Protein AF-A0AAJ0FYH3-F1 (afdb_monomer_lite)

pLDDT: mean 72.77, std 20.12, range [26.66, 97.5]

Radius of gyration: 35.62 Å; chains: 1; bounding box: 89×102×100 Å

Sequence (876 aa):
MIFNLGKVLVLGLTVLSEASRATNYHSFSRRGLAVPQKSDRIPAEITIGGKLWTRGEIETALTNIFSKPFTNRVITAVGVSQNKLFQDAPDELVEYDLVKDQAGNVKISGDSNMRTYAPGAHRAIVKMPPANKPDERMFVGIASHGQTNGVFSSLWDVEKMIKDGAYIALEGQAGHLPPSWTVSMNDPQSNQKVTFRIQRNEIADAMDKGGGIKDKADGSFKKPIKVSKPVRNIVLVHKKNRFVRLEDASGNPLNQPAFCKRDVEGACGPPVQTSPDDPAGQNSEKNPKGNDDGEKGELDTETAGEATKDMKGDFEPPKITMEITEAAERYSKDIFADLASKRGLTEKVNKWSMSLEDVRKKIGYQRLTPESAKFVPSKSGSPGLSTGSVLVVAGVGFWVNGMIEAFTHNTTSTDRWAAGMSIVPVFGCGFQAAADVEHGEPSPIGTLLCVISDALLFTPAWPVGLAIQITNTIWKLVQNSPRPPKPTPEGVKLQRDEIWKRYLNENLYKYIYSHPNLYGNQNTSFSTKFNDSLAARSLAVLSEGAQRKGAARAVLLAASKPGTESPDSSNNSIRLVDEGFDAAMDTAIVHDQRQLLLHIANTLLADNQGSIHQAAKNFDKKLLKELEFNEKRKGNSWPIIQQVPEEHRQPNEATRQLLEEIAKYLEQAPAKEPNIYDIAYIIGQSKSMAALNPRALDLIDYLNTTAPGQSESNLHRITLHQVVQVARVLRGNISEQNISTKFPTNDHDGAKNFQILAAMKFGRVQDDLKQRDLDTNPAGTNDYLATHPFASPAEKNLEETDQLALVSTLPYFLTENLRGLQRVTHSQAISTFLEKADKGWQKSPMQWIIEIEKTKRENAEREAQRQADEERYPVT

Secondary structure (DSSP, 8-state):
----STTTTTTSSSSSSSS----S--STTTT-PPPP-GGGGS-SEEEETTEEEEHHHHHHHHTSS-PEE--------S------TTTT-GGGEEEEE--B-TTS-B-----TT-TT-PPPSEEEEEEPPPTT-GGG-EEEEEEEE-TTS-EEEEEEEHHHHHHTTTT-EETTSSSB--SEEEEEEE-TTT--EEEEEEEHHHHHHHHHS--PEEPTTT--EEEEE--SSS---EEEEEETTEEEEEE-TTSPBPPPPPPPPSS-TT-------------------------------------SSSS-TT-----PPPP--HHHHHHHHHHHHHHHHHHHHHTTHHHHHHHTT--HHHHHHHTT-----TT-GGGS--S-S-TT--SSS---SSHHHHHHHHHHHHHHHS--HHHHHHHHHHHS-THHHHHHHHHHHHH--S-HHHHHHHHHHHHHHH-TTHHHHHHHHHHHHHHHHHHHSPPPSS--HHHHHHHHHHHHHHHIIIIIIHHHH--HHHHTT-TTSHHHHHHHHHHHHHHHHHHHHHHHHHHHHHHHHHHS-TTTS-HHHHHHHHHHHHHHHHHHHHHHHHHHHHHHHHHHHHHHHSSSTTSHHHHHHHHHHHHHHHHHGGGS--S-S-TTGGGS-GGG-S--HHHHHHHHHHHHHHHHSPPPPPPHHHHHHHHHT-GGGGGS-GGGG-HHHHHHHHSTT--HHHHHHHHHHHHHHHHHHHTTSS-GGGS----SSS-HHHHHHHHHHHHHHHHHHHHHHHHHHHHH-TTS--HHHHHS----GGGS-TTSHHHHHHHTT--HHHHHHHHHHHHHH-HHHHHHHHHHHHT-TT--HHHHHHHHHHHHHHHHHHHHHHHHHHHHS---

Foldseek 3Di:
DDDDPPPVVPVVPPVPPPPDDDDDDDPQPQFAADQDADLSLPDCWDQDPNDIDGSVLVVVQVVADDWDQDDQPPPVFDDDPVPVLDDPCSPQKTKGAADADPVRHGDRPPDPPPPDDQGHQKIWMWGQDPPVCRSRIHTAFMFGADSVRHTPGTRTGSVVCLLQQVPQAAPPDDDGDDQKDKFWDQDPVPSDIDIAIDGNNQVNVQRGPDDFDQDPPPRWTWTFTDGPDPQPAWIFTAHRRYGYAIAGNVRHGTDDDDDDDDDDDPDDDDDDDDDDDDDDDDDDDDDDDDDDDDDDDDDDPPDPPPDQPPDQDFDDQPQQDVVLLVQLQVQLVVQLVVVCVVLVLCVLCVVLVHDLVRLCVLLVNDRGDSPDCLLFQDPDDDPPPPDDDDCTRPNQVVSLVSSLVCLLPVDPLVSLLSSLQRSPPLPDLPVVVVVCVVVVDDDLLLSLLLNLLSCLRHHPVSQQSQLVSLLVVLVVLQVPDDADLDDALVVVLVVSLVSLVCSCFVRVLLQLQFDCVVQPPDCSGNLNSLLSSLSSSLSSLSSSLSSSLSSSLSSLVVSPDPPDDDPVVSVVSNVCSVVSSVVSSVLVSLVSNLVSLLSSLCSQDPPDNHHLVVNQVVNLVVVLVVLVVPQPDQDDDRPNLVSPPPVPSPPDPVNNVRSVVSSVSCVVPGHDGDDSLLSLLSNLSHPSCVSHDPLSLQLLSLLCVVPPPDDPVVSLLVLLLLLVLLLCCLLVVDDPVPRDQDHPDPPSVSSVSSSSSLSSLLSNVQNSVLSVCCVVCVPPDDVSSVSTGPSRSNVDPCLPLVNSCSSSVDDPVVSVVVVLQCVQPPSVVVVVVSVVCVVPVPDDPVSVVVVSVVSSVVSVVVVVVVVVVCVVDVPD

Organism: NCBI:txid1105319

Structure (mmCIF, N/CA/C/O backbone):
data_AF-A0AAJ0FYH3-F1
#
_entry.id   AF-A0AAJ0FYH3-F1
#
loop_
_atom_site.group_PDB
_atom_site.id
_atom_site.type_symbol
_atom_site.label_atom_id
_atom_site.label_alt_id
_atom_site.label_comp_id
_atom_site.label_asym_id
_atom_site.label_entity_id
_atom_site.label_seq_id
_atom_site.pdbx_PDB_ins_code
_atom_site.Cartn_x
_atom_site.Cartn_y
_atom_site.Cartn_z
_atom_site.occupancy
_atom_site.B_iso_or_equiv
_atom_site.auth_seq_id
_atom_site.auth_comp_id
_atom_site.auth_asym_id
_atom_site.auth_atom_id
_atom_site.pdbx_PDB_model_num
ATOM 1 N N . MET A 1 1 ? -16.434 37.722 -23.945 1.00 29.33 1 MET A N 1
ATOM 2 C CA . MET A 1 1 ? -16.721 37.184 -25.294 1.00 29.33 1 MET A CA 1
ATOM 3 C C . MET A 1 1 ? -17.509 35.899 -25.125 1.00 29.33 1 MET A C 1
ATOM 5 O O . MET A 1 1 ? -16.953 34.919 -24.656 1.00 29.33 1 MET A O 1
ATOM 9 N N . ILE A 1 2 ? -18.806 35.944 -25.415 1.00 32.81 2 ILE A N 1
ATOM 10 C CA . ILE A 1 2 ? -19.732 34.808 -25.360 1.00 32.81 2 ILE A CA 1
ATOM 11 C C . ILE A 1 2 ? -19.923 34.358 -26.809 1.00 32.81 2 ILE A C 1
ATOM 13 O O . ILE A 1 2 ? -20.405 35.151 -27.612 1.00 32.81 2 ILE A O 1
ATOM 17 N N . PHE A 1 3 ? -19.528 33.132 -27.164 1.00 29.14 3 PHE A N 1
ATOM 18 C CA . PHE A 1 3 ? -19.822 32.558 -28.481 1.00 29.14 3 PHE A CA 1
ATOM 19 C C . PHE A 1 3 ? -20.225 31.077 -28.389 1.00 29.14 3 PHE A C 1
ATOM 21 O O . PHE A 1 3 ? -19.422 30.210 -28.069 1.00 29.14 3 PHE A O 1
ATOM 28 N N . ASN A 1 4 ? -21.504 30.840 -28.706 1.00 32.66 4 ASN A N 1
ATOM 29 C CA . ASN A 1 4 ? -22.069 29.738 -29.495 1.00 32.66 4 ASN A CA 1
ATOM 30 C C . ASN A 1 4 ? -21.496 28.313 -29.326 1.00 32.66 4 ASN A C 1
ATOM 32 O O . ASN A 1 4 ? -20.871 27.773 -30.236 1.00 32.66 4 ASN A O 1
ATOM 36 N N . LEU A 1 5 ? -21.882 27.638 -28.236 1.00 30.48 5 LEU A N 1
ATOM 37 C CA . LEU A 1 5 ? -21.768 26.177 -28.076 1.00 30.48 5 LEU A CA 1
ATOM 38 C C . LEU A 1 5 ? -22.839 25.380 -28.864 1.00 30.48 5 LEU A C 1
ATOM 40 O O . LEU A 1 5 ? -22.738 24.166 -29.006 1.00 30.48 5 LEU A O 1
ATOM 44 N N . GLY A 1 6 ? -23.868 26.046 -29.401 1.00 30.64 6 GLY A N 1
ATOM 45 C CA . GLY A 1 6 ? -25.056 25.385 -29.961 1.00 30.64 6 GLY A CA 1
ATOM 46 C C . GLY A 1 6 ? -24.911 24.788 -31.367 1.00 30.64 6 GLY A C 1
ATOM 47 O O . GLY A 1 6 ? -25.799 24.065 -31.801 1.00 30.64 6 GLY A O 1
ATOM 48 N N . LYS A 1 7 ? -23.822 25.066 -32.100 1.00 30.98 7 LYS A N 1
ATOM 49 C CA . LYS A 1 7 ? -23.673 24.635 -33.510 1.00 30.98 7 LYS A CA 1
ATOM 50 C C . LYS A 1 7 ? -22.656 23.514 -33.746 1.00 30.98 7 LYS A C 1
ATOM 52 O O . LYS A 1 7 ? -22.673 22.911 -34.812 1.00 30.98 7 LYS A O 1
ATOM 57 N N . VAL A 1 8 ? -21.836 23.171 -32.750 1.00 33.41 8 VAL A N 1
ATOM 58 C CA . VAL A 1 8 ? -20.909 22.020 -32.827 1.00 33.41 8 VAL A CA 1
ATOM 59 C C . VAL A 1 8 ? -21.630 20.699 -32.510 1.00 33.41 8 VAL A C 1
ATOM 61 O O . VAL A 1 8 ? -21.209 19.634 -32.948 1.00 33.41 8 VAL A O 1
ATOM 64 N N . LEU A 1 9 ? -22.785 20.770 -31.844 1.00 31.77 9 LEU A N 1
ATOM 65 C CA . LEU A 1 9 ? -23.550 19.605 -31.391 1.00 31.77 9 LEU A CA 1
ATOM 66 C C . LEU A 1 9 ? -24.379 18.913 -32.493 1.00 31.77 9 LEU A C 1
ATOM 68 O O . LEU A 1 9 ? -24.844 17.798 -32.291 1.00 31.77 9 LEU A O 1
ATOM 72 N N . VAL A 1 10 ? -24.548 19.538 -33.666 1.00 31.22 10 VAL A N 1
ATOM 73 C CA . VAL A 1 10 ? -25.422 19.024 -34.745 1.00 31.22 10 VAL A CA 1
ATOM 74 C C . VAL A 1 10 ? -24.635 18.372 -35.896 1.00 31.22 10 VAL A C 1
ATOM 76 O O . VAL A 1 10 ? -25.192 17.577 -36.643 1.00 31.22 10 VAL A O 1
ATOM 79 N N . LEU A 1 11 ? -23.320 18.607 -35.999 1.00 29.11 11 LEU A N 1
ATOM 80 C CA . LEU A 1 11 ? -22.457 17.975 -37.016 1.00 29.11 11 LEU A CA 1
ATOM 81 C C . LEU A 1 11 ? -21.754 16.692 -36.531 1.00 29.11 11 LEU A C 1
ATOM 83 O O . LEU A 1 11 ? -21.228 15.941 -37.346 1.00 29.11 11 LEU A O 1
ATOM 87 N N . GLY A 1 12 ? -21.783 16.400 -35.225 1.00 28.30 12 GLY A N 1
ATOM 88 C CA . GLY A 1 12 ? -21.238 15.160 -34.650 1.00 28.30 12 GLY A CA 1
ATOM 89 C C . GLY A 1 12 ? -22.171 13.944 -34.733 1.00 28.30 12 GLY A C 1
ATOM 90 O O . GLY A 1 12 ? -21.744 12.829 -34.451 1.00 28.30 12 GLY A O 1
ATOM 91 N N . LEU A 1 13 ? -23.433 14.135 -35.133 1.00 28.33 13 LEU A N 1
ATOM 92 C CA . LEU A 1 13 ? -24.463 13.085 -35.127 1.00 28.33 13 LEU A CA 1
ATOM 93 C C . LEU A 1 13 ? -24.670 12.383 -36.481 1.00 28.33 13 LEU A C 1
ATOM 95 O O . LEU A 1 13 ? -25.450 11.440 -36.557 1.00 28.33 13 LEU A O 1
ATOM 99 N N . THR A 1 14 ? -23.932 12.761 -37.528 1.00 29.25 14 THR A N 1
ATOM 100 C CA . THR A 1 14 ? -24.017 12.144 -38.870 1.00 29.25 14 THR A CA 1
ATOM 101 C C . THR A 1 14 ? -22.784 11.335 -39.289 1.00 29.25 14 THR A C 1
ATOM 103 O O . THR A 1 14 ? -22.793 10.745 -40.362 1.00 29.25 14 THR A O 1
ATOM 106 N N . VAL A 1 15 ? -21.752 11.220 -38.441 1.00 29.56 15 VAL A N 1
ATOM 107 C CA . VAL A 1 15 ? -20.543 10.398 -38.713 1.00 29.56 15 VAL A CA 1
ATOM 108 C C . VAL A 1 15 ? -20.489 9.124 -37.844 1.00 29.56 15 VAL A C 1
ATOM 110 O O . VAL A 1 15 ? -19.581 8.308 -37.959 1.00 29.56 15 VAL A O 1
ATOM 113 N N . LEU A 1 16 ? -21.509 8.883 -37.014 1.00 27.62 16 LEU A N 1
ATOM 114 C CA . LEU A 1 16 ? -21.597 7.712 -36.128 1.00 27.62 16 LEU A CA 1
ATOM 115 C C . LEU A 1 16 ? -22.495 6.571 -36.649 1.00 27.62 16 LEU A C 1
ATOM 117 O O . LEU A 1 16 ? -22.783 5.648 -35.891 1.00 27.62 16 LEU A O 1
ATOM 121 N N . SER A 1 17 ? -22.907 6.570 -37.927 1.00 28.67 17 SER A N 1
ATOM 122 C CA . SER A 1 17 ? -23.789 5.515 -38.471 1.00 28.67 17 SER A CA 1
ATOM 123 C C . SER A 1 17 ? -23.153 4.503 -39.440 1.00 28.67 17 SER A C 1
ATOM 125 O O . SER A 1 17 ? -23.898 3.730 -40.033 1.00 28.67 17 SER A O 1
ATOM 127 N N . GLU A 1 18 ? -21.821 4.425 -39.579 1.00 27.02 18 GLU A N 1
ATOM 128 C CA . GLU A 1 18 ? -21.184 3.438 -40.487 1.00 27.02 18 GLU A CA 1
ATOM 129 C C . GLU A 1 18 ? -19.973 2.658 -39.938 1.00 27.02 18 GLU A C 1
ATOM 131 O O . GLU A 1 18 ? -19.314 1.935 -40.678 1.00 27.02 18 GLU A O 1
ATOM 136 N N . ALA A 1 19 ? -19.714 2.672 -38.628 1.00 28.25 19 ALA A N 1
ATOM 137 C CA . ALA A 1 19 ? -18.687 1.809 -38.027 1.00 28.25 19 ALA A CA 1
ATOM 138 C C . ALA A 1 19 ? -19.270 0.862 -36.968 1.00 28.25 19 ALA A C 1
ATOM 140 O O . ALA A 1 19 ? -18.758 0.734 -35.861 1.00 28.25 19 ALA A O 1
ATOM 141 N N . SER A 1 20 ? -20.357 0.170 -37.313 1.00 29.83 20 SER A N 1
ATOM 142 C CA . SER A 1 20 ? -20.752 -1.062 -36.628 1.00 29.83 20 SER A CA 1
ATOM 143 C C . SER A 1 20 ? -21.228 -2.087 -37.655 1.00 29.83 20 SER A C 1
ATOM 145 O O . SER A 1 20 ? -22.341 -1.998 -38.163 1.00 29.83 20 SER A O 1
ATOM 147 N N . ARG A 1 21 ? -20.337 -3.029 -38.003 1.00 28.14 21 ARG A N 1
ATOM 148 C CA . ARG A 1 21 ? -20.615 -4.416 -38.439 1.00 28.14 21 ARG A CA 1
ATOM 149 C C . ARG A 1 21 ? -19.329 -5.085 -38.937 1.00 28.14 21 ARG A C 1
ATOM 151 O O . ARG A 1 21 ? -18.999 -5.026 -40.113 1.00 28.14 21 ARG A O 1
ATOM 158 N N . ALA A 1 22 ? -18.637 -5.758 -38.023 1.00 26.66 22 ALA A N 1
ATOM 159 C CA . ALA A 1 22 ? -17.841 -6.951 -38.310 1.00 26.66 22 ALA A CA 1
ATOM 160 C C . ALA A 1 22 ? -17.594 -7.687 -36.985 1.00 26.66 22 ALA A C 1
ATOM 162 O O . ALA A 1 22 ? -16.553 -7.544 -36.350 1.00 26.66 22 ALA A O 1
ATOM 163 N N . THR A 1 23 ? -18.594 -8.436 -36.527 1.00 33.62 23 THR A N 1
ATOM 164 C CA . THR A 1 23 ? -18.373 -9.512 -35.563 1.00 33.62 23 THR A CA 1
ATOM 165 C C . THR A 1 23 ? -17.728 -10.708 -36.272 1.00 33.62 23 THR A C 1
ATOM 167 O O . THR A 1 23 ? -17.982 -10.958 -37.449 1.00 33.62 23 THR A O 1
ATOM 170 N N . ASN A 1 24 ? -16.952 -11.466 -35.492 1.00 29.61 24 ASN A N 1
ATOM 171 C CA . ASN A 1 24 ? -16.546 -12.864 -35.682 1.00 29.61 24 ASN A CA 1
ATOM 172 C C . ASN A 1 24 ? -15.188 -13.180 -36.349 1.00 29.61 24 ASN A C 1
ATOM 174 O O . ASN A 1 24 ? -15.015 -13.217 -37.563 1.00 29.61 24 ASN A O 1
ATOM 178 N N . TYR A 1 25 ? -14.245 -13.563 -35.477 1.00 37.59 25 TYR A N 1
ATOM 179 C CA . TYR A 1 25 ? -13.646 -14.909 -35.448 1.00 37.59 25 TYR A CA 1
ATOM 180 C C . TYR A 1 25 ? -12.920 -15.437 -36.701 1.00 37.59 25 TYR A C 1
ATOM 182 O O . TYR A 1 25 ? -12.925 -16.635 -36.971 1.00 37.59 25 TYR A O 1
ATOM 190 N N . HIS A 1 26 ? -12.179 -14.579 -37.405 1.00 30.62 26 HIS A N 1
ATOM 191 C CA . HIS A 1 26 ? -11.230 -15.026 -38.439 1.00 30.62 26 HIS A CA 1
ATOM 192 C C . HIS A 1 26 ? -9.753 -14.649 -38.218 1.00 30.62 26 HIS A C 1
ATOM 194 O O . HIS A 1 26 ? -8.916 -14.958 -39.066 1.00 30.62 26 HIS A O 1
ATOM 200 N N . SER A 1 27 ? -9.367 -14.065 -37.078 1.00 35.34 27 SER A N 1
ATOM 201 C CA . SER A 1 27 ? -7.963 -13.672 -36.843 1.00 35.34 27 SER A CA 1
ATOM 202 C C . SER A 1 27 ? -7.078 -14.732 -36.166 1.00 35.34 27 SER A C 1
ATOM 204 O O . SER A 1 27 ? -5.859 -14.645 -36.297 1.00 35.34 27 SER A O 1
ATOM 206 N N . PHE A 1 28 ? -7.626 -15.788 -35.550 1.00 39.53 28 PHE A N 1
ATOM 207 C CA . PHE A 1 28 ? -6.806 -16.840 -34.914 1.00 39.53 28 PHE A CA 1
ATOM 208 C C . PHE A 1 28 ? -6.241 -17.900 -35.878 1.00 39.53 28 PHE A C 1
ATOM 210 O O . PHE A 1 28 ? -5.391 -18.697 -35.489 1.00 39.53 28 PHE A O 1
ATOM 217 N N . SER A 1 29 ? -6.622 -17.901 -37.161 1.00 40.53 29 SER A N 1
ATOM 218 C CA . SER A 1 29 ? -6.102 -18.882 -38.131 1.00 40.53 29 SER A CA 1
ATOM 219 C C . SER A 1 29 ? -4.902 -18.397 -38.953 1.00 40.53 29 SER A C 1
ATOM 221 O O . SER A 1 29 ? -4.538 -19.035 -39.944 1.00 40.53 29 SER A O 1
ATOM 223 N N . ARG A 1 30 ? -4.222 -17.312 -38.558 1.00 46.12 30 ARG A N 1
ATOM 224 C CA . ARG A 1 30 ? -2.908 -16.965 -39.125 1.00 46.12 30 ARG A CA 1
ATOM 225 C C . ARG A 1 30 ? -1.781 -17.302 -38.143 1.00 46.12 30 ARG A C 1
ATOM 227 O O . ARG A 1 30 ? -1.161 -16.421 -37.570 1.00 46.12 30 ARG A O 1
ATOM 234 N N . ARG A 1 31 ? -1.447 -18.601 -38.101 1.00 53.50 31 ARG A N 1
ATOM 235 C CA . ARG A 1 31 ? -0.154 -19.170 -37.650 1.00 53.50 31 ARG A CA 1
ATOM 236 C C . ARG A 1 31 ? 0.147 -19.141 -36.134 1.00 53.50 31 ARG A C 1
ATOM 238 O O . ARG A 1 31 ? 1.291 -18.873 -35.780 1.00 53.50 31 ARG A O 1
ATOM 245 N N . GLY A 1 32 ? -0.837 -19.478 -35.294 1.00 57.41 32 GLY A N 1
ATOM 246 C CA . GLY A 1 32 ? -0.646 -19.826 -33.873 1.00 57.41 32 GLY A CA 1
ATOM 247 C C . GLY A 1 32 ? -0.695 -21.342 -33.606 1.00 57.41 32 GLY A C 1
ATOM 248 O O . GLY A 1 32 ? -0.913 -22.133 -34.532 1.00 57.41 32 GLY A O 1
ATOM 249 N N . LEU A 1 33 ? -0.477 -21.752 -32.349 1.00 64.56 33 LEU A N 1
ATOM 250 C CA . LEU A 1 33 ? -0.594 -23.146 -31.881 1.00 64.56 33 LEU A CA 1
ATOM 251 C C . LEU A 1 33 ? -1.944 -23.750 -32.302 1.00 64.56 33 LEU A C 1
ATOM 253 O O . LEU A 1 33 ? -2.978 -23.095 -32.173 1.00 64.56 33 LEU A O 1
ATOM 257 N N . ALA A 1 34 ? -1.969 -24.995 -32.803 1.00 65.19 34 ALA A N 1
ATOM 258 C CA . ALA A 1 34 ? -3.260 -25.618 -33.093 1.00 65.19 34 ALA A CA 1
ATOM 259 C C . ALA A 1 34 ? -4.016 -25.813 -31.790 1.00 65.19 34 ALA A C 1
ATOM 261 O O . ALA A 1 34 ? -3.559 -26.514 -30.887 1.00 65.19 34 ALA A O 1
ATOM 262 N N . VAL A 1 35 ? -5.201 -25.224 -31.745 1.00 72.38 35 VAL A N 1
ATOM 263 C CA . VAL A 1 35 ? -6.144 -25.493 -30.682 1.00 72.38 35 VAL A CA 1
ATOM 264 C C . VAL A 1 35 ? -6.553 -26.969 -30.819 1.00 72.38 35 VAL A C 1
ATOM 266 O O . VAL A 1 35 ? -7.068 -27.332 -31.887 1.00 72.38 35 VAL A O 1
ATOM 269 N N . PRO A 1 36 ? -6.306 -27.829 -29.808 1.00 80.31 36 PRO A N 1
ATOM 270 C CA . PRO A 1 36 ? -6.784 -29.212 -29.808 1.00 80.31 36 PRO A CA 1
ATOM 271 C C . PRO A 1 36 ? -8.271 -29.251 -30.160 1.00 80.31 36 PRO A C 1
ATOM 273 O O . PRO A 1 36 ? -9.024 -28.340 -29.812 1.00 80.31 36 PRO A O 1
ATOM 276 N N . GLN A 1 37 ? -8.707 -30.263 -30.900 1.00 82.25 37 GLN A N 1
ATOM 277 C CA . GLN A 1 37 ? -10.092 -30.363 -31.359 1.00 82.25 37 GLN A CA 1
ATOM 278 C C . GLN A 1 37 ? -10.828 -31.428 -30.550 1.00 82.25 37 GLN A C 1
ATOM 280 O O . GLN A 1 37 ? -10.251 -32.456 -30.211 1.00 82.25 37 GLN A O 1
ATOM 285 N N . LYS A 1 38 ? -12.112 -31.188 -30.268 1.00 84.44 38 LYS A N 1
ATOM 286 C CA . LYS A 1 38 ? -13.019 -32.173 -29.658 1.00 84.44 38 LYS A CA 1
ATOM 287 C C . LYS A 1 38 ? -12.426 -32.824 -28.389 1.00 84.44 38 LYS A C 1
ATOM 289 O O . LYS A 1 38 ? -12.057 -32.120 -27.448 1.00 84.44 38 LYS A O 1
ATOM 294 N N . SER A 1 39 ? -12.340 -34.150 -28.386 1.00 83.44 39 SER A N 1
ATOM 295 C CA . SER A 1 39 ? -11.878 -35.027 -27.311 1.00 83.44 39 SER A CA 1
ATOM 296 C C . SER A 1 39 ? -10.415 -34.832 -26.916 1.00 83.44 39 SER A C 1
ATOM 298 O O . SER A 1 39 ? -10.053 -35.067 -25.764 1.00 83.44 39 SER A O 1
ATOM 300 N N . ASP A 1 40 ? -9.574 -34.326 -27.823 1.00 82.62 40 ASP A N 1
ATOM 301 C CA . ASP A 1 40 ? -8.155 -34.085 -27.535 1.00 82.62 40 ASP A CA 1
ATOM 302 C C . ASP A 1 40 ? -7.950 -33.008 -26.464 1.00 82.62 40 ASP A C 1
ATOM 304 O O . ASP A 1 40 ? -6.884 -32.929 -25.860 1.00 82.62 40 ASP A O 1
ATOM 308 N N . ARG A 1 41 ? -8.974 -32.186 -26.204 1.00 87.56 41 ARG A N 1
ATOM 309 C CA . ARG A 1 41 ? -8.987 -31.184 -25.128 1.00 87.56 41 ARG A CA 1
ATOM 310 C C . ARG A 1 41 ? -9.183 -31.786 -23.736 1.00 87.56 41 ARG A C 1
ATOM 312 O O . ARG A 1 41 ? -8.913 -31.120 -22.736 1.00 87.56 41 ARG A O 1
ATOM 319 N N . ILE A 1 42 ? -9.697 -33.013 -23.676 1.00 88.38 42 ILE A N 1
ATOM 320 C CA . ILE A 1 42 ? -10.021 -33.721 -22.442 1.00 88.38 42 ILE A CA 1
ATOM 321 C C . ILE A 1 42 ? -8.779 -34.521 -22.014 1.00 88.38 42 ILE A C 1
ATOM 323 O O . ILE A 1 42 ? -8.181 -35.220 -22.851 1.00 88.38 42 ILE A O 1
ATOM 327 N N . PRO A 1 43 ? -8.362 -34.437 -20.735 1.00 88.19 43 PRO A N 1
ATOM 328 C CA . PRO A 1 43 ? -7.257 -35.245 -20.227 1.00 88.19 43 PRO A CA 1
ATOM 329 C C . PRO A 1 43 ? -7.521 -36.732 -20.471 1.00 88.19 43 PRO A C 1
ATOM 331 O O . PRO A 1 43 ? -8.667 -37.171 -20.444 1.00 88.19 43 PRO A O 1
ATOM 334 N N . ALA A 1 44 ? -6.463 -37.513 -20.715 1.00 86.25 44 ALA A N 1
ATOM 335 C CA . ALA A 1 44 ? -6.604 -38.967 -20.813 1.00 86.25 44 ALA A CA 1
ATOM 336 C C . ALA A 1 44 ? -7.146 -39.534 -19.494 1.00 86.25 44 ALA A C 1
ATOM 338 O O . ALA A 1 44 ? -8.103 -40.308 -19.510 1.00 86.25 44 ALA A O 1
ATOM 339 N N . GLU A 1 45 ? -6.582 -39.057 -18.382 1.00 91.19 45 GLU A N 1
ATOM 340 C CA . GLU A 1 45 ? -7.033 -39.318 -17.023 1.00 91.19 45 GLU A CA 1
ATOM 341 C C . GLU A 1 45 ? -6.847 -38.069 -16.149 1.00 91.19 45 GLU A C 1
ATOM 343 O O . GLU A 1 45 ? -5.912 -37.290 -16.357 1.00 91.19 45 GLU A O 1
ATOM 348 N N . ILE A 1 46 ? -7.734 -37.858 -15.179 1.00 90.75 46 ILE A N 1
ATOM 349 C CA . ILE A 1 46 ? -7.623 -36.788 -14.181 1.00 90.75 46 ILE A CA 1
ATOM 350 C C . ILE A 1 46 ? -8.283 -37.211 -12.867 1.00 90.75 46 ILE A C 1
ATOM 352 O O . ILE A 1 46 ? -9.371 -37.782 -12.861 1.00 90.75 46 ILE A O 1
ATOM 356 N N . THR A 1 47 ? -7.651 -36.912 -11.733 1.00 90.00 47 THR A N 1
ATOM 357 C CA . THR A 1 47 ? -8.251 -37.158 -10.416 1.00 90.00 47 THR A CA 1
ATOM 358 C C . THR A 1 47 ? -9.137 -35.981 -10.013 1.00 90.00 47 THR A C 1
ATOM 360 O O . THR A 1 47 ? -8.655 -34.866 -9.829 1.00 90.00 47 THR A O 1
ATOM 363 N N . ILE A 1 48 ? -10.437 -36.229 -9.850 1.00 88.50 48 ILE A N 1
ATOM 364 C CA . ILE A 1 48 ? -11.458 -35.237 -9.488 1.00 88.50 48 ILE A CA 1
ATOM 365 C C . ILE A 1 48 ? -12.188 -35.744 -8.243 1.00 88.50 48 ILE A C 1
ATOM 367 O O . ILE A 1 48 ? -12.724 -36.854 -8.245 1.00 88.50 48 ILE A O 1
ATOM 371 N N . GLY A 1 49 ? -12.193 -34.960 -7.160 1.00 83.38 49 GLY A N 1
ATOM 372 C CA . GLY A 1 49 ? -12.825 -35.357 -5.894 1.00 83.38 49 GLY A CA 1
ATOM 373 C C . GLY A 1 49 ? -12.282 -36.673 -5.318 1.00 83.38 49 GLY A C 1
ATOM 374 O O . GLY A 1 49 ? -13.046 -37.468 -4.778 1.00 83.38 49 GLY A O 1
ATOM 375 N N . GLY A 1 50 ? -10.986 -36.949 -5.504 1.00 84.56 50 GLY A N 1
ATOM 376 C CA . GLY A 1 50 ? -10.340 -38.189 -5.054 1.00 84.56 50 GLY A CA 1
ATOM 377 C C . GLY A 1 50 ? -10.632 -39.430 -5.908 1.00 84.56 50 GLY A C 1
ATOM 378 O O . GLY A 1 50 ? -10.196 -40.519 -5.548 1.00 84.56 50 GLY A O 1
ATOM 379 N N . LYS A 1 51 ? -11.341 -39.296 -7.037 1.00 86.50 51 LYS A N 1
ATOM 380 C CA . LYS A 1 51 ? -11.605 -40.392 -7.983 1.00 86.50 51 LYS A CA 1
ATOM 381 C C . LYS A 1 51 ? -10.914 -40.128 -9.314 1.00 86.50 51 LYS A C 1
ATOM 383 O O . LYS A 1 51 ? -10.957 -39.006 -9.810 1.00 86.50 51 LYS A O 1
ATOM 388 N N . LEU A 1 52 ? -10.324 -41.159 -9.911 1.00 91.06 52 LEU A N 1
ATOM 389 C CA . LEU A 1 52 ? -9.769 -41.090 -11.262 1.00 91.06 52 LEU A CA 1
ATOM 390 C C . LEU A 1 52 ? -10.910 -41.040 -12.289 1.00 91.06 52 LEU A C 1
ATOM 392 O O . LEU A 1 52 ? -11.837 -41.848 -12.214 1.00 91.06 52 LEU A O 1
ATOM 396 N N . TRP A 1 53 ? -10.858 -40.096 -13.221 1.00 91.81 53 TRP A N 1
ATOM 397 C CA . TRP A 1 53 ? -11.769 -39.959 -14.357 1.00 91.81 53 TRP A CA 1
ATOM 398 C C . TRP A 1 53 ? -11.001 -40.157 -15.649 1.00 91.81 53 TRP A C 1
ATOM 400 O O . TRP A 1 53 ? -10.016 -39.463 -15.883 1.00 91.81 53 TRP A O 1
ATOM 410 N N . THR A 1 54 ? -11.479 -41.054 -16.502 1.00 93.75 54 THR A N 1
ATOM 411 C CA . THR A 1 54 ? -10.934 -41.254 -17.847 1.00 93.75 54 THR A CA 1
ATOM 412 C C . THR A 1 54 ? -11.576 -40.292 -18.848 1.00 93.75 54 THR A C 1
ATOM 414 O O . THR A 1 54 ? -12.692 -39.803 -18.644 1.00 93.75 54 THR A O 1
ATOM 417 N N . ARG A 1 55 ? -10.909 -40.060 -19.984 1.00 93.00 55 ARG A N 1
ATOM 418 C CA . ARG A 1 55 ? -11.462 -39.278 -21.102 1.00 93.00 55 ARG A CA 1
ATOM 419 C C . ARG A 1 55 ? -12.859 -39.750 -21.508 1.00 93.00 55 ARG A C 1
ATOM 421 O O . ARG A 1 55 ? -13.756 -38.924 -21.645 1.00 93.00 55 ARG A O 1
ATOM 428 N N . GLY A 1 56 ? -13.041 -41.061 -21.673 1.00 91.31 56 GLY A N 1
ATOM 429 C CA . GLY A 1 56 ? -14.314 -41.641 -22.106 1.00 91.31 56 GLY A CA 1
ATOM 430 C C . GLY A 1 56 ? -15.446 -41.397 -21.106 1.00 91.31 56 GLY A C 1
ATOM 431 O O . GLY A 1 56 ? -16.580 -41.145 -21.505 1.00 91.31 56 GLY A O 1
ATOM 432 N N . GLU A 1 57 ? -15.148 -41.390 -19.805 1.00 89.69 57 GLU A N 1
ATOM 433 C CA . GLU A 1 57 ? -16.134 -41.069 -18.766 1.00 89.69 57 GLU A CA 1
ATOM 434 C C . GLU A 1 57 ? -16.535 -39.594 -18.787 1.00 89.69 57 GLU A C 1
ATOM 436 O O . GLU A 1 57 ? -17.715 -39.278 -18.633 1.00 89.69 57 GLU A O 1
ATOM 441 N N . ILE A 1 58 ? -15.577 -38.691 -19.018 1.00 89.19 58 ILE A N 1
ATOM 442 C CA . ILE A 1 58 ? -15.863 -37.261 -19.168 1.00 89.19 58 ILE A CA 1
ATOM 443 C C . ILE A 1 58 ? -16.696 -37.035 -20.434 1.00 89.19 58 ILE A C 1
ATOM 445 O O . ILE A 1 58 ? -17.726 -36.378 -20.368 1.00 89.19 58 ILE A O 1
ATOM 449 N N . GLU A 1 59 ? -16.323 -37.622 -21.571 1.00 89.88 59 GLU A N 1
ATOM 450 C CA . GLU A 1 59 ? -17.109 -37.546 -22.813 1.00 89.88 59 GLU A CA 1
ATOM 451 C C . GLU A 1 59 ? -18.533 -38.075 -22.631 1.00 89.88 59 GLU A C 1
ATOM 453 O O . GLU A 1 59 ? -19.498 -37.433 -23.047 1.00 89.88 59 GLU A O 1
ATOM 458 N N . THR A 1 60 ? -18.677 -39.207 -21.941 1.00 87.00 60 THR A N 1
ATOM 459 C CA . THR A 1 60 ? -19.985 -39.770 -21.594 1.00 87.00 60 THR A CA 1
ATOM 460 C C . THR A 1 60 ? -20.785 -38.788 -20.735 1.00 87.00 60 THR A C 1
ATOM 462 O O . THR A 1 60 ? -21.961 -38.560 -21.003 1.00 87.00 60 THR A O 1
ATOM 465 N N . ALA A 1 61 ? -20.160 -38.123 -19.758 1.00 84.25 61 ALA A N 1
ATOM 466 C CA . ALA A 1 61 ? -20.823 -37.089 -18.963 1.00 84.25 61 ALA A CA 1
ATOM 467 C C . ALA A 1 61 ? -21.271 -35.881 -19.816 1.00 84.25 61 ALA A C 1
ATOM 469 O O . ALA A 1 61 ? -22.377 -35.375 -19.623 1.00 84.25 61 ALA A O 1
ATOM 470 N N . LEU A 1 62 ? -20.461 -35.465 -20.798 1.00 84.50 62 LEU A N 1
ATOM 471 C CA . LEU A 1 62 ? -20.730 -34.321 -21.685 1.00 84.50 62 LEU A CA 1
ATOM 472 C C . LEU A 1 62 ? -21.835 -34.558 -22.727 1.00 84.50 62 LEU A C 1
ATOM 474 O O . LEU A 1 62 ? -22.332 -33.600 -23.327 1.00 84.50 62 LEU A O 1
ATOM 478 N N . THR A 1 63 ? -22.205 -35.813 -22.985 1.00 79.81 63 THR A N 1
ATOM 479 C CA . THR A 1 63 ? -23.264 -36.163 -23.951 1.00 79.81 63 THR A CA 1
ATOM 480 C C . THR A 1 63 ? -24.669 -36.166 -23.340 1.00 79.81 63 THR A C 1
ATOM 482 O O . THR A 1 63 ? -25.651 -36.237 -24.078 1.00 79.81 63 THR A O 1
ATOM 485 N N . ASN A 1 64 ? -24.793 -36.005 -22.018 1.00 68.75 64 ASN A N 1
ATOM 486 C CA . ASN A 1 64 ? -26.078 -36.035 -21.318 1.00 68.75 64 ASN A CA 1
ATOM 487 C C . ASN A 1 64 ? -26.887 -34.730 -21.431 1.00 68.75 64 ASN A C 1
ATOM 489 O O . ASN A 1 64 ? -26.349 -33.642 -21.612 1.00 68.75 64 ASN A O 1
ATOM 493 N N . ILE A 1 65 ? -28.215 -34.858 -21.320 1.00 54.78 65 ILE A N 1
ATOM 494 C CA . ILE A 1 65 ? -29.218 -33.873 -21.775 1.00 54.78 65 ILE A CA 1
ATOM 495 C C . ILE A 1 65 ? -29.358 -32.644 -20.846 1.00 54.78 65 ILE A C 1
ATOM 497 O O . ILE A 1 65 ? -29.905 -31.623 -21.256 1.00 54.78 65 ILE A O 1
ATOM 501 N N . PHE A 1 66 ? -28.831 -32.682 -19.618 1.00 62.38 66 PHE A N 1
ATOM 502 C CA . PHE A 1 66 ? -28.971 -31.578 -18.658 1.00 62.38 66 PHE A CA 1
ATOM 503 C C . PHE A 1 66 ? -27.715 -30.709 -18.583 1.00 62.38 66 PHE A C 1
ATOM 505 O O . PHE A 1 66 ? -26.927 -30.802 -17.645 1.00 62.38 66 PHE A O 1
ATOM 512 N N . SER A 1 67 ? -27.560 -29.822 -19.562 1.00 63.09 67 SER A N 1
ATOM 513 C CA . SER A 1 67 ? -26.620 -28.705 -19.484 1.00 63.09 67 SER A CA 1
ATOM 514 C C . SER A 1 67 ? -27.299 -27.498 -18.838 1.00 63.09 67 SER A C 1
ATOM 516 O O . SER A 1 67 ? -28.408 -27.132 -19.238 1.00 63.09 67 SER A O 1
ATOM 518 N N . LYS A 1 68 ? -26.645 -26.843 -17.878 1.00 70.06 68 LYS A N 1
ATOM 519 C CA . LYS A 1 68 ? -27.086 -25.525 -17.392 1.00 70.06 68 LYS A CA 1
ATOM 520 C C . LYS A 1 68 ? -26.245 -24.436 -18.059 1.00 70.06 68 LYS A C 1
ATOM 522 O O . LYS A 1 68 ? -25.056 -24.678 -18.279 1.00 70.06 68 LYS A O 1
ATOM 527 N N . PRO A 1 69 ? -26.820 -23.257 -18.369 1.00 75.06 69 PRO A N 1
ATOM 528 C CA . PRO A 1 69 ? -26.021 -22.098 -18.748 1.00 75.06 69 PRO A CA 1
ATOM 529 C C . PRO A 1 69 ? -24.922 -21.876 -17.710 1.00 75.06 69 PRO A C 1
ATOM 531 O O . PRO A 1 69 ? -25.193 -21.926 -16.506 1.00 75.06 69 PRO A O 1
ATOM 534 N N . PHE A 1 70 ? -23.693 -21.674 -18.172 1.00 69.25 70 PHE A N 1
ATOM 535 C CA . PHE A 1 70 ? -22.569 -21.347 -17.309 1.00 69.25 70 PHE A CA 1
ATOM 536 C C . PHE A 1 70 ? -22.828 -19.971 -16.706 1.00 69.25 70 PHE A C 1
ATOM 538 O O . PHE A 1 70 ? -22.740 -18.942 -17.375 1.00 69.25 70 PHE A O 1
ATOM 545 N N . THR A 1 71 ? -23.183 -19.939 -15.427 1.00 60.06 71 THR A N 1
ATOM 546 C CA . THR A 1 71 ? -23.316 -18.682 -14.701 1.00 60.06 71 THR A CA 1
ATOM 547 C C . THR A 1 71 ? -22.062 -18.495 -13.880 1.00 60.06 71 THR A C 1
ATOM 549 O O . THR A 1 71 ? -21.959 -19.034 -12.777 1.00 60.06 71 THR A O 1
ATOM 552 N N . ASN A 1 72 ? -21.125 -17.695 -14.386 1.00 60.16 72 ASN A N 1
ATOM 553 C CA . ASN A 1 72 ? -20.008 -17.234 -13.576 1.00 60.16 72 ASN A CA 1
ATOM 554 C C . ASN A 1 72 ? -20.519 -16.220 -12.547 1.00 60.16 72 ASN A C 1
ATOM 556 O O . ASN A 1 72 ? -20.391 -15.007 -12.715 1.00 60.16 72 ASN A O 1
ATOM 560 N N . ARG A 1 73 ? -21.151 -16.709 -11.477 1.00 51.47 73 ARG A N 1
ATOM 561 C CA . ARG A 1 73 ? -21.371 -15.912 -10.273 1.00 51.47 73 ARG A CA 1
ATOM 562 C C . ARG A 1 73 ? -20.026 -15.832 -9.574 1.00 51.47 73 ARG A C 1
ATOM 564 O O . ARG A 1 73 ? -19.738 -16.618 -8.676 1.00 51.47 73 ARG A O 1
ATOM 571 N N . VAL A 1 74 ? -19.181 -14.935 -10.075 1.00 44.00 74 VAL A N 1
ATOM 572 C CA . VAL A 1 74 ? -17.902 -14.597 -9.462 1.00 44.00 74 VAL A CA 1
ATOM 573 C C . VAL A 1 74 ? -18.199 -14.251 -8.009 1.00 44.00 74 VAL A C 1
ATOM 575 O O . VAL A 1 74 ? -18.841 -13.241 -7.723 1.00 44.00 74 VAL A O 1
ATOM 578 N N . ILE A 1 75 ? -17.754 -15.101 -7.087 1.00 39.19 75 ILE A N 1
ATOM 579 C CA . ILE A 1 75 ? -17.550 -14.658 -5.717 1.00 39.19 75 ILE A CA 1
ATOM 580 C C . ILE A 1 75 ? -16.358 -13.716 -5.843 1.00 39.19 75 ILE A C 1
ATOM 582 O O . ILE A 1 75 ? -15.258 -14.148 -6.171 1.00 39.19 75 ILE A O 1
ATOM 586 N N . THR A 1 76 ? -16.581 -12.418 -5.675 1.00 37.75 76 THR A N 1
ATOM 587 C CA . THR A 1 76 ? -15.562 -11.354 -5.697 1.00 37.75 76 THR A CA 1
ATOM 588 C C . THR A 1 76 ? -14.596 -11.442 -4.503 1.00 37.75 76 THR A C 1
ATOM 590 O O . THR A 1 76 ? -14.159 -10.427 -3.965 1.00 37.75 76 THR A O 1
ATOM 593 N N . ALA A 1 77 ? -14.271 -12.657 -4.071 1.00 37.09 77 ALA A N 1
ATOM 594 C CA . ALA A 1 77 ? -13.417 -12.969 -2.948 1.00 37.09 77 ALA A CA 1
ATOM 595 C C . ALA A 1 77 ? -12.002 -13.311 -3.434 1.00 37.09 77 ALA A C 1
ATOM 597 O O . ALA A 1 77 ? -11.769 -14.314 -4.101 1.00 37.09 77 ALA A O 1
ATOM 598 N N . VAL A 1 78 ? -11.071 -12.441 -3.043 1.00 37.16 78 VAL A N 1
ATOM 599 C CA . VAL A 1 78 ? -9.666 -12.743 -2.732 1.00 37.16 78 VAL A CA 1
ATOM 600 C C . VAL A 1 78 ? -8.794 -13.282 -3.868 1.00 37.16 78 VAL A C 1
ATOM 602 O O . VAL A 1 78 ? -8.632 -14.481 -4.052 1.00 37.16 78 VAL A O 1
ATOM 605 N N . GLY A 1 79 ? -8.074 -12.366 -4.520 1.00 35.44 79 GLY A N 1
ATOM 606 C CA . GLY A 1 79 ? -6.656 -12.562 -4.862 1.00 35.44 79 GLY A CA 1
ATOM 607 C C . GLY A 1 79 ? -6.281 -13.637 -5.887 1.00 35.44 79 GLY A C 1
ATOM 608 O O . GLY A 1 79 ? -5.107 -13.729 -6.243 1.00 35.44 79 GLY A O 1
ATOM 609 N N . VAL A 1 80 ? -7.223 -14.414 -6.417 1.00 34.81 80 VAL A N 1
ATOM 610 C CA . VAL A 1 80 ? -6.981 -15.201 -7.623 1.00 34.81 80 VAL A CA 1
ATOM 611 C C . VAL A 1 80 ? -6.908 -14.195 -8.765 1.00 34.81 80 VAL A C 1
ATOM 613 O O . VAL A 1 80 ? -7.862 -13.455 -9.009 1.00 34.81 80 VAL A O 1
ATOM 616 N N . SER A 1 81 ? -5.743 -14.125 -9.419 1.00 37.31 81 SER A N 1
ATOM 617 C CA . SER A 1 81 ? -5.555 -13.473 -10.720 1.00 37.31 81 SER A CA 1
ATOM 618 C C . SER A 1 81 ? -6.834 -13.623 -11.541 1.00 37.31 81 SER A C 1
ATOM 620 O O . SER A 1 81 ? -7.400 -14.718 -11.554 1.00 37.31 81 SER A O 1
ATOM 622 N N . GLN A 1 82 ? -7.285 -12.555 -12.212 1.00 42.28 82 GLN A N 1
ATOM 623 C CA . GLN A 1 82 ? -8.256 -12.669 -13.298 1.00 42.28 82 GLN A CA 1
ATOM 624 C C . GLN A 1 82 ? -7.689 -13.652 -14.332 1.00 42.28 82 GLN A C 1
ATOM 626 O O . GLN A 1 82 ? -7.085 -13.262 -15.330 1.00 42.28 82 GLN A O 1
ATOM 631 N N . ASN A 1 83 ? -7.827 -14.952 -14.089 1.00 45.47 83 ASN A N 1
ATOM 632 C CA . ASN A 1 83 ? -7.518 -15.948 -15.075 1.00 45.47 83 ASN A CA 1
ATOM 633 C C . ASN A 1 83 ? -8.588 -15.735 -16.126 1.00 45.47 83 ASN A C 1
ATOM 635 O O . ASN A 1 83 ? -9.780 -15.915 -15.878 1.00 45.47 83 ASN A O 1
ATOM 639 N N . LYS A 1 84 ? -8.116 -15.279 -17.282 1.00 51.03 84 LYS A N 1
ATOM 640 C CA . LYS A 1 84 ? -8.846 -14.935 -18.501 1.00 51.03 84 LYS A CA 1
ATOM 641 C C . LYS A 1 84 ? -9.782 -16.033 -19.029 1.00 51.03 84 LYS A C 1
ATOM 643 O O . LYS A 1 84 ? -10.334 -15.841 -20.102 1.00 51.03 84 LYS A O 1
ATOM 648 N N . LEU A 1 85 ? -9.993 -17.133 -18.295 1.00 55.06 85 LEU A N 1
ATOM 649 C CA . LEU A 1 85 ? -10.753 -18.317 -18.697 1.00 55.06 85 LEU A CA 1
ATOM 650 C C . LEU A 1 85 ? -12.120 -17.992 -19.334 1.00 55.06 85 LEU A C 1
ATOM 652 O O . LEU A 1 85 ? -12.617 -18.812 -20.100 1.00 55.06 85 LEU A O 1
ATOM 656 N N . PHE A 1 86 ? -12.761 -16.857 -19.007 1.00 63.56 86 PHE A N 1
ATOM 657 C CA . PHE A 1 86 ? -14.193 -16.662 -19.274 1.00 63.56 86 PHE A CA 1
ATOM 658 C C . PHE A 1 86 ? -14.620 -15.260 -19.756 1.00 63.56 86 PHE A C 1
ATOM 660 O O . PHE A 1 86 ? -15.806 -14.949 -19.671 1.00 63.56 86 PHE A O 1
ATOM 667 N N . GLN A 1 87 ? -13.712 -14.389 -20.223 1.00 50.75 87 GLN A N 1
ATOM 668 C CA . GLN A 1 87 ? -14.064 -12.978 -20.496 1.00 50.75 87 GLN A CA 1
ATOM 669 C C . GLN A 1 87 ? -14.927 -12.732 -21.754 1.00 50.75 87 GLN A C 1
ATOM 671 O O . GLN A 1 87 ? -15.551 -11.679 -21.824 1.00 50.75 87 GLN A O 1
ATOM 676 N N . ASP A 1 88 ? -15.066 -13.694 -22.680 1.00 50.06 88 ASP A N 1
ATOM 677 C CA . ASP A 1 88 ? -15.558 -13.378 -24.037 1.00 50.06 88 ASP A CA 1
ATOM 678 C C . ASP A 1 88 ? -16.845 -14.078 -24.536 1.00 50.06 88 ASP A C 1
ATOM 680 O O . ASP A 1 88 ? -17.162 -13.907 -25.708 1.00 50.06 88 ASP A O 1
ATOM 684 N N . ALA A 1 89 ? -17.612 -14.828 -23.725 1.00 54.03 89 ALA A N 1
ATOM 685 C CA . ALA A 1 89 ? -19.012 -15.203 -24.057 1.00 54.03 89 ALA A CA 1
ATOM 686 C C . ALA A 1 89 ? -19.691 -16.037 -22.943 1.00 54.03 89 ALA A C 1
ATOM 688 O O . ALA A 1 89 ? -19.744 -17.265 -23.056 1.00 54.03 89 ALA A O 1
ATOM 689 N N . PRO A 1 90 ? -20.244 -15.433 -21.875 1.00 54.59 90 PRO A N 1
ATOM 690 C CA . PRO A 1 90 ? -21.011 -16.193 -20.881 1.00 54.59 90 PRO A CA 1
ATOM 691 C C . PRO A 1 90 ? -22.232 -16.903 -21.499 1.00 54.59 90 PRO A C 1
ATOM 693 O O . PRO A 1 90 ? -22.542 -18.024 -21.106 1.00 54.59 90 PRO A O 1
ATOM 696 N N . ASP A 1 91 ? -22.849 -16.313 -22.528 1.00 55.72 91 ASP A N 1
ATOM 697 C CA . ASP A 1 91 ? -24.065 -16.839 -23.171 1.00 55.72 91 ASP A CA 1
ATOM 698 C C . ASP A 1 91 ? -23.824 -18.077 -24.061 1.00 55.72 91 ASP A C 1
ATOM 700 O O . ASP A 1 91 ? -24.774 -18.713 -24.515 1.00 55.72 91 ASP A O 1
ATOM 704 N N . GLU A 1 92 ? -22.561 -18.449 -24.306 1.00 77.31 92 GLU A N 1
ATOM 705 C CA . GLU A 1 92 ? -22.184 -19.608 -25.131 1.00 77.31 92 GLU A CA 1
ATOM 706 C C . GLU A 1 92 ? -21.585 -20.758 -24.310 1.00 77.31 92 GLU A C 1
ATOM 708 O O . GLU A 1 92 ? -21.247 -21.803 -24.867 1.00 77.31 92 GLU A O 1
ATOM 713 N N . LEU A 1 93 ? -21.417 -20.593 -22.997 1.00 84.38 93 LEU A N 1
ATOM 714 C CA . LEU A 1 93 ? -20.818 -21.605 -22.133 1.00 84.38 93 LEU A CA 1
ATOM 715 C C . LEU A 1 93 ? -21.898 -22.379 -21.370 1.00 84.38 93 LEU A C 1
ATOM 717 O O . LEU A 1 93 ? -22.895 -21.825 -20.912 1.00 84.38 93 LEU A O 1
ATOM 721 N N . VAL A 1 94 ? -21.677 -23.678 -21.195 1.00 85.62 94 VAL A N 1
ATOM 722 C CA . VAL A 1 94 ? -22.513 -24.554 -20.373 1.00 85.62 94 VAL A CA 1
ATOM 723 C C . VAL A 1 94 ? -21.671 -25.376 -19.406 1.00 85.62 94 VAL A C 1
ATOM 725 O O . VAL A 1 94 ? -20.521 -25.718 -19.691 1.00 85.62 94 VAL A O 1
ATOM 728 N N . GLU A 1 95 ? -22.274 -25.718 -18.272 1.00 86.94 95 GLU A N 1
ATOM 729 C CA . GLU A 1 95 ? -21.683 -26.581 -17.251 1.00 86.94 95 GLU A CA 1
ATOM 730 C C . GLU A 1 95 ? -22.302 -27.976 -17.283 1.00 86.94 95 GLU A C 1
ATOM 732 O O . GLU A 1 95 ? -23.527 -28.123 -17.350 1.00 86.94 95 GLU A O 1
ATOM 737 N N . TYR A 1 96 ? -21.441 -28.984 -17.157 1.00 87.06 96 TYR A N 1
ATOM 738 C CA . TYR A 1 96 ? -21.802 -30.380 -16.934 1.00 87.06 96 TYR A CA 1
ATOM 739 C C . TYR A 1 96 ? -21.222 -30.840 -15.601 1.00 87.06 96 TYR A C 1
ATOM 741 O O . TYR A 1 96 ? -20.025 -30.702 -15.352 1.00 87.06 96 TYR A O 1
ATOM 749 N N . ASP A 1 97 ? -22.071 -31.388 -14.743 1.00 85.38 97 ASP A N 1
ATOM 750 C CA . ASP A 1 97 ? -21.669 -31.866 -13.425 1.00 85.38 97 ASP A CA 1
ATOM 751 C C . ASP A 1 97 ? -20.873 -33.178 -13.530 1.00 85.38 97 ASP A C 1
ATOM 753 O O . ASP A 1 97 ? -21.304 -34.116 -14.204 1.00 85.38 97 ASP A O 1
ATOM 757 N N . LEU A 1 98 ? -19.707 -33.252 -12.883 1.00 86.75 98 LEU A N 1
ATOM 758 C CA . LEU A 1 98 ? -18.837 -34.430 -12.908 1.00 86.75 98 LEU A CA 1
ATOM 759 C C . LEU A 1 98 ? -18.939 -35.178 -11.575 1.00 86.75 98 LEU A C 1
ATOM 761 O O . LEU A 1 98 ? -18.153 -34.958 -10.652 1.00 86.75 98 LEU A O 1
ATOM 765 N N . VAL A 1 99 ? -19.902 -36.103 -11.478 1.00 81.31 99 VAL A N 1
ATOM 766 C CA . VAL A 1 99 ? -20.138 -36.914 -10.271 1.00 81.31 99 VAL A CA 1
ATOM 767 C C . VAL A 1 99 ? -20.118 -38.414 -10.582 1.00 81.31 99 VAL A C 1
ATOM 769 O O . VAL A 1 99 ? -20.838 -38.901 -11.455 1.00 81.31 99 VAL A O 1
ATOM 772 N N . LYS A 1 100 ? -19.330 -39.163 -9.803 1.00 76.88 100 LYS A N 1
ATOM 773 C CA . LYS A 1 100 ? -19.376 -40.633 -9.736 1.00 76.88 100 LYS A CA 1
ATOM 774 C C . LYS A 1 100 ? -20.099 -41.083 -8.470 1.00 76.88 100 LYS A C 1
ATOM 776 O O . LYS A 1 100 ? -19.836 -40.536 -7.394 1.00 76.88 100 LYS A O 1
ATOM 781 N N . ASP A 1 101 ? -20.947 -42.105 -8.569 1.00 75.56 101 ASP A N 1
ATOM 782 C CA . ASP A 1 101 ? -21.595 -42.728 -7.408 1.00 75.56 101 ASP A CA 1
ATOM 783 C C . ASP A 1 101 ? -20.589 -43.438 -6.478 1.00 75.56 101 ASP A C 1
ATOM 785 O O . ASP A 1 101 ? -19.383 -43.468 -6.742 1.00 75.56 101 ASP A O 1
ATOM 789 N N . GLN A 1 102 ? -21.058 -43.982 -5.351 1.00 71.62 102 GLN A N 1
ATOM 790 C CA . GLN A 1 102 ? -20.196 -44.703 -4.402 1.00 71.62 102 GLN A CA 1
ATOM 791 C C . GLN A 1 102 ? -19.524 -45.943 -5.016 1.00 71.62 102 GLN A C 1
ATOM 793 O O . GLN A 1 102 ? -18.445 -46.312 -4.567 1.00 71.62 102 GLN A O 1
ATOM 798 N N . ALA A 1 103 ? -20.111 -46.530 -6.062 1.00 74.88 103 ALA A N 1
ATOM 799 C CA . ALA A 1 103 ? -19.562 -47.661 -6.805 1.00 74.88 103 ALA A CA 1
ATOM 800 C C . ALA A 1 103 ? -18.618 -47.236 -7.950 1.00 74.88 103 ALA A C 1
ATOM 802 O O . ALA A 1 103 ? -18.054 -48.086 -8.630 1.00 74.88 103 ALA A O 1
ATOM 803 N N . GLY A 1 104 ? -18.413 -45.930 -8.156 1.00 74.69 104 GLY A N 1
ATOM 804 C CA . GLY A 1 104 ? -17.543 -45.393 -9.202 1.00 74.69 104 GLY A CA 1
ATOM 805 C C . GLY A 1 104 ? -18.213 -45.245 -10.570 1.00 74.69 104 GLY A C 1
ATOM 806 O O . GLY A 1 104 ? -17.547 -44.799 -11.501 1.00 74.69 104 GLY A O 1
ATOM 807 N N . ASN A 1 105 ? -19.510 -45.539 -10.698 1.00 77.81 105 ASN A N 1
ATOM 808 C CA . ASN A 1 105 ? -20.232 -45.372 -11.955 1.00 77.81 105 ASN A CA 1
ATOM 809 C C . ASN A 1 105 ? -20.510 -43.890 -12.220 1.00 77.81 105 ASN A C 1
ATOM 811 O O . ASN A 1 105 ? -20.861 -43.129 -11.309 1.00 77.81 105 ASN A O 1
ATOM 815 N N . VAL A 1 106 ? -20.398 -43.485 -13.486 1.00 74.31 106 VAL A N 1
ATOM 816 C CA . VAL A 1 106 ? -20.805 -42.151 -13.941 1.00 74.31 106 VAL A CA 1
ATOM 817 C C . VAL A 1 106 ? -22.315 -42.020 -13.745 1.00 74.31 106 VAL A C 1
ATOM 819 O O . VAL A 1 106 ? -23.091 -42.758 -14.355 1.00 74.31 106 VAL A O 1
ATOM 822 N N . LYS A 1 107 ? -22.756 -41.094 -12.884 1.00 68.56 107 LYS A N 1
ATOM 823 C CA . LYS A 1 107 ? -24.191 -40.859 -12.696 1.00 68.56 107 LYS A CA 1
ATOM 824 C C . LYS A 1 107 ? -24.744 -40.072 -13.873 1.00 68.56 107 LYS A C 1
ATOM 826 O O . LYS A 1 107 ? -24.485 -38.881 -14.014 1.00 68.56 107 LYS A O 1
ATOM 831 N N . ILE A 1 108 ? -25.568 -40.732 -14.676 1.00 56.31 108 ILE A N 1
ATOM 832 C CA . ILE A 1 108 ? -26.355 -40.086 -15.721 1.00 56.31 108 ILE A CA 1
ATOM 833 C C . ILE A 1 108 ? -27.676 -39.632 -15.095 1.00 56.31 108 ILE A C 1
ATOM 835 O O . ILE A 1 108 ? -28.578 -40.429 -14.848 1.00 56.31 108 ILE A O 1
ATOM 839 N N . SER A 1 109 ? -27.773 -38.341 -14.779 1.00 51.22 109 SER A N 1
ATOM 840 C CA . SER A 1 109 ? -29.013 -37.697 -14.337 1.00 51.22 109 SER A CA 1
ATOM 841 C C . SER A 1 109 ? -30.015 -37.695 -15.496 1.00 51.22 109 SER A C 1
ATOM 843 O O . SER A 1 109 ? -30.009 -36.772 -16.299 1.00 51.22 109 SER A O 1
ATOM 845 N N . GLY A 1 110 ? -30.830 -38.743 -15.624 1.00 46.56 110 GLY A N 1
ATOM 846 C CA . GLY A 1 110 ? -31.882 -38.866 -16.643 1.00 46.56 110 GLY A CA 1
ATOM 847 C C . GLY A 1 110 ? -33.304 -38.878 -16.078 1.00 46.56 110 GLY A C 1
ATOM 848 O O . GLY A 1 110 ? -34.257 -38.829 -16.848 1.00 46.56 110 GLY A O 1
ATOM 849 N N . ASP A 1 111 ? -33.464 -38.922 -14.754 1.00 46.28 111 ASP A N 1
ATOM 850 C CA . ASP A 1 111 ? -34.776 -39.007 -14.117 1.00 46.28 111 ASP A CA 1
ATOM 851 C C . ASP A 1 111 ? -35.177 -37.647 -13.531 1.00 46.28 111 ASP A C 1
ATOM 853 O O . ASP A 1 111 ? -34.633 -37.184 -12.523 1.00 46.28 111 ASP A O 1
ATOM 857 N N . SER A 1 112 ? -36.146 -36.993 -14.175 1.00 47.41 112 SER A N 1
ATOM 858 C CA . SER A 1 112 ? -36.723 -35.709 -13.760 1.00 47.41 112 SER A CA 1
ATOM 859 C C . SER A 1 112 ? -37.349 -35.730 -12.357 1.00 47.41 112 SER A C 1
ATOM 861 O O . SER A 1 112 ? -37.707 -34.673 -11.836 1.00 47.41 112 SER A O 1
ATOM 863 N N . ASN A 1 113 ? -37.475 -36.904 -11.728 1.00 49.84 113 ASN A N 1
ATOM 864 C CA . ASN A 1 113 ? -38.039 -37.057 -10.389 1.00 49.84 113 ASN A CA 1
ATOM 865 C C . ASN A 1 113 ? -37.009 -37.082 -9.252 1.00 49.84 113 ASN A C 1
ATOM 867 O O . ASN A 1 113 ? -37.404 -37.096 -8.084 1.00 49.84 113 ASN A O 1
ATOM 871 N N . MET A 1 114 ? -35.705 -37.005 -9.538 1.00 45.19 114 MET A N 1
ATOM 872 C CA . MET A 1 114 ? -34.675 -36.956 -8.496 1.00 45.19 114 MET A CA 1
ATOM 873 C C . MET A 1 114 ? -34.487 -35.522 -7.964 1.00 45.19 114 MET A C 1
ATOM 875 O O . MET A 1 114 ? -33.500 -34.834 -8.230 1.00 45.19 114 MET A O 1
ATOM 879 N N . ARG A 1 115 ? -35.489 -35.040 -7.217 1.00 39.97 115 ARG A N 1
ATOM 880 C CA . ARG A 1 115 ? -35.422 -33.777 -6.467 1.00 39.97 115 ARG A CA 1
ATOM 881 C C . ARG A 1 115 ? -34.234 -33.844 -5.494 1.00 39.97 115 ARG A C 1
ATOM 883 O O . ARG A 1 115 ? -34.109 -34.808 -4.754 1.00 39.97 115 ARG A O 1
ATOM 890 N N . THR A 1 116 ? -33.398 -32.803 -5.514 1.00 46.44 116 THR A N 1
ATOM 891 C CA . THR A 1 116 ? -32.303 -32.491 -4.567 1.00 46.44 116 THR A CA 1
ATOM 892 C C . THR A 1 116 ? -30.975 -33.251 -4.687 1.00 46.44 116 THR A C 1
ATOM 894 O O . THR A 1 116 ? -30.354 -33.548 -3.668 1.00 46.44 116 THR A O 1
ATOM 897 N N . TYR A 1 117 ? -30.446 -33.473 -5.895 1.00 54.00 117 TYR A N 1
ATOM 898 C CA . TYR A 1 117 ? -28.985 -33.576 -6.009 1.00 54.00 117 TYR A CA 1
ATOM 899 C C . TYR A 1 117 ? -28.371 -32.179 -5.860 1.00 54.00 117 TYR A C 1
ATOM 901 O O . TYR A 1 117 ? -28.567 -31.308 -6.711 1.00 54.00 117 TYR A O 1
ATOM 909 N N . ALA A 1 118 ? -27.669 -31.953 -4.746 1.00 58.84 118 ALA A N 1
ATOM 910 C CA . ALA A 1 118 ? -26.783 -30.806 -4.614 1.00 58.84 118 ALA A CA 1
ATOM 911 C C . ALA A 1 118 ? -25.778 -30.865 -5.776 1.00 58.84 118 ALA A C 1
ATOM 913 O O . ALA A 1 118 ? -25.218 -31.940 -6.018 1.00 58.84 118 ALA A O 1
ATOM 914 N N . PRO A 1 119 ? -25.594 -29.773 -6.533 1.00 70.69 119 PRO A N 1
ATOM 915 C CA . PRO A 1 119 ? -24.703 -29.796 -7.678 1.00 70.69 119 PRO A CA 1
ATOM 916 C C . PRO A 1 119 ? -23.285 -30.125 -7.205 1.00 70.69 119 PRO A C 1
ATOM 918 O O . PRO A 1 119 ? -22.833 -29.631 -6.170 1.00 70.69 119 PRO A O 1
ATOM 921 N N . GLY A 1 120 ? -22.604 -30.993 -7.942 1.00 77.19 120 GLY A N 1
ATOM 922 C CA . GLY A 1 120 ? -21.285 -31.484 -7.604 1.00 77.19 120 GLY A CA 1
ATOM 923 C C . GLY A 1 120 ? -20.255 -30.363 -7.529 1.00 77.19 120 GLY A C 1
ATOM 924 O O . GLY A 1 120 ? -20.364 -29.302 -8.159 1.00 77.19 120 GLY A O 1
ATOM 925 N N . ALA A 1 121 ? -19.231 -30.626 -6.718 1.00 84.31 121 ALA A N 1
ATOM 926 C CA . ALA A 1 121 ? -18.123 -29.713 -6.471 1.00 84.31 121 ALA A CA 1
ATOM 927 C C . ALA A 1 121 ? -17.216 -29.529 -7.695 1.00 84.31 121 ALA A C 1
ATOM 929 O O . ALA A 1 121 ? -16.357 -28.656 -7.670 1.00 84.31 121 ALA A O 1
ATOM 930 N N . HIS A 1 122 ? -17.376 -30.321 -8.759 1.00 89.00 122 HIS A N 1
ATOM 931 C CA . HIS A 1 122 ? -16.525 -30.276 -9.943 1.00 89.00 122 HIS A CA 1
ATOM 932 C C . HIS A 1 122 ? -17.363 -30.345 -11.215 1.00 89.00 122 HIS A C 1
ATOM 934 O O . HIS A 1 122 ? -18.217 -31.219 -11.348 1.00 89.00 122 HIS A O 1
ATOM 940 N N . ARG A 1 123 ? -17.118 -29.427 -12.153 1.00 89.50 123 ARG A N 1
ATOM 941 C CA . ARG A 1 123 ? -17.914 -29.290 -13.377 1.00 89.50 123 ARG A CA 1
ATOM 942 C C . ARG A 1 123 ? -17.026 -29.126 -14.593 1.00 89.50 123 ARG A C 1
ATOM 944 O O . ARG A 1 123 ? -16.036 -28.396 -14.559 1.00 89.50 123 ARG A O 1
ATOM 951 N N . ALA A 1 124 ? -17.392 -29.803 -15.672 1.00 89.75 124 ALA A N 1
ATOM 952 C CA . ALA A 1 124 ? -16.830 -29.562 -16.985 1.00 89.75 124 ALA A CA 1
ATOM 953 C C . ALA A 1 124 ? -17.507 -28.346 -17.617 1.00 89.75 124 ALA A C 1
ATOM 955 O O . ALA A 1 124 ? -18.733 -28.241 -17.628 1.00 89.75 124 ALA A O 1
ATOM 956 N N . ILE A 1 125 ? -16.700 -27.452 -18.174 1.00 88.75 125 ILE A N 1
ATOM 957 C CA . ILE A 1 125 ? -17.157 -26.257 -18.875 1.00 88.75 125 ILE A CA 1
ATOM 958 C C . ILE A 1 125 ? -16.976 -26.503 -20.364 1.00 88.75 125 ILE A C 1
ATOM 960 O O . ILE A 1 125 ? -15.890 -26.863 -20.831 1.00 88.75 125 ILE A O 1
ATOM 964 N N . VAL A 1 126 ? -18.051 -26.311 -21.117 1.00 88.19 126 VAL A N 1
ATOM 965 C CA . VAL A 1 126 ? -18.086 -26.546 -22.557 1.00 88.19 126 VAL A CA 1
ATOM 966 C C . VAL A 1 126 ? -18.646 -25.318 -23.243 1.00 88.19 126 VAL A C 1
ATOM 968 O O . VAL A 1 126 ? -19.659 -24.769 -22.826 1.00 88.19 126 VAL A O 1
ATOM 971 N N . LYS A 1 127 ? -18.005 -24.910 -24.331 1.00 87.50 127 LYS A N 1
ATOM 972 C CA . LYS A 1 127 ? -18.554 -23.927 -25.250 1.00 87.50 127 LYS A CA 1
ATOM 973 C C . LYS A 1 127 ? -19.504 -24.616 -26.220 1.00 87.50 127 LYS A C 1
ATOM 975 O O . LYS A 1 127 ? -19.106 -25.544 -26.935 1.00 87.50 127 LYS A O 1
ATOM 980 N N . MET A 1 128 ? -20.753 -24.167 -26.217 1.00 83.12 128 MET A N 1
ATOM 981 C CA . MET A 1 128 ? -21.782 -24.634 -27.126 1.00 83.12 128 MET A CA 1
ATOM 982 C C . MET A 1 128 ? -21.526 -24.067 -28.524 1.00 83.12 128 MET A C 1
ATOM 984 O O . MET A 1 128 ? -21.237 -22.878 -28.671 1.00 83.12 128 MET A O 1
ATOM 988 N N . PRO A 1 129 ? -21.609 -24.908 -29.560 1.00 78.75 129 PRO A N 1
ATOM 989 C CA . PRO A 1 129 ? -21.569 -24.443 -30.932 1.00 78.75 129 PRO A CA 1
ATOM 990 C C . PRO A 1 129 ? -22.909 -23.784 -31.304 1.00 78.75 129 PRO A C 1
ATOM 992 O O . PRO A 1 129 ? -23.903 -23.947 -30.587 1.00 78.75 129 PRO A O 1
ATOM 995 N N . PRO A 1 130 ? -22.978 -23.079 -32.446 1.00 76.44 130 PRO A N 1
ATOM 996 C CA . PRO A 1 130 ? -24.247 -22.645 -33.020 1.00 76.44 130 PRO A CA 1
ATOM 997 C C . PRO A 1 130 ? -25.235 -23.817 -33.136 1.00 76.44 130 PRO A C 1
ATOM 999 O O . PRO A 1 130 ? -24.834 -24.951 -33.406 1.00 76.44 130 PRO A O 1
ATOM 1002 N N . ALA A 1 131 ? -26.535 -23.549 -32.967 1.00 74.62 131 ALA A N 1
ATOM 1003 C CA . ALA A 1 131 ? -27.581 -24.577 -32.860 1.00 74.62 131 ALA A CA 1
ATOM 1004 C C . ALA A 1 131 ? -27.620 -25.596 -34.022 1.00 74.62 131 ALA A C 1
ATOM 1006 O O . ALA A 1 131 ? -28.131 -26.699 -33.862 1.00 74.62 131 ALA A O 1
ATOM 1007 N N . ASN A 1 132 ? -27.063 -25.250 -35.184 1.00 73.44 132 ASN A N 1
ATOM 1008 C CA . ASN A 1 132 ? -26.997 -26.101 -36.370 1.00 73.44 132 ASN A CA 1
ATOM 1009 C C . ASN A 1 132 ? -25.775 -27.046 -36.428 1.00 73.44 132 ASN A C 1
ATOM 1011 O O . ASN A 1 132 ? -25.648 -27.776 -37.408 1.00 73.44 132 ASN A O 1
ATOM 1015 N N . LYS A 1 133 ? -24.883 -27.040 -35.425 1.00 78.62 133 LYS A N 1
ATOM 1016 C CA . LYS A 1 133 ? -23.626 -27.820 -35.394 1.00 78.62 133 LYS A CA 1
ATOM 1017 C C . LYS A 1 133 ? -23.352 -28.457 -34.018 1.00 78.62 133 LYS A C 1
ATOM 1019 O O . LYS A 1 133 ? -22.305 -28.212 -33.424 1.00 78.62 133 LYS A O 1
ATOM 1024 N N . PRO A 1 134 ? -24.281 -29.247 -33.451 1.00 68.69 134 PRO A N 1
ATOM 1025 C CA . PRO A 1 134 ? -24.201 -29.732 -32.066 1.00 68.69 134 PRO A CA 1
ATOM 1026 C C . PRO A 1 134 ? -22.988 -30.628 -31.759 1.00 68.69 134 PRO A C 1
ATOM 1028 O O . PRO A 1 134 ? -22.653 -30.810 -30.589 1.00 68.69 134 PRO A O 1
ATOM 1031 N N . ASP A 1 135 ? -22.328 -31.176 -32.777 1.00 74.50 135 ASP A N 1
ATOM 1032 C CA . ASP A 1 135 ? -21.110 -31.987 -32.696 1.00 74.50 135 ASP A CA 1
ATOM 1033 C C . ASP A 1 135 ? -19.812 -31.155 -32.607 1.00 74.50 135 ASP A C 1
ATOM 1035 O O . ASP A 1 135 ? -18.728 -31.710 -32.405 1.00 74.50 135 ASP A O 1
ATOM 1039 N N . GLU A 1 136 ? -19.909 -29.825 -32.706 1.00 78.94 136 GLU A N 1
ATOM 1040 C CA . GLU A 1 136 ? -18.788 -28.881 -32.578 1.00 78.94 136 GLU A CA 1
ATOM 1041 C C . GLU A 1 136 ? -18.596 -28.354 -31.139 1.00 78.94 136 GLU A C 1
ATOM 1043 O O . GLU A 1 136 ? -17.925 -27.343 -30.925 1.00 78.94 136 GLU A O 1
ATOM 1048 N N . ARG A 1 137 ? -19.153 -29.035 -30.124 1.00 83.25 137 ARG A N 1
ATOM 1049 C CA . ARG A 1 137 ? -18.926 -28.701 -28.705 1.00 83.25 137 ARG A CA 1
ATOM 1050 C C . ARG A 1 137 ? -17.434 -28.652 -28.391 1.00 83.25 137 ARG A C 1
ATOM 1052 O O . ARG A 1 137 ? -16.692 -29.599 -28.659 1.00 83.25 137 ARG A O 1
ATOM 1059 N N . MET A 1 138 ? -16.998 -27.557 -27.775 1.00 86.81 138 MET A N 1
ATOM 1060 C CA . MET A 1 138 ? -15.597 -27.362 -27.412 1.00 86.81 138 MET A CA 1
ATOM 1061 C C . MET A 1 138 ? -15.429 -27.406 -25.900 1.00 86.81 138 MET A C 1
ATOM 1063 O O . MET A 1 138 ? -15.864 -26.501 -25.194 1.00 86.81 138 MET A O 1
ATOM 1067 N N . PHE A 1 139 ? -14.754 -28.437 -25.400 1.00 90.12 139 PHE A N 1
ATOM 1068 C CA . PHE A 1 139 ? -14.345 -28.499 -24.000 1.00 90.12 139 PHE A CA 1
ATOM 1069 C C . PHE A 1 139 ? -13.387 -27.341 -23.676 1.00 90.12 139 PHE A C 1
ATOM 1071 O O . PHE A 1 139 ? -12.417 -27.106 -24.403 1.00 90.12 139 PHE A O 1
ATOM 1078 N N . VAL A 1 140 ? -13.689 -26.591 -22.620 1.00 90.12 140 VAL A N 1
ATOM 1079 C CA . VAL A 1 140 ? -12.918 -25.414 -22.185 1.00 90.12 140 VAL A CA 1
ATOM 1080 C C . VAL A 1 140 ? -12.061 -25.760 -20.974 1.00 90.12 140 VAL A C 1
ATOM 1082 O O . VAL A 1 140 ? -10.905 -25.352 -20.895 1.00 90.12 140 VAL A O 1
ATOM 1085 N N . GLY A 1 141 ? -12.598 -26.556 -20.053 1.00 92.06 141 GLY A N 1
ATOM 1086 C CA . GLY A 1 141 ? -11.874 -26.942 -18.854 1.00 92.06 141 GLY A CA 1
ATOM 1087 C C . GLY A 1 141 ? -12.735 -27.642 -17.815 1.00 92.06 141 GLY A C 1
ATOM 1088 O O . GLY A 1 141 ? -13.910 -27.926 -18.043 1.00 92.06 141 GLY A O 1
ATOM 1089 N N . ILE A 1 142 ? -12.132 -27.902 -16.660 1.00 91.94 142 ILE A N 1
ATOM 1090 C CA . ILE A 1 142 ? -12.786 -28.435 -15.465 1.00 91.94 142 ILE A CA 1
ATOM 1091 C C . ILE A 1 142 ? -12.566 -27.439 -14.340 1.00 91.94 142 ILE A C 1
ATOM 1093 O O . ILE A 1 142 ? -11.427 -27.062 -14.056 1.00 91.94 142 ILE A O 1
ATOM 1097 N N . ALA A 1 143 ? -13.649 -27.041 -13.686 1.00 90.88 143 ALA A N 1
ATOM 1098 C CA . ALA A 1 143 ? -13.635 -26.126 -12.560 1.00 90.88 143 ALA A CA 1
ATOM 1099 C C . ALA A 1 143 ? -14.138 -26.811 -11.290 1.00 90.88 143 ALA A C 1
ATOM 1101 O O . ALA A 1 143 ? -15.032 -27.655 -11.328 1.00 90.88 143 ALA A O 1
ATOM 1102 N N . SER A 1 144 ? -13.570 -26.426 -10.152 1.00 87.44 144 SER A N 1
ATOM 1103 C CA . SER A 1 144 ? -14.136 -26.696 -8.839 1.00 87.44 144 SER A CA 1
ATOM 1104 C C . SER A 1 144 ? -15.113 -25.581 -8.481 1.00 87.44 144 SER A C 1
ATOM 1106 O O . SER A 1 144 ? -14.765 -24.410 -8.608 1.00 87.44 144 SER A O 1
ATOM 1108 N N . HIS A 1 145 ? -16.308 -25.926 -8.012 1.00 83.25 145 HIS A N 1
ATOM 1109 C CA . HIS A 1 145 ? -17.327 -24.988 -7.552 1.00 83.25 145 HIS A CA 1
ATOM 1110 C C . HIS A 1 145 ? -17.487 -25.054 -6.031 1.00 83.25 145 HIS A C 1
ATOM 1112 O O . HIS A 1 145 ? -17.436 -26.130 -5.434 1.00 83.25 145 HIS A O 1
ATOM 1118 N N . GLY A 1 146 ? -17.697 -23.892 -5.413 1.00 78.56 146 GLY A N 1
ATOM 1119 C CA . GLY A 1 146 ? -18.107 -23.779 -4.014 1.00 78.56 146 GLY A CA 1
ATOM 1120 C C . GLY A 1 146 ? -19.608 -24.027 -3.821 1.00 78.56 146 GLY A C 1
ATOM 1121 O O . GLY A 1 146 ? -20.368 -24.157 -4.784 1.00 78.56 146 GLY A O 1
ATOM 1122 N N . GLN A 1 147 ? -20.062 -24.031 -2.563 1.00 68.12 147 GLN A N 1
ATOM 1123 C CA . GLN A 1 147 ? -21.468 -24.290 -2.203 1.00 68.12 147 GLN A CA 1
ATOM 1124 C C . GLN A 1 147 ? -22.465 -23.281 -2.808 1.00 68.12 147 GLN A C 1
ATOM 1126 O O . GLN A 1 147 ? -23.635 -23.603 -2.994 1.00 68.12 147 GLN A O 1
ATOM 1131 N N . THR A 1 148 ? -22.013 -22.076 -3.171 1.00 68.44 148 THR A N 1
ATOM 1132 C CA . THR A 1 148 ? -22.833 -21.022 -3.798 1.00 68.44 148 THR A CA 1
ATOM 1133 C C . THR A 1 148 ? -22.850 -21.083 -5.333 1.00 68.44 148 THR A C 1
ATOM 1135 O O . THR A 1 148 ? -23.293 -20.134 -5.979 1.00 68.44 148 THR A O 1
ATOM 1138 N N . ASN A 1 149 ? -22.384 -22.186 -5.934 1.00 71.38 149 ASN A N 1
ATOM 1139 C CA . ASN A 1 149 ? -22.187 -22.377 -7.380 1.00 71.38 149 ASN A CA 1
ATOM 1140 C C . ASN A 1 149 ? -21.115 -21.485 -8.032 1.00 71.38 149 ASN A C 1
ATOM 1142 O O . ASN A 1 149 ? -20.943 -21.572 -9.246 1.00 71.38 149 ASN A O 1
ATOM 1146 N N . GLY A 1 150 ? -20.366 -20.680 -7.273 1.00 78.38 150 GLY A N 1
ATOM 1147 C CA . GLY A 1 150 ? -19.227 -19.924 -7.803 1.00 78.38 150 GLY A CA 1
ATOM 1148 C C . GLY A 1 150 ? -18.024 -20.820 -8.113 1.00 78.38 150 GLY A C 1
ATOM 1149 O O . GLY A 1 150 ? -17.776 -21.789 -7.394 1.00 78.38 150 GLY A O 1
ATOM 1150 N N . VAL A 1 151 ? -17.275 -20.495 -9.170 1.00 79.12 151 VAL A N 1
ATOM 1151 C CA . VAL A 1 151 ? -16.011 -21.169 -9.516 1.00 79.12 151 VAL A CA 1
ATOM 1152 C C . VAL A 1 151 ? -14.940 -20.801 -8.481 1.00 79.12 151 VAL A C 1
ATOM 1154 O O . VAL A 1 151 ? -14.623 -19.629 -8.312 1.00 79.12 151 VAL A O 1
ATOM 1157 N N . PHE A 1 152 ? -14.380 -21.801 -7.800 1.00 76.50 152 PHE A N 1
ATOM 1158 C CA . PHE A 1 152 ? -13.325 -21.664 -6.790 1.00 76.50 152 PHE A CA 1
ATOM 1159 C C . PHE A 1 152 ? -11.919 -21.830 -7.387 1.00 76.50 152 PHE A C 1
ATOM 1161 O O . PHE A 1 152 ? -10.994 -21.105 -7.034 1.00 76.50 152 PHE A O 1
ATOM 1168 N N . SER A 1 153 ? -11.741 -22.783 -8.306 1.00 80.81 153 SER A N 1
ATOM 1169 C CA . SER A 1 153 ? -10.458 -23.035 -8.976 1.00 80.81 153 SER A CA 1
ATOM 1170 C C . SER A 1 153 ? -10.650 -23.765 -10.307 1.00 80.81 153 SER A C 1
ATOM 1172 O O . SER A 1 153 ? -11.636 -24.473 -10.498 1.00 80.81 153 SER A O 1
ATOM 1174 N N . SER A 1 154 ? -9.708 -23.620 -11.242 1.00 85.69 154 SER A N 1
ATOM 1175 C CA . SER A 1 154 ? -9.643 -24.441 -12.459 1.00 85.69 154 SER A CA 1
ATOM 1176 C C . SER A 1 154 ? -8.745 -25.657 -12.214 1.00 85.69 154 SER A C 1
ATOM 1178 O O . SER A 1 154 ? -7.548 -25.492 -11.981 1.00 85.69 154 SER A O 1
ATOM 1180 N N . LEU A 1 155 ? -9.298 -26.868 -12.289 1.00 86.19 155 LEU A N 1
ATOM 1181 C CA . LEU A 1 155 ? -8.535 -28.122 -12.221 1.00 86.19 155 LEU A CA 1
ATOM 1182 C C . LEU A 1 155 ? -7.855 -28.448 -13.555 1.00 86.19 155 LEU A C 1
ATOM 1184 O O . LEU A 1 155 ? -6.769 -29.020 -13.583 1.00 86.19 155 LEU A O 1
ATOM 1188 N N . TRP A 1 156 ? -8.497 -28.076 -14.663 1.00 90.56 156 TRP A N 1
ATOM 1189 C CA . TRP A 1 156 ? -7.984 -28.267 -16.015 1.00 90.56 156 TRP A CA 1
ATOM 1190 C C . TRP A 1 156 ? -8.383 -27.068 -16.865 1.00 90.56 156 TRP A C 1
ATOM 1192 O O . TRP A 1 156 ? -9.571 -26.817 -17.035 1.00 90.56 156 TRP A O 1
ATOM 1202 N N . ASP A 1 157 ? -7.417 -26.319 -17.384 1.00 88.44 157 ASP A N 1
ATOM 1203 C CA . ASP A 1 157 ? -7.656 -25.136 -18.218 1.00 88.44 157 ASP A CA 1
ATOM 1204 C C . ASP A 1 157 ? -7.015 -25.362 -19.587 1.00 88.44 157 ASP A C 1
ATOM 1206 O O . ASP A 1 157 ? -5.788 -25.360 -19.724 1.00 88.44 157 ASP A O 1
ATOM 1210 N N . VAL A 1 158 ? -7.849 -25.578 -20.608 1.00 87.62 158 VAL A N 1
ATOM 1211 C CA . VAL A 1 158 ? -7.374 -25.888 -21.959 1.00 87.62 158 VAL A CA 1
ATOM 1212 C C . VAL A 1 158 ? -6.579 -24.724 -22.546 1.00 87.62 158 VAL A C 1
ATOM 1214 O O . VAL A 1 158 ? -5.578 -24.967 -23.217 1.00 87.62 158 VAL A O 1
ATOM 1217 N N . GLU A 1 159 ? -6.966 -23.473 -22.287 1.00 84.62 159 GLU A N 1
ATOM 1218 C CA . GLU A 1 159 ? -6.266 -22.306 -22.830 1.00 84.62 159 GLU A CA 1
ATOM 1219 C C . GLU A 1 159 ? -4.881 -22.161 -22.202 1.00 84.62 159 GLU A C 1
ATOM 1221 O O . GLU A 1 159 ? -3.884 -22.007 -22.916 1.00 84.62 159 GLU A O 1
ATOM 1226 N N . LYS A 1 160 ? -4.796 -22.280 -20.873 1.00 85.19 160 LYS A N 1
ATOM 1227 C CA . LYS A 1 160 ? -3.507 -22.309 -20.175 1.00 85.19 160 LYS A CA 1
ATOM 1228 C C . LYS A 1 160 ? -2.635 -23.450 -20.686 1.00 85.19 160 LYS A C 1
ATOM 1230 O O . LYS A 1 160 ? -1.461 -23.241 -20.957 1.00 85.19 160 LYS A O 1
ATOM 1235 N N . MET A 1 161 ? -3.200 -24.635 -20.894 1.00 85.56 161 MET A N 1
ATOM 1236 C CA . MET A 1 161 ? -2.449 -25.775 -21.419 1.00 85.56 161 MET A CA 1
ATOM 1237 C C . MET A 1 161 ? -1.959 -25.583 -22.856 1.00 85.56 161 MET A C 1
ATOM 1239 O O . MET A 1 161 ? -0.876 -26.063 -23.195 1.00 85.56 161 MET A O 1
ATOM 1243 N N . ILE A 1 162 ? -2.713 -24.873 -23.700 1.00 83.62 162 ILE A N 1
ATOM 1244 C CA . ILE A 1 162 ? -2.239 -24.455 -25.024 1.00 83.62 162 ILE A CA 1
ATOM 1245 C C . ILE A 1 162 ? -1.046 -23.513 -24.865 1.00 83.62 162 ILE A C 1
ATOM 1247 O O . ILE A 1 162 ? -0.005 -23.778 -25.460 1.00 83.62 162 ILE A O 1
ATOM 1251 N N . LYS A 1 163 ? -1.154 -22.481 -24.018 1.00 82.19 163 LYS A N 1
ATOM 1252 C CA . LYS A 1 163 ? -0.058 -21.530 -23.747 1.00 82.19 163 LYS A CA 1
ATOM 1253 C C . LYS A 1 163 ? 1.182 -22.208 -23.164 1.00 82.19 163 LYS A C 1
ATOM 1255 O O . LYS A 1 163 ? 2.299 -21.863 -23.529 1.00 82.19 163 LYS A O 1
ATOM 1260 N N . ASP A 1 164 ? 0.987 -23.222 -22.330 1.00 82.06 164 ASP A N 1
ATOM 1261 C CA . ASP A 1 164 ? 2.063 -24.032 -21.755 1.00 82.06 164 ASP A CA 1
ATOM 1262 C C . ASP A 1 164 ? 2.640 -25.050 -22.764 1.00 82.06 164 ASP A C 1
ATOM 1264 O O . ASP A 1 164 ? 3.587 -25.778 -22.461 1.00 82.06 164 ASP A O 1
ATOM 1268 N N . GLY A 1 165 ? 2.077 -25.128 -23.974 1.00 84.31 165 GLY A N 1
ATOM 1269 C CA . GLY A 1 165 ? 2.538 -25.992 -25.057 1.00 84.31 165 GLY A CA 1
ATOM 1270 C C . GLY A 1 165 ? 2.171 -27.464 -24.907 1.00 84.31 165 GLY A C 1
ATOM 1271 O O . GLY A 1 165 ? 2.725 -28.302 -25.616 1.00 84.31 165 GLY A O 1
ATOM 1272 N N . ALA A 1 166 ? 1.249 -27.818 -24.005 1.00 84.31 166 ALA A N 1
ATOM 1273 C CA . ALA A 1 166 ? 0.891 -29.208 -23.708 1.00 84.31 166 ALA A CA 1
ATOM 1274 C C . ALA A 1 166 ? 0.376 -29.990 -24.931 1.00 84.31 166 ALA A C 1
ATOM 1276 O O . ALA A 1 166 ? 0.492 -31.212 -24.968 1.00 84.31 166 ALA A O 1
ATOM 1277 N N . TYR A 1 167 ? -0.148 -29.288 -25.939 1.00 83.44 167 TYR A N 1
ATOM 1278 C CA . TYR A 1 167 ? -0.707 -29.870 -27.163 1.00 83.44 167 TYR A CA 1
ATOM 1279 C C . TYR A 1 167 ? 0.240 -29.829 -28.369 1.00 83.44 167 TYR A C 1
ATOM 1281 O O . TYR A 1 167 ? -0.164 -30.179 -29.478 1.00 83.44 167 TYR A O 1
ATOM 1289 N N . ILE A 1 168 ? 1.499 -29.420 -28.189 1.00 85.12 168 ILE A N 1
ATOM 1290 C CA . ILE A 1 168 ? 2.472 -29.434 -29.283 1.00 85.12 168 ILE A CA 1
ATOM 1291 C C . ILE A 1 168 ? 2.818 -30.889 -29.601 1.00 85.12 168 ILE A C 1
ATOM 1293 O O . ILE A 1 168 ? 3.379 -31.609 -28.770 1.00 85.12 168 ILE A O 1
ATOM 1297 N N . ALA A 1 169 ? 2.451 -31.316 -30.806 1.00 83.25 169 ALA A N 1
ATOM 1298 C CA . ALA A 1 169 ? 2.751 -32.648 -31.308 1.00 83.25 169 ALA A CA 1
ATOM 1299 C C . ALA A 1 169 ? 4.180 -32.703 -31.861 1.00 83.25 169 ALA A C 1
ATOM 1301 O O . ALA A 1 169 ? 4.692 -31.713 -32.385 1.00 83.25 169 ALA A O 1
ATOM 1302 N N . LEU A 1 170 ? 4.800 -33.875 -31.788 1.00 81.88 170 LEU A N 1
ATOM 1303 C CA . LEU A 1 170 ? 6.082 -34.147 -32.433 1.00 81.88 170 LEU A CA 1
ATOM 1304 C C . LEU A 1 170 ? 5.848 -34.627 -33.870 1.00 81.88 170 LEU A C 1
ATOM 1306 O O . LEU A 1 170 ? 4.953 -35.433 -34.134 1.00 81.88 170 LEU A O 1
ATOM 1310 N N . GLU A 1 171 ? 6.620 -34.123 -34.832 1.00 84.06 171 GLU A N 1
ATOM 1311 C CA . GLU A 1 171 ? 6.548 -34.639 -36.199 1.00 84.06 171 GLU A CA 1
ATOM 1312 C C . GLU A 1 171 ? 7.107 -36.070 -36.267 1.00 84.06 171 GLU A C 1
ATOM 1314 O O . GLU A 1 171 ? 8.214 -36.343 -35.819 1.00 84.06 171 GLU A O 1
ATOM 1319 N N . GLY A 1 172 ? 6.319 -37.002 -36.815 1.00 77.19 172 GLY A N 1
ATOM 1320 C CA . GLY A 1 172 ? 6.734 -38.396 -37.006 1.00 77.19 172 GLY A CA 1
ATOM 1321 C C . GLY A 1 172 ? 6.651 -39.293 -35.764 1.00 77.19 172 GLY A C 1
ATOM 1322 O O . GLY A 1 172 ? 6.992 -40.468 -35.865 1.00 77.19 172 GLY A O 1
ATOM 1323 N N . GLN A 1 173 ? 6.175 -38.792 -34.617 1.00 74.19 173 GLN A N 1
ATOM 1324 C CA . GLN A 1 173 ? 6.080 -39.572 -33.377 1.00 74.19 173 GLN A CA 1
ATOM 1325 C C . GLN A 1 173 ? 4.736 -39.398 -32.664 1.00 74.19 173 GLN A C 1
ATOM 1327 O O . GLN A 1 173 ? 4.143 -38.320 -32.658 1.00 74.19 173 GLN A O 1
ATOM 1332 N N . ALA A 1 174 ? 4.265 -40.471 -32.025 1.00 65.06 174 ALA A N 1
ATOM 1333 C CA . ALA A 1 174 ? 3.148 -40.409 -31.092 1.00 65.06 174 ALA A CA 1
ATOM 1334 C C . ALA A 1 174 ? 3.659 -39.876 -29.744 1.00 65.06 174 ALA A C 1
ATOM 1336 O O . ALA A 1 174 ? 4.340 -40.591 -29.013 1.00 65.06 174 ALA A O 1
ATOM 1337 N N . GLY A 1 175 ? 3.369 -38.613 -29.431 1.00 68.12 175 GLY A N 1
ATOM 1338 C CA . GLY A 1 175 ? 3.801 -37.992 -28.180 1.00 68.12 175 GLY A CA 1
ATOM 1339 C C . GLY A 1 175 ? 3.694 -36.469 -28.182 1.00 68.12 175 GLY A C 1
ATOM 1340 O O . GLY A 1 175 ? 3.457 -35.840 -29.216 1.00 68.12 175 GLY A O 1
ATOM 1341 N N . HIS A 1 176 ? 3.877 -35.889 -26.999 1.00 76.25 176 HIS A N 1
ATOM 1342 C CA . HIS A 1 176 ? 3.966 -34.445 -26.784 1.00 76.25 176 HIS A CA 1
ATOM 1343 C C . HIS A 1 176 ? 5.392 -34.076 -26.377 1.00 76.25 176 HIS A C 1
ATOM 1345 O O . HIS A 1 176 ? 6.129 -34.913 -25.853 1.00 76.25 176 HIS A O 1
ATOM 1351 N N . LEU A 1 177 ? 5.776 -32.813 -26.573 1.00 80.06 177 LEU A N 1
ATOM 1352 C CA . LEU A 1 177 ? 7.043 -32.305 -26.039 1.00 80.06 177 LEU A CA 1
ATOM 1353 C C . LEU A 1 177 ? 7.124 -32.546 -24.521 1.00 80.06 177 LEU A C 1
ATOM 1355 O O . LEU A 1 177 ? 6.106 -32.390 -23.851 1.00 80.06 177 LEU A O 1
ATOM 1359 N N . PRO A 1 178 ? 8.283 -32.881 -23.927 1.00 80.44 178 PRO A N 1
ATOM 1360 C CA . PRO A 1 178 ? 8.439 -32.923 -22.469 1.00 80.44 178 PRO A CA 1
ATOM 1361 C C . PRO A 1 178 ? 8.293 -31.512 -21.859 1.00 80.44 178 PRO A C 1
ATOM 1363 O O . PRO A 1 178 ? 8.331 -30.532 -22.604 1.00 80.44 178 PRO A O 1
ATOM 1366 N N . PRO A 1 179 ? 8.075 -31.360 -20.534 1.00 82.00 179 PRO A N 1
ATOM 1367 C CA . PRO A 1 179 ? 7.916 -30.040 -19.902 1.00 82.00 179 PRO A CA 1
ATOM 1368 C C . PRO A 1 179 ? 9.137 -29.142 -20.109 1.00 82.00 179 PRO A C 1
ATOM 1370 O O . PRO A 1 179 ? 9.022 -27.926 -20.216 1.00 82.00 179 PRO A O 1
ATOM 1373 N N . SER A 1 180 ? 10.304 -29.769 -20.219 1.00 84.44 180 SER A N 1
ATOM 1374 C CA . SER A 1 180 ? 11.562 -29.130 -20.560 1.00 84.44 180 SER A CA 1
ATOM 1375 C C . SER A 1 180 ? 12.509 -30.149 -21.172 1.00 84.44 180 SER A C 1
ATOM 1377 O O . SER A 1 180 ? 12.435 -31.324 -20.807 1.00 84.44 180 SER A O 1
ATOM 1379 N N . TRP A 1 181 ? 13.461 -29.708 -21.982 1.00 84.44 181 TRP A N 1
ATOM 1380 C CA . TRP A 1 181 ? 14.572 -30.547 -22.423 1.00 84.44 181 TRP A CA 1
ATOM 1381 C C . TRP A 1 181 ? 15.890 -29.795 -22.326 1.00 84.44 181 TRP A C 1
ATOM 1383 O O . TRP A 1 181 ? 15.940 -28.566 -22.364 1.00 84.44 181 TRP A O 1
ATOM 1393 N N . THR A 1 182 ? 16.962 -30.564 -22.205 1.00 83.56 182 THR A N 1
ATOM 1394 C CA . THR A 1 182 ? 18.325 -30.056 -22.198 1.00 83.56 182 THR A CA 1
ATOM 1395 C C . THR A 1 182 ? 18.908 -30.226 -23.594 1.00 83.56 182 THR A C 1
ATOM 1397 O O . THR A 1 182 ? 18.939 -31.338 -24.115 1.00 83.56 182 THR A O 1
ATOM 1400 N N . VAL A 1 183 ? 19.341 -29.128 -24.208 1.00 84.38 183 VAL A N 1
ATOM 1401 C CA . VAL A 1 183 ? 20.047 -29.125 -25.492 1.00 84.38 183 VAL A CA 1
ATOM 1402 C C . VAL A 1 183 ? 21.510 -28.830 -25.225 1.00 84.38 183 VAL A C 1
ATOM 1404 O O . VAL A 1 183 ? 21.829 -27.939 -24.437 1.00 84.38 183 VAL A O 1
ATOM 1407 N N . SER A 1 184 ? 22.391 -29.553 -25.908 1.00 82.12 184 SER A N 1
ATOM 1408 C CA . SER A 1 184 ? 23.807 -29.211 -25.967 1.00 82.12 184 SER A CA 1
ATOM 1409 C C . SER A 1 184 ? 24.192 -28.834 -27.390 1.00 82.12 184 SER A C 1
ATOM 1411 O O . SER A 1 184 ? 23.821 -29.533 -28.333 1.00 82.12 184 SER A O 1
ATOM 1413 N N . MET A 1 185 ? 24.977 -27.774 -27.537 1.00 83.50 185 MET A N 1
ATOM 1414 C CA . MET A 1 185 ? 25.606 -27.398 -28.802 1.00 83.50 185 MET A CA 1
ATOM 1415 C C . MET A 1 185 ? 27.029 -26.913 -28.560 1.00 83.50 185 MET A C 1
ATOM 1417 O O . MET A 1 185 ? 27.361 -26.516 -27.444 1.00 83.50 185 MET A O 1
ATOM 1421 N N . ASN A 1 186 ? 27.860 -26.938 -29.595 1.00 81.69 186 ASN A N 1
ATOM 1422 C CA . ASN A 1 186 ? 29.157 -26.278 -29.532 1.00 81.69 186 ASN A CA 1
ATOM 1423 C C . ASN A 1 186 ? 28.928 -24.785 -29.748 1.00 81.69 186 ASN A C 1
ATOM 1425 O O . ASN A 1 186 ? 28.322 -24.394 -30.744 1.00 81.69 186 ASN A O 1
ATOM 1429 N N . ASP A 1 187 ? 29.373 -23.964 -28.806 1.00 78.75 187 ASP A N 1
ATOM 1430 C CA . ASP A 1 187 ? 29.373 -22.521 -28.984 1.00 78.75 187 ASP A CA 1
ATOM 1431 C C . ASP A 1 187 ? 30.404 -22.160 -30.068 1.00 78.75 187 ASP A C 1
ATOM 1433 O O . ASP A 1 187 ? 31.584 -22.484 -29.910 1.00 78.75 187 ASP A O 1
ATOM 1437 N N . PRO A 1 188 ? 29.988 -21.520 -31.177 1.00 69.38 188 PRO A N 1
ATOM 1438 C CA . PRO A 1 188 ? 30.880 -21.214 -32.290 1.00 69.38 188 PRO A CA 1
ATOM 1439 C C . PRO A 1 188 ? 32.021 -20.261 -31.912 1.00 69.38 188 PRO A C 1
ATOM 1441 O O . PRO A 1 188 ? 33.011 -20.213 -32.637 1.00 69.38 188 PRO A O 1
ATOM 1444 N N . GLN A 1 189 ? 31.911 -19.513 -30.806 1.00 75.31 189 GLN A N 1
ATOM 1445 C CA . GLN A 1 189 ? 32.967 -18.603 -30.354 1.00 75.31 189 GLN A CA 1
ATOM 1446 C C . GLN A 1 189 ? 34.007 -19.294 -29.470 1.00 75.31 189 GLN A C 1
ATOM 1448 O O . GLN A 1 189 ? 35.202 -19.064 -29.635 1.00 75.31 189 GLN A O 1
ATOM 1453 N N . SER A 1 190 ? 33.571 -20.142 -28.538 1.00 83.62 190 SER A N 1
ATOM 1454 C CA . SER A 1 190 ? 34.465 -20.794 -27.569 1.00 83.62 190 SER A CA 1
ATOM 1455 C C . SER A 1 190 ? 34.874 -22.217 -27.954 1.00 83.62 190 SER A C 1
ATOM 1457 O O . SER A 1 190 ? 35.756 -22.795 -27.321 1.00 83.62 190 SER A O 1
ATOM 1459 N N . ASN A 1 191 ? 34.212 -22.812 -28.952 1.00 81.75 191 ASN A N 1
ATOM 1460 C CA . ASN A 1 191 ? 34.272 -24.241 -29.270 1.00 81.75 191 ASN A CA 1
ATOM 1461 C C . ASN A 1 191 ? 33.968 -25.152 -28.055 1.00 81.75 191 ASN A C 1
ATOM 1463 O O . ASN A 1 191 ? 34.269 -26.346 -28.071 1.00 81.75 191 ASN A O 1
ATOM 1467 N N . GLN A 1 192 ? 33.374 -24.606 -26.986 1.00 84.94 192 GLN A N 1
ATOM 1468 C CA . GLN A 1 192 ? 32.953 -25.367 -25.816 1.00 84.94 192 GLN A CA 1
ATOM 1469 C C . GLN A 1 192 ? 31.519 -25.856 -25.986 1.00 84.94 192 GLN A C 1
ATOM 1471 O O . GLN A 1 192 ? 30.661 -25.189 -26.567 1.00 84.94 192 GLN A O 1
ATOM 1476 N N . LYS A 1 193 ? 31.236 -27.035 -25.434 1.00 84.56 193 LYS A N 1
ATOM 1477 C CA . LYS A 1 193 ? 29.887 -27.595 -25.412 1.00 84.56 193 LYS A CA 1
ATOM 1478 C C . LYS A 1 193 ? 29.042 -26.855 -24.375 1.00 84.56 193 LYS A C 1
ATOM 1480 O O . LYS A 1 193 ? 29.137 -27.122 -23.179 1.00 84.56 193 LYS A O 1
ATOM 1485 N N . VAL A 1 194 ? 28.172 -25.963 -24.829 1.00 81.62 194 VAL A N 1
ATOM 1486 C CA . VAL A 1 194 ? 27.212 -25.259 -23.977 1.00 81.62 194 VAL A CA 1
ATOM 1487 C C . VAL A 1 194 ? 25.942 -26.084 -23.867 1.00 81.62 194 VAL A C 1
ATOM 1489 O O . VAL A 1 194 ? 25.409 -26.579 -24.860 1.00 81.62 194 VAL A O 1
ATOM 1492 N N . THR A 1 195 ? 25.452 -26.233 -22.639 1.00 82.06 195 THR A N 1
ATOM 1493 C CA . THR A 1 195 ? 24.236 -26.985 -22.336 1.00 82.06 195 THR A CA 1
ATOM 1494 C C . THR A 1 195 ? 23.214 -26.068 -21.681 1.00 82.06 195 THR A C 1
ATOM 1496 O O . THR A 1 195 ? 23.515 -25.386 -20.703 1.00 82.06 195 THR A O 1
ATOM 1499 N N . PHE A 1 196 ? 21.996 -26.041 -22.210 1.00 83.50 196 PHE A N 1
ATOM 1500 C CA . PHE A 1 196 ? 20.924 -25.193 -21.698 1.00 83.50 196 PHE A CA 1
ATOM 1501 C C . PHE A 1 196 ? 19.583 -25.917 -21.751 1.00 83.50 196 PHE A C 1
ATOM 1503 O O . PHE A 1 196 ? 19.389 -26.878 -22.494 1.00 83.50 196 PHE A O 1
ATOM 1510 N N . ARG A 1 197 ? 18.658 -25.459 -20.911 1.00 86.06 197 ARG A N 1
ATOM 1511 C CA . ARG A 1 197 ? 17.329 -26.042 -20.761 1.00 86.06 197 ARG A CA 1
ATOM 1512 C C . ARG A 1 197 ? 16.326 -25.154 -21.480 1.00 86.06 197 ARG A C 1
ATOM 1514 O O . ARG A 1 197 ? 16.292 -23.961 -21.200 1.00 86.06 197 ARG A O 1
ATOM 1521 N N . ILE A 1 198 ? 15.531 -25.734 -22.369 1.00 88.12 198 ILE A N 1
ATOM 1522 C CA . ILE A 1 198 ? 14.398 -25.053 -22.994 1.00 88.12 198 ILE A CA 1
ATOM 1523 C C . ILE A 1 198 ? 13.120 -25.598 -22.373 1.00 88.12 198 ILE A C 1
ATOM 1525 O O . ILE A 1 198 ? 12.962 -26.811 -22.205 1.00 88.12 198 ILE A O 1
ATOM 1529 N N . GLN A 1 199 ? 12.226 -24.694 -22.006 1.00 90.06 199 GLN A N 1
ATOM 1530 C CA . GLN A 1 199 ? 10.922 -25.015 -21.455 1.00 90.06 199 GLN A CA 1
ATOM 1531 C C . GLN A 1 199 ? 9.893 -25.171 -22.582 1.00 90.06 199 GLN A C 1
ATOM 1533 O O . GLN A 1 199 ? 9.946 -24.504 -23.616 1.00 90.06 199 GLN A O 1
ATOM 1538 N N . ARG A 1 200 ? 8.907 -26.047 -22.381 1.00 90.31 200 ARG A N 1
ATOM 1539 C CA . ARG A 1 200 ? 7.835 -26.296 -23.359 1.00 90.31 200 ARG A CA 1
ATOM 1540 C C . ARG A 1 200 ? 7.056 -25.025 -23.714 1.00 90.31 200 ARG A C 1
ATOM 1542 O O . ARG A 1 200 ? 6.714 -24.820 -24.878 1.00 90.31 200 ARG A O 1
ATOM 1549 N N . ASN A 1 201 ? 6.814 -24.170 -22.723 1.00 86.81 201 ASN A N 1
ATOM 1550 C CA . ASN A 1 201 ? 6.114 -22.901 -22.901 1.00 86.81 201 ASN A CA 1
ATOM 1551 C C . ASN A 1 201 ? 6.920 -21.884 -23.735 1.00 86.81 201 ASN A C 1
ATOM 1553 O O . ASN A 1 201 ? 6.315 -21.089 -24.441 1.00 86.81 201 ASN A O 1
ATOM 1557 N N . GLU A 1 202 ? 8.257 -21.939 -23.740 1.00 88.81 202 GLU A N 1
ATOM 1558 C CA . GLU A 1 202 ? 9.096 -21.097 -24.609 1.00 88.81 202 GLU A CA 1
ATOM 1559 C C . GLU A 1 202 ? 8.921 -21.479 -26.091 1.00 88.81 202 GLU A C 1
ATOM 1561 O O . GLU A 1 202 ? 8.849 -20.602 -26.954 1.00 88.81 202 GLU A O 1
ATOM 1566 N N . ILE A 1 203 ? 8.779 -22.777 -26.409 1.00 88.56 203 ILE A N 1
ATOM 1567 C CA . ILE A 1 203 ? 8.404 -23.204 -27.770 1.00 88.56 203 ILE A CA 1
ATOM 1568 C C . ILE A 1 203 ? 6.984 -22.769 -28.096 1.00 88.56 203 ILE A C 1
ATOM 1570 O O . ILE A 1 203 ? 6.740 -22.288 -29.201 1.00 88.56 203 ILE A O 1
ATOM 1574 N N . ALA A 1 204 ? 6.050 -22.959 -27.166 1.00 87.94 204 ALA A N 1
ATOM 1575 C CA . ALA A 1 204 ? 4.655 -22.593 -27.367 1.00 87.94 204 ALA A CA 1
ATOM 1576 C C . ALA A 1 204 ? 4.520 -21.107 -27.725 1.00 87.94 204 ALA A C 1
ATOM 1578 O O . ALA A 1 204 ? 3.930 -20.764 -28.748 1.00 87.94 204 ALA A O 1
ATOM 1579 N N . ASP A 1 205 ? 5.174 -20.250 -26.945 1.00 85.44 205 ASP A N 1
ATOM 1580 C CA . ASP A 1 205 ? 5.247 -18.808 -27.156 1.00 85.44 205 ASP A CA 1
ATOM 1581 C C . ASP A 1 205 ? 5.885 -18.450 -28.512 1.00 85.44 205 ASP A C 1
ATOM 1583 O O . ASP A 1 205 ? 5.360 -17.611 -29.247 1.00 85.44 205 ASP A O 1
ATOM 1587 N N . ALA A 1 206 ? 6.962 -19.137 -28.910 1.00 88.06 206 ALA A N 1
ATOM 1588 C CA . ALA A 1 206 ? 7.571 -18.952 -30.228 1.00 88.06 206 ALA A CA 1
ATOM 1589 C C . ALA A 1 206 ? 6.637 -19.390 -31.377 1.00 88.06 206 ALA A C 1
ATOM 1591 O O . ALA A 1 206 ? 6.566 -18.730 -32.417 1.00 88.06 206 ALA A O 1
ATOM 1592 N N . MET A 1 207 ? 5.886 -20.484 -31.218 1.00 86.50 207 MET A N 1
ATOM 1593 C CA . MET A 1 207 ? 4.901 -20.927 -32.211 1.00 86.50 207 MET A CA 1
ATOM 1594 C C . MET A 1 207 ? 3.720 -19.959 -32.314 1.00 86.50 207 MET A C 1
ATOM 1596 O O . MET A 1 207 ? 3.255 -19.730 -33.431 1.00 86.50 207 MET A O 1
ATOM 1600 N N . ASP A 1 208 ? 3.287 -19.367 -31.201 1.00 82.50 208 ASP A N 1
ATOM 1601 C CA . ASP A 1 208 ? 2.135 -18.464 -31.129 1.00 82.50 208 ASP A CA 1
ATOM 1602 C C . ASP A 1 208 ? 2.425 -17.060 -31.684 1.00 82.50 208 ASP A C 1
ATOM 1604 O O . ASP A 1 208 ? 1.665 -16.529 -32.496 1.00 82.50 208 ASP A O 1
ATOM 1608 N N . LYS A 1 209 ? 3.585 -16.483 -31.343 1.00 78.50 209 LYS A N 1
ATOM 1609 C CA . LYS A 1 209 ? 4.035 -15.188 -31.873 1.00 78.50 209 LYS A CA 1
ATOM 1610 C C . LYS A 1 209 ? 4.265 -15.306 -33.382 1.00 78.50 209 LYS A C 1
ATOM 1612 O O . LYS A 1 209 ? 5.227 -15.931 -33.830 1.00 78.50 209 LYS A O 1
ATOM 1617 N N . GLY A 1 210 ? 3.351 -14.777 -34.198 1.00 69.19 210 GLY A N 1
ATOM 1618 C CA . GLY A 1 210 ? 3.448 -14.798 -35.665 1.00 69.19 210 GLY A CA 1
ATOM 1619 C C . GLY A 1 210 ? 4.798 -14.276 -36.201 1.00 69.19 210 GLY A C 1
ATOM 1620 O O . GLY A 1 210 ? 5.539 -13.612 -35.488 1.00 69.19 210 GLY A O 1
ATOM 1621 N N . GLY A 1 211 ? 5.131 -14.568 -37.468 1.00 70.50 211 GLY A N 1
ATOM 1622 C CA . GLY A 1 211 ? 6.342 -14.013 -38.116 1.00 70.50 211 GLY A CA 1
ATOM 1623 C C . GLY A 1 211 ? 7.481 -14.988 -38.459 1.00 70.50 211 GLY A C 1
ATOM 1624 O O . GLY A 1 211 ? 8.622 -14.562 -38.567 1.00 70.50 211 GLY A O 1
ATOM 1625 N N . GLY A 1 212 ? 7.203 -16.280 -38.671 1.00 79.38 212 GLY A N 1
ATOM 1626 C CA . GLY A 1 212 ? 8.216 -17.243 -39.141 1.00 79.38 212 GLY A CA 1
ATOM 1627 C C . GLY A 1 212 ? 8.474 -17.208 -40.652 1.00 79.38 212 GLY A C 1
ATOM 1628 O O . GLY A 1 212 ? 7.552 -16.952 -41.438 1.00 79.38 212 GLY A O 1
ATOM 1629 N N . ILE A 1 213 ? 9.706 -17.537 -41.053 1.00 84.44 213 ILE A N 1
ATOM 1630 C CA . ILE A 1 213 ? 10.090 -17.735 -42.459 1.00 84.44 213 ILE A CA 1
ATOM 1631 C C . ILE A 1 213 ? 9.611 -19.125 -42.878 1.00 84.44 213 ILE A C 1
ATOM 1633 O O . ILE A 1 213 ? 9.977 -20.120 -42.255 1.00 84.44 213 ILE A O 1
ATOM 1637 N N . LYS A 1 214 ? 8.759 -19.198 -43.906 1.00 87.75 214 LYS A N 1
ATOM 1638 C CA . LYS A 1 214 ? 8.293 -20.476 -44.454 1.00 87.75 214 LYS A CA 1
ATOM 1639 C C . LYS A 1 214 ? 9.378 -21.058 -45.357 1.00 87.75 214 LYS A C 1
ATOM 1641 O O . LYS A 1 214 ? 9.721 -20.432 -46.360 1.00 87.75 214 LYS A O 1
ATOM 1646 N N . ASP A 1 215 ? 9.867 -22.246 -45.032 1.00 85.56 215 ASP A N 1
ATOM 1647 C CA . ASP A 1 215 ? 10.718 -23.019 -45.925 1.00 85.56 215 ASP A CA 1
ATOM 1648 C C . ASP A 1 215 ? 9.879 -23.510 -47.116 1.00 85.56 215 ASP A C 1
ATOM 1650 O O . ASP A 1 215 ? 8.798 -24.092 -46.960 1.00 85.56 215 ASP A O 1
ATOM 1654 N N . LYS A 1 216 ? 10.339 -23.204 -48.332 1.00 82.75 216 LYS A N 1
ATOM 1655 C CA . LYS A 1 216 ? 9.619 -23.545 -49.564 1.00 82.75 216 LYS A CA 1
ATOM 1656 C C . LYS A 1 216 ? 9.706 -25.037 -49.884 1.00 82.75 216 LYS A C 1
ATOM 1658 O O . LYS A 1 216 ? 8.818 -25.523 -50.578 1.00 82.75 216 LYS A O 1
ATOM 1663 N N . ALA A 1 217 ? 10.733 -25.737 -49.399 1.00 84.50 217 ALA A N 1
ATOM 1664 C CA . ALA A 1 217 ? 11.000 -27.123 -49.768 1.00 84.50 217 ALA A CA 1
ATOM 1665 C C . ALA A 1 217 ? 10.057 -28.111 -49.064 1.00 84.50 217 ALA A C 1
ATOM 1667 O O . ALA A 1 217 ? 9.464 -28.968 -49.714 1.00 84.50 217 ALA A O 1
ATOM 1668 N N . ASP A 1 218 ? 9.874 -27.976 -47.747 1.00 87.62 218 ASP A N 1
ATOM 1669 C CA . ASP A 1 218 ? 9.093 -28.925 -46.935 1.00 87.62 218 ASP A CA 1
ATOM 1670 C C . ASP A 1 218 ? 7.830 -28.312 -46.298 1.00 87.62 218 ASP A C 1
ATOM 1672 O O . ASP A 1 218 ? 7.019 -29.021 -45.682 1.00 87.62 218 ASP A O 1
ATOM 1676 N N . GLY A 1 219 ? 7.636 -27.000 -46.472 1.00 86.38 219 GLY A N 1
ATOM 1677 C CA . GLY A 1 219 ? 6.529 -26.240 -45.904 1.00 86.38 219 GLY A CA 1
ATOM 1678 C C . GLY A 1 219 ? 6.639 -25.992 -44.397 1.00 86.38 219 GLY A C 1
ATOM 1679 O O . GLY A 1 219 ? 5.629 -25.615 -43.791 1.00 86.38 219 GLY A O 1
ATOM 1680 N N . SER A 1 220 ? 7.805 -26.224 -43.789 1.00 90.94 220 SER A N 1
ATOM 1681 C CA . SER A 1 220 ? 8.084 -25.886 -42.394 1.00 90.94 220 SER A CA 1
ATOM 1682 C C . SER A 1 220 ? 8.224 -24.372 -42.200 1.00 90.94 220 SER A C 1
ATOM 1684 O O . SER A 1 220 ? 8.310 -23.588 -43.145 1.00 90.94 220 SER A O 1
ATOM 1686 N N . PHE A 1 221 ? 8.180 -23.940 -40.948 1.00 89.62 221 PHE A N 1
ATOM 1687 C CA . PHE A 1 221 ? 8.390 -22.570 -40.519 1.00 89.62 221 PHE A CA 1
ATOM 1688 C C . PHE A 1 221 ? 9.579 -22.535 -39.578 1.00 89.62 221 PHE A C 1
ATOM 1690 O O . PHE A 1 221 ? 9.647 -23.317 -38.631 1.00 89.62 221 PHE A O 1
ATOM 1697 N N . LYS A 1 222 ? 10.476 -21.588 -39.831 1.00 92.06 222 LYS A N 1
ATOM 1698 C CA . LYS A 1 222 ? 11.646 -21.303 -39.011 1.00 92.06 222 LYS A CA 1
ATOM 1699 C C . LYS A 1 222 ? 11.387 -20.048 -38.184 1.00 92.06 222 LYS A C 1
ATOM 1701 O O . LYS A 1 222 ? 11.002 -19.013 -38.741 1.00 92.06 222 LYS A O 1
ATOM 1706 N N . LYS A 1 223 ? 11.558 -20.141 -36.864 1.00 90.12 223 LYS A N 1
ATOM 1707 C CA . LYS A 1 223 ? 11.326 -19.040 -35.920 1.00 90.12 223 LYS A CA 1
ATOM 1708 C C . LYS A 1 223 ? 12.426 -18.951 -34.866 1.00 90.12 223 LYS A C 1
ATOM 1710 O O . LYS A 1 223 ? 12.763 -19.976 -34.288 1.00 90.12 223 LYS A O 1
ATOM 1715 N N . PRO A 1 224 ? 12.946 -17.759 -34.545 1.00 88.75 224 PRO A N 1
ATOM 1716 C CA . PRO A 1 224 ? 13.852 -17.616 -33.413 1.00 88.75 224 PRO A CA 1
ATOM 1717 C C . PRO A 1 224 ? 13.107 -17.899 -32.100 1.00 88.75 224 PRO A C 1
ATOM 1719 O O . PRO A 1 224 ? 12.004 -17.391 -31.889 1.00 88.75 224 PRO A O 1
ATOM 1722 N N . ILE A 1 225 ? 13.713 -18.690 -31.214 1.00 87.75 225 ILE A N 1
ATOM 1723 C CA . ILE A 1 225 ? 13.223 -18.909 -29.847 1.00 87.75 225 ILE A CA 1
ATOM 1724 C C . ILE A 1 225 ? 14.093 -18.133 -28.857 1.00 87.75 225 ILE A C 1
ATOM 1726 O O . ILE A 1 225 ? 15.320 -18.135 -28.952 1.00 87.75 225 ILE A O 1
ATOM 1730 N N . LYS A 1 226 ? 13.458 -17.449 -27.900 1.00 82.19 226 LYS A N 1
ATOM 1731 C CA . LYS A 1 226 ? 14.166 -16.812 -26.785 1.00 82.19 226 LYS A CA 1
ATOM 1732 C C . LYS A 1 226 ? 14.345 -17.845 -25.678 1.00 82.19 226 LYS A C 1
ATOM 1734 O O . LYS A 1 226 ? 13.352 -18.318 -25.139 1.00 82.19 226 LYS A O 1
ATOM 1739 N N . VAL A 1 227 ? 15.591 -18.179 -25.356 1.00 79.12 227 VAL A N 1
ATOM 1740 C CA . VAL A 1 227 ? 15.944 -19.067 -24.239 1.00 79.12 227 VAL A CA 1
ATOM 1741 C C . VAL A 1 227 ? 16.552 -18.260 -23.091 1.00 79.12 227 VAL A C 1
ATOM 1743 O O . VAL A 1 227 ? 17.212 -17.247 -23.311 1.00 79.12 227 VAL A O 1
ATOM 1746 N N . SER A 1 228 ? 16.333 -18.709 -21.856 1.00 63.25 228 SER A N 1
ATOM 1747 C CA . SER A 1 228 ? 16.712 -18.019 -20.607 1.00 63.25 228 SER A CA 1
ATOM 1748 C C . SER A 1 228 ? 18.226 -17.883 -20.318 1.00 63.25 228 SER A C 1
ATOM 1750 O O . SER A 1 228 ? 18.602 -17.337 -19.282 1.00 63.25 228 SER A O 1
ATOM 1752 N N . LYS A 1 229 ? 19.118 -18.351 -21.203 1.00 63.34 229 LYS A N 1
ATOM 1753 C CA . LYS A 1 229 ? 20.593 -18.356 -21.044 1.00 63.34 229 LYS A CA 1
ATOM 1754 C C . LYS A 1 229 ? 21.294 -17.978 -22.369 1.00 63.34 229 LYS A C 1
ATOM 1756 O O . LYS A 1 229 ? 20.633 -18.012 -23.403 1.00 63.34 229 LYS A O 1
ATOM 1761 N N . PRO A 1 230 ? 22.591 -17.591 -22.385 1.00 54.66 230 PRO A N 1
ATOM 1762 C CA . PRO A 1 230 ? 23.176 -16.686 -23.385 1.00 54.66 230 PRO A CA 1
ATOM 1763 C C . PRO A 1 230 ? 23.559 -17.363 -24.714 1.00 54.66 230 PRO A C 1
ATOM 1765 O O . PRO A 1 230 ? 24.595 -17.057 -25.293 1.00 54.66 230 PRO A O 1
ATOM 1768 N N . VAL A 1 231 ? 22.731 -18.270 -25.226 1.00 58.53 231 VAL A N 1
ATOM 1769 C CA . VAL A 1 231 ? 22.924 -18.846 -26.558 1.00 58.53 231 VAL A CA 1
ATOM 1770 C C . VAL A 1 231 ? 22.034 -18.081 -27.527 1.00 58.53 231 VAL A C 1
ATOM 1772 O O . VAL A 1 231 ? 20.812 -18.242 -27.535 1.00 58.53 231 VAL A O 1
ATOM 1775 N N . ARG A 1 232 ? 22.639 -17.184 -28.313 1.00 62.41 232 ARG A N 1
ATOM 1776 C CA . ARG A 1 232 ? 21.919 -16.491 -29.387 1.00 62.41 232 ARG A CA 1
ATOM 1777 C C . ARG A 1 232 ? 21.630 -17.495 -30.510 1.00 62.41 232 ARG A C 1
ATOM 1779 O O . ARG A 1 232 ? 22.457 -18.348 -30.811 1.00 62.41 232 ARG A O 1
ATOM 1786 N N . ASN A 1 233 ? 20.478 -17.322 -31.158 1.00 79.12 233 ASN A N 1
ATOM 1787 C CA . ASN A 1 233 ? 20.151 -17.894 -32.471 1.00 79.12 233 ASN A CA 1
ATOM 1788 C C . ASN A 1 233 ? 19.783 -19.385 -32.512 1.00 79.12 233 ASN A C 1
ATOM 1790 O O . ASN A 1 233 ? 20.191 -20.102 -33.421 1.00 79.12 233 ASN A O 1
ATOM 1794 N N . ILE A 1 234 ? 18.946 -19.844 -31.583 1.00 88.31 234 ILE A N 1
ATOM 1795 C CA . ILE A 1 234 ? 18.233 -21.110 -31.783 1.00 88.31 234 ILE A CA 1
ATOM 1796 C C . ILE A 1 234 ? 17.006 -20.837 -32.642 1.00 88.31 234 ILE A C 1
ATOM 1798 O O . ILE A 1 234 ? 16.208 -19.938 -32.356 1.00 88.31 234 ILE A O 1
ATOM 1802 N N . VAL A 1 235 ? 16.846 -21.637 -33.685 1.00 91.94 235 VAL A N 1
ATOM 1803 C CA . VAL A 1 235 ? 15.719 -21.573 -34.601 1.00 91.94 235 VAL A CA 1
ATOM 1804 C C . VAL A 1 235 ? 14.819 -22.776 -34.356 1.00 91.94 235 VAL A C 1
ATOM 1806 O O . VAL A 1 235 ? 15.180 -23.924 -34.586 1.00 91.94 235 VAL A O 1
ATOM 1809 N N . LEU A 1 236 ? 13.609 -22.513 -33.886 1.00 92.75 236 LEU A N 1
ATOM 1810 C CA . LEU A 1 236 ? 12.522 -23.471 -33.856 1.00 92.75 236 LEU A CA 1
ATOM 1811 C C . LEU A 1 236 ? 12.036 -23.750 -35.281 1.00 92.75 236 LEU A C 1
ATOM 1813 O O . LEU A 1 236 ? 11.541 -22.848 -35.961 1.00 92.75 236 LEU A O 1
ATOM 1817 N N . VAL A 1 237 ? 12.111 -25.012 -35.695 1.00 92.44 237 VAL A N 1
ATOM 1818 C CA . VAL A 1 237 ? 11.501 -25.514 -36.925 1.00 92.44 237 VAL A CA 1
ATOM 1819 C C . VAL A 1 237 ? 10.212 -26.238 -36.570 1.00 92.44 237 VAL A C 1
ATOM 1821 O O . VAL A 1 237 ? 10.213 -27.232 -35.838 1.00 92.44 237 VAL A O 1
ATOM 1824 N N . HIS A 1 238 ? 9.096 -25.749 -37.100 1.00 91.06 238 HIS A N 1
ATOM 1825 C CA . HIS A 1 238 ? 7.786 -26.355 -36.891 1.00 91.06 238 HIS A CA 1
ATOM 1826 C C . HIS A 1 238 ? 7.009 -26.460 -38.204 1.00 91.06 238 HIS A C 1
ATOM 1828 O O . HIS A 1 238 ? 7.079 -25.581 -39.060 1.00 91.06 238 HIS A O 1
ATOM 1834 N N . LYS A 1 239 ? 6.215 -27.515 -38.376 1.00 89.00 239 LYS A N 1
ATOM 1835 C CA . LYS A 1 239 ? 5.326 -27.683 -39.529 1.00 89.00 239 LYS A CA 1
ATOM 1836 C C . LYS A 1 239 ? 3.892 -27.705 -39.042 1.00 89.00 239 LYS A C 1
ATOM 1838 O O . LYS A 1 239 ? 3.472 -28.621 -38.339 1.00 89.00 239 LYS A O 1
ATOM 1843 N N . LYS A 1 240 ? 3.120 -26.677 -39.406 1.00 83.44 240 LYS A N 1
ATOM 1844 C CA . LYS A 1 240 ? 1.802 -26.422 -38.802 1.00 83.44 240 LYS A CA 1
ATOM 1845 C C . LYS A 1 240 ? 1.952 -26.357 -37.269 1.00 83.44 240 LYS A C 1
ATOM 1847 O O . LYS A 1 240 ? 2.687 -25.511 -36.767 1.00 83.44 240 LYS A O 1
ATOM 1852 N N . ASN A 1 241 ? 1.306 -27.272 -36.555 1.00 72.81 241 ASN A N 1
ATOM 1853 C CA . ASN A 1 241 ? 1.320 -27.428 -35.104 1.00 72.81 241 ASN A CA 1
ATOM 1854 C C . ASN A 1 241 ? 2.274 -28.515 -34.601 1.00 72.81 241 ASN A C 1
ATOM 1856 O O . ASN A 1 241 ? 2.167 -28.934 -33.449 1.00 72.81 241 ASN A O 1
ATOM 1860 N N . ARG A 1 242 ? 3.155 -29.014 -35.469 1.00 84.81 242 ARG A N 1
ATOM 1861 C CA . ARG A 1 242 ? 4.113 -30.050 -35.115 1.00 84.81 242 ARG A CA 1
ATOM 1862 C C . ARG A 1 242 ? 5.485 -29.438 -34.934 1.00 84.81 242 ARG A C 1
ATOM 1864 O O . ARG A 1 242 ? 5.993 -28.786 -35.846 1.00 84.81 242 ARG A O 1
ATOM 1871 N N . PHE A 1 243 ? 6.065 -29.649 -33.763 1.00 90.31 243 PHE A N 1
ATOM 1872 C CA . PHE A 1 243 ? 7.482 -29.426 -33.546 1.00 90.31 243 PHE A CA 1
ATOM 1873 C C . PHE A 1 243 ? 8.266 -30.420 -34.407 1.00 90.31 243 PHE A C 1
ATOM 1875 O O . PHE A 1 243 ? 8.006 -31.622 -34.343 1.00 90.31 243 PHE A O 1
ATOM 1882 N N . VAL A 1 244 ? 9.196 -29.915 -35.217 1.00 91.69 244 VAL A N 1
ATOM 1883 C CA . VAL A 1 244 ? 10.070 -30.751 -36.051 1.00 91.69 244 VAL A CA 1
ATOM 1884 C C . VAL A 1 244 ? 11.423 -30.884 -35.377 1.00 91.69 244 VAL A C 1
ATOM 1886 O O . VAL A 1 244 ? 11.877 -31.984 -35.068 1.00 91.69 244 VAL A O 1
ATOM 1889 N N . ARG A 1 245 ? 12.085 -29.745 -35.157 1.00 92.25 245 ARG A N 1
ATOM 1890 C CA . ARG A 1 245 ? 13.425 -29.694 -34.583 1.00 92.25 245 ARG A CA 1
ATOM 1891 C C . ARG A 1 245 ? 13.806 -28.302 -34.117 1.00 92.25 245 ARG A C 1
ATOM 1893 O O . ARG A 1 245 ? 13.126 -27.322 -34.408 1.00 92.25 245 ARG A O 1
ATOM 1900 N N . LEU A 1 246 ? 14.931 -28.240 -33.421 1.00 92.12 246 LEU A N 1
ATOM 1901 C CA . LEU A 1 246 ? 15.672 -27.008 -33.214 1.00 92.12 246 LEU A CA 1
ATOM 1902 C C . LEU A 1 246 ? 16.878 -27.015 -34.146 1.00 92.12 246 LEU A C 1
ATOM 1904 O O . LEU A 1 246 ? 17.506 -28.058 -34.329 1.00 92.12 246 LEU A O 1
ATOM 1908 N N . GLU A 1 247 ? 17.180 -25.862 -34.715 1.00 92.44 247 GLU A N 1
ATOM 1909 C CA . GLU A 1 247 ? 18.374 -25.601 -35.505 1.00 92.44 247 GLU A CA 1
ATOM 1910 C C . GLU A 1 247 ? 19.233 -24.538 -34.811 1.00 92.44 247 GLU A C 1
ATOM 1912 O O . GLU A 1 247 ? 18.722 -23.713 -34.048 1.00 92.44 247 GLU A O 1
ATOM 1917 N N . ASP A 1 248 ? 20.538 -24.564 -35.062 1.00 88.62 248 ASP A N 1
ATOM 1918 C CA . ASP A 1 248 ? 21.422 -23.436 -34.767 1.00 88.62 248 ASP A CA 1
ATOM 1919 C C . ASP A 1 248 ? 21.239 -22.294 -35.794 1.00 88.62 248 ASP A C 1
ATOM 1921 O O . ASP A 1 248 ? 20.426 -22.373 -36.721 1.00 88.62 248 ASP A O 1
ATOM 1925 N N . ALA A 1 249 ? 22.020 -21.219 -35.648 1.00 82.75 249 ALA A N 1
ATOM 1926 C CA . ALA A 1 249 ? 22.007 -20.073 -36.563 1.00 82.75 249 ALA A CA 1
ATOM 1927 C C . ALA A 1 249 ? 22.347 -20.442 -38.018 1.00 82.75 249 ALA A C 1
ATOM 1929 O O . ALA A 1 249 ? 21.961 -19.732 -38.947 1.00 82.75 249 ALA A O 1
ATOM 1930 N N . SER A 1 250 ? 23.084 -21.537 -38.201 1.00 85.88 250 SER A N 1
ATOM 1931 C CA . SER A 1 250 ? 23.573 -22.036 -39.484 1.00 85.88 250 SER A CA 1
ATOM 1932 C C . SER A 1 250 ? 22.583 -23.002 -40.145 1.00 85.88 250 SER A C 1
ATOM 1934 O O . SER A 1 250 ? 22.816 -23.443 -41.269 1.00 85.88 250 SER A O 1
ATOM 1936 N N . GLY A 1 251 ? 21.471 -23.326 -39.476 1.00 88.50 251 GLY A N 1
ATOM 1937 C CA . GLY A 1 251 ? 20.470 -24.274 -39.958 1.00 88.50 251 GLY A CA 1
ATOM 1938 C C . GLY A 1 251 ? 20.797 -25.738 -39.655 1.00 88.50 251 GLY A C 1
ATOM 1939 O O . GLY A 1 251 ? 20.092 -26.619 -40.151 1.00 88.50 251 GLY A O 1
ATOM 1940 N N . ASN A 1 252 ? 21.825 -26.027 -38.851 1.00 88.88 252 ASN A N 1
ATOM 1941 C CA . ASN A 1 252 ? 22.145 -27.400 -38.469 1.00 88.88 252 ASN A CA 1
ATOM 1942 C C . ASN A 1 252 ? 21.200 -27.875 -37.360 1.00 88.88 252 ASN A C 1
ATOM 1944 O O . ASN A 1 252 ? 20.981 -27.140 -36.394 1.00 88.88 252 ASN A O 1
ATOM 1948 N N . PRO A 1 253 ? 20.662 -29.104 -37.445 1.00 89.00 253 PRO A N 1
ATOM 1949 C CA . PRO A 1 253 ? 19.822 -29.660 -36.396 1.00 89.00 253 PRO A CA 1
ATOM 1950 C C . PRO A 1 253 ? 20.610 -29.812 -35.089 1.00 89.00 253 PRO A C 1
ATOM 1952 O O . PRO A 1 253 ? 21.710 -30.360 -35.067 1.00 89.00 253 PRO A O 1
ATOM 1955 N N . LEU A 1 254 ? 20.017 -29.375 -33.982 1.00 86.81 254 LEU A N 1
ATOM 1956 C CA . LEU A 1 254 ? 20.551 -29.610 -32.644 1.00 86.81 254 LEU A CA 1
ATOM 1957 C C . LEU A 1 254 ? 20.208 -31.034 -32.186 1.00 86.81 254 LEU A C 1
ATOM 1959 O O . LEU A 1 254 ? 19.102 -31.518 -32.440 1.00 86.81 254 LEU A O 1
ATOM 1963 N N . ASN A 1 255 ? 21.134 -31.693 -31.480 1.00 76.12 255 ASN A N 1
ATOM 1964 C CA . ASN A 1 255 ? 20.930 -33.044 -30.947 1.00 76.12 255 ASN A CA 1
ATOM 1965 C C . ASN A 1 255 ? 19.695 -33.089 -30.032 1.00 76.12 255 ASN A C 1
ATOM 1967 O O . ASN A 1 255 ? 19.663 -32.441 -28.984 1.00 76.12 255 ASN A O 1
ATOM 1971 N N . GLN A 1 256 ? 18.682 -33.859 -30.432 1.00 66.62 256 GLN A N 1
ATOM 1972 C CA . GLN A 1 256 ? 17.446 -34.033 -29.670 1.00 66.62 256 GLN A CA 1
ATOM 1973 C C . GLN A 1 256 ? 17.578 -35.222 -28.707 1.00 66.62 256 GLN A C 1
ATOM 1975 O O . GLN A 1 256 ? 18.080 -36.272 -29.115 1.00 66.62 256 GLN A O 1
ATOM 1980 N N . PRO A 1 257 ? 17.129 -35.109 -27.443 1.00 55.00 257 PRO A N 1
ATOM 1981 C CA . PRO A 1 257 ? 17.049 -36.260 -26.552 1.00 55.00 257 PRO A CA 1
ATOM 1982 C C . PRO A 1 257 ? 15.962 -37.243 -27.009 1.00 55.00 257 PRO A C 1
ATOM 1984 O O . PRO A 1 257 ? 14.984 -36.857 -27.649 1.00 55.00 257 PRO A O 1
ATOM 1987 N N . ALA A 1 258 ? 16.121 -38.518 -26.642 1.00 55.31 258 ALA A N 1
ATOM 1988 C CA . ALA A 1 258 ? 15.116 -39.549 -26.882 1.00 55.31 258 ALA A CA 1
ATOM 1989 C C . ALA A 1 258 ? 13.769 -39.158 -26.243 1.00 55.31 258 ALA A C 1
ATOM 1991 O O . ALA A 1 258 ? 13.703 -38.769 -25.075 1.00 55.31 258 ALA A O 1
ATOM 1992 N N . PHE A 1 259 ? 12.693 -39.239 -27.024 1.00 59.84 259 PHE A N 1
ATOM 1993 C CA . PHE A 1 259 ? 11.361 -38.798 -26.617 1.00 59.84 259 PHE A CA 1
ATOM 1994 C C . PHE A 1 259 ? 10.660 -39.831 -25.727 1.00 59.84 259 PHE A C 1
ATOM 1996 O O . PHE A 1 259 ? 10.760 -41.037 -25.947 1.00 59.84 259 PHE A O 1
ATOM 2003 N N . CYS A 1 260 ? 9.924 -39.350 -24.723 1.00 47.38 260 CYS A N 1
ATOM 2004 C CA . CYS A 1 260 ? 9.193 -40.198 -23.783 1.00 47.38 260 CYS A CA 1
ATOM 2005 C C . CYS A 1 260 ? 7.828 -40.612 -24.357 1.00 47.38 260 CYS A C 1
ATOM 2007 O O . CYS A 1 260 ? 7.074 -39.766 -24.844 1.00 47.38 260 CYS A O 1
ATOM 2009 N N . LYS A 1 261 ? 7.475 -41.897 -24.236 1.00 44.84 261 LYS A N 1
ATOM 2010 C CA . LYS A 1 261 ? 6.073 -42.336 -24.325 1.00 44.84 261 LYS A CA 1
ATOM 2011 C C . LYS A 1 261 ? 5.343 -41.922 -23.040 1.00 44.84 261 LYS A C 1
ATOM 2013 O O . LYS A 1 261 ? 5.962 -41.815 -21.986 1.00 44.84 261 LYS A O 1
ATOM 2018 N N . ARG A 1 262 ? 4.044 -41.642 -23.148 1.00 42.09 262 ARG A N 1
ATOM 2019 C CA . ARG A 1 262 ? 3.189 -41.222 -22.028 1.00 42.09 262 ARG A CA 1
ATOM 2020 C C . ARG A 1 262 ? 3.189 -42.277 -20.895 1.00 42.09 262 ARG A C 1
ATOM 2022 O O . ARG A 1 262 ? 3.160 -43.468 -21.189 1.00 42.09 262 ARG A O 1
ATOM 2029 N N . ASP A 1 263 ? 3.162 -41.788 -19.652 1.00 47.12 263 ASP A N 1
ATOM 2030 C CA . ASP A 1 263 ? 2.508 -42.403 -18.476 1.00 47.12 263 ASP A CA 1
ATOM 2031 C C . ASP A 1 263 ? 3.281 -43.331 -17.511 1.00 47.12 263 ASP A C 1
ATOM 2033 O O . ASP A 1 263 ? 2.676 -44.197 -16.888 1.00 47.12 263 ASP A O 1
ATOM 2037 N N . VAL A 1 264 ? 4.572 -43.087 -17.239 1.00 42.50 264 VAL A N 1
ATOM 2038 C CA . VAL A 1 264 ? 5.174 -43.543 -15.961 1.00 42.50 264 VAL A CA 1
ATOM 2039 C C . VAL A 1 264 ? 6.055 -42.444 -15.363 1.00 42.50 264 VAL A C 1
ATOM 2041 O O . VAL A 1 264 ? 7.091 -42.092 -15.932 1.00 42.50 264 VAL A O 1
ATOM 2044 N N . GLU A 1 265 ? 5.666 -41.902 -14.205 1.00 38.03 265 GLU A N 1
ATOM 2045 C CA . GLU A 1 265 ? 6.585 -41.138 -13.353 1.00 38.03 265 GLU A CA 1
ATOM 2046 C C . GLU A 1 265 ? 7.752 -42.058 -12.960 1.00 38.03 265 GLU A C 1
ATOM 2048 O O . GLU A 1 265 ? 7.588 -42.977 -12.163 1.00 38.03 265 GLU A O 1
ATOM 2053 N N . GLY A 1 266 ? 8.931 -41.843 -13.557 1.00 45.06 266 GLY A N 1
ATOM 2054 C CA . GLY A 1 266 ? 10.182 -42.465 -13.106 1.00 45.06 266 GLY A CA 1
ATOM 2055 C C . GLY A 1 266 ? 11.030 -43.219 -14.137 1.00 45.06 266 GLY A C 1
ATOM 2056 O O . GLY A 1 266 ? 12.123 -43.643 -13.777 1.00 45.06 266 GLY A O 1
ATOM 2057 N N . ALA A 1 267 ? 10.628 -43.367 -15.403 1.00 40.38 267 ALA A N 1
ATOM 2058 C CA . ALA A 1 267 ? 11.410 -44.147 -16.378 1.00 40.38 267 ALA A CA 1
ATOM 2059 C C . ALA A 1 267 ? 12.013 -43.294 -17.513 1.00 40.38 267 ALA A C 1
ATOM 2061 O O . ALA A 1 267 ? 11.574 -43.359 -18.659 1.00 40.38 267 ALA A O 1
ATOM 2062 N N . CYS A 1 268 ? 13.067 -42.531 -17.207 1.00 38.25 268 CYS A N 1
ATOM 2063 C CA . CYS A 1 268 ? 13.966 -41.945 -18.212 1.00 38.25 268 CYS A CA 1
ATOM 2064 C C . CYS A 1 268 ? 15.355 -42.595 -18.103 1.00 38.25 268 CYS A C 1
ATOM 2066 O O . CYS A 1 268 ? 16.282 -41.994 -17.567 1.00 38.25 268 CYS A O 1
ATOM 2068 N N . GLY A 1 269 ? 15.496 -43.832 -18.583 1.00 36.12 269 GLY A N 1
ATOM 2069 C CA . GLY A 1 269 ? 16.791 -44.499 -18.759 1.00 36.12 269 GLY A CA 1
ATOM 2070 C C . GLY A 1 269 ? 17.045 -44.808 -20.240 1.00 36.12 269 GLY A C 1
ATOM 2071 O O . GLY A 1 269 ? 16.079 -45.063 -20.965 1.00 36.12 269 GLY A O 1
ATOM 2072 N N . PRO A 1 270 ? 18.302 -44.774 -20.725 1.00 34.06 270 PRO A N 1
ATOM 2073 C CA . PRO A 1 270 ? 18.615 -45.236 -22.075 1.00 34.06 270 PRO A CA 1
ATOM 2074 C C . PRO A 1 270 ? 18.248 -46.725 -22.217 1.00 34.06 270 PRO A C 1
ATOM 2076 O O . PRO A 1 270 ? 18.318 -47.463 -21.231 1.00 34.06 270 PRO A O 1
ATOM 2079 N N . PRO A 1 271 ? 17.853 -47.193 -23.416 1.00 31.92 271 PRO A N 1
ATOM 2080 C CA . PRO A 1 271 ? 17.553 -48.602 -23.625 1.00 31.92 271 PRO A CA 1
ATOM 2081 C C . PRO A 1 271 ? 18.798 -49.437 -23.311 1.00 31.92 271 PRO A C 1
ATOM 2083 O O . PRO A 1 271 ? 19.855 -49.236 -23.909 1.00 31.92 271 PRO A O 1
ATOM 2086 N N . VAL A 1 272 ? 18.664 -50.368 -22.364 1.00 28.44 272 VAL A N 1
ATOM 2087 C CA . VAL A 1 272 ? 19.665 -51.404 -22.103 1.00 28.44 272 VAL A CA 1
ATOM 2088 C C . VAL A 1 272 ? 19.795 -52.232 -23.378 1.00 28.44 272 VAL A C 1
ATOM 2090 O O . VAL A 1 272 ? 18.882 -52.969 -23.747 1.00 28.44 272 VAL A O 1
ATOM 2093 N N . GLN A 1 273 ? 20.918 -52.081 -24.076 1.00 30.78 273 GLN A N 1
ATOM 2094 C CA . GLN A 1 273 ? 21.333 -53.035 -25.093 1.00 30.78 273 GLN A CA 1
ATOM 2095 C C . GLN A 1 273 ? 21.790 -54.301 -24.372 1.00 30.78 273 GLN A C 1
ATOM 2097 O O . GLN A 1 273 ? 22.876 -54.348 -23.803 1.00 30.78 273 GLN A O 1
ATOM 2102 N N . THR A 1 274 ? 20.953 -55.332 -24.380 1.00 29.77 274 THR A N 1
ATOM 2103 C CA . THR A 1 274 ? 21.410 -56.700 -24.146 1.00 29.77 274 THR A CA 1
ATOM 2104 C C . THR A 1 274 ? 22.056 -57.200 -25.433 1.00 29.77 274 THR A C 1
ATOM 2106 O O . THR A 1 274 ? 21.356 -57.381 -26.430 1.00 29.77 274 THR A O 1
ATOM 2109 N N . SER A 1 275 ? 23.365 -57.439 -25.412 1.00 27.72 275 SER A N 1
ATOM 2110 C CA . SER A 1 275 ? 23.993 -58.404 -26.315 1.00 27.72 275 SER A CA 1
ATOM 2111 C C . SER A 1 275 ? 24.691 -59.478 -25.472 1.00 27.72 275 SER A C 1
ATOM 2113 O O . SER A 1 275 ? 25.241 -59.123 -24.426 1.00 27.72 275 SER A O 1
ATOM 2115 N N . PRO A 1 276 ? 24.626 -60.762 -25.867 1.00 38.94 276 PRO A N 1
ATOM 2116 C CA . PRO A 1 276 ? 25.144 -61.887 -25.094 1.00 38.94 276 PRO A CA 1
ATOM 2117 C C . PRO A 1 276 ? 26.633 -62.160 -25.387 1.00 38.94 276 PRO A C 1
ATOM 2119 O O . PRO A 1 276 ? 27.151 -61.684 -26.396 1.00 38.94 276 PRO A O 1
ATOM 2122 N N . ASP A 1 277 ? 27.239 -62.970 -24.508 1.00 32.06 277 ASP A N 1
ATOM 2123 C CA . ASP A 1 277 ? 28.530 -63.689 -24.610 1.00 32.06 277 ASP A CA 1
ATOM 2124 C C . ASP A 1 277 ? 29.774 -63.064 -23.913 1.00 32.06 277 ASP A C 1
ATOM 2126 O O . ASP A 1 277 ? 30.540 -62.318 -24.515 1.00 32.06 277 ASP A O 1
ATOM 2130 N N . ASP A 1 278 ? 29.912 -63.372 -22.603 1.00 27.64 278 ASP A N 1
ATOM 2131 C CA . ASP A 1 278 ? 31.026 -64.036 -21.855 1.00 27.64 278 ASP A CA 1
ATOM 2132 C C . ASP A 1 278 ? 32.532 -63.853 -22.230 1.00 27.64 278 ASP A C 1
ATOM 2134 O O . ASP A 1 278 ? 32.852 -63.593 -23.386 1.00 27.64 278 ASP A O 1
ATOM 2138 N N . PRO A 1 279 ? 33.523 -64.188 -21.347 1.00 44.72 279 PRO A N 1
ATOM 2139 C CA . PRO A 1 279 ? 33.519 -64.364 -19.878 1.00 44.72 279 PRO A CA 1
ATOM 2140 C C . PRO A 1 279 ? 34.762 -63.792 -19.112 1.00 44.72 279 PRO A C 1
ATOM 2142 O O . PRO A 1 279 ? 35.792 -63.458 -19.684 1.00 44.72 279 PRO A O 1
ATOM 2145 N N . ALA A 1 280 ? 34.653 -63.797 -17.772 1.00 28.92 280 ALA A N 1
ATOM 2146 C CA . ALA A 1 280 ? 35.670 -64.079 -16.727 1.00 28.92 280 ALA A CA 1
ATOM 2147 C C . ALA A 1 280 ? 37.042 -63.344 -16.632 1.00 28.92 280 ALA A C 1
ATOM 2149 O O . ALA A 1 280 ? 37.877 -63.394 -17.527 1.00 28.92 280 ALA A O 1
ATOM 2150 N N . GLY A 1 281 ? 37.354 -62.864 -15.411 1.00 26.89 281 GLY A N 1
ATOM 2151 C CA . GLY A 1 281 ? 38.726 -62.624 -14.904 1.00 26.89 281 GLY A CA 1
ATOM 2152 C C . GLY A 1 281 ? 38.821 -61.477 -13.879 1.00 26.89 281 GLY A C 1
ATOM 2153 O O . GLY A 1 281 ? 38.906 -60.322 -14.264 1.00 26.89 281 GLY A O 1
ATOM 2154 N N . GLN A 1 282 ? 38.543 -61.722 -12.592 1.00 29.02 282 GLN A N 1
ATOM 2155 C CA . GLN A 1 282 ? 39.499 -61.840 -11.465 1.00 29.02 282 GLN A CA 1
ATOM 2156 C C . GLN A 1 282 ? 40.368 -60.610 -11.095 1.00 29.02 282 GLN A C 1
ATOM 2158 O O . GLN A 1 282 ? 41.241 -60.200 -11.844 1.00 29.02 282 GLN A O 1
ATOM 2163 N N . ASN A 1 283 ? 40.177 -60.182 -9.834 1.00 29.58 283 ASN A N 1
ATOM 2164 C CA . ASN A 1 283 ? 41.140 -59.696 -8.827 1.00 29.58 283 ASN A CA 1
ATOM 2165 C C . ASN A 1 283 ? 42.110 -58.541 -9.151 1.00 29.58 283 ASN A C 1
ATOM 2167 O O . ASN A 1 283 ? 43.042 -58.707 -9.923 1.00 29.58 283 ASN A O 1
ATOM 2171 N N . SER A 1 284 ? 42.071 -57.476 -8.337 1.00 28.58 284 SER A N 1
ATOM 2172 C CA . SER A 1 284 ? 42.996 -57.348 -7.190 1.00 28.58 284 SER A CA 1
ATOM 2173 C C . SER A 1 284 ? 42.810 -56.030 -6.430 1.00 28.58 284 SER A C 1
ATOM 2175 O O . SER A 1 284 ? 42.722 -54.958 -7.025 1.00 28.58 284 SER A O 1
ATOM 2177 N N . GLU A 1 285 ? 42.821 -56.145 -5.103 1.00 32.59 285 GLU A N 1
ATOM 2178 C CA . GLU A 1 285 ? 43.056 -55.088 -4.120 1.00 32.59 285 GLU A CA 1
ATOM 2179 C C . GLU A 1 285 ? 44.277 -54.218 -4.454 1.00 32.59 285 GLU A C 1
ATOM 2181 O O . GLU A 1 285 ? 45.301 -54.734 -4.903 1.00 32.59 285 GLU A O 1
ATOM 2186 N N . LYS A 1 286 ? 44.218 -52.934 -4.075 1.00 30.05 286 LYS A N 1
ATOM 2187 C CA . LYS A 1 286 ? 45.279 -52.287 -3.282 1.00 30.05 286 LYS A CA 1
ATOM 2188 C C . LYS A 1 286 ? 44.849 -50.911 -2.766 1.00 30.05 286 LYS A C 1
ATOM 2190 O O . LYS A 1 286 ? 44.715 -49.953 -3.516 1.00 30.05 286 LYS A O 1
ATOM 2195 N N . ASN A 1 287 ? 44.713 -50.839 -1.444 1.00 33.19 287 ASN A N 1
ATOM 2196 C CA . ASN A 1 287 ? 45.012 -49.646 -0.649 1.00 33.19 287 ASN A CA 1
ATOM 2197 C C . ASN A 1 287 ? 46.499 -49.263 -0.834 1.00 33.19 287 ASN A C 1
ATOM 2199 O O . ASN A 1 287 ? 47.329 -50.151 -1.056 1.00 33.19 287 ASN A O 1
ATOM 2203 N N . PRO A 1 288 ? 46.865 -47.985 -0.636 1.00 40.91 288 PRO A N 1
ATOM 2204 C CA . PRO A 1 288 ? 47.526 -47.687 0.633 1.00 40.91 288 PRO A CA 1
ATOM 2205 C C . PRO A 1 288 ? 47.127 -46.356 1.288 1.00 40.91 288 PRO A C 1
ATOM 2207 O O . PRO A 1 288 ? 46.689 -45.396 0.664 1.00 40.91 288 PRO A O 1
ATOM 2210 N N . LYS A 1 289 ? 47.333 -46.375 2.605 1.00 32.38 289 LYS A N 1
ATOM 2211 C CA . LYS A 1 289 ? 47.267 -45.293 3.586 1.00 32.38 289 LYS A CA 1
ATOM 2212 C C . LYS A 1 289 ? 48.306 -44.188 3.344 1.00 32.38 289 LYS A C 1
ATOM 2214 O O . LYS A 1 289 ? 49.418 -44.492 2.926 1.00 32.38 289 LYS A O 1
ATOM 2219 N N . GLY A 1 290 ? 47.978 -43.004 3.873 1.00 28.33 290 GLY A N 1
ATOM 2220 C CA . GLY A 1 290 ? 48.891 -42.159 4.657 1.00 28.33 290 GLY A CA 1
ATOM 2221 C C . GLY A 1 290 ? 49.386 -40.898 3.951 1.00 28.33 290 GLY A C 1
ATOM 2222 O O . GLY A 1 290 ? 50.215 -40.991 3.057 1.00 28.33 290 GLY A O 1
ATOM 2223 N N . ASN A 1 291 ? 48.936 -39.713 4.367 1.00 28.31 291 ASN A N 1
ATOM 2224 C CA . ASN A 1 291 ? 49.518 -38.982 5.499 1.00 28.31 291 ASN A CA 1
ATOM 2225 C C . ASN A 1 291 ? 48.757 -37.675 5.768 1.00 28.31 291 ASN A C 1
ATOM 2227 O O . ASN A 1 291 ? 48.235 -37.045 4.850 1.00 28.31 291 ASN A O 1
ATOM 2231 N N . ASP A 1 292 ? 48.713 -37.333 7.056 1.00 34.75 292 ASP A N 1
ATOM 2232 C CA . ASP A 1 292 ? 48.509 -35.988 7.588 1.00 34.75 292 ASP A CA 1
ATOM 2233 C C . ASP A 1 292 ? 49.463 -34.987 6.924 1.00 34.75 292 ASP A C 1
ATOM 2235 O O . ASP A 1 292 ? 50.607 -35.331 6.641 1.00 34.75 292 ASP A O 1
ATOM 2239 N N . ASP A 1 293 ? 48.985 -33.765 6.695 1.00 30.70 293 ASP A N 1
ATOM 2240 C CA . ASP A 1 293 ? 49.540 -32.553 7.306 1.00 30.70 293 ASP A CA 1
ATOM 2241 C C . ASP A 1 293 ? 48.602 -31.376 6.999 1.00 30.70 293 ASP A C 1
ATOM 2243 O O . ASP A 1 293 ? 48.068 -31.229 5.898 1.00 30.70 293 ASP A O 1
ATOM 2247 N N . GLY A 1 294 ? 48.315 -30.580 8.027 1.00 31.81 294 GLY A N 1
ATOM 2248 C CA . GLY A 1 294 ? 47.403 -29.450 7.940 1.00 31.81 294 GLY A CA 1
ATOM 2249 C C . GLY A 1 294 ? 48.051 -28.217 7.327 1.00 31.81 294 GLY A C 1
ATOM 2250 O O . GLY A 1 294 ? 49.209 -27.922 7.597 1.00 31.81 294 GLY A O 1
ATOM 2251 N N . GLU A 1 295 ? 47.258 -27.418 6.617 1.00 30.22 295 GLU A N 1
ATOM 2252 C CA . GLU A 1 295 ? 47.584 -26.011 6.414 1.00 30.22 295 GLU A CA 1
ATOM 2253 C C . GLU A 1 295 ? 46.315 -25.173 6.231 1.00 30.22 295 GLU A C 1
ATOM 2255 O O . GLU A 1 295 ? 45.400 -25.509 5.477 1.00 30.22 295 GLU A O 1
ATOM 2260 N N . LYS A 1 296 ? 46.245 -24.084 7.002 1.00 39.59 296 LYS A N 1
ATOM 2261 C CA . LYS A 1 296 ? 45.269 -23.007 6.850 1.00 39.59 296 LYS A CA 1
ATOM 2262 C C . LYS A 1 296 ? 45.581 -22.280 5.541 1.00 39.59 296 LYS A C 1
ATOM 2264 O O . LYS A 1 296 ? 46.611 -21.625 5.461 1.00 39.59 296 LYS A O 1
ATOM 2269 N N . GLY A 1 297 ? 44.683 -22.371 4.564 1.00 28.91 297 GLY A N 1
ATOM 2270 C CA . GLY A 1 297 ? 44.733 -21.603 3.321 1.00 28.91 297 GLY A CA 1
ATOM 2271 C C . GLY A 1 297 ? 43.628 -20.553 3.280 1.00 28.91 297 GLY A C 1
ATOM 2272 O O . GLY A 1 297 ? 42.444 -20.882 3.259 1.00 28.91 297 GLY A O 1
ATOM 2273 N N . GLU A 1 298 ? 44.057 -19.302 3.321 1.00 28.94 298 GLU A N 1
ATOM 2274 C CA . GLU A 1 298 ? 43.336 -18.056 3.073 1.00 28.94 298 GLU A CA 1
ATOM 2275 C C . GLU A 1 298 ? 42.624 -18.106 1.704 1.00 28.94 298 GLU A C 1
ATOM 2277 O O . GLU A 1 298 ? 43.187 -18.577 0.717 1.00 28.94 298 GLU A O 1
ATOM 2282 N N . LEU A 1 299 ? 41.349 -17.705 1.648 1.00 27.12 299 LEU A N 1
ATOM 2283 C CA . LEU A 1 299 ? 40.556 -17.721 0.416 1.00 27.12 299 LEU A CA 1
ATOM 2284 C C . LEU A 1 299 ? 40.825 -16.425 -0.360 1.00 27.12 299 LEU A C 1
ATOM 2286 O O . LEU A 1 299 ? 40.093 -15.446 -0.209 1.00 27.12 299 LEU A O 1
ATOM 2290 N N . ASP A 1 300 ? 41.876 -16.431 -1.174 1.00 27.58 300 ASP A N 1
ATOM 2291 C CA . ASP A 1 300 ? 42.184 -15.337 -2.090 1.00 27.58 300 ASP A CA 1
ATOM 2292 C C . ASP A 1 300 ? 41.113 -15.225 -3.182 1.00 27.58 300 ASP A C 1
ATOM 2294 O O . ASP A 1 300 ? 40.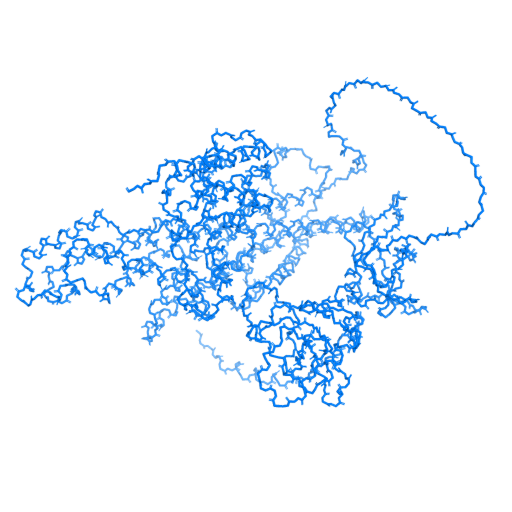958 -16.065 -4.072 1.00 27.58 300 ASP A O 1
ATOM 2298 N N . THR A 1 301 ? 40.355 -14.133 -3.118 1.00 33.44 301 THR A N 1
ATOM 2299 C CA . THR A 1 301 ? 39.577 -13.590 -4.229 1.00 33.44 301 THR A CA 1
ATOM 2300 C C . THR A 1 301 ? 40.517 -12.997 -5.278 1.00 33.44 301 THR A C 1
ATOM 2302 O O . THR A 1 301 ? 40.710 -11.786 -5.326 1.00 33.44 301 THR A O 1
ATOM 2305 N N . GLU A 1 302 ? 41.058 -13.833 -6.159 1.00 35.75 302 GLU A N 1
ATOM 2306 C CA . GLU A 1 302 ? 41.698 -13.386 -7.400 1.00 35.75 302 GLU A CA 1
ATOM 2307 C C . GLU A 1 302 ? 41.251 -14.258 -8.580 1.00 35.75 302 GLU A C 1
ATOM 2309 O O . GLU A 1 302 ? 41.876 -15.242 -8.960 1.00 35.75 302 GLU A O 1
ATOM 2314 N N . THR A 1 303 ? 40.117 -13.903 -9.192 1.00 31.67 303 THR A N 1
ATOM 2315 C CA . THR A 1 303 ? 39.846 -14.245 -10.601 1.00 31.67 303 THR A CA 1
ATOM 2316 C C . THR A 1 303 ? 38.876 -13.234 -11.221 1.00 31.67 303 THR A C 1
ATOM 2318 O O . THR A 1 303 ? 37.763 -13.550 -11.628 1.00 31.67 303 THR A O 1
ATOM 2321 N N . ALA A 1 304 ? 39.301 -11.969 -11.265 1.00 29.91 304 ALA A N 1
ATOM 2322 C CA . ALA A 1 304 ? 38.661 -10.913 -12.061 1.00 29.91 304 ALA A CA 1
ATOM 2323 C C . ALA A 1 304 ? 39.682 -10.061 -12.851 1.00 29.91 304 ALA A C 1
ATOM 2325 O O . ALA A 1 304 ? 39.346 -8.983 -13.333 1.00 29.91 304 ALA A O 1
ATOM 2326 N N . GLY A 1 305 ? 40.934 -10.523 -12.978 1.00 30.36 305 GLY A N 1
ATOM 2327 C CA . GLY A 1 305 ? 42.049 -9.695 -13.453 1.00 30.36 305 GLY A CA 1
ATOM 2328 C C . GLY A 1 305 ? 42.500 -9.874 -14.906 1.00 30.36 305 GLY A C 1
ATOM 2329 O O . GLY A 1 305 ? 43.243 -9.028 -15.392 1.00 30.36 305 GLY A O 1
ATOM 2330 N N . GLU A 1 306 ? 42.091 -10.922 -15.630 1.00 28.80 306 GLU A N 1
ATOM 2331 C CA . GLU A 1 306 ? 42.860 -11.340 -16.822 1.00 28.80 306 GLU A CA 1
ATOM 2332 C C . GLU A 1 306 ? 42.096 -11.371 -18.156 1.00 28.80 306 GLU A C 1
ATOM 2334 O O . GLU A 1 306 ? 42.460 -12.096 -19.075 1.00 28.80 306 GLU A O 1
ATOM 2339 N N . ALA A 1 307 ? 41.065 -10.529 -18.305 1.00 31.31 307 ALA A N 1
ATOM 2340 C CA . ALA A 1 307 ? 40.341 -10.355 -19.575 1.00 31.31 307 ALA A CA 1
ATOM 2341 C C . ALA A 1 307 ? 40.139 -8.885 -20.008 1.00 31.31 307 ALA A C 1
ATOM 2343 O O . ALA A 1 307 ? 39.224 -8.587 -20.771 1.00 31.31 307 ALA A O 1
ATOM 2344 N N . THR A 1 308 ? 40.972 -7.945 -19.544 1.00 31.84 308 THR A N 1
ATOM 2345 C CA . THR A 1 308 ? 40.830 -6.504 -19.869 1.00 31.84 308 THR A CA 1
ATOM 2346 C C . THR A 1 308 ? 42.057 -5.855 -20.513 1.00 31.84 308 THR A C 1
ATOM 2348 O O . THR A 1 308 ? 42.075 -4.639 -20.693 1.00 31.84 308 THR A O 1
ATOM 2351 N N . LYS A 1 309 ? 43.082 -6.616 -20.924 1.00 35.72 309 LYS A N 1
ATOM 2352 C CA . LYS A 1 309 ? 44.314 -6.003 -21.458 1.00 35.72 309 LYS A CA 1
ATOM 2353 C C . LYS A 1 309 ? 44.223 -5.436 -22.884 1.00 35.72 309 LYS A C 1
ATOM 2355 O O . LYS A 1 309 ? 45.031 -4.565 -23.188 1.00 35.72 309 LYS A O 1
ATOM 2360 N N . ASP A 1 310 ? 43.214 -5.794 -23.688 1.00 30.88 310 ASP A N 1
ATOM 2361 C CA . ASP A 1 310 ? 43.176 -5.429 -25.122 1.00 30.88 310 ASP A CA 1
ATOM 2362 C C . ASP A 1 310 ? 41.989 -4.552 -25.587 1.00 30.88 310 ASP A C 1
ATOM 2364 O O . ASP A 1 310 ? 41.741 -4.432 -26.784 1.00 30.88 310 ASP A O 1
ATOM 2368 N N . MET A 1 311 ? 41.283 -3.847 -24.693 1.00 36.59 311 MET A N 1
ATOM 2369 C CA . MET A 1 311 ? 40.307 -2.809 -25.092 1.00 36.59 311 MET A CA 1
ATOM 2370 C C . MET A 1 311 ? 40.625 -1.449 -24.455 1.00 36.59 311 MET A C 1
ATOM 2372 O O . MET A 1 311 ? 39.911 -0.959 -23.586 1.00 36.59 311 MET A O 1
ATOM 2376 N N . LYS A 1 312 ? 41.709 -0.815 -24.916 1.00 32.34 312 LYS A N 1
ATOM 2377 C CA . LYS A 1 312 ? 41.980 0.620 -24.705 1.00 32.34 312 LYS A CA 1
ATOM 2378 C C . LYS A 1 312 ? 41.303 1.445 -25.805 1.00 32.34 312 LYS A C 1
ATOM 2380 O O . LYS A 1 312 ? 41.955 1.858 -26.760 1.00 32.34 312 LYS A O 1
ATOM 2385 N N . GLY A 1 313 ? 39.992 1.638 -25.697 1.00 43.00 313 GLY A N 1
ATOM 2386 C CA . GLY A 1 313 ? 39.249 2.597 -26.516 1.00 43.00 313 GLY A CA 1
ATOM 2387 C C . GLY A 1 313 ? 38.701 3.718 -25.639 1.00 43.00 313 GLY A C 1
ATOM 2388 O O . GLY A 1 313 ? 37.916 3.445 -24.734 1.00 43.00 313 GLY A O 1
ATOM 2389 N N . ASP A 1 314 ? 39.110 4.959 -25.901 1.00 47.12 314 ASP A N 1
ATOM 2390 C CA . ASP A 1 314 ? 38.627 6.146 -25.191 1.00 47.12 314 ASP A CA 1
ATOM 2391 C C . ASP A 1 314 ? 37.130 6.354 -25.486 1.00 47.12 314 ASP A C 1
ATOM 2393 O O . ASP A 1 314 ? 36.750 6.810 -26.566 1.00 47.12 314 ASP A O 1
ATOM 2397 N N . PHE A 1 315 ? 36.252 6.001 -24.542 1.00 54.72 315 PHE A N 1
ATOM 2398 C CA . PHE A 1 315 ? 34.836 6.356 -24.644 1.00 54.72 315 PHE A CA 1
ATOM 2399 C C . PHE A 1 315 ? 34.645 7.797 -24.168 1.00 54.72 315 PHE A C 1
ATOM 2401 O O . PHE A 1 315 ? 34.463 8.060 -22.979 1.00 54.72 315 PHE A O 1
ATOM 2408 N N . GLU A 1 316 ? 34.684 8.738 -25.105 1.00 60.72 316 GLU A N 1
ATOM 2409 C CA . GLU A 1 316 ? 34.217 10.100 -24.871 1.00 60.72 316 GLU A CA 1
ATOM 2410 C C . GLU A 1 316 ? 32.711 10.152 -25.189 1.00 60.72 316 GLU A C 1
ATOM 2412 O O . GLU A 1 316 ? 32.321 9.837 -26.320 1.00 60.72 316 GLU A O 1
ATOM 2417 N N . PRO A 1 317 ? 31.832 10.487 -24.220 1.00 66.44 317 PRO A N 1
ATOM 2418 C CA . PRO A 1 317 ? 30.403 10.566 -24.492 1.00 66.44 317 PRO A CA 1
ATOM 2419 C C . PRO A 1 317 ? 30.160 11.570 -25.627 1.00 66.44 317 PRO A C 1
ATOM 2421 O O . PRO A 1 317 ? 30.769 12.646 -25.634 1.00 66.44 317 PRO A O 1
ATOM 2424 N N . PRO A 1 318 ? 29.283 11.251 -26.599 1.00 77.19 318 PRO A N 1
ATOM 2425 C CA . PRO A 1 318 ? 29.040 12.139 -27.721 1.00 77.19 318 PRO A CA 1
ATOM 2426 C C . PRO A 1 318 ? 28.564 13.495 -27.204 1.00 77.19 318 PRO A C 1
ATOM 2428 O O . PRO A 1 318 ? 27.741 13.576 -26.287 1.00 77.19 318 PRO A O 1
ATOM 2431 N N . LYS A 1 319 ? 29.062 14.574 -27.816 1.00 85.69 319 LYS A N 1
ATOM 2432 C CA . LYS A 1 319 ? 28.538 15.916 -27.561 1.00 85.69 319 LYS A CA 1
ATOM 2433 C C . LYS A 1 319 ? 27.029 15.886 -27.798 1.00 85.69 319 LYS A C 1
ATOM 2435 O O . LYS A 1 319 ? 26.591 15.543 -28.894 1.00 85.69 319 LYS A O 1
ATOM 2440 N N . ILE A 1 320 ? 26.247 16.238 -26.779 1.00 89.88 320 ILE A N 1
ATOM 2441 C CA . ILE A 1 320 ? 24.786 16.202 -26.866 1.00 89.88 320 ILE A CA 1
ATOM 2442 C C . ILE A 1 320 ? 24.335 17.246 -27.891 1.00 89.88 320 ILE A C 1
ATOM 2444 O O . ILE A 1 320 ? 24.486 18.450 -27.687 1.00 89.88 320 ILE A O 1
ATOM 2448 N N . THR A 1 321 ? 23.835 16.771 -29.030 1.00 92.25 321 THR A N 1
ATOM 2449 C CA . THR A 1 321 ? 23.281 17.601 -30.102 1.00 92.25 321 THR A CA 1
ATOM 2450 C C . THR A 1 321 ? 21.762 17.665 -29.992 1.00 92.25 321 THR A C 1
ATOM 2452 O O . THR A 1 321 ? 21.139 16.831 -29.335 1.00 92.25 321 THR A O 1
ATOM 2455 N N . MET A 1 322 ? 21.149 18.616 -30.703 1.00 93.19 322 MET A N 1
ATOM 2456 C CA . MET A 1 322 ? 19.688 18.703 -30.796 1.00 93.19 322 MET A CA 1
ATOM 2457 C C . MET A 1 322 ? 19.061 17.407 -31.334 1.00 93.19 322 MET A C 1
ATOM 2459 O O . MET A 1 322 ? 18.002 17.002 -30.873 1.00 93.19 322 MET A O 1
ATOM 2463 N N . GLU A 1 323 ? 19.736 16.712 -32.254 1.00 93.38 323 GLU A N 1
ATOM 2464 C CA . GLU A 1 323 ? 19.275 15.432 -32.801 1.00 93.38 323 GLU A CA 1
ATOM 2465 C C . GLU A 1 323 ? 19.211 14.333 -31.728 1.00 93.38 323 GLU A C 1
ATOM 2467 O O . GLU A 1 323 ? 18.192 13.652 -31.597 1.00 93.38 323 GLU A O 1
ATOM 2472 N N . ILE A 1 324 ? 20.260 14.204 -30.905 1.00 91.38 324 ILE A N 1
ATOM 2473 C CA . ILE A 1 324 ? 20.289 13.259 -29.776 1.00 91.38 324 ILE A CA 1
ATOM 2474 C C . ILE A 1 324 ? 19.187 13.612 -28.775 1.00 91.38 324 ILE A C 1
ATOM 2476 O O . ILE A 1 324 ? 18.482 12.731 -28.282 1.00 91.38 324 ILE A O 1
ATOM 2480 N N . THR A 1 325 ? 19.003 14.902 -28.498 1.00 94.19 325 THR A N 1
ATOM 2481 C CA . THR A 1 325 ? 17.951 15.388 -27.608 1.00 94.19 325 THR A CA 1
ATOM 2482 C C . THR A 1 325 ? 16.549 15.070 -28.135 1.00 94.19 325 THR A C 1
ATOM 2484 O O . THR A 1 325 ? 15.707 14.592 -27.377 1.00 94.19 325 THR A O 1
ATOM 2487 N N . GLU A 1 326 ? 16.281 15.271 -29.425 1.00 95.81 326 GLU A N 1
ATOM 2488 C CA . GLU A 1 326 ? 14.993 14.922 -30.029 1.00 95.81 326 GLU A CA 1
ATOM 2489 C C . GLU A 1 326 ? 14.737 13.415 -30.036 1.00 95.81 326 GLU A C 1
ATOM 2491 O O . GLU A 1 326 ? 13.608 12.984 -29.791 1.00 95.81 326 GLU A O 1
ATOM 2496 N N . ALA A 1 327 ? 15.764 12.605 -30.301 1.00 94.44 327 ALA A N 1
ATOM 2497 C CA . ALA A 1 327 ? 15.659 11.155 -30.202 1.00 94.44 327 ALA A CA 1
ATOM 2498 C C . ALA A 1 327 ? 15.337 10.732 -28.760 1.00 94.44 327 ALA A C 1
ATOM 2500 O O . ALA A 1 327 ? 14.418 9.943 -28.540 1.00 94.44 327 ALA A O 1
ATOM 2501 N N . ALA A 1 328 ? 16.026 11.315 -27.773 1.00 95.06 328 ALA A N 1
ATOM 2502 C CA . ALA A 1 328 ? 15.776 11.073 -26.355 1.00 95.06 328 ALA A CA 1
ATOM 2503 C C . ALA A 1 328 ? 14.344 11.437 -25.946 1.00 95.06 328 ALA A C 1
ATOM 2505 O O . ALA A 1 328 ? 13.699 10.675 -25.229 1.00 95.06 328 ALA A O 1
ATOM 2506 N N . GLU A 1 329 ? 13.834 12.572 -26.428 1.00 96.25 329 GLU A N 1
ATOM 2507 C CA . GLU A 1 329 ? 12.470 13.044 -26.184 1.00 96.25 329 GLU A CA 1
ATOM 2508 C C . GLU A 1 329 ? 11.427 12.060 -26.736 1.00 96.25 329 GLU A C 1
ATOM 2510 O O . GLU A 1 329 ? 10.487 11.682 -26.031 1.00 96.25 329 GLU A O 1
ATOM 2515 N N . ARG A 1 330 ? 11.616 11.587 -27.976 1.00 96.62 330 ARG A N 1
ATOM 2516 C CA . ARG A 1 330 ? 10.734 10.585 -28.598 1.00 96.62 330 ARG A CA 1
ATOM 2517 C C . ARG A 1 330 ? 10.754 9.275 -27.815 1.00 96.62 330 ARG A C 1
ATOM 2519 O O . ARG A 1 330 ? 9.697 8.802 -27.402 1.00 96.62 330 ARG A O 1
ATOM 2526 N N . TYR A 1 331 ? 11.943 8.746 -27.512 1.00 96.19 331 TYR A N 1
ATOM 2527 C CA . TYR A 1 331 ? 12.066 7.534 -26.700 1.00 96.19 331 TYR A CA 1
ATOM 2528 C C . TYR A 1 331 ? 11.433 7.708 -25.328 1.00 96.19 331 TYR A C 1
ATOM 2530 O O . TYR A 1 331 ? 10.733 6.815 -24.862 1.00 96.19 331 TYR A O 1
ATOM 2538 N N . SER A 1 332 ? 11.626 8.858 -24.688 1.00 96.25 332 SER A N 1
ATOM 2539 C CA . SER A 1 332 ? 11.013 9.142 -23.399 1.00 96.25 332 SER A CA 1
ATOM 2540 C C . SER A 1 332 ? 9.488 9.102 -23.468 1.00 96.25 332 SER A C 1
ATOM 2542 O O . SER A 1 332 ? 8.849 8.575 -22.555 1.00 96.25 332 SER A O 1
ATOM 2544 N N . LYS A 1 333 ? 8.878 9.659 -24.523 1.00 96.88 333 LYS A N 1
ATOM 2545 C CA . LYS A 1 333 ? 7.424 9.607 -24.749 1.00 96.88 333 LYS A CA 1
ATOM 2546 C C . LYS A 1 333 ? 6.923 8.173 -24.884 1.00 96.88 333 LYS A C 1
ATOM 2548 O O . LYS A 1 333 ? 6.002 7.794 -24.158 1.00 96.88 333 LYS A O 1
ATOM 2553 N N . ASP A 1 334 ? 7.572 7.384 -25.728 1.00 96.88 334 ASP A N 1
ATOM 2554 C CA . ASP A 1 334 ? 7.159 6.010 -26.014 1.00 96.88 334 ASP A CA 1
ATOM 2555 C C . ASP A 1 334 ? 7.356 5.090 -24.804 1.00 96.88 334 ASP A C 1
ATOM 2557 O O . ASP A 1 334 ? 6.456 4.333 -24.441 1.00 96.88 334 ASP A O 1
ATOM 2561 N N . ILE A 1 335 ? 8.499 5.209 -24.120 1.00 96.25 335 ILE A N 1
ATOM 2562 C CA . ILE A 1 335 ? 8.811 4.448 -22.904 1.00 96.25 335 ILE A CA 1
ATOM 2563 C C . ILE A 1 335 ? 7.800 4.762 -21.802 1.00 96.25 335 ILE A C 1
ATOM 2565 O O . ILE A 1 335 ? 7.308 3.846 -21.150 1.00 96.25 335 ILE A O 1
ATOM 2569 N N . PHE A 1 336 ? 7.455 6.036 -21.590 1.00 97.00 336 PHE A N 1
ATOM 2570 C CA . PHE A 1 336 ? 6.464 6.396 -20.577 1.00 97.00 336 PHE A CA 1
ATOM 2571 C C . PHE A 1 336 ? 5.097 5.770 -20.870 1.00 97.00 336 PHE A C 1
ATOM 2573 O O . PHE A 1 336 ? 4.479 5.203 -19.968 1.00 97.00 336 PHE A O 1
ATOM 2580 N N . ALA A 1 337 ? 4.640 5.840 -22.124 1.00 97.50 337 ALA A N 1
ATOM 2581 C CA . ALA A 1 337 ? 3.363 5.260 -22.523 1.00 97.50 337 ALA A CA 1
ATOM 2582 C C . ALA A 1 337 ? 3.343 3.732 -22.359 1.00 97.50 337 ALA A C 1
ATOM 2584 O O . ALA A 1 337 ? 2.389 3.185 -21.802 1.00 97.50 337 ALA A O 1
ATOM 2585 N N . ASP A 1 338 ? 4.418 3.056 -22.768 1.00 96.88 338 ASP A N 1
ATOM 2586 C CA . ASP A 1 338 ? 4.587 1.613 -22.598 1.00 96.88 338 ASP A CA 1
ATOM 2587 C C . ASP A 1 338 ? 4.585 1.208 -21.114 1.00 96.88 338 ASP A C 1
ATOM 2589 O O . ASP A 1 338 ? 3.830 0.323 -20.708 1.00 96.88 338 ASP A O 1
ATOM 2593 N N . LEU A 1 339 ? 5.360 1.898 -20.272 1.00 95.69 339 LEU A N 1
ATOM 2594 C CA . LEU A 1 339 ? 5.450 1.603 -18.839 1.00 95.69 339 LEU A CA 1
ATOM 2595 C C . LEU A 1 339 ? 4.135 1.861 -18.096 1.00 95.69 339 LEU A C 1
ATOM 2597 O O . LEU A 1 339 ? 3.780 1.071 -17.215 1.00 95.69 339 LEU A O 1
ATOM 2601 N N . ALA A 1 340 ? 3.422 2.940 -18.435 1.00 96.19 340 ALA A N 1
ATOM 2602 C CA . ALA A 1 340 ? 2.112 3.248 -17.868 1.00 96.19 340 ALA A CA 1
ATOM 2603 C C . ALA A 1 340 ? 1.075 2.188 -18.270 1.00 96.19 340 ALA A C 1
ATOM 2605 O O . ALA A 1 340 ? 0.331 1.700 -17.417 1.00 96.19 340 ALA A O 1
ATOM 2606 N N . SER A 1 341 ? 1.076 1.769 -19.540 1.00 96.38 341 SER A N 1
ATOM 2607 C CA . SER A 1 341 ? 0.177 0.727 -20.044 1.00 96.38 341 SER A CA 1
ATOM 2608 C C . SER A 1 341 ? 0.456 -0.633 -19.408 1.00 96.38 341 SER A C 1
ATOM 2610 O O . SER A 1 341 ? -0.473 -1.288 -18.940 1.00 96.38 341 SER A O 1
ATOM 2612 N N . LYS A 1 342 ? 1.726 -1.053 -19.334 1.00 94.25 342 LYS A N 1
ATOM 2613 C CA . LYS A 1 342 ? 2.136 -2.330 -18.721 1.00 94.25 342 LYS A CA 1
ATOM 2614 C C . LYS A 1 342 ? 1.712 -2.459 -17.260 1.00 94.25 342 LYS A C 1
ATOM 2616 O O . LYS A 1 342 ? 1.474 -3.568 -16.795 1.00 94.25 342 LYS A O 1
ATOM 2621 N N . ARG A 1 343 ? 1.609 -1.336 -16.547 1.00 93.12 343 ARG A N 1
ATOM 2622 C CA . ARG A 1 343 ? 1.197 -1.282 -15.136 1.00 93.12 343 ARG A CA 1
ATOM 2623 C C . ARG A 1 343 ? -0.291 -0.963 -14.945 1.00 93.12 343 ARG A C 1
ATOM 2625 O O . ARG A 1 343 ? -0.707 -0.711 -13.821 1.00 93.12 343 ARG A O 1
ATOM 2632 N N . GLY A 1 344 ? -1.089 -0.939 -16.016 1.00 94.06 344 GLY A N 1
ATOM 2633 C CA . GLY A 1 344 ? -2.527 -0.651 -15.942 1.00 94.06 344 GLY A CA 1
ATOM 2634 C C . GLY A 1 344 ? -2.866 0.789 -15.534 1.00 94.06 344 GLY A C 1
ATOM 2635 O O . GLY A 1 344 ? -4.004 1.085 -15.182 1.00 94.06 344 GLY A O 1
ATOM 2636 N N . LEU A 1 345 ? -1.901 1.713 -15.583 1.00 95.06 345 LEU A N 1
ATOM 2637 C CA . LEU A 1 345 ? -2.095 3.100 -15.150 1.00 95.06 345 LEU A CA 1
ATOM 2638 C C . LEU A 1 345 ? -2.839 3.936 -16.199 1.00 95.06 345 LEU A C 1
ATOM 2640 O O . LEU A 1 345 ? -3.432 4.955 -15.858 1.00 95.06 345 LEU A O 1
ATOM 2644 N N . THR A 1 346 ? -2.875 3.498 -17.460 1.00 94.56 346 THR A N 1
ATOM 2645 C CA . THR A 1 346 ? -3.628 4.178 -18.528 1.00 94.56 346 THR A CA 1
ATOM 2646 C C . THR A 1 346 ? -5.126 4.248 -18.224 1.00 94.56 346 THR A C 1
ATOM 2648 O O . THR A 1 346 ? -5.756 5.268 -18.485 1.00 94.56 346 THR A O 1
ATOM 2651 N N . GLU A 1 347 ? -5.701 3.207 -17.613 1.00 92.12 347 GLU A N 1
ATOM 2652 C CA . GLU A 1 347 ? -7.114 3.203 -17.213 1.00 92.12 347 GLU A CA 1
ATOM 2653 C C . GLU A 1 347 ? -7.402 4.289 -16.165 1.00 92.12 347 GLU A C 1
ATOM 2655 O O . GLU A 1 347 ? -8.396 5.009 -16.265 1.00 92.12 347 GLU A O 1
ATOM 2660 N N . LYS A 1 348 ? -6.487 4.475 -15.204 1.00 90.75 348 LYS A N 1
ATOM 2661 C CA . LYS A 1 348 ? -6.572 5.541 -14.195 1.00 90.75 348 LYS A CA 1
ATOM 2662 C C . LYS A 1 348 ? -6.504 6.925 -14.827 1.00 90.75 348 LYS A C 1
ATOM 2664 O O . LYS A 1 348 ? -7.324 7.782 -14.515 1.00 90.75 348 LYS A O 1
ATOM 2669 N N . VAL A 1 349 ? -5.580 7.113 -15.764 1.00 91.50 349 VAL A N 1
ATOM 2670 C CA . VAL A 1 349 ? -5.423 8.373 -16.502 1.00 91.50 349 VAL A CA 1
ATOM 2671 C C . VAL A 1 349 ? -6.680 8.714 -17.306 1.00 91.50 349 VAL A C 1
ATOM 2673 O O . VAL A 1 349 ? -7.164 9.845 -17.239 1.00 91.50 349 VAL A O 1
ATOM 2676 N N . ASN A 1 350 ? -7.282 7.721 -17.965 1.00 89.56 350 ASN A N 1
ATOM 2677 C CA . ASN A 1 350 ? -8.554 7.888 -18.666 1.00 89.56 350 ASN A CA 1
ATOM 2678 C C . ASN A 1 350 ? -9.701 8.224 -17.701 1.00 89.56 350 ASN A C 1
ATOM 2680 O O . ASN A 1 350 ? -10.526 9.080 -18.014 1.00 89.56 350 ASN A O 1
ATOM 2684 N N . LYS A 1 351 ? -9.737 7.612 -16.507 1.00 89.06 351 LYS A N 1
ATOM 2685 C CA . LYS A 1 351 ? -10.723 7.935 -15.461 1.00 89.06 351 LYS A CA 1
ATOM 2686 C C . LYS A 1 351 ? -10.615 9.394 -15.003 1.00 89.06 351 LYS A C 1
ATOM 2688 O O . LYS A 1 351 ? -11.631 10.017 -14.707 1.00 89.06 351 LYS A O 1
ATOM 2693 N N . TRP A 1 352 ? -9.411 9.965 -14.996 1.00 86.88 352 TRP A N 1
ATOM 2694 C CA . TRP A 1 352 ? -9.191 11.391 -14.723 1.00 86.88 352 TRP A CA 1
ATOM 2695 C C . TRP A 1 352 ? -9.527 12.306 -15.907 1.00 86.88 352 TRP A C 1
ATOM 2697 O O . TRP A 1 352 ? -9.371 13.519 -15.794 1.00 86.88 352 TRP A O 1
ATOM 2707 N N . SER A 1 353 ? -10.004 11.752 -17.029 1.00 91.56 353 SER A N 1
ATOM 2708 C CA . SER A 1 353 ? -10.288 12.485 -18.270 1.00 91.56 353 SER A CA 1
ATOM 2709 C C . SER A 1 353 ? -9.068 13.252 -18.798 1.00 91.56 353 SER A C 1
ATOM 2711 O O . SER A 1 353 ? -9.188 14.369 -19.295 1.00 91.56 353 SER A O 1
ATOM 2713 N N . MET A 1 354 ? -7.878 12.661 -18.664 1.00 88.56 354 MET A N 1
ATOM 2714 C CA . MET A 1 354 ? -6.610 13.239 -19.112 1.00 88.56 354 MET A CA 1
ATOM 2715 C C . MET A 1 354 ? -5.929 12.321 -20.125 1.00 88.56 354 MET A C 1
ATOM 2717 O O . MET A 1 354 ? -6.107 11.106 -20.087 1.00 88.56 354 MET A O 1
ATOM 2721 N N . SER A 1 355 ? -5.099 12.882 -21.006 1.00 95.06 355 SER A N 1
ATOM 2722 C CA . SER A 1 355 ? -4.141 12.075 -21.765 1.00 95.06 355 SER A CA 1
ATOM 2723 C C . SER A 1 355 ? -2.873 11.820 -20.942 1.00 95.06 355 SER A C 1
ATOM 2725 O O . SER A 1 355 ? -2.543 12.568 -20.018 1.00 95.06 355 SER A O 1
ATOM 2727 N N . LEU A 1 356 ? -2.097 10.796 -21.312 1.00 94.75 356 LEU A N 1
ATOM 2728 C CA . LEU A 1 356 ? -0.773 10.566 -20.720 1.00 94.75 356 LEU A CA 1
ATOM 2729 C C . LEU A 1 356 ? 0.157 11.776 -20.897 1.00 94.75 356 LEU A C 1
ATOM 2731 O O . LEU A 1 356 ? 0.981 12.050 -20.030 1.00 94.75 356 LEU A O 1
ATOM 2735 N N . GLU A 1 357 ? 0.013 12.525 -21.990 1.00 93.31 357 GLU A N 1
ATOM 2736 C CA . GLU A 1 357 ? 0.797 13.737 -22.220 1.00 93.31 357 GLU A CA 1
ATOM 2737 C C . GLU A 1 357 ? 0.405 14.866 -21.257 1.00 93.31 357 GLU A C 1
ATOM 2739 O O . GLU A 1 357 ? 1.283 15.532 -20.704 1.00 93.31 357 GLU A O 1
ATOM 2744 N N . ASP A 1 358 ? -0.891 15.046 -20.996 1.00 91.94 358 ASP A N 1
ATOM 2745 C CA . ASP A 1 358 ? -1.371 16.035 -20.024 1.00 91.94 358 ASP A CA 1
ATOM 2746 C C . ASP A 1 358 ? -0.893 15.692 -18.617 1.00 91.94 358 ASP A C 1
ATOM 2748 O O . ASP A 1 358 ? -0.454 16.572 -17.876 1.00 91.94 358 ASP A O 1
ATOM 2752 N N . VAL A 1 359 ? -0.915 14.403 -18.264 1.00 90.81 359 VAL A N 1
ATOM 2753 C CA . VAL A 1 359 ? -0.378 13.918 -16.990 1.00 90.81 359 VAL A CA 1
ATOM 2754 C C . VAL A 1 359 ? 1.094 14.281 -16.870 1.00 90.81 359 VAL A C 1
ATOM 2756 O O . VAL A 1 359 ? 1.462 14.879 -15.863 1.00 90.81 359 VAL A O 1
ATOM 2759 N N . ARG A 1 360 ? 1.919 14.009 -17.897 1.00 89.75 360 ARG A N 1
ATOM 2760 C CA . ARG A 1 360 ? 3.342 14.397 -17.895 1.00 89.75 360 ARG A CA 1
ATOM 2761 C C . ARG A 1 360 ? 3.521 15.889 -17.649 1.00 89.75 360 ARG A C 1
ATOM 2763 O O . ARG A 1 360 ? 4.307 16.273 -16.789 1.00 89.75 360 ARG A O 1
ATOM 2770 N N . LYS A 1 361 ? 2.772 16.735 -18.355 1.00 89.38 361 LYS A N 1
ATOM 2771 C CA . LYS A 1 361 ? 2.849 18.192 -18.169 1.00 89.38 361 LYS A CA 1
ATOM 2772 C C . LYS A 1 361 ? 2.514 18.593 -16.731 1.00 89.38 361 LYS A C 1
ATOM 2774 O O . LYS A 1 361 ? 3.235 19.394 -16.144 1.00 89.38 361 LYS A O 1
ATOM 2779 N N . LYS A 1 362 ? 1.471 18.002 -16.136 1.00 85.62 362 LYS A N 1
ATOM 2780 C CA . LYS A 1 362 ? 1.067 18.305 -14.756 1.00 85.62 362 LYS A CA 1
ATOM 2781 C C . LYS A 1 362 ? 2.097 17.884 -13.708 1.00 85.62 362 LYS A C 1
ATOM 2783 O O . LYS A 1 362 ? 2.279 18.611 -12.736 1.00 85.62 362 LYS A O 1
ATOM 2788 N N . ILE A 1 363 ? 2.808 16.776 -13.909 1.00 83.94 363 ILE A N 1
ATOM 2789 C CA . ILE A 1 363 ? 3.880 16.324 -12.998 1.00 83.94 363 ILE A CA 1
ATOM 2790 C C . ILE A 1 363 ? 5.200 17.082 -13.168 1.00 83.94 363 ILE A C 1
ATOM 2792 O O . ILE A 1 363 ? 6.243 16.606 -12.731 1.00 83.94 363 ILE A O 1
ATOM 2796 N N . GLY A 1 364 ? 5.177 18.243 -13.825 1.00 81.88 364 GLY A N 1
ATOM 2797 C CA . GLY A 1 364 ? 6.363 19.074 -13.998 1.00 81.88 364 GLY A CA 1
ATOM 2798 C C . GLY A 1 364 ? 7.347 18.524 -15.027 1.00 81.88 364 GLY A C 1
ATOM 2799 O O . GLY A 1 364 ? 8.536 18.827 -14.952 1.00 81.88 364 GLY A O 1
ATOM 2800 N N . TYR A 1 365 ? 6.882 17.722 -15.991 1.00 88.38 365 TYR A N 1
ATOM 2801 C CA . TYR A 1 365 ? 7.721 17.291 -17.104 1.00 88.38 365 TYR A CA 1
ATOM 2802 C C . TYR A 1 365 ? 8.309 18.493 -17.844 1.00 88.38 365 TYR A C 1
ATOM 2804 O O . TYR A 1 365 ? 7.581 19.324 -18.390 1.00 88.38 365 TYR A O 1
ATOM 2812 N N . GLN A 1 366 ? 9.635 18.532 -17.916 1.00 88.94 366 GLN A N 1
ATOM 2813 C CA . GLN A 1 366 ? 10.372 19.478 -18.742 1.00 88.94 366 GLN A CA 1
ATOM 2814 C C . GLN A 1 366 ? 10.904 18.749 -19.969 1.00 88.94 366 GLN A C 1
ATOM 2816 O O . GLN A 1 366 ? 11.533 17.699 -19.842 1.00 88.94 366 GLN A O 1
ATOM 2821 N N . ARG A 1 367 ? 10.637 19.300 -21.155 1.00 92.44 367 ARG A N 1
ATOM 2822 C CA . ARG A 1 367 ? 11.169 18.776 -22.418 1.00 92.44 367 ARG A CA 1
ATOM 2823 C C . ARG A 1 367 ? 12.695 18.713 -22.343 1.00 92.44 367 ARG A C 1
ATOM 2825 O O . ARG A 1 367 ? 13.313 19.651 -21.843 1.00 92.44 367 ARG A O 1
ATOM 2832 N N . LEU A 1 368 ? 13.289 17.636 -22.852 1.00 91.31 368 LEU A N 1
ATOM 2833 C CA . LEU A 1 368 ? 14.743 17.512 -22.884 1.00 91.31 368 LEU A CA 1
ATOM 2834 C C . LEU A 1 368 ? 15.348 18.582 -23.810 1.00 91.31 368 LEU A C 1
ATOM 2836 O O . LEU A 1 368 ? 14.865 18.820 -24.918 1.00 91.31 368 LEU A O 1
ATOM 2840 N N . THR A 1 369 ? 16.421 19.212 -23.339 1.00 91.75 369 THR A N 1
ATOM 2841 C CA . THR A 1 369 ? 17.300 20.143 -24.065 1.00 91.75 369 THR A CA 1
ATOM 2842 C C . THR A 1 369 ? 18.739 19.619 -24.016 1.00 91.75 369 THR A C 1
ATOM 2844 O O . THR A 1 369 ? 19.045 18.810 -23.133 1.00 91.75 369 THR A O 1
ATOM 2847 N N . PRO A 1 370 ? 19.650 20.061 -24.897 1.00 89.25 370 PRO A N 1
ATOM 2848 C CA . PRO A 1 370 ? 21.051 19.635 -24.842 1.00 89.25 370 PRO A CA 1
ATOM 2849 C C . PRO A 1 370 ? 21.733 19.878 -23.482 1.00 89.25 370 PRO A C 1
ATOM 2851 O O . PRO A 1 370 ? 22.607 19.116 -23.080 1.00 89.25 370 PRO A O 1
ATOM 2854 N N . GLU A 1 371 ? 21.294 20.895 -22.738 1.00 87.50 371 GLU A N 1
ATOM 2855 C CA . GLU A 1 371 ? 21.800 21.279 -21.413 1.00 87.50 371 GLU A CA 1
ATOM 2856 C C . GLU A 1 371 ? 21.091 20.553 -20.257 1.00 87.50 371 GLU A C 1
ATOM 2858 O O . GLU A 1 371 ? 21.386 20.795 -19.085 1.00 87.50 371 GLU A O 1
ATOM 2863 N N . SER A 1 372 ? 20.128 19.677 -20.552 1.00 85.69 372 SER A N 1
ATOM 2864 C CA . SER A 1 372 ? 19.357 18.989 -19.520 1.00 85.69 372 SER A CA 1
ATOM 2865 C C . SER A 1 372 ? 20.250 18.113 -18.646 1.00 85.69 372 SER A C 1
ATOM 2867 O O . SER A 1 372 ? 20.930 17.207 -19.126 1.00 85.69 372 SER A O 1
ATOM 2869 N N . ALA A 1 373 ? 20.144 18.285 -17.325 1.00 82.69 373 ALA A N 1
ATOM 2870 C CA . ALA A 1 373 ? 20.872 17.477 -16.341 1.00 82.69 373 ALA A CA 1
ATOM 2871 C C . ALA A 1 373 ? 20.585 15.965 -16.452 1.00 82.69 373 ALA A C 1
ATOM 2873 O O . ALA A 1 373 ? 21.332 15.152 -15.918 1.00 82.69 373 ALA A O 1
ATOM 2874 N N . LYS A 1 374 ? 19.523 15.566 -17.168 1.00 83.31 374 LYS A N 1
ATOM 2875 C CA . LYS A 1 374 ? 19.186 14.163 -17.453 1.00 83.31 374 LYS A CA 1
ATOM 2876 C C . LYS A 1 374 ? 20.181 13.473 -18.404 1.00 83.31 374 LYS A C 1
ATOM 2878 O O . LYS A 1 374 ? 20.131 12.253 -18.489 1.00 83.31 374 LYS A O 1
ATOM 2883 N N . PHE A 1 375 ? 21.073 14.213 -19.071 1.00 81.94 375 PHE A N 1
ATOM 2884 C CA . PHE A 1 375 ? 22.196 13.664 -19.849 1.00 81.94 375 PHE A CA 1
ATOM 2885 C C . PHE A 1 375 ? 23.490 13.514 -19.032 1.00 81.94 375 PHE A C 1
ATOM 2887 O O . PHE A 1 375 ? 24.462 12.946 -19.527 1.00 81.94 375 PHE A O 1
ATOM 2894 N N . VAL A 1 376 ? 23.530 14.022 -17.795 1.00 75.75 376 VAL A N 1
ATOM 2895 C CA . VAL A 1 376 ? 24.743 14.050 -16.969 1.00 75.75 376 VAL A CA 1
ATOM 2896 C C . VAL A 1 376 ? 24.639 12.982 -15.867 1.00 75.75 376 VAL A C 1
ATOM 2898 O O . VAL A 1 376 ? 23.655 12.977 -15.121 1.00 75.75 376 VAL A O 1
ATOM 2901 N N . PRO A 1 377 ? 25.622 12.073 -15.729 1.00 65.44 377 PRO A N 1
ATOM 2902 C CA . PRO A 1 377 ? 25.676 11.137 -14.608 1.00 65.44 377 PRO A CA 1
ATOM 2903 C C . PRO A 1 377 ? 25.933 11.923 -13.313 1.00 65.44 377 PRO A C 1
ATOM 2905 O O . PRO A 1 377 ? 26.632 12.940 -13.325 1.00 65.44 377 PRO A O 1
ATOM 2908 N N . SER A 1 378 ? 25.350 11.498 -12.188 1.00 55.00 378 SER A N 1
ATOM 2909 C CA . SER A 1 378 ? 25.542 12.234 -10.932 1.00 55.00 378 SER A CA 1
ATOM 2910 C C . SER A 1 378 ? 27.009 12.211 -10.497 1.00 55.00 378 SER A C 1
ATOM 2912 O O . SER A 1 378 ? 27.681 11.192 -10.606 1.00 55.00 378 SER A O 1
ATOM 2914 N N . LYS A 1 379 ? 27.490 13.334 -9.950 1.00 54.03 379 LYS A N 1
ATOM 2915 C CA . LYS A 1 379 ? 28.822 13.452 -9.327 1.00 54.03 379 LYS A CA 1
ATOM 2916 C C . LYS A 1 379 ? 28.867 12.917 -7.885 1.00 54.03 379 LYS A C 1
ATOM 2918 O O . LYS A 1 379 ? 29.901 13.018 -7.236 1.00 54.03 379 LYS A O 1
ATOM 2923 N N . SER A 1 380 ? 27.752 12.416 -7.354 1.00 41.72 380 SER A N 1
ATOM 2924 C CA . SER A 1 380 ? 27.614 12.019 -5.950 1.00 41.72 380 SER A CA 1
ATOM 2925 C C . SER A 1 380 ? 27.632 10.497 -5.799 1.00 41.72 380 SER A C 1
ATOM 2927 O O . SER A 1 380 ? 26.666 9.857 -6.204 1.00 41.72 380 SER A O 1
ATOM 2929 N N . GLY A 1 381 ? 28.668 9.925 -5.180 1.00 38.72 381 GLY A N 1
ATOM 2930 C CA . GLY A 1 381 ? 28.545 8.571 -4.623 1.00 38.72 381 GLY A CA 1
ATOM 2931 C C . GLY A 1 381 ? 29.844 7.816 -4.385 1.00 38.72 381 GLY A C 1
ATOM 2932 O O . GLY A 1 381 ? 30.049 7.308 -3.290 1.00 38.72 381 GLY A O 1
ATOM 2933 N N . SER A 1 382 ? 30.751 7.752 -5.360 1.00 38.22 382 SER A N 1
ATOM 2934 C CA . SER A 1 382 ? 31.962 6.930 -5.233 1.00 38.22 382 SER A CA 1
ATOM 2935 C C . SER A 1 382 ? 33.123 7.754 -4.647 1.00 38.22 382 SER A C 1
ATOM 2937 O O . SER A 1 382 ? 33.606 8.659 -5.335 1.00 38.22 382 SER A O 1
ATOM 2939 N N . PRO A 1 383 ? 33.654 7.450 -3.443 1.00 35.09 383 PRO A N 1
ATOM 2940 C CA . PRO A 1 383 ? 34.779 8.178 -2.831 1.00 35.09 383 PRO A CA 1
ATOM 2941 C C . PRO A 1 383 ? 36.131 8.044 -3.566 1.00 35.09 383 PRO A C 1
ATOM 2943 O O . PRO A 1 383 ? 37.170 8.343 -2.991 1.00 35.09 383 PRO A O 1
ATOM 2946 N N . GLY A 1 384 ? 36.145 7.603 -4.828 1.00 34.47 384 GLY A N 1
ATOM 2947 C CA . GLY A 1 384 ? 37.341 7.473 -5.669 1.00 34.47 384 GLY A CA 1
ATOM 2948 C C . GLY A 1 384 ? 37.282 8.238 -6.997 1.00 34.47 384 GLY A C 1
ATOM 2949 O O . GLY A 1 384 ? 38.207 8.127 -7.791 1.00 34.47 384 GLY A O 1
ATOM 2950 N N . LEU A 1 385 ? 36.213 9.001 -7.265 1.00 36.88 385 LEU A N 1
ATOM 2951 C CA . LEU A 1 385 ? 35.989 9.699 -8.546 1.00 36.88 385 LEU A CA 1
ATOM 2952 C C . LEU A 1 385 ? 35.919 11.230 -8.391 1.00 36.88 385 LEU A C 1
ATOM 2954 O O . LEU A 1 385 ? 35.270 11.927 -9.175 1.00 36.88 385 LEU A O 1
ATOM 2958 N N . SER A 1 386 ? 36.588 11.788 -7.380 1.00 31.78 386 SER A N 1
ATOM 2959 C CA . SER A 1 386 ? 36.714 13.239 -7.243 1.00 31.78 386 SER A CA 1
ATOM 2960 C C . SER A 1 386 ? 37.730 13.789 -8.246 1.00 31.78 386 SER A C 1
ATOM 2962 O O . SER A 1 386 ? 38.929 13.559 -8.123 1.00 31.78 386 SER A O 1
ATOM 2964 N N . THR A 1 387 ? 37.223 14.558 -9.212 1.00 35.69 387 THR A N 1
ATOM 2965 C CA . THR A 1 387 ? 37.879 15.741 -9.801 1.00 35.69 387 THR A CA 1
ATOM 2966 C C . THR A 1 387 ? 39.369 15.596 -10.133 1.00 35.69 387 THR A C 1
ATOM 2968 O O . THR A 1 387 ? 40.220 16.054 -9.378 1.00 35.69 387 THR A O 1
ATOM 2971 N N . GLY A 1 388 ? 39.687 15.054 -11.311 1.00 31.53 388 GLY A N 1
ATOM 2972 C CA . GLY A 1 388 ? 40.993 15.312 -11.936 1.00 31.53 388 GLY A CA 1
ATOM 2973 C C . GLY A 1 388 ? 41.544 14.213 -12.836 1.00 31.53 388 GLY A C 1
ATOM 2974 O O . GLY A 1 388 ? 42.294 14.520 -13.755 1.00 31.53 388 GLY A O 1
ATOM 2975 N N . SER A 1 389 ? 41.151 12.956 -12.642 1.00 27.83 389 SER A N 1
ATOM 2976 C CA . SER A 1 389 ? 41.722 11.827 -13.383 1.00 27.83 389 SER A CA 1
ATOM 2977 C C . SER A 1 389 ? 40.656 11.035 -14.142 1.00 27.83 389 SER A C 1
ATOM 2979 O O . SER A 1 389 ? 39.982 10.177 -13.589 1.00 27.83 389 SER A O 1
ATOM 2981 N N . VAL A 1 390 ? 40.538 11.351 -15.437 1.00 31.86 390 VAL A N 1
ATOM 2982 C CA . VAL A 1 390 ? 40.511 10.372 -16.539 1.00 31.86 390 VAL A CA 1
ATOM 2983 C C . VAL A 1 390 ? 39.484 9.224 -16.387 1.00 31.86 390 VAL A C 1
ATOM 2985 O O . VAL A 1 390 ? 39.761 8.143 -15.878 1.00 31.86 390 VAL A O 1
ATOM 2988 N N . LEU A 1 391 ? 38.287 9.462 -16.933 1.00 35.47 391 LEU A N 1
ATOM 2989 C CA . LEU A 1 391 ? 37.151 8.541 -17.122 1.00 35.47 391 LEU A CA 1
ATOM 2990 C C . LEU A 1 391 ? 37.429 7.449 -18.196 1.00 35.47 391 LEU A C 1
ATOM 2992 O O . LEU A 1 391 ? 36.584 7.195 -19.044 1.00 35.47 391 LEU A O 1
ATOM 2996 N N . VAL A 1 392 ? 38.621 6.835 -18.238 1.00 42.22 392 VAL A N 1
ATOM 2997 C CA . VAL A 1 392 ? 39.118 6.202 -19.490 1.00 42.22 392 VAL A CA 1
ATOM 2998 C C . VAL A 1 392 ? 39.101 4.671 -19.578 1.00 42.22 392 VAL A C 1
ATOM 3000 O O . VAL A 1 392 ? 39.394 4.161 -20.645 1.00 42.22 392 VAL A O 1
ATOM 3003 N N . VAL A 1 393 ? 38.699 3.870 -18.581 1.00 37.28 393 VAL A N 1
ATOM 3004 C CA . VAL A 1 393 ? 38.913 2.397 -18.724 1.00 37.28 393 VAL A CA 1
ATOM 3005 C C . VAL A 1 393 ? 37.653 1.507 -18.663 1.00 37.28 393 VAL A C 1
ATOM 3007 O O . VAL A 1 393 ? 37.763 0.297 -18.808 1.00 37.28 393 VAL A O 1
ATOM 3010 N N . ALA A 1 394 ? 36.426 2.053 -18.573 1.00 45.38 394 ALA A N 1
ATOM 3011 C CA . ALA A 1 394 ? 35.187 1.238 -18.640 1.00 45.38 394 ALA A CA 1
ATOM 3012 C C . ALA A 1 394 ? 33.896 2.013 -19.050 1.00 45.38 394 ALA A C 1
ATOM 3014 O O . ALA A 1 394 ? 32.822 1.852 -18.469 1.00 45.38 394 ALA A O 1
ATOM 3015 N N . GLY A 1 395 ? 33.986 2.912 -20.034 1.00 54.38 395 GLY A N 1
ATOM 3016 C CA . GLY A 1 395 ? 33.181 4.148 -20.094 1.00 54.38 395 GLY A CA 1
ATOM 3017 C C . GLY A 1 395 ? 31.651 4.100 -20.281 1.00 54.38 395 GLY A C 1
ATOM 3018 O O . GLY A 1 395 ? 30.998 5.069 -19.907 1.00 54.38 395 GLY A O 1
ATOM 3019 N N . VAL A 1 396 ? 31.029 3.026 -20.782 1.00 56.25 396 VAL A N 1
ATOM 3020 C CA . VAL A 1 396 ? 29.560 3.009 -21.006 1.00 56.25 396 VAL A CA 1
ATOM 3021 C C . VAL A 1 396 ? 28.785 2.432 -19.822 1.00 56.25 396 VAL A C 1
ATOM 3023 O O . VAL A 1 396 ? 27.820 3.037 -19.351 1.00 56.25 396 VAL A O 1
ATOM 3026 N N . GLY A 1 397 ? 29.206 1.267 -19.324 1.00 61.38 397 GLY A N 1
ATOM 3027 C CA . GLY A 1 397 ? 28.513 0.573 -18.234 1.00 61.38 397 GLY A CA 1
ATOM 3028 C C . GLY A 1 397 ? 28.499 1.394 -16.946 1.00 61.38 397 GLY A C 1
ATOM 3029 O O . GLY A 1 397 ? 27.460 1.517 -16.304 1.00 61.38 397 GLY A O 1
ATOM 3030 N N . PHE A 1 398 ? 29.622 2.041 -16.619 1.00 68.19 398 PHE A N 1
ATOM 3031 C CA . PHE A 1 398 ? 29.724 2.920 -15.452 1.00 68.19 398 PHE A CA 1
ATOM 3032 C C . PHE A 1 398 ? 28.916 4.212 -15.606 1.00 68.19 398 PHE A C 1
ATOM 3034 O O . PHE A 1 398 ? 28.325 4.669 -14.632 1.00 68.19 398 PHE A O 1
ATOM 3041 N N . TRP A 1 399 ? 28.834 4.784 -16.813 1.00 70.00 399 TRP A N 1
ATOM 3042 C CA . TRP A 1 399 ? 28.013 5.972 -17.069 1.00 70.00 399 TRP A CA 1
ATOM 3043 C C . TRP A 1 399 ? 26.520 5.672 -16.893 1.00 70.00 399 TRP A C 1
ATOM 3045 O O . TRP A 1 399 ? 25.823 6.397 -16.182 1.00 70.00 399 TRP A O 1
ATOM 3055 N N . VAL A 1 400 ? 26.045 4.561 -17.470 1.00 69.31 400 VAL A N 1
ATOM 3056 C CA . VAL A 1 400 ? 24.669 4.075 -17.288 1.00 69.31 400 VAL A CA 1
ATOM 3057 C C . VAL A 1 400 ? 24.391 3.794 -15.815 1.00 69.31 400 VAL A C 1
ATOM 3059 O O . VAL A 1 400 ? 23.373 4.250 -15.294 1.00 69.31 400 VAL A O 1
ATOM 3062 N N . ASN A 1 401 ? 25.302 3.097 -15.130 1.00 74.06 401 ASN A N 1
ATOM 3063 C CA . ASN A 1 401 ? 25.161 2.822 -13.704 1.00 74.06 401 ASN A CA 1
ATOM 3064 C C . ASN A 1 401 ? 25.080 4.123 -12.891 1.00 74.06 401 ASN A C 1
ATOM 3066 O O . ASN A 1 401 ? 24.193 4.256 -12.058 1.00 74.06 401 ASN A O 1
ATOM 3070 N N . GLY A 1 402 ? 25.903 5.126 -13.211 1.00 70.94 402 GLY A N 1
ATOM 3071 C CA . GLY A 1 402 ? 25.844 6.449 -12.589 1.00 70.94 402 GLY A CA 1
ATOM 3072 C C . GLY A 1 402 ? 24.543 7.210 -12.870 1.00 70.94 402 GLY A C 1
ATOM 3073 O O . GLY A 1 402 ? 24.090 7.983 -12.028 1.00 70.94 402 GLY A O 1
ATOM 3074 N N . MET A 1 403 ? 23.889 6.998 -14.018 1.00 74.00 403 MET A N 1
ATOM 3075 C CA . MET A 1 403 ? 22.553 7.554 -14.274 1.00 74.00 403 MET A CA 1
ATOM 3076 C C . MET A 1 403 ? 21.450 6.835 -13.498 1.00 74.00 403 MET A C 1
ATOM 3078 O O . MET A 1 403 ? 20.503 7.488 -13.050 1.00 74.00 403 MET A O 1
ATOM 3082 N N . ILE A 1 404 ? 21.555 5.512 -13.366 1.00 77.75 404 ILE A N 1
ATOM 3083 C CA . ILE A 1 404 ? 20.635 4.699 -12.567 1.00 77.75 404 ILE A CA 1
ATOM 3084 C C . ILE A 1 404 ? 20.769 5.092 -11.094 1.00 77.75 404 ILE A C 1
ATOM 3086 O O . ILE A 1 404 ? 19.768 5.414 -10.464 1.00 77.75 404 ILE A O 1
ATOM 3090 N N . GLU A 1 405 ? 21.994 5.185 -10.585 1.00 75.75 405 GLU A N 1
ATOM 3091 C CA . GLU A 1 405 ? 22.303 5.633 -9.226 1.00 75.75 405 GLU A CA 1
ATOM 3092 C C . GLU A 1 405 ? 21.809 7.070 -8.983 1.00 75.75 405 GLU A C 1
ATOM 3094 O O . GLU A 1 405 ? 21.158 7.366 -7.982 1.00 75.75 405 GLU A O 1
ATOM 3099 N N . ALA A 1 406 ? 22.002 7.975 -9.948 1.00 71.69 406 ALA A N 1
ATOM 3100 C CA . ALA A 1 406 ? 21.438 9.323 -9.881 1.00 71.69 406 ALA A CA 1
ATOM 3101 C C . ALA A 1 406 ? 19.904 9.319 -9.805 1.00 71.69 406 ALA A C 1
ATOM 3103 O O . ALA A 1 406 ? 19.309 10.178 -9.156 1.00 71.69 406 ALA A O 1
ATOM 3104 N N . PHE A 1 407 ? 19.247 8.394 -10.500 1.00 77.75 407 PHE A N 1
ATOM 3105 C CA . PHE A 1 407 ? 17.797 8.262 -10.463 1.00 77.75 407 PHE A CA 1
ATOM 3106 C C . PHE A 1 407 ? 17.301 7.665 -9.142 1.00 77.75 407 PHE A C 1
ATOM 3108 O O . PHE A 1 407 ? 16.254 8.082 -8.656 1.00 77.75 407 PHE A O 1
ATOM 3115 N N . THR A 1 408 ? 18.033 6.725 -8.545 1.00 74.25 408 THR A N 1
ATOM 3116 C CA . THR A 1 408 ? 17.645 6.124 -7.263 1.00 74.25 408 THR A CA 1
ATOM 3117 C C . THR A 1 408 ? 17.918 7.047 -6.076 1.00 74.25 408 THR A C 1
ATOM 3119 O O . THR A 1 408 ? 17.156 7.004 -5.114 1.00 74.25 408 THR A O 1
ATOM 3122 N N . HIS A 1 409 ? 18.949 7.901 -6.142 1.00 67.56 409 HIS A N 1
ATOM 3123 C CA . HIS A 1 409 ? 19.388 8.720 -5.003 1.00 67.56 409 HIS A CA 1
ATOM 3124 C C . HIS A 1 409 ? 19.048 10.223 -5.078 1.00 67.56 409 HIS A C 1
ATOM 3126 O O . HIS A 1 409 ? 18.874 10.830 -4.026 1.00 67.56 409 HIS A O 1
ATOM 3132 N N . ASN A 1 410 ? 18.922 10.844 -6.263 1.00 57.47 410 ASN A N 1
ATOM 3133 C CA . ASN A 1 410 ? 18.765 12.314 -6.398 1.00 57.47 410 ASN A CA 1
ATOM 3134 C C . ASN A 1 410 ? 17.358 12.795 -6.771 1.00 57.47 410 ASN A C 1
ATOM 3136 O O . ASN A 1 410 ? 17.167 13.945 -7.166 1.00 57.47 410 ASN A O 1
ATOM 3140 N N . THR A 1 411 ? 16.356 11.935 -6.667 1.00 54.53 411 THR A N 1
ATOM 3141 C CA . THR A 1 411 ? 14.969 12.335 -6.898 1.00 54.53 411 THR A CA 1
ATOM 3142 C C . THR A 1 411 ? 14.347 12.691 -5.563 1.00 54.53 411 THR A C 1
ATOM 3144 O O . THR A 1 411 ? 14.000 11.808 -4.777 1.00 54.53 411 THR A O 1
ATOM 3147 N N . THR A 1 412 ? 14.259 13.986 -5.275 1.00 57.84 412 THR A N 1
ATOM 3148 C CA . THR A 1 412 ? 13.648 14.477 -4.043 1.00 57.84 412 THR A CA 1
ATOM 3149 C C . THR A 1 412 ? 12.185 14.046 -4.020 1.00 57.84 412 THR A C 1
ATOM 3151 O O . THR A 1 412 ? 11.403 14.317 -4.935 1.00 57.84 412 THR A O 1
ATOM 3154 N N . SER A 1 413 ? 11.801 13.336 -2.959 1.00 57.28 413 SER A N 1
ATOM 3155 C CA . SER A 1 413 ? 10.422 12.889 -2.760 1.00 57.28 413 SER A CA 1
ATOM 3156 C C . SER A 1 413 ? 9.446 14.066 -2.863 1.00 57.28 413 SER A C 1
ATOM 3158 O O . SER A 1 413 ? 8.364 13.914 -3.422 1.00 57.28 413 SER A O 1
ATOM 3160 N N . THR A 1 414 ? 9.848 15.257 -2.410 1.00 58.38 414 THR A N 1
ATOM 3161 C CA . THR A 1 414 ? 9.066 16.502 -2.439 1.00 58.38 414 THR A CA 1
ATOM 3162 C C . THR A 1 414 ? 8.563 16.892 -3.829 1.00 58.38 414 THR A C 1
ATOM 3164 O O . THR A 1 414 ? 7.406 17.289 -3.957 1.00 58.38 414 THR A O 1
ATOM 3167 N N . ASP A 1 415 ? 9.371 16.724 -4.877 1.00 59.12 415 ASP A N 1
ATOM 3168 C CA . ASP A 1 415 ? 8.972 17.101 -6.241 1.00 59.12 415 ASP A CA 1
ATOM 3169 C C . ASP A 1 415 ? 7.927 16.117 -6.782 1.0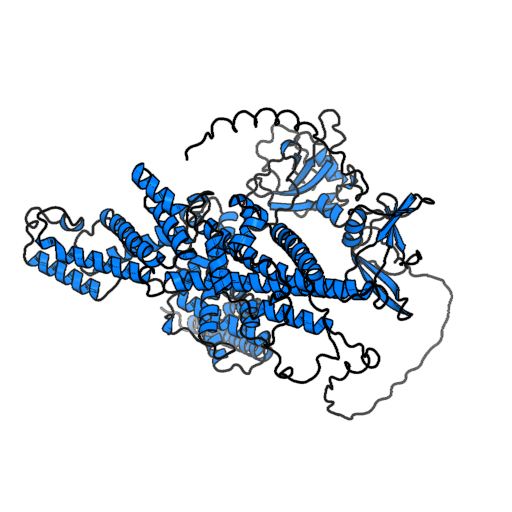0 59.12 415 ASP A C 1
ATOM 3171 O O . ASP A 1 415 ? 6.947 16.503 -7.425 1.00 59.12 415 ASP A O 1
ATOM 3175 N N . ARG A 1 416 ? 8.063 14.836 -6.417 1.00 64.75 416 ARG A N 1
ATOM 3176 C CA . ARG A 1 416 ? 7.071 13.794 -6.714 1.00 64.75 416 ARG A CA 1
ATOM 3177 C C . ARG A 1 416 ? 5.780 13.979 -5.913 1.00 64.75 416 ARG A C 1
ATOM 3179 O O . ARG A 1 416 ? 4.697 13.678 -6.416 1.00 64.75 416 ARG A O 1
ATOM 3186 N N . TRP A 1 417 ? 5.874 14.511 -4.693 1.00 60.16 417 TRP A N 1
ATOM 3187 C CA . TRP A 1 417 ? 4.719 14.898 -3.877 1.00 60.16 417 TRP A CA 1
ATOM 3188 C C . TRP A 1 417 ? 3.926 16.023 -4.547 1.00 60.16 417 TRP A C 1
ATOM 3190 O O . TRP A 1 417 ? 2.721 15.865 -4.744 1.00 60.16 417 TRP A O 1
ATOM 3200 N N . ALA A 1 418 ? 4.589 17.104 -4.965 1.00 59.50 418 ALA A N 1
ATOM 3201 C CA . ALA A 1 418 ? 3.944 18.217 -5.665 1.00 59.50 418 ALA A CA 1
ATOM 3202 C C . ALA A 1 418 ? 3.294 17.771 -6.990 1.00 59.50 418 ALA A C 1
ATOM 3204 O O . ALA A 1 418 ? 2.168 18.159 -7.301 1.00 59.50 418 ALA A O 1
ATOM 3205 N N . ALA A 1 419 ? 3.966 16.889 -7.732 1.00 59.00 419 ALA A N 1
ATOM 3206 C CA . ALA A 1 419 ? 3.444 16.272 -8.947 1.00 59.00 419 ALA A CA 1
ATOM 3207 C C . ALA A 1 419 ? 2.197 15.397 -8.705 1.00 59.00 419 ALA A C 1
ATOM 3209 O O . ALA A 1 419 ? 1.244 15.438 -9.481 1.00 59.00 419 ALA A O 1
ATOM 3210 N N . GLY A 1 420 ? 2.164 14.619 -7.619 1.00 59.66 420 GLY A N 1
ATOM 3211 C CA . GLY A 1 420 ? 0.977 13.842 -7.250 1.00 59.66 420 GLY A CA 1
ATOM 3212 C C . GLY A 1 420 ? -0.239 14.729 -6.961 1.00 59.66 420 GLY A C 1
ATOM 3213 O O . GLY A 1 420 ? -1.349 14.406 -7.384 1.00 59.66 420 GLY A O 1
ATOM 3214 N N . MET A 1 421 ? -0.013 15.875 -6.307 1.00 64.00 421 MET A N 1
ATOM 3215 C CA . MET A 1 421 ? -1.060 16.850 -5.976 1.00 64.00 421 MET A CA 1
ATOM 3216 C C . MET A 1 421 ? -1.644 17.567 -7.199 1.00 64.00 421 MET A C 1
ATOM 3218 O O . MET A 1 421 ? -2.789 18.006 -7.153 1.00 64.00 421 MET A O 1
ATOM 3222 N N . SER A 1 422 ? -0.892 17.699 -8.295 1.00 62.28 422 SER A N 1
ATOM 3223 C CA . SER A 1 422 ? -1.369 18.400 -9.493 1.00 62.28 422 SER A CA 1
ATOM 3224 C C . SER A 1 422 ? -2.231 17.520 -10.409 1.00 62.28 422 SER A C 1
ATOM 3226 O O . SER A 1 422 ? -3.095 18.037 -11.128 1.00 62.28 422 SER A O 1
ATOM 3228 N N . ILE A 1 423 ? -2.011 16.197 -10.406 1.00 61.44 423 ILE A N 1
ATOM 3229 C CA . ILE A 1 423 ? -2.763 15.260 -11.250 1.00 61.44 423 ILE A CA 1
ATOM 3230 C C . ILE A 1 423 ? -4.140 14.976 -10.670 1.00 61.44 423 ILE A C 1
ATOM 3232 O O . ILE A 1 423 ? -5.127 15.149 -11.386 1.00 61.44 423 ILE A O 1
ATOM 3236 N N . VAL A 1 424 ? -4.197 14.523 -9.411 1.00 62.84 424 VAL A N 1
ATOM 3237 C CA . VAL A 1 424 ? -5.457 14.149 -8.767 1.00 62.84 424 VAL A CA 1
ATOM 3238 C C . VAL A 1 424 ? -6.216 15.443 -8.495 1.00 62.84 424 VAL A C 1
ATOM 3240 O O . VAL A 1 424 ? -5.762 16.247 -7.680 1.00 62.84 424 VAL A O 1
ATOM 3243 N N . PRO A 1 425 ? -7.335 15.710 -9.190 1.00 53.62 425 PRO A N 1
ATOM 3244 C CA . PRO A 1 425 ? -8.060 16.946 -8.983 1.00 53.62 425 PRO A CA 1
ATOM 3245 C C . PRO A 1 425 ? -8.539 16.982 -7.529 1.00 53.62 425 PRO A C 1
ATOM 3247 O O . PRO A 1 425 ? -9.426 16.222 -7.156 1.00 53.62 425 PRO A O 1
ATOM 3250 N N . VAL A 1 426 ? -8.032 17.927 -6.734 1.00 51.41 426 VAL A N 1
ATOM 3251 C CA . VAL A 1 426 ? -8.534 18.282 -5.383 1.00 51.41 426 VAL A CA 1
ATOM 3252 C C . VAL A 1 426 ? -10.004 18.774 -5.428 1.00 51.41 426 VAL A C 1
ATOM 3254 O O . VAL A 1 426 ? -10.598 19.181 -4.435 1.00 51.41 426 VAL A O 1
ATOM 3257 N N . PHE A 1 427 ? -10.624 18.753 -6.609 1.00 45.28 427 PHE A N 1
ATOM 3258 C CA . PHE A 1 427 ? -11.869 19.423 -6.956 1.00 45.28 427 PHE A CA 1
ATOM 3259 C C . PHE A 1 427 ? -13.128 18.557 -6.815 1.00 45.28 427 PHE A C 1
ATOM 3261 O O . PHE A 1 427 ? -14.210 19.040 -7.133 1.00 45.28 427 PHE A O 1
ATOM 3268 N N . GLY A 1 428 ? -13.027 17.318 -6.326 1.00 44.53 428 GLY A N 1
ATOM 3269 C CA . GLY A 1 428 ? -14.202 16.462 -6.136 1.00 44.53 428 GLY A CA 1
ATOM 3270 C C . GLY A 1 428 ? -15.114 16.967 -5.019 1.00 44.53 428 GLY A C 1
ATOM 3271 O O . GLY A 1 428 ? -16.259 17.340 -5.259 1.00 44.53 428 GLY A O 1
ATOM 3272 N N . CYS A 1 429 ? -14.602 17.035 -3.788 1.00 56.47 429 CYS A N 1
ATOM 3273 C CA . CYS A 1 429 ? -15.476 17.288 -2.641 1.00 56.47 429 CYS A CA 1
ATOM 3274 C C . CYS A 1 429 ? -15.706 18.777 -2.365 1.00 56.47 429 CYS A C 1
ATOM 3276 O O . CYS A 1 429 ? -16.749 19.121 -1.829 1.00 56.47 429 CYS A O 1
ATOM 3278 N N . GLY A 1 430 ? -14.773 19.672 -2.718 1.00 47.97 430 GLY A N 1
ATOM 3279 C CA . GLY A 1 430 ? -14.907 21.109 -2.431 1.00 47.97 430 GLY A CA 1
ATOM 3280 C C . GLY A 1 430 ? -16.041 21.795 -3.205 1.00 47.97 430 GLY A C 1
ATOM 3281 O O . GLY A 1 430 ? -16.787 22.583 -2.630 1.00 47.97 430 GLY A O 1
ATOM 3282 N N . PHE A 1 431 ? -16.207 21.456 -4.490 1.00 46.00 431 PHE A N 1
ATOM 3283 C CA . PHE A 1 431 ? -17.281 21.995 -5.334 1.00 46.00 431 PHE A CA 1
ATOM 3284 C C . PHE A 1 431 ? -18.625 21.298 -5.093 1.00 46.00 431 PHE A C 1
ATOM 3286 O O . PHE A 1 431 ? -19.647 21.978 -5.046 1.00 46.00 431 PHE A O 1
ATOM 3293 N N . GLN A 1 432 ? -18.635 19.973 -4.881 1.00 45.34 432 GLN A N 1
ATOM 3294 C CA . GLN A 1 432 ? -19.862 19.263 -4.504 1.00 45.34 432 GLN A CA 1
ATOM 3295 C C . GLN A 1 432 ? -20.349 19.684 -3.119 1.00 45.34 432 GLN A C 1
ATOM 3297 O O . GLN A 1 432 ? -21.528 19.946 -2.983 1.00 45.34 432 GLN A O 1
ATOM 3302 N N . ALA A 1 433 ? -19.474 19.897 -2.129 1.00 48.22 433 ALA A N 1
ATOM 3303 C CA . ALA A 1 433 ? -19.886 20.415 -0.822 1.00 48.22 433 ALA A CA 1
ATOM 3304 C C . ALA A 1 433 ? -20.539 21.803 -0.902 1.00 48.22 433 ALA A C 1
ATOM 3306 O O . ALA A 1 433 ? -21.484 22.069 -0.166 1.00 48.22 433 ALA A O 1
ATOM 3307 N N . ALA A 1 434 ? -20.055 22.682 -1.787 1.00 44.88 434 ALA A N 1
ATOM 3308 C CA . ALA A 1 434 ? -20.673 23.987 -2.011 1.00 44.88 434 ALA A CA 1
ATOM 3309 C C . ALA A 1 434 ? -22.061 23.855 -2.667 1.00 44.88 434 ALA A C 1
ATOM 3311 O O . ALA A 1 434 ? -23.003 24.496 -2.212 1.00 44.88 434 ALA A O 1
ATOM 3312 N N . ALA A 1 435 ? -22.202 22.976 -3.666 1.00 46.03 435 ALA A N 1
ATOM 3313 C CA . ALA A 1 435 ? -23.475 22.708 -4.341 1.00 46.03 435 ALA A CA 1
ATOM 3314 C C . ALA A 1 435 ? -24.487 21.948 -3.453 1.00 46.03 435 ALA A C 1
ATOM 3316 O O . ALA A 1 435 ? -25.679 22.227 -3.477 1.00 46.03 435 ALA A O 1
ATOM 3317 N N . ASP A 1 436 ? -24.017 21.025 -2.619 1.00 51.22 436 ASP A N 1
ATOM 3318 C CA . ASP A 1 436 ? -24.804 20.210 -1.689 1.00 51.22 436 ASP A CA 1
ATOM 3319 C C . ASP A 1 436 ? -25.388 21.048 -0.540 1.00 51.22 436 ASP A C 1
ATOM 3321 O O . ASP A 1 436 ? -26.511 20.815 -0.089 1.00 51.22 436 ASP A O 1
ATOM 3325 N N . VAL A 1 437 ? -24.639 22.058 -0.079 1.00 50.59 437 VAL A N 1
ATOM 3326 C CA . VAL A 1 437 ? -25.121 23.070 0.877 1.00 50.59 437 VAL A CA 1
ATOM 3327 C C . VAL A 1 437 ? -26.204 23.954 0.249 1.00 50.59 437 VAL A C 1
ATOM 3329 O O . VAL A 1 437 ? -27.104 24.404 0.956 1.00 50.59 437 VAL A O 1
ATOM 3332 N N . GLU A 1 438 ? -26.151 24.166 -1.066 1.00 45.03 438 GLU A N 1
ATOM 3333 C CA . GLU A 1 438 ? -27.128 24.957 -1.822 1.00 45.03 438 GLU A CA 1
ATOM 3334 C C . GLU A 1 438 ? -28.388 24.146 -2.198 1.00 45.03 438 GLU A C 1
ATOM 3336 O O . GLU A 1 438 ? -29.477 24.709 -2.300 1.00 45.03 438 GLU A O 1
ATOM 3341 N N . HIS A 1 439 ? -28.272 22.818 -2.330 1.00 47.81 439 HIS A N 1
ATOM 3342 C CA . HIS A 1 439 ? -29.364 21.923 -2.741 1.00 47.81 439 HIS A CA 1
ATOM 3343 C C . HIS A 1 439 ? -30.016 21.099 -1.617 1.00 47.81 439 HIS A C 1
ATOM 3345 O O . HIS A 1 439 ? -30.989 20.394 -1.871 1.00 47.81 439 HIS A O 1
ATOM 3351 N N . GLY A 1 440 ? -29.560 21.221 -0.369 1.00 38.88 440 GLY A N 1
ATOM 3352 C CA . GLY A 1 440 ? -30.311 20.775 0.813 1.00 38.88 440 GLY A CA 1
ATOM 3353 C C . GLY A 1 440 ? -30.337 19.268 1.100 1.00 38.88 440 GLY A C 1
ATOM 3354 O O . GLY A 1 440 ? -30.885 18.883 2.130 1.00 38.88 440 GLY A O 1
ATOM 3355 N N . GLU A 1 441 ? -29.716 18.416 0.281 1.00 53.81 441 GLU A N 1
ATOM 3356 C CA . GLU A 1 441 ? -29.600 16.973 0.549 1.00 53.81 441 GLU A CA 1
ATOM 3357 C C . GLU A 1 441 ? -28.241 16.412 0.114 1.00 53.81 441 GLU A C 1
ATOM 3359 O O . GLU A 1 441 ? -28.009 16.166 -1.070 1.00 53.81 441 GLU A O 1
ATOM 3364 N N . PRO A 1 442 ? -27.310 16.239 1.073 1.00 45.00 442 PRO A N 1
ATOM 3365 C CA . PRO A 1 442 ? -26.708 14.918 1.328 1.00 45.00 442 PRO A CA 1
ATOM 3366 C C . PRO A 1 442 ? -26.306 14.678 2.802 1.00 45.00 442 PRO A C 1
ATOM 3368 O O . PRO A 1 442 ? -26.352 15.567 3.652 1.00 45.00 442 PRO A O 1
ATOM 3371 N N . SER A 1 443 ? -25.855 13.452 3.117 1.00 45.03 443 SER A N 1
ATOM 3372 C CA . SER A 1 443 ? -25.253 13.092 4.414 1.00 45.03 443 SER A CA 1
ATOM 3373 C C . SER A 1 443 ? -24.069 14.021 4.747 1.00 45.03 443 SER A C 1
ATOM 3375 O O . SER A 1 443 ? -23.004 13.888 4.133 1.00 45.03 443 SER A O 1
ATOM 3377 N N . PRO A 1 444 ? -24.176 14.907 5.760 1.00 54.69 444 PRO A N 1
ATOM 3378 C CA . PRO A 1 444 ? -23.131 15.883 6.080 1.00 54.69 444 PRO A CA 1
ATOM 3379 C C . PRO A 1 444 ? -21.814 15.238 6.537 1.00 54.69 444 PRO A C 1
ATOM 3381 O O . PRO A 1 444 ? -20.797 15.914 6.626 1.00 54.69 444 PRO A O 1
ATOM 3384 N N . ILE A 1 445 ? -21.821 13.936 6.834 1.00 51.41 445 ILE A N 1
ATOM 3385 C CA . ILE A 1 445 ? -20.652 13.165 7.266 1.00 51.41 445 ILE A CA 1
ATOM 3386 C C . ILE A 1 445 ? -19.876 12.614 6.055 1.00 51.41 445 ILE A C 1
ATOM 3388 O O . ILE A 1 445 ? -18.648 12.582 6.085 1.00 51.41 445 ILE A O 1
ATOM 3392 N N . GLY A 1 446 ? -20.564 12.213 4.979 1.00 50.41 446 GLY A N 1
ATOM 3393 C CA . GLY A 1 446 ? -19.933 11.663 3.771 1.00 50.41 446 GLY A CA 1
ATOM 3394 C C . GLY A 1 446 ? -19.159 12.721 2.983 1.00 50.41 446 GLY A C 1
ATOM 3395 O O . GLY A 1 446 ? -17.972 12.543 2.711 1.00 50.41 446 GLY A O 1
ATOM 3396 N N . THR A 1 447 ? -19.801 13.859 2.704 1.00 57.31 447 THR A N 1
ATOM 3397 C CA . THR A 1 447 ? -19.181 15.036 2.066 1.00 57.31 447 THR A CA 1
ATOM 3398 C C . THR A 1 447 ? -18.026 15.578 2.905 1.00 57.31 447 THR A C 1
ATOM 3400 O O . THR A 1 447 ? -16.988 15.976 2.380 1.00 57.31 447 THR A O 1
ATOM 3403 N N . LEU A 1 448 ? -18.160 15.509 4.228 1.00 56.59 448 LEU A N 1
ATOM 3404 C CA . LEU A 1 448 ? -17.097 15.876 5.138 1.00 56.59 448 LEU A CA 1
ATOM 3405 C C . LEU A 1 448 ? -15.873 14.959 4.999 1.00 56.59 448 LEU A C 1
ATOM 3407 O O . LEU A 1 448 ? -14.778 15.434 4.718 1.00 56.59 448 LEU A O 1
ATOM 3411 N N . LEU A 1 449 ? -16.034 13.650 5.175 1.00 59.94 449 LEU A N 1
ATOM 3412 C CA . LEU A 1 449 ? -14.909 12.711 5.105 1.00 59.94 449 LEU A CA 1
ATOM 3413 C C . LEU A 1 449 ? -14.246 12.713 3.718 1.00 59.94 449 LEU A C 1
ATOM 3415 O O . LEU A 1 449 ? -13.029 12.590 3.602 1.00 59.94 449 LEU A O 1
ATOM 3419 N N . CYS A 1 450 ? -15.034 12.979 2.678 1.00 62.91 450 CYS A N 1
ATOM 3420 C CA . CYS A 1 450 ? -14.562 13.270 1.332 1.00 62.91 450 CYS A CA 1
ATOM 3421 C C . CYS A 1 450 ? -13.600 14.478 1.320 1.00 62.91 450 CYS A C 1
ATOM 3423 O O . CYS A 1 450 ? -12.455 14.326 0.886 1.00 62.91 450 CYS A O 1
ATOM 3425 N N . VAL A 1 451 ? -14.012 15.647 1.833 1.00 58.91 451 VAL A N 1
ATOM 3426 C CA . VAL A 1 451 ? -13.147 16.840 1.947 1.00 58.91 451 VAL A CA 1
ATOM 3427 C C . VAL A 1 451 ? -11.914 16.536 2.791 1.00 58.91 451 VAL A C 1
ATOM 3429 O O . VAL A 1 451 ? -10.813 16.916 2.410 1.00 58.91 451 VAL A O 1
ATOM 3432 N N . ILE A 1 452 ? -12.076 15.788 3.886 1.00 58.97 452 ILE A N 1
ATOM 3433 C CA . ILE A 1 452 ? -10.976 15.360 4.750 1.00 58.97 452 ILE A CA 1
ATOM 3434 C C . ILE A 1 452 ? -9.932 14.605 3.941 1.00 58.97 452 ILE A C 1
ATOM 3436 O O . ILE A 1 452 ? -8.767 14.942 4.060 1.00 58.97 452 ILE A O 1
ATOM 3440 N N . SER A 1 453 ? -10.312 13.645 3.096 1.00 59.41 453 SER A N 1
ATOM 3441 C CA . SER A 1 453 ? -9.334 12.897 2.301 1.00 59.41 453 SER A CA 1
ATOM 3442 C C . SER A 1 453 ? -8.717 13.683 1.153 1.00 59.41 453 SER A C 1
ATOM 3444 O O . SER A 1 453 ? -7.559 13.417 0.844 1.00 59.41 453 SER A O 1
ATOM 3446 N N . ASP A 1 454 ? -9.442 14.609 0.515 1.00 60.44 454 ASP A N 1
ATOM 3447 C CA . ASP A 1 454 ? -8.816 15.510 -0.471 1.00 60.44 454 ASP A CA 1
ATOM 3448 C C . ASP A 1 454 ? -7.782 16.396 0.216 1.00 60.44 454 ASP A C 1
ATOM 3450 O O . ASP A 1 454 ? -6.678 16.607 -0.278 1.00 60.44 454 ASP A O 1
ATOM 3454 N N . ALA A 1 455 ? -8.122 16.870 1.406 1.00 57.34 455 ALA A N 1
ATOM 3455 C CA . ALA A 1 455 ? -7.275 17.759 2.154 1.00 57.34 455 ALA A CA 1
ATOM 3456 C C . ALA A 1 455 ? -6.055 16.997 2.731 1.00 57.34 455 ALA A C 1
ATOM 3458 O O . ALA A 1 455 ? -4.929 17.447 2.526 1.00 57.34 455 ALA A O 1
ATOM 3459 N N . LEU A 1 456 ? -6.254 15.811 3.329 1.00 55.81 456 LEU A N 1
ATOM 3460 C CA . LEU A 1 456 ? -5.206 14.941 3.894 1.00 55.81 456 LEU A CA 1
ATOM 3461 C C . LEU A 1 456 ? -4.141 14.534 2.882 1.00 55.81 456 LEU A C 1
ATOM 3463 O O . LEU A 1 456 ? -2.980 14.357 3.240 1.00 55.81 456 LEU A O 1
ATOM 3467 N N . LEU A 1 457 ? -4.560 14.297 1.640 1.00 62.16 457 LEU A N 1
ATOM 3468 C CA . LEU A 1 457 ? -3.672 13.805 0.596 1.00 62.16 457 LEU A CA 1
ATOM 3469 C C . LEU A 1 457 ? -3.034 14.948 -0.202 1.00 62.16 457 LEU A C 1
ATOM 3471 O O . LEU A 1 457 ? -1.963 14.734 -0.774 1.00 62.16 457 LEU A O 1
ATOM 3475 N N . PHE A 1 458 ? -3.654 16.139 -0.251 1.00 59.62 458 PHE A N 1
ATOM 3476 C CA . PHE A 1 458 ? -3.324 17.109 -1.300 1.00 59.62 458 PHE A CA 1
ATOM 3477 C C . PHE A 1 458 ? -3.274 18.600 -0.922 1.00 59.62 458 PHE A C 1
ATOM 3479 O O . PHE A 1 458 ? -3.008 19.406 -1.812 1.00 59.62 458 PHE A O 1
ATOM 3486 N N . THR A 1 459 ? -3.482 19.029 0.333 1.00 58.53 459 THR A N 1
ATOM 3487 C CA . THR A 1 459 ? -3.385 20.475 0.665 1.00 58.53 459 THR A CA 1
ATOM 3488 C C . THR A 1 459 ? -2.631 20.733 1.967 1.00 58.53 459 THR A C 1
ATOM 3490 O O . THR A 1 459 ? -2.858 19.989 2.899 1.00 58.53 459 THR A O 1
ATOM 3493 N N . PRO A 1 460 ? -1.809 21.791 2.110 1.00 54.00 460 PRO A N 1
ATOM 3494 C CA . PRO A 1 460 ? -1.177 22.153 3.391 1.00 54.00 460 PRO A CA 1
ATOM 3495 C C . PRO A 1 460 ? -2.140 22.701 4.464 1.00 54.00 460 PRO A C 1
ATOM 3497 O O . PRO A 1 460 ? -1.850 22.612 5.653 1.00 54.00 460 PRO A O 1
ATOM 3500 N N . ALA A 1 461 ? -3.286 23.268 4.062 1.00 54.12 461 ALA A N 1
ATOM 3501 C CA . ALA A 1 461 ? -4.277 23.895 4.954 1.00 54.12 461 ALA A CA 1
ATOM 3502 C C . ALA A 1 461 ? -5.358 22.924 5.469 1.00 54.12 461 ALA A C 1
ATOM 3504 O O . ALA A 1 461 ? -6.226 23.301 6.260 1.00 54.12 461 ALA A O 1
ATOM 3505 N N . TRP A 1 462 ? -5.283 21.663 5.046 1.00 59.69 462 TRP A N 1
ATOM 3506 C CA . TRP A 1 462 ? -6.174 20.585 5.447 1.00 59.69 462 TRP A CA 1
ATOM 3507 C C . TRP A 1 462 ? -6.412 20.400 6.941 1.00 59.69 462 TRP A C 1
ATOM 3509 O O . TRP A 1 462 ? -7.535 20.013 7.287 1.00 59.69 462 TRP A O 1
ATOM 3519 N N . PRO A 1 463 ? -5.436 20.671 7.834 1.00 56.62 463 PRO A N 1
ATOM 3520 C CA . PRO A 1 463 ? -5.630 20.291 9.203 1.00 56.62 463 PRO A CA 1
ATOM 3521 C C . PRO A 1 463 ? -6.805 21.069 9.826 1.00 56.62 463 PRO A C 1
ATOM 3523 O O . PRO A 1 463 ? -7.748 20.498 10.371 1.00 56.62 463 PRO A O 1
ATOM 3526 N N . VAL A 1 464 ? -6.850 22.383 9.628 1.00 61.12 464 VAL A N 1
ATOM 3527 C CA . VAL A 1 464 ? -7.897 23.242 10.206 1.00 61.12 464 VAL A CA 1
ATOM 3528 C C . VAL A 1 464 ? -9.307 22.764 9.847 1.00 61.12 464 VAL A C 1
ATOM 3530 O O . VAL A 1 464 ? -10.193 22.701 10.704 1.00 61.12 464 VAL A O 1
ATOM 3533 N N . GLY A 1 465 ? -9.504 22.388 8.579 1.00 61.44 465 GLY A N 1
ATOM 3534 C CA . GLY A 1 465 ? -10.777 21.875 8.082 1.00 61.44 465 GLY A CA 1
ATOM 3535 C C . GLY A 1 465 ? -11.178 20.559 8.747 1.00 61.44 465 GLY A C 1
ATOM 3536 O O . GLY A 1 465 ? -12.342 20.409 9.121 1.00 61.44 465 GLY A O 1
ATOM 3537 N N . LEU A 1 466 ? -10.221 19.643 8.956 1.00 64.44 466 LEU A N 1
ATOM 3538 C CA . LEU A 1 466 ? -10.471 18.379 9.647 1.00 64.44 466 LEU A CA 1
ATOM 3539 C C . LEU A 1 466 ? -10.970 18.641 11.073 1.00 64.44 466 LEU A C 1
ATOM 3541 O O . LEU A 1 466 ? -12.086 18.242 11.403 1.00 64.44 466 LEU A O 1
ATOM 3545 N N . ALA A 1 467 ? -10.225 19.378 11.902 1.00 65.50 467 ALA A N 1
ATOM 3546 C CA . ALA A 1 467 ? -10.588 19.545 13.313 1.00 65.50 467 ALA A CA 1
ATOM 3547 C C . ALA A 1 467 ? -11.955 20.221 13.528 1.00 65.50 467 ALA A C 1
ATOM 3549 O O . ALA A 1 467 ? -12.732 19.784 14.383 1.00 65.50 467 ALA A O 1
ATOM 3550 N N . ILE A 1 468 ? -12.294 21.260 12.753 1.00 66.69 468 ILE A N 1
ATOM 3551 C CA . ILE A 1 468 ? -13.603 21.943 12.849 1.00 66.69 468 ILE A CA 1
ATOM 3552 C C . ILE A 1 468 ? -14.748 20.970 12.566 1.00 66.69 468 ILE A C 1
ATOM 3554 O O . ILE A 1 468 ? -15.818 21.016 13.171 1.00 66.69 468 ILE A O 1
ATOM 3558 N N . GLN A 1 469 ? -14.533 20.064 11.633 1.00 66.38 469 GLN A N 1
ATOM 3559 C CA . GLN A 1 469 ? -15.592 19.204 11.167 1.00 66.38 469 GLN A CA 1
ATOM 3560 C C . GLN A 1 469 ? -15.727 17.912 11.975 1.00 66.38 469 GLN A C 1
ATOM 3562 O O . GLN A 1 469 ? -16.853 17.473 12.233 1.00 66.38 469 GLN A O 1
ATOM 3567 N N . ILE A 1 470 ? -14.605 17.349 12.447 1.00 72.12 470 ILE A N 1
ATOM 3568 C CA . ILE A 1 470 ? -14.615 16.297 13.470 1.00 72.12 470 ILE A CA 1
ATOM 3569 C C . ILE A 1 470 ? -15.427 16.796 14.669 1.00 72.12 470 ILE A C 1
ATOM 3571 O O . ILE A 1 470 ? -16.384 16.152 15.094 1.00 72.12 470 ILE A O 1
ATOM 3575 N N . THR A 1 471 ? -15.109 17.992 15.168 1.00 68.00 471 THR A N 1
ATOM 3576 C CA . THR A 1 471 ? -15.768 18.552 16.356 1.00 68.00 471 THR A CA 1
ATOM 3577 C C . THR A 1 471 ? -17.253 18.824 16.133 1.00 68.00 471 THR A C 1
ATOM 3579 O O . THR A 1 471 ? -18.059 18.581 17.031 1.00 68.00 471 THR A O 1
ATOM 3582 N N . ASN A 1 472 ? -17.659 19.262 14.938 1.00 72.69 472 ASN A N 1
ATOM 3583 C CA . ASN A 1 472 ? -19.074 19.411 14.591 1.00 72.69 472 ASN A CA 1
ATOM 3584 C C . ASN A 1 472 ? -19.810 18.069 14.502 1.00 72.69 472 ASN A C 1
ATOM 3586 O O . ASN A 1 472 ? -20.949 17.971 14.957 1.00 72.69 472 ASN A O 1
ATOM 3590 N N . THR A 1 473 ? -19.173 17.035 13.954 1.00 72.00 473 THR A N 1
ATOM 3591 C CA . THR A 1 473 ? -19.757 15.688 13.865 1.00 72.00 473 THR A CA 1
ATOM 3592 C C . THR A 1 473 ? -19.919 15.071 15.247 1.00 72.00 473 THR A C 1
ATOM 3594 O O . THR A 1 473 ? -21.002 14.596 15.585 1.00 72.00 473 THR A O 1
ATOM 3597 N N . ILE A 1 474 ? -18.882 15.159 16.082 1.00 72.44 474 ILE A N 1
ATOM 3598 C CA . ILE A 1 474 ? -18.946 14.703 17.469 1.00 72.44 474 ILE A CA 1
ATOM 3599 C C . ILE A 1 474 ? -20.038 15.456 18.223 1.00 72.44 474 ILE A C 1
ATOM 3601 O O . ILE A 1 474 ? -20.826 14.843 18.931 1.00 72.44 474 ILE A O 1
ATOM 3605 N N . TRP A 1 475 ? -20.157 16.768 18.024 1.00 74.94 475 TRP A N 1
ATOM 3606 C CA . TRP A 1 475 ? -21.203 17.553 18.675 1.00 74.94 475 TRP A CA 1
ATOM 3607 C C . TRP A 1 475 ? -22.619 17.087 18.306 1.00 74.94 475 TRP A C 1
ATOM 3609 O O . TRP A 1 475 ? -23.484 17.008 19.174 1.00 74.94 475 TRP A O 1
ATOM 3619 N N . LYS A 1 476 ? -22.858 16.702 17.045 1.00 74.00 476 LYS A N 1
ATOM 3620 C CA . LYS A 1 476 ? -24.130 16.080 16.634 1.00 74.00 476 LYS A CA 1
ATOM 3621 C C . LYS A 1 476 ? -24.357 14.732 17.330 1.00 74.00 476 LYS A C 1
ATOM 3623 O O . LYS A 1 476 ? -25.478 14.436 17.731 1.00 74.00 476 LYS A O 1
ATOM 3628 N N . LEU A 1 477 ? -23.306 13.928 17.517 1.00 71.62 477 LEU A N 1
ATOM 3629 C CA . LEU A 1 477 ? -23.392 12.672 18.274 1.00 71.62 477 LEU A CA 1
ATOM 3630 C C . LEU A 1 477 ? -23.706 12.914 19.756 1.00 71.62 477 LEU A C 1
ATOM 3632 O O . LEU A 1 477 ? -24.521 12.185 20.319 1.00 71.62 477 LEU A O 1
ATOM 3636 N N . VAL A 1 478 ? -23.122 13.947 20.372 1.00 72.69 478 VAL A N 1
ATOM 3637 C CA . VAL A 1 478 ? -23.443 14.368 21.747 1.00 72.69 478 VAL A CA 1
ATOM 3638 C C . VAL A 1 478 ? -24.924 14.725 21.865 1.00 72.69 478 VAL A C 1
ATOM 3640 O O . VAL A 1 478 ? -25.596 14.244 22.772 1.00 72.69 478 VAL A O 1
ATOM 3643 N N . GLN A 1 479 ? -25.457 15.513 20.926 1.00 70.50 479 GLN A N 1
ATOM 3644 C CA . GLN A 1 479 ? -26.865 15.930 20.933 1.00 70.50 479 GLN A CA 1
ATOM 3645 C C . GLN A 1 479 ? -27.848 14.753 20.831 1.00 70.50 479 GLN A C 1
ATOM 3647 O O . GLN A 1 479 ? -28.937 14.823 21.400 1.00 70.50 479 GLN A O 1
ATOM 3652 N N . ASN A 1 480 ? -27.449 13.675 20.149 1.00 69.44 480 ASN A N 1
ATOM 3653 C CA . ASN A 1 480 ? -28.292 12.509 19.877 1.00 69.44 480 ASN A CA 1
ATOM 3654 C C . ASN A 1 480 ? -28.061 11.322 20.833 1.00 69.44 480 ASN A C 1
ATOM 3656 O O . ASN A 1 480 ? -28.751 10.311 20.717 1.00 69.44 480 ASN A O 1
ATOM 3660 N N . SER A 1 481 ? -27.083 11.390 21.741 1.00 66.56 481 SER A N 1
ATOM 3661 C CA . SER A 1 481 ? -26.749 10.257 22.614 1.00 66.56 481 SER A CA 1
ATOM 3662 C C . SER A 1 481 ? -27.708 10.132 23.809 1.00 66.56 481 SER A C 1
ATOM 3664 O O . SER A 1 481 ? -28.185 11.151 24.320 1.00 66.56 481 SER A O 1
ATOM 3666 N N . PRO A 1 482 ? -27.983 8.898 24.291 1.00 64.38 482 PRO A N 1
ATOM 3667 C CA . PRO A 1 482 ? -28.766 8.677 25.503 1.00 64.38 482 PRO A CA 1
ATOM 3668 C C . PRO A 1 482 ? -28.168 9.447 26.678 1.00 64.38 482 PRO A C 1
ATOM 3670 O O . PRO A 1 482 ? -26.950 9.482 26.859 1.00 64.38 482 PRO A O 1
ATOM 3673 N N . ARG A 1 483 ? -29.035 10.091 27.456 1.00 62.47 483 ARG A N 1
ATOM 3674 C CA . ARG A 1 483 ? -28.649 10.959 28.572 1.00 62.47 483 ARG A CA 1
ATOM 3675 C C . ARG A 1 483 ? -28.398 10.094 29.819 1.00 62.47 483 ARG A C 1
ATOM 3677 O O . ARG A 1 483 ? -29.219 9.212 30.079 1.00 62.47 483 ARG A O 1
ATOM 3684 N N . PRO A 1 484 ? -27.313 10.309 30.589 1.00 60.09 484 PRO A N 1
ATOM 3685 C CA . PRO A 1 484 ? -27.103 9.601 31.843 1.00 60.09 484 PRO A CA 1
ATOM 3686 C C . PRO A 1 484 ? -28.218 9.973 32.838 1.00 60.09 484 PRO A C 1
ATOM 3688 O O . PRO A 1 484 ? -28.564 11.151 32.926 1.00 60.09 484 PRO A O 1
ATOM 3691 N N . PRO A 1 485 ? -28.760 9.014 33.614 1.00 56.72 485 PRO A N 1
ATOM 3692 C CA . PRO A 1 485 ? -29.862 9.271 34.550 1.00 56.72 485 PRO A CA 1
ATOM 3693 C C . PRO A 1 485 ? -29.521 10.284 35.654 1.00 56.72 485 PRO A C 1
ATOM 3695 O O . PRO A 1 485 ? -30.415 10.918 36.210 1.00 56.72 485 PRO A O 1
ATOM 3698 N N . LYS A 1 486 ? -28.230 10.414 35.997 1.00 68.50 486 LYS A N 1
ATOM 3699 C CA . LYS A 1 486 ? -27.676 11.430 36.902 1.00 68.50 486 LYS A CA 1
ATOM 3700 C C . LYS A 1 486 ? -26.282 11.842 36.406 1.00 68.50 486 LYS A C 1
ATOM 3702 O O . LYS A 1 486 ? -25.469 10.952 36.153 1.00 68.50 486 LYS A O 1
ATOM 3707 N N . PRO A 1 487 ? -25.988 13.144 36.260 1.00 73.38 487 PRO A N 1
ATOM 3708 C CA . PRO A 1 487 ? -24.673 13.605 35.832 1.00 73.38 487 PRO A CA 1
ATOM 3709 C C . PRO A 1 487 ? -23.686 13.515 37.003 1.00 73.38 487 PRO A C 1
ATOM 3711 O O . PRO A 1 487 ? -23.652 14.394 37.855 1.00 73.38 487 PRO A O 1
ATOM 3714 N N . THR A 1 488 ? -22.905 12.437 37.065 1.00 85.88 488 THR A N 1
ATOM 3715 C CA . THR A 1 488 ? -21.712 12.346 37.926 1.00 85.88 488 THR A CA 1
ATOM 3716 C C . THR A 1 488 ? -20.452 12.613 37.095 1.00 85.88 488 THR A C 1
ATOM 3718 O O . THR A 1 488 ? -20.488 12.380 35.880 1.00 85.88 488 THR A O 1
ATOM 3721 N N . PRO A 1 489 ? -19.334 13.061 37.697 1.00 88.44 489 PRO A N 1
ATOM 3722 C CA . PRO A 1 489 ? -18.068 13.240 36.979 1.00 88.44 489 PRO A CA 1
ATOM 3723 C C . PRO A 1 489 ? -17.647 11.999 36.176 1.00 88.44 489 PRO A C 1
ATOM 3725 O O . PRO A 1 489 ? -17.344 12.092 34.983 1.00 88.44 489 PRO A O 1
ATOM 3728 N N . GLU A 1 490 ? -17.742 10.812 36.778 1.00 89.25 490 GLU A N 1
ATOM 3729 C CA . GLU A 1 490 ? -17.412 9.537 36.135 1.00 89.25 490 GLU A CA 1
ATOM 3730 C C . GLU A 1 490 ? -18.396 9.192 35.014 1.00 89.25 490 GLU A C 1
ATOM 3732 O O . GLU A 1 490 ? -17.985 8.725 33.951 1.00 89.25 490 GLU A O 1
ATOM 3737 N N . GLY A 1 491 ? -19.693 9.438 35.231 1.00 86.00 491 GLY A N 1
ATOM 3738 C CA . GLY A 1 491 ? -20.743 9.157 34.255 1.00 86.00 491 GLY A CA 1
ATOM 3739 C C . GLY A 1 491 ? -20.612 10.023 33.005 1.00 86.00 491 GLY A C 1
ATOM 3740 O O . GLY A 1 491 ? -20.717 9.516 31.888 1.00 86.00 491 GLY A O 1
ATOM 3741 N N . VAL A 1 492 ? -20.315 11.316 33.174 1.00 84.44 492 VAL A N 1
ATOM 3742 C CA . VAL A 1 492 ? -20.086 12.237 32.052 1.00 84.44 492 VAL A CA 1
ATOM 3743 C C . VAL A 1 492 ? -18.785 11.900 31.325 1.00 84.44 492 VAL A C 1
ATOM 3745 O O . VAL A 1 492 ? -18.767 11.895 30.094 1.00 84.44 492 VAL A O 1
ATOM 3748 N N . LYS A 1 493 ? -17.713 11.548 32.049 1.00 89.56 493 LYS A N 1
ATOM 3749 C CA . LYS A 1 493 ? -16.464 11.081 31.430 1.00 89.56 493 LYS A CA 1
ATOM 3750 C C . LYS A 1 493 ? -16.685 9.820 30.596 1.00 89.56 493 LYS A C 1
ATOM 3752 O O . LYS A 1 493 ? -16.245 9.773 29.450 1.00 89.56 493 LYS A O 1
ATOM 3757 N N . LEU A 1 494 ? -17.371 8.816 31.145 1.00 88.00 494 LEU A N 1
ATOM 3758 C CA . LEU A 1 494 ? -17.674 7.576 30.431 1.00 88.00 494 LEU A CA 1
ATOM 3759 C C . LEU A 1 494 ? -18.483 7.865 29.162 1.00 88.00 494 LEU A C 1
ATOM 3761 O O . LEU A 1 494 ? -18.111 7.407 28.086 1.00 88.00 494 LEU A O 1
ATOM 3765 N N . GLN A 1 495 ? -19.525 8.694 29.266 1.00 84.62 495 GLN A N 1
ATOM 3766 C CA . GLN A 1 495 ? -20.338 9.094 28.119 1.00 84.62 495 GLN A CA 1
ATOM 3767 C C . GLN A 1 495 ? -19.507 9.826 27.052 1.00 84.62 495 GLN A C 1
ATOM 3769 O O . GLN A 1 495 ? -19.629 9.533 25.862 1.00 84.62 495 GLN A O 1
ATOM 3774 N N . ARG A 1 496 ? -18.642 10.765 27.456 1.00 88.62 496 ARG A N 1
ATOM 3775 C CA . ARG A 1 496 ? -17.729 11.469 26.547 1.00 88.62 496 ARG A CA 1
ATOM 3776 C C . ARG A 1 496 ? -16.803 10.489 25.826 1.00 88.62 496 ARG A C 1
ATOM 3778 O O . ARG A 1 496 ? -16.677 10.564 24.604 1.00 88.62 496 ARG A O 1
ATOM 3785 N N . ASP A 1 497 ? -16.166 9.586 26.566 1.00 90.25 497 ASP A N 1
ATOM 3786 C CA . ASP A 1 497 ? -15.224 8.610 26.014 1.00 90.25 497 ASP A CA 1
ATOM 3787 C C . ASP A 1 497 ? -15.928 7.629 25.064 1.00 90.25 497 ASP A C 1
ATOM 3789 O O . ASP A 1 497 ? -15.382 7.285 24.016 1.00 90.25 497 ASP A O 1
ATOM 3793 N N . GLU A 1 498 ? -17.164 7.228 25.370 1.00 87.44 498 GLU A N 1
ATOM 3794 C CA . GLU A 1 498 ? -17.999 6.424 24.474 1.00 87.44 498 GLU A CA 1
ATOM 3795 C C . GLU A 1 498 ? -18.357 7.167 23.186 1.00 87.44 498 GLU A C 1
ATOM 3797 O O . GLU A 1 498 ? -18.292 6.582 22.103 1.00 87.44 498 GLU A O 1
ATOM 3802 N N . ILE A 1 499 ? -18.708 8.453 23.275 1.00 86.56 499 ILE A N 1
ATOM 3803 C CA . ILE A 1 499 ? -18.995 9.295 22.107 1.00 86.56 499 ILE A CA 1
ATOM 3804 C C . ILE A 1 499 ? -17.745 9.438 21.233 1.00 86.56 499 ILE A C 1
ATOM 3806 O O . ILE A 1 499 ? -17.828 9.286 20.013 1.00 86.56 499 ILE A O 1
ATOM 3810 N N . TRP A 1 500 ? -16.588 9.686 21.848 1.00 89.06 500 TRP A N 1
ATOM 3811 C CA . TRP A 1 500 ? -15.309 9.774 21.149 1.00 89.06 500 TRP A CA 1
ATOM 3812 C C . TRP A 1 500 ? -14.941 8.447 20.473 1.00 89.06 500 TRP A C 1
ATOM 3814 O O . TRP A 1 500 ? -14.658 8.418 19.275 1.00 89.06 500 TRP A O 1
ATOM 3824 N N . LYS A 1 501 ? -15.044 7.325 21.195 1.00 90.44 501 LYS A N 1
ATOM 3825 C CA . LYS A 1 501 ? -14.807 5.977 20.655 1.00 90.44 501 LYS A CA 1
ATOM 3826 C C . LYS A 1 501 ? -15.761 5.653 19.504 1.00 90.44 501 LYS A C 1
ATOM 3828 O O . LYS A 1 501 ? -15.333 5.103 18.491 1.00 90.44 501 LYS A O 1
ATOM 3833 N N . ARG A 1 502 ? -17.041 6.017 19.627 1.00 87.81 502 ARG A N 1
ATOM 3834 C CA . ARG A 1 502 ? -18.037 5.843 18.561 1.00 87.81 502 ARG A CA 1
ATOM 3835 C C . ARG A 1 502 ? -17.668 6.659 17.331 1.00 87.81 502 ARG A C 1
ATOM 3837 O O . ARG A 1 502 ? -17.704 6.115 16.237 1.00 87.81 502 ARG A O 1
ATOM 3844 N N . TYR A 1 503 ? -17.270 7.917 17.499 1.00 87.44 503 TYR A N 1
ATOM 3845 C CA . TYR A 1 503 ? -16.811 8.744 16.387 1.00 87.44 503 TYR A CA 1
ATOM 3846 C C . TYR A 1 503 ? -15.602 8.121 15.671 1.00 87.44 503 TYR A C 1
ATOM 3848 O O . TYR A 1 503 ? -15.595 8.009 14.443 1.00 87.44 503 TYR A O 1
ATOM 3856 N N . LEU A 1 504 ? -14.593 7.671 16.424 1.00 89.19 504 LEU A N 1
ATOM 3857 C CA . LEU A 1 504 ? -13.430 7.005 15.839 1.00 89.19 504 LEU A CA 1
ATOM 3858 C C . LEU A 1 504 ? -13.850 5.776 15.025 1.00 89.19 504 LEU A C 1
ATOM 3860 O O . LEU A 1 504 ? -13.476 5.671 13.862 1.00 89.19 504 LEU A O 1
ATOM 3864 N N . ASN A 1 505 ? -14.684 4.899 15.582 1.00 89.31 505 ASN A N 1
ATOM 3865 C CA . ASN A 1 505 ? -15.076 3.647 14.931 1.00 89.31 505 ASN A CA 1
ATOM 3866 C C . ASN A 1 505 ? -16.015 3.852 13.733 1.00 89.31 505 ASN A C 1
ATOM 3868 O O . ASN A 1 505 ? -15.750 3.345 12.643 1.00 89.31 505 ASN A O 1
ATOM 3872 N N . GLU A 1 506 ? -17.097 4.604 13.929 1.00 84.88 506 GLU A N 1
ATOM 3873 C CA . GLU A 1 506 ? -18.211 4.722 12.979 1.00 84.88 506 GLU A CA 1
ATOM 3874 C C . GLU A 1 506 ? -17.974 5.771 11.894 1.00 84.88 506 GLU A C 1
ATOM 3876 O O . GLU A 1 506 ? -18.613 5.729 10.841 1.00 84.88 506 GLU A O 1
ATOM 3881 N N . ASN A 1 507 ? -17.070 6.725 12.130 1.00 85.12 507 ASN A N 1
ATOM 3882 C CA . ASN A 1 507 ? -16.781 7.793 11.181 1.00 85.12 507 ASN A CA 1
ATOM 3883 C C . ASN A 1 507 ? -15.368 7.653 10.623 1.00 85.12 507 ASN A C 1
ATOM 3885 O O . ASN A 1 507 ? -15.207 7.397 9.432 1.00 85.12 507 ASN A O 1
ATOM 3889 N N . LEU A 1 508 ? -14.343 7.806 11.463 1.00 86.00 508 LEU A N 1
ATOM 3890 C CA . LEU A 1 508 ? -12.964 7.905 10.984 1.00 86.00 508 LEU A CA 1
ATOM 3891 C C . LEU A 1 508 ? -12.425 6.564 10.469 1.00 86.00 508 LEU A C 1
ATOM 3893 O O . LEU A 1 508 ? -11.974 6.469 9.330 1.00 86.00 508 LEU A O 1
ATOM 3897 N N . TYR A 1 509 ? -12.473 5.519 11.291 1.00 91.50 509 TYR A N 1
ATOM 3898 C CA . TYR A 1 509 ? -11.915 4.209 10.966 1.00 91.50 509 TYR A CA 1
ATOM 3899 C C . TYR A 1 509 ? -12.715 3.521 9.870 1.00 91.50 509 TYR A C 1
ATOM 3901 O O . TYR A 1 509 ? -12.125 3.010 8.924 1.00 91.50 509 TYR A O 1
ATOM 3909 N N . LYS A 1 510 ? -14.049 3.587 9.926 1.00 89.81 510 LYS A N 1
ATOM 3910 C CA . LYS A 1 510 ? -14.929 3.153 8.832 1.00 89.81 510 LYS A CA 1
ATOM 3911 C C . LYS A 1 510 ? -14.569 3.808 7.496 1.00 89.81 510 LYS A C 1
ATOM 3913 O O . LYS A 1 510 ? -14.509 3.130 6.469 1.00 89.81 510 LYS A O 1
ATOM 3918 N N . TYR A 1 511 ? -14.280 5.109 7.510 1.00 87.44 511 TYR A N 1
ATOM 3919 C CA . TYR A 1 511 ? -13.877 5.836 6.312 1.00 87.44 511 TYR A CA 1
ATOM 3920 C C . TYR A 1 511 ? -12.519 5.399 5.772 1.00 87.44 511 TYR A C 1
ATOM 3922 O O . TYR A 1 511 ? -12.419 5.102 4.581 1.00 87.44 511 TYR A O 1
ATOM 3930 N N . ILE A 1 512 ? -11.506 5.310 6.644 1.00 90.31 512 ILE A N 1
ATOM 3931 C CA . ILE A 1 512 ? -10.170 4.808 6.288 1.00 90.31 512 ILE A CA 1
ATOM 3932 C C . ILE A 1 512 ? -10.276 3.379 5.748 1.00 90.31 512 ILE A C 1
ATOM 3934 O O . ILE A 1 512 ? -9.644 3.054 4.748 1.00 90.31 512 ILE A O 1
ATOM 3938 N N . TYR A 1 513 ? -11.109 2.531 6.354 1.00 92.62 513 TYR A N 1
ATOM 3939 C CA . TYR A 1 513 ? -11.334 1.161 5.901 1.00 92.62 513 TYR A CA 1
ATOM 3940 C C . TYR A 1 513 ? -11.910 1.107 4.485 1.00 92.62 513 TYR A C 1
ATOM 3942 O O . TYR A 1 513 ? -11.427 0.350 3.643 1.00 92.62 513 TYR A O 1
ATOM 3950 N N . SER A 1 514 ? -12.877 1.987 4.204 1.00 90.38 514 SER A N 1
ATOM 3951 C CA . SER A 1 514 ? -13.348 2.286 2.852 1.00 90.38 514 SER A CA 1
ATOM 3952 C C . SER A 1 514 ? -13.946 1.079 2.117 1.00 90.38 514 SER A C 1
ATOM 3954 O O . SER A 1 514 ? -13.639 0.817 0.953 1.00 90.38 514 SER A O 1
ATOM 3956 N N . HIS A 1 515 ? -14.801 0.315 2.803 1.00 90.56 515 HIS A N 1
ATOM 3957 C CA . HIS A 1 515 ? -15.419 -0.872 2.213 1.00 90.56 515 HIS A CA 1
ATOM 3958 C C . HIS A 1 515 ? -16.319 -0.508 1.008 1.00 90.56 515 HIS A C 1
ATOM 3960 O O . HIS A 1 515 ? -17.162 0.388 1.144 1.00 90.56 515 HIS A O 1
ATOM 3966 N N . PRO A 1 516 ? -16.224 -1.217 -0.137 1.00 86.19 516 PRO A N 1
ATOM 3967 C CA . PRO A 1 516 ? -17.024 -0.926 -1.332 1.00 86.19 516 PRO A CA 1
ATOM 3968 C C . PRO A 1 516 ? -18.537 -0.910 -1.087 1.00 86.19 516 PRO A C 1
ATOM 3970 O O . PRO A 1 516 ? -19.233 -0.074 -1.645 1.00 86.19 516 PRO A O 1
ATOM 3973 N N . ASN A 1 517 ? -19.059 -1.766 -0.205 1.00 84.00 517 ASN A N 1
ATOM 3974 C CA . ASN A 1 517 ? -20.499 -1.784 0.107 1.00 84.00 517 ASN A CA 1
ATOM 3975 C C . ASN A 1 517 ? -21.005 -0.498 0.783 1.00 84.00 517 ASN A C 1
ATOM 3977 O O . ASN A 1 517 ? -22.184 -0.184 0.673 1.00 84.00 517 ASN A O 1
ATOM 3981 N N . LEU A 1 518 ? -20.140 0.243 1.486 1.00 80.50 518 LEU A N 1
ATOM 3982 C CA . LEU A 1 518 ? -20.535 1.460 2.205 1.00 80.50 518 LEU A CA 1
ATOM 3983 C C . LEU A 1 518 ? -20.420 2.719 1.347 1.00 80.50 518 LEU A C 1
ATOM 3985 O O . LEU A 1 518 ? -21.197 3.654 1.516 1.00 80.50 518 LEU A O 1
ATOM 3989 N N . TYR A 1 519 ? -19.426 2.754 0.461 1.00 76.25 519 TYR A N 1
ATOM 3990 C CA . TYR A 1 519 ? -19.090 3.941 -0.328 1.00 76.25 519 TYR A CA 1
ATOM 3991 C C . TYR A 1 519 ? -19.330 3.750 -1.834 1.00 76.25 519 TYR A C 1
ATOM 3993 O O . TYR A 1 519 ? -19.155 4.684 -2.613 1.00 76.25 519 TYR A O 1
ATOM 4001 N N . GLY A 1 520 ? -19.741 2.556 -2.267 1.00 70.31 520 GLY A N 1
ATOM 4002 C CA . GLY A 1 520 ? -19.888 2.195 -3.675 1.00 70.31 520 GLY A CA 1
ATOM 4003 C C . GLY A 1 520 ? -18.605 2.425 -4.481 1.00 70.31 520 GLY A C 1
ATOM 4004 O O . GLY A 1 520 ? -17.495 2.447 -3.951 1.00 70.31 520 GLY A O 1
ATOM 4005 N N . ASN A 1 521 ? -18.775 2.678 -5.779 1.00 62.78 521 ASN A N 1
ATOM 4006 C CA . ASN A 1 521 ? -17.703 3.136 -6.670 1.00 62.78 521 ASN A CA 1
ATOM 4007 C C . ASN A 1 521 ? -17.523 4.667 -6.632 1.00 62.78 521 ASN A C 1
ATOM 4009 O O . ASN A 1 521 ? -17.034 5.257 -7.598 1.00 62.78 521 ASN A O 1
ATOM 4013 N N . GLN A 1 522 ? -17.967 5.339 -5.565 1.00 64.12 522 GLN A N 1
ATOM 4014 C CA . GLN A 1 522 ? -17.902 6.795 -5.499 1.00 64.12 522 GLN A CA 1
ATOM 4015 C C . GLN A 1 522 ? -16.442 7.263 -5.404 1.00 64.12 522 GLN A C 1
ATOM 4017 O O . GLN A 1 522 ? -15.628 6.712 -4.659 1.00 64.12 522 GLN A O 1
ATOM 4022 N N . ASN A 1 523 ? -16.120 8.348 -6.114 1.00 67.12 523 ASN A N 1
ATOM 4023 C CA . ASN A 1 523 ? -14.805 9.009 -6.070 1.00 67.12 523 ASN A CA 1
ATOM 4024 C C . ASN A 1 523 ? -14.493 9.672 -4.707 1.00 67.12 523 ASN A C 1
ATOM 4026 O O . ASN A 1 523 ? -13.472 10.335 -4.548 1.00 67.12 523 ASN A O 1
ATOM 4030 N N . THR A 1 524 ? -15.374 9.506 -3.722 1.00 70.38 524 THR A N 1
ATOM 4031 C CA . THR A 1 524 ? -15.330 10.139 -2.402 1.00 70.38 524 THR A CA 1
ATOM 4032 C C . THR A 1 524 ? -14.673 9.256 -1.335 1.00 70.38 524 THR A C 1
ATOM 4034 O O . THR A 1 524 ? -14.280 9.751 -0.273 1.00 70.38 524 THR A O 1
ATOM 4037 N N . SER A 1 525 ? -14.525 7.956 -1.609 1.00 83.88 525 SER A N 1
ATOM 4038 C CA . SER A 1 525 ? -13.973 6.985 -0.668 1.00 83.88 525 SER A CA 1
ATOM 4039 C C . SER A 1 525 ? -12.460 7.170 -0.482 1.00 83.88 525 SER A C 1
ATOM 4041 O O . SER A 1 525 ? -11.739 7.491 -1.432 1.00 83.88 525 SER A O 1
ATOM 4043 N N . PHE A 1 526 ? -11.969 6.942 0.742 1.00 85.75 526 PHE A N 1
ATOM 4044 C CA . PHE A 1 526 ? -10.533 6.939 1.042 1.00 85.75 526 PHE A CA 1
ATOM 4045 C C . PHE A 1 526 ? -9.759 6.014 0.092 1.00 85.75 526 PHE A C 1
ATOM 4047 O O . PHE A 1 526 ? -8.702 6.396 -0.401 1.00 85.75 526 PHE A O 1
ATOM 4054 N N . SER A 1 527 ? -10.309 4.837 -0.233 1.00 88.38 527 SER A N 1
ATOM 4055 C CA . SER A 1 527 ? -9.658 3.872 -1.125 1.00 88.38 527 SER A CA 1
ATOM 4056 C C . SER A 1 527 ? -9.495 4.358 -2.549 1.00 88.38 527 SER A C 1
ATOM 4058 O O . SER A 1 527 ? -8.401 4.254 -3.104 1.00 88.38 527 SER A O 1
ATOM 4060 N N . THR A 1 528 ? -10.520 4.978 -3.131 1.00 85.88 528 THR A N 1
ATOM 4061 C CA . THR A 1 528 ? -10.384 5.543 -4.476 1.00 85.88 528 THR A CA 1
ATOM 4062 C C . THR A 1 528 ? -9.300 6.617 -4.508 1.00 85.88 528 THR A C 1
ATOM 4064 O O . THR A 1 528 ? -8.433 6.583 -5.378 1.00 85.88 528 THR A O 1
ATOM 4067 N N . LYS A 1 529 ? -9.293 7.520 -3.524 1.00 84.06 529 LYS A N 1
ATOM 4068 C CA . LYS A 1 529 ? -8.341 8.636 -3.466 1.00 84.06 529 LYS A CA 1
ATOM 4069 C C . LYS A 1 529 ? -6.918 8.184 -3.186 1.00 84.06 529 LYS A C 1
ATOM 4071 O O . LYS A 1 529 ? -5.989 8.644 -3.838 1.00 84.06 529 LYS A O 1
ATOM 4076 N N . PHE A 1 530 ? -6.745 7.250 -2.258 1.00 87.75 530 PHE A N 1
ATOM 4077 C CA . PHE A 1 530 ? -5.450 6.651 -1.975 1.00 87.75 530 PHE A CA 1
ATOM 4078 C C . PHE A 1 530 ? -4.893 5.934 -3.211 1.00 87.75 530 PHE A C 1
ATOM 4080 O O . PHE A 1 530 ? -3.740 6.149 -3.578 1.00 87.75 530 PHE A O 1
ATOM 4087 N N . ASN A 1 531 ? -5.718 5.147 -3.908 1.00 90.06 531 ASN A N 1
ATOM 4088 C CA . ASN A 1 531 ? -5.307 4.453 -5.130 1.00 90.06 531 ASN A CA 1
ATOM 4089 C C . ASN A 1 531 ? -4.947 5.431 -6.255 1.00 90.06 531 ASN A C 1
ATOM 4091 O O . ASN A 1 531 ? -3.998 5.190 -7.001 1.00 90.06 531 ASN A O 1
ATOM 4095 N N . ASP A 1 532 ? -5.672 6.540 -6.365 1.00 87.94 532 ASP A N 1
ATOM 4096 C CA . ASP A 1 532 ? -5.378 7.577 -7.346 1.00 87.94 532 ASP A CA 1
ATOM 4097 C C . ASP A 1 532 ? -4.077 8.328 -6.992 1.00 87.94 532 ASP A C 1
ATOM 4099 O O . ASP A 1 532 ? -3.258 8.564 -7.881 1.00 87.94 532 ASP A O 1
ATOM 4103 N N . SER A 1 533 ? -3.799 8.581 -5.705 1.00 86.88 533 SER A N 1
ATOM 4104 C CA . SER A 1 533 ? -2.498 9.086 -5.229 1.00 86.88 533 SER A CA 1
ATOM 4105 C C . SER A 1 533 ? -1.344 8.145 -5.573 1.00 86.88 533 SER A C 1
ATOM 4107 O O . SER A 1 533 ? -0.303 8.591 -6.060 1.00 86.88 533 SER A O 1
ATOM 4109 N N . LEU A 1 534 ? -1.512 6.838 -5.338 1.00 90.19 534 LEU A N 1
ATOM 4110 C CA . LEU A 1 534 ? -0.508 5.829 -5.687 1.00 90.19 534 LEU A CA 1
ATOM 4111 C C . LEU A 1 534 ? -0.238 5.814 -7.194 1.00 90.19 534 LEU A C 1
ATOM 4113 O O . LEU A 1 534 ? 0.922 5.773 -7.615 1.00 90.19 534 LEU A O 1
ATOM 4117 N N . ALA A 1 535 ? -1.296 5.868 -8.006 1.00 92.12 535 ALA A N 1
ATOM 4118 C CA . ALA A 1 535 ? -1.191 5.894 -9.458 1.00 92.12 535 ALA A CA 1
ATOM 4119 C C . ALA A 1 535 ? -0.476 7.162 -9.944 1.00 92.12 535 ALA A C 1
ATOM 4121 O O . ALA A 1 535 ? 0.457 7.066 -10.740 1.00 92.12 535 ALA A O 1
ATOM 4122 N N . ALA A 1 536 ? -0.852 8.334 -9.424 1.00 89.75 536 ALA A N 1
ATOM 4123 C CA . ALA A 1 536 ? -0.249 9.615 -9.782 1.00 89.75 536 ALA A CA 1
ATOM 4124 C C . ALA A 1 536 ? 1.254 9.649 -9.466 1.00 89.75 536 ALA A C 1
ATOM 4126 O O . ALA A 1 536 ? 2.058 10.062 -10.302 1.00 89.75 536 ALA A O 1
ATOM 4127 N N . ARG A 1 537 ? 1.658 9.131 -8.302 1.00 88.12 537 ARG A N 1
ATOM 4128 C CA . ARG A 1 537 ? 3.079 9.002 -7.944 1.00 88.12 537 ARG A CA 1
ATOM 4129 C C . ARG A 1 537 ? 3.830 8.017 -8.800 1.00 88.12 537 ARG A C 1
ATOM 4131 O O . ARG A 1 537 ? 4.933 8.314 -9.242 1.00 88.12 537 ARG A O 1
ATOM 4138 N N . SER A 1 538 ? 3.224 6.864 -9.060 1.00 93.06 538 SER A N 1
ATOM 4139 C CA . SER A 1 538 ? 3.830 5.872 -9.940 1.00 93.06 538 SER A CA 1
ATOM 4140 C C . SER A 1 538 ? 4.066 6.489 -11.321 1.00 93.06 538 SER A C 1
ATOM 4142 O O . SER A 1 538 ? 5.161 6.381 -11.855 1.00 93.06 538 SER A O 1
ATOM 4144 N N . LEU A 1 539 ? 3.104 7.247 -11.858 1.00 93.81 539 LEU A N 1
ATOM 4145 C CA . LEU A 1 539 ? 3.267 7.996 -13.109 1.00 93.81 539 LEU A CA 1
ATOM 4146 C C . LEU A 1 539 ? 4.369 9.063 -13.022 1.00 93.81 539 LEU A C 1
ATOM 4148 O O . LEU A 1 539 ? 5.112 9.229 -13.989 1.00 93.81 539 LEU A O 1
ATOM 4152 N N . ALA A 1 540 ? 4.531 9.744 -11.884 1.00 90.31 540 ALA A N 1
ATOM 4153 C CA . ALA A 1 540 ? 5.634 10.683 -11.675 1.00 90.31 540 ALA A CA 1
ATOM 4154 C C . ALA A 1 540 ? 7.006 9.989 -11.768 1.00 90.31 540 ALA A C 1
ATOM 4156 O O . ALA A 1 540 ? 7.859 10.412 -12.554 1.00 90.31 540 ALA A O 1
ATOM 4157 N N . VAL A 1 541 ? 7.182 8.872 -11.053 1.00 91.94 541 VAL A N 1
ATOM 4158 C CA . VAL A 1 541 ? 8.407 8.053 -11.093 1.00 91.94 541 VAL A CA 1
ATOM 4159 C C . VAL A 1 541 ? 8.675 7.529 -12.505 1.00 91.94 541 VAL A C 1
ATOM 4161 O O . VAL A 1 541 ? 9.794 7.646 -13.005 1.00 91.94 541 VAL A O 1
ATOM 4164 N N . LEU A 1 542 ? 7.652 6.994 -13.180 1.00 94.75 542 LEU A N 1
ATOM 4165 C CA . LEU A 1 542 ? 7.781 6.454 -14.535 1.00 94.75 542 LEU A CA 1
ATOM 4166 C C . LEU A 1 542 ? 8.108 7.535 -15.566 1.00 94.75 542 LEU A C 1
ATOM 4168 O O . LEU A 1 542 ? 8.866 7.273 -16.492 1.00 94.75 542 LEU A O 1
ATOM 4172 N N . SER A 1 543 ? 7.556 8.742 -15.435 1.00 94.19 543 SER A N 1
ATOM 4173 C CA . SER A 1 543 ? 7.855 9.843 -16.356 1.00 94.19 543 SER A CA 1
ATOM 4174 C C . SER A 1 543 ? 9.304 10.294 -16.232 1.00 94.19 543 SER A C 1
ATOM 4176 O O . SER A 1 543 ? 9.966 10.487 -17.254 1.00 94.19 543 SER A O 1
ATOM 4178 N N . GLU A 1 544 ? 9.816 10.421 -15.003 1.00 90.75 544 GLU A N 1
ATOM 4179 C CA . GLU A 1 544 ? 11.220 10.760 -14.781 1.00 90.75 544 GLU A CA 1
ATOM 4180 C C . GLU A 1 544 ? 12.151 9.628 -15.239 1.00 90.75 544 GLU A C 1
ATOM 4182 O O . GLU A 1 544 ? 13.134 9.875 -15.945 1.00 90.75 544 GLU A O 1
ATOM 4187 N N . GLY A 1 545 ? 11.840 8.383 -14.875 1.00 92.62 545 GLY A N 1
ATOM 4188 C CA . GLY A 1 545 ? 12.617 7.222 -15.297 1.00 92.62 545 GLY A CA 1
ATOM 4189 C C . GLY A 1 545 ? 12.638 7.080 -16.820 1.00 92.62 545 GLY A C 1
ATOM 4190 O O . GLY A 1 545 ? 13.699 6.870 -17.404 1.00 92.62 545 GLY A O 1
ATOM 4191 N N . ALA A 1 546 ? 11.511 7.327 -17.494 1.00 95.44 546 ALA A N 1
ATOM 4192 C CA . ALA A 1 546 ? 11.429 7.347 -18.951 1.00 95.44 546 ALA A CA 1
ATOM 4193 C C . ALA A 1 546 ? 12.272 8.464 -19.587 1.00 95.44 546 ALA A C 1
ATOM 4195 O O . ALA A 1 546 ? 12.815 8.264 -20.671 1.00 95.44 546 ALA A O 1
ATOM 4196 N N . GLN A 1 547 ? 12.407 9.642 -18.964 1.00 93.06 547 GLN A N 1
ATOM 4197 C CA . GLN A 1 547 ? 13.322 10.693 -19.448 1.00 93.06 547 GLN A CA 1
ATOM 4198 C C . GLN A 1 547 ? 14.772 10.235 -19.416 1.00 93.06 547 GLN A C 1
ATOM 4200 O O . GLN A 1 547 ? 15.470 10.343 -20.421 1.00 93.06 547 GLN A O 1
ATOM 4205 N N . ARG A 1 548 ? 15.217 9.688 -18.283 1.00 91.75 548 ARG A N 1
ATOM 4206 C CA . ARG A 1 548 ? 16.605 9.238 -18.117 1.00 91.75 548 ARG A CA 1
ATOM 4207 C C . ARG A 1 548 ? 16.914 8.021 -18.985 1.00 91.75 548 ARG A C 1
ATOM 4209 O O . ARG A 1 548 ? 17.950 7.998 -19.639 1.00 91.75 548 ARG A O 1
ATOM 4216 N N . LYS A 1 549 ? 15.986 7.064 -19.073 1.00 93.19 549 LYS A N 1
ATOM 4217 C CA . LYS A 1 549 ? 16.090 5.890 -19.952 1.00 93.19 549 LYS A CA 1
ATOM 4218 C C . LYS A 1 549 ? 16.100 6.291 -21.432 1.00 93.19 549 LYS A C 1
ATOM 4220 O O . LYS A 1 549 ? 16.915 5.783 -22.195 1.00 93.19 549 LYS A O 1
ATOM 4225 N N . GLY A 1 550 ? 15.252 7.243 -21.835 1.00 94.56 550 GLY A N 1
ATOM 4226 C CA . GLY A 1 550 ? 15.239 7.802 -23.191 1.00 94.56 550 GLY A CA 1
ATOM 4227 C C . GLY A 1 550 ? 16.538 8.531 -23.548 1.00 94.56 550 GLY A C 1
ATOM 4228 O O . GLY A 1 550 ? 17.105 8.277 -24.610 1.00 94.56 550 GLY A O 1
ATOM 4229 N N . ALA A 1 551 ? 17.049 9.364 -22.635 1.00 92.25 551 ALA A N 1
ATOM 4230 C CA . ALA A 1 551 ? 18.342 10.035 -22.770 1.00 92.25 551 ALA A CA 1
ATOM 4231 C C . ALA A 1 551 ? 19.498 9.035 -22.902 1.00 92.25 551 ALA A C 1
ATOM 4233 O O . ALA A 1 551 ? 20.278 9.131 -23.847 1.00 92.25 551 ALA A O 1
ATOM 4234 N N . ALA A 1 552 ? 19.559 8.031 -22.022 1.00 89.69 552 ALA A N 1
ATOM 4235 C CA . ALA A 1 552 ? 20.573 6.983 -22.071 1.00 89.69 552 ALA A CA 1
ATOM 4236 C C . ALA A 1 552 ? 20.552 6.225 -23.405 1.00 89.69 552 ALA A C 1
ATOM 4238 O O . ALA A 1 552 ? 21.590 6.083 -24.048 1.00 89.69 552 ALA A O 1
ATOM 4239 N N . ARG A 1 553 ? 19.370 5.803 -23.876 1.00 92.25 553 ARG A N 1
ATOM 4240 C CA . ARG A 1 553 ? 19.232 5.129 -25.177 1.00 92.25 553 ARG A CA 1
ATOM 4241 C C . ARG A 1 553 ? 19.696 5.998 -26.343 1.00 92.25 553 ARG A C 1
ATOM 4243 O O . ARG A 1 553 ? 20.396 5.498 -27.217 1.00 92.25 553 ARG A O 1
ATOM 4250 N N . ALA A 1 554 ? 19.322 7.276 -26.369 1.00 91.75 554 ALA A N 1
ATOM 4251 C CA . ALA A 1 554 ? 19.719 8.180 -27.447 1.00 91.75 554 ALA A CA 1
ATOM 4252 C C . ALA A 1 554 ? 21.238 8.396 -27.488 1.00 91.75 554 ALA A C 1
ATOM 4254 O O . ALA A 1 554 ? 21.828 8.349 -28.565 1.00 91.75 554 ALA A O 1
ATOM 4255 N N . VAL A 1 555 ? 21.873 8.570 -26.324 1.00 88.69 555 VAL A N 1
ATOM 4256 C CA . VAL A 1 555 ? 23.334 8.707 -26.211 1.00 88.69 555 VAL A CA 1
ATOM 4257 C C . VAL A 1 555 ? 24.040 7.437 -26.677 1.00 88.69 555 VAL A C 1
ATOM 4259 O O . VAL A 1 555 ? 24.979 7.528 -27.463 1.00 88.69 555 VAL A O 1
ATOM 4262 N N . LEU A 1 556 ? 23.571 6.258 -26.256 1.00 85.69 556 LEU A N 1
ATOM 4263 C CA . LEU A 1 556 ? 24.148 4.981 -26.684 1.00 85.69 556 LEU A CA 1
ATOM 4264 C C . LEU A 1 556 ? 24.055 4.777 -28.193 1.00 85.69 556 LEU A C 1
ATOM 4266 O O . LEU A 1 556 ? 25.040 4.415 -28.825 1.00 85.69 556 LEU A O 1
ATOM 4270 N N . LEU A 1 557 ? 22.887 5.044 -28.777 1.00 86.75 557 LEU A N 1
ATOM 4271 C CA . LEU A 1 557 ? 22.689 4.908 -30.219 1.00 86.75 557 LEU A CA 1
ATOM 4272 C C . LEU A 1 557 ? 23.547 5.897 -31.014 1.00 86.75 557 LEU A C 1
ATOM 4274 O O . LEU A 1 557 ? 24.041 5.545 -32.079 1.00 86.75 557 LEU A O 1
ATOM 4278 N N . ALA A 1 558 ? 23.754 7.109 -30.496 1.00 86.44 558 ALA A N 1
ATOM 4279 C CA . ALA A 1 558 ? 24.638 8.091 -31.117 1.00 86.44 558 ALA A CA 1
ATOM 4280 C C . ALA A 1 558 ? 26.127 7.733 -30.972 1.00 86.44 558 ALA A C 1
ATOM 4282 O O . ALA A 1 558 ? 26.932 8.076 -31.839 1.00 86.44 558 ALA A O 1
ATOM 4283 N N . ALA A 1 559 ? 26.499 7.055 -29.884 1.00 81.06 559 ALA A N 1
ATOM 4284 C CA . ALA A 1 559 ? 27.866 6.612 -29.639 1.00 81.06 559 ALA A CA 1
ATOM 4285 C C . ALA A 1 559 ? 28.240 5.366 -30.460 1.00 81.06 559 ALA A C 1
ATOM 4287 O O . ALA A 1 559 ? 29.386 5.240 -30.895 1.00 81.06 559 ALA A O 1
ATOM 4288 N N . SER A 1 560 ? 27.278 4.483 -30.735 1.00 75.19 560 SER A N 1
ATOM 4289 C CA . SER A 1 560 ? 27.462 3.325 -31.612 1.00 75.19 560 SER A CA 1
ATOM 4290 C C . SER A 1 560 ? 27.509 3.756 -33.084 1.00 75.19 560 SER A C 1
ATOM 4292 O O . SER A 1 560 ? 26.530 3.666 -33.824 1.00 75.19 560 SER A O 1
ATOM 4294 N N . LYS A 1 561 ? 28.668 4.260 -33.524 1.00 60.41 561 LYS A N 1
ATOM 4295 C CA . LYS A 1 561 ? 28.912 4.627 -34.927 1.00 60.41 561 LYS A CA 1
ATOM 4296 C C . LYS A 1 561 ? 28.798 3.401 -35.853 1.00 60.41 561 LYS A C 1
ATOM 4298 O O . LYS A 1 561 ? 29.288 2.323 -35.505 1.00 60.41 561 LYS A O 1
ATOM 4303 N N . PRO A 1 562 ? 28.243 3.554 -37.071 1.00 51.91 562 PRO A N 1
ATOM 4304 C CA . PRO A 1 562 ? 28.253 2.491 -38.070 1.00 51.91 562 PRO A CA 1
ATOM 4305 C C . PRO A 1 562 ? 29.698 2.180 -38.497 1.00 51.91 562 PRO A C 1
ATOM 4307 O O . PRO A 1 562 ? 30.354 3.010 -39.120 1.00 51.91 562 PRO A O 1
ATOM 4310 N N . GLY A 1 563 ? 30.189 0.982 -38.155 1.00 53.81 563 GLY A N 1
ATOM 4311 C CA . GLY A 1 563 ? 31.467 0.439 -38.639 1.00 53.81 563 GLY A CA 1
ATOM 4312 C C . GLY A 1 563 ? 32.529 0.105 -37.583 1.00 53.81 563 GLY A C 1
ATOM 4313 O O . GLY A 1 563 ? 33.528 -0.506 -37.948 1.00 53.81 563 GLY A O 1
ATOM 4314 N N . THR A 1 564 ? 32.340 0.454 -36.304 1.00 51.00 564 THR A N 1
ATOM 4315 C CA . THR A 1 564 ? 33.353 0.226 -35.244 1.00 51.00 564 THR A CA 1
ATOM 4316 C C . THR A 1 564 ? 32.916 -0.713 -34.116 1.00 51.00 564 THR A C 1
ATOM 4318 O O . THR A 1 564 ? 33.772 -1.252 -33.424 1.00 51.00 564 THR A O 1
ATOM 4321 N N . GLU A 1 565 ? 31.615 -0.965 -33.942 1.00 53.69 565 GLU A N 1
ATOM 4322 C CA . GLU A 1 565 ? 31.084 -1.893 -32.933 1.00 53.69 565 GLU A CA 1
ATOM 4323 C C . GLU A 1 565 ? 30.187 -2.957 -33.581 1.00 53.69 565 GLU A C 1
ATOM 4325 O O . GLU A 1 565 ? 29.418 -2.667 -34.500 1.00 53.69 565 GLU A O 1
ATOM 4330 N N . SER A 1 566 ? 30.263 -4.202 -33.094 1.00 54.28 566 SER A N 1
ATOM 4331 C CA . SER A 1 566 ? 29.316 -5.251 -33.488 1.00 54.28 566 SER A CA 1
ATOM 4332 C C . SER A 1 566 ? 27.893 -4.861 -33.046 1.00 54.28 566 SER A C 1
ATOM 4334 O O . SER A 1 566 ? 27.718 -4.495 -31.878 1.00 54.28 566 SER A O 1
ATOM 4336 N N . PRO A 1 567 ? 26.859 -5.013 -33.902 1.00 59.94 567 PRO A N 1
ATOM 4337 C CA . PRO A 1 567 ? 25.452 -4.789 -33.544 1.00 59.94 567 PRO A CA 1
ATOM 4338 C C . PRO A 1 567 ? 25.012 -5.519 -32.264 1.00 59.94 567 PRO A C 1
ATOM 4340 O O . PRO A 1 567 ? 24.090 -5.095 -31.565 1.00 59.94 567 PRO A O 1
ATOM 4343 N N . ASP A 1 568 ? 25.684 -6.623 -31.934 1.00 63.19 568 ASP A N 1
ATOM 4344 C CA . ASP A 1 568 ? 25.415 -7.426 -30.749 1.00 63.19 568 ASP A CA 1
ATOM 4345 C C . ASP A 1 568 ? 25.824 -6.756 -29.428 1.00 63.19 568 ASP A C 1
ATOM 4347 O O . ASP A 1 568 ? 25.213 -7.070 -28.398 1.00 63.19 568 ASP A O 1
ATOM 4351 N N . SER A 1 569 ? 26.814 -5.852 -29.464 1.00 64.38 569 SER A N 1
ATOM 4352 C CA . SER A 1 569 ? 27.317 -5.085 -28.314 1.00 64.38 569 SER A CA 1
ATOM 4353 C C . SER A 1 569 ? 26.361 -3.945 -27.958 1.00 64.38 569 SER A C 1
ATOM 4355 O O . SER A 1 569 ? 25.866 -3.882 -26.832 1.00 64.38 569 SER A O 1
ATOM 4357 N N . SER A 1 570 ? 25.982 -3.121 -28.941 1.00 66.06 570 SER A N 1
ATOM 4358 C CA . SER A 1 570 ? 25.044 -2.004 -28.758 1.00 66.06 570 SER A CA 1
ATOM 4359 C C . SER A 1 570 ? 23.677 -2.478 -28.256 1.00 66.06 570 SER A C 1
ATOM 4361 O O . SER A 1 570 ? 23.120 -1.907 -27.317 1.00 66.06 570 SER A O 1
ATOM 4363 N N . ASN A 1 571 ? 23.161 -3.583 -28.809 1.00 75.88 571 ASN A N 1
ATOM 4364 C CA . ASN A 1 571 ? 21.903 -4.183 -28.356 1.00 75.88 571 ASN A CA 1
ATOM 4365 C C . ASN A 1 571 ? 21.985 -4.714 -26.916 1.00 75.88 571 ASN A C 1
ATOM 4367 O O . ASN A 1 571 ? 21.006 -4.626 -26.173 1.00 75.88 571 ASN A O 1
ATOM 4371 N N . ASN A 1 572 ? 23.136 -5.253 -26.499 1.00 76.62 572 ASN A N 1
ATOM 4372 C CA . ASN A 1 572 ? 23.319 -5.709 -25.123 1.00 76.62 572 ASN A CA 1
ATOM 4373 C C . ASN A 1 572 ? 23.392 -4.528 -24.143 1.00 76.62 572 ASN A C 1
ATOM 4375 O O . ASN A 1 572 ? 22.753 -4.577 -23.096 1.00 76.62 572 ASN A O 1
ATOM 4379 N N . SER A 1 573 ? 24.087 -3.447 -24.505 1.00 75.38 573 SER A N 1
ATOM 4380 C CA . SER A 1 573 ? 24.160 -2.219 -23.701 1.00 75.38 573 SER A CA 1
ATOM 4381 C C . SER A 1 573 ? 22.790 -1.558 -23.527 1.00 75.38 573 SER A C 1
ATOM 4383 O O . SER A 1 573 ? 22.428 -1.185 -22.413 1.00 75.38 573 SER A O 1
ATOM 4385 N N . ILE A 1 574 ? 21.982 -1.480 -24.592 1.00 82.00 574 ILE A N 1
ATOM 4386 C CA . ILE A 1 574 ? 20.601 -0.969 -24.515 1.00 82.00 574 ILE A CA 1
ATOM 4387 C C . ILE A 1 574 ? 19.741 -1.852 -23.607 1.00 82.00 574 ILE A C 1
ATOM 4389 O O . ILE A 1 574 ? 18.975 -1.338 -22.797 1.00 82.00 574 ILE A O 1
ATOM 4393 N N . ARG A 1 575 ? 19.887 -3.178 -23.692 1.00 83.81 575 ARG A N 1
ATOM 4394 C CA . ARG A 1 575 ? 19.158 -4.103 -22.819 1.00 83.81 575 ARG A CA 1
ATOM 4395 C C . ARG A 1 575 ? 19.533 -3.926 -21.345 1.00 83.81 575 ARG A C 1
ATOM 4397 O O . ARG A 1 575 ? 18.641 -3.902 -20.506 1.00 83.81 575 ARG A O 1
ATOM 4404 N N . LEU A 1 576 ? 20.818 -3.756 -21.033 1.00 79.69 576 LEU A N 1
ATOM 4405 C CA . LEU A 1 576 ? 21.283 -3.497 -19.664 1.00 79.69 576 LEU A CA 1
ATOM 4406 C C . LEU A 1 576 ? 20.753 -2.163 -19.121 1.00 79.69 576 LEU A C 1
ATOM 4408 O O . LEU A 1 576 ? 20.305 -2.110 -17.978 1.00 79.69 576 LEU A O 1
ATOM 4412 N N . VAL A 1 577 ? 20.739 -1.106 -19.947 1.00 84.19 577 VAL A N 1
ATOM 4413 C CA . VAL A 1 577 ? 20.055 0.161 -19.621 1.00 84.19 577 VAL A CA 1
ATOM 4414 C C . VAL A 1 577 ? 18.592 -0.102 -19.299 1.00 84.19 577 VAL A C 1
ATOM 4416 O O . VAL A 1 577 ? 18.076 0.392 -18.298 1.00 84.19 577 VAL A O 1
ATOM 4419 N N . ASP A 1 578 ? 17.914 -0.878 -20.141 1.00 87.19 578 ASP A N 1
ATOM 4420 C CA . ASP A 1 578 ? 16.492 -1.117 -19.989 1.00 87.19 578 ASP A CA 1
ATOM 4421 C C . ASP A 1 578 ? 16.155 -1.842 -18.694 1.00 87.19 578 ASP A C 1
ATOM 4423 O O . ASP A 1 578 ? 15.308 -1.348 -17.948 1.00 87.19 578 ASP A O 1
ATOM 4427 N N . GLU A 1 579 ? 16.831 -2.965 -18.443 1.00 87.44 579 GLU A N 1
ATOM 4428 C CA . GLU A 1 579 ? 16.673 -3.801 -17.252 1.00 87.44 579 GLU A CA 1
ATOM 4429 C C . GLU A 1 579 ? 17.035 -3.010 -15.983 1.00 87.44 579 GLU A C 1
ATOM 4431 O O . GLU A 1 579 ? 16.281 -3.023 -15.009 1.00 87.44 579 GLU A O 1
ATOM 4436 N N . GLY A 1 580 ? 18.138 -2.254 -16.015 1.00 85.06 580 GLY A N 1
ATOM 4437 C CA . GLY A 1 580 ? 18.600 -1.450 -14.886 1.00 85.06 580 GLY A CA 1
ATOM 4438 C C . GLY A 1 580 ? 17.634 -0.325 -14.509 1.00 85.06 580 GLY A C 1
ATOM 4439 O O . GLY A 1 580 ? 17.271 -0.185 -13.340 1.00 85.06 580 GLY A O 1
ATOM 4440 N N . PHE A 1 581 ? 17.150 0.450 -15.486 1.00 90.00 581 PHE A N 1
ATOM 4441 C CA . PHE A 1 581 ? 16.156 1.492 -15.215 1.00 90.00 581 PHE A CA 1
ATOM 4442 C C . PHE A 1 581 ? 14.797 0.919 -14.812 1.00 90.00 581 PHE A C 1
ATOM 4444 O O . PHE A 1 581 ? 14.139 1.516 -13.964 1.00 90.00 581 PHE A O 1
ATOM 4451 N N . ASP A 1 582 ? 14.362 -0.209 -15.383 1.00 89.94 582 ASP A N 1
ATOM 4452 C CA . ASP A 1 582 ? 13.089 -0.829 -14.996 1.00 89.94 582 ASP A CA 1
ATOM 4453 C C . ASP A 1 582 ? 13.127 -1.283 -13.527 1.00 89.94 582 ASP A C 1
ATOM 4455 O O . ASP A 1 582 ? 12.231 -0.927 -12.758 1.00 89.94 582 ASP A O 1
ATOM 4459 N N . ALA A 1 583 ? 14.210 -1.943 -13.100 1.00 88.62 583 ALA A N 1
ATOM 4460 C CA . ALA A 1 583 ? 14.413 -2.329 -11.701 1.00 88.62 583 ALA A CA 1
ATOM 4461 C C . ALA A 1 583 ? 14.516 -1.116 -10.755 1.00 88.62 583 ALA A C 1
ATOM 4463 O O . ALA A 1 583 ? 13.964 -1.126 -9.646 1.00 88.62 583 ALA A O 1
ATOM 4464 N N . ALA A 1 584 ? 15.189 -0.048 -11.193 1.00 87.81 584 ALA A N 1
ATOM 4465 C CA . ALA A 1 584 ? 15.312 1.184 -10.424 1.00 87.81 584 ALA A CA 1
ATOM 4466 C C . ALA A 1 584 ? 13.969 1.915 -10.283 1.00 87.81 584 ALA A C 1
ATOM 4468 O O . ALA A 1 584 ? 13.647 2.396 -9.198 1.00 87.81 584 ALA A O 1
ATOM 4469 N N . MET A 1 585 ? 13.158 1.966 -11.345 1.00 93.06 585 MET A N 1
ATOM 4470 C CA . MET A 1 585 ? 11.806 2.531 -11.305 1.00 93.06 585 MET A CA 1
ATOM 4471 C C . MET A 1 585 ? 10.898 1.737 -10.373 1.00 93.06 585 MET A C 1
ATOM 4473 O O . MET A 1 585 ? 10.196 2.346 -9.571 1.00 93.06 585 MET A O 1
ATOM 4477 N N . ASP A 1 586 ? 10.934 0.404 -10.415 1.00 91.38 586 ASP A N 1
ATOM 4478 C CA . ASP A 1 586 ? 10.142 -0.421 -9.499 1.00 91.38 586 ASP A CA 1
ATOM 4479 C C . ASP A 1 586 ? 10.551 -0.191 -8.037 1.00 91.38 586 ASP A C 1
ATOM 4481 O O . ASP A 1 586 ? 9.690 -0.025 -7.172 1.00 91.38 586 ASP A O 1
ATOM 4485 N N . THR A 1 587 ? 11.853 -0.096 -7.761 1.00 89.62 587 THR A N 1
ATOM 4486 C CA . THR A 1 587 ? 12.371 0.226 -6.421 1.00 89.62 587 THR A CA 1
ATOM 4487 C C . THR A 1 587 ? 11.944 1.627 -5.970 1.00 89.62 587 THR A C 1
ATOM 4489 O O . THR A 1 587 ? 11.477 1.799 -4.844 1.00 89.62 587 THR A O 1
ATOM 4492 N N . ALA A 1 588 ? 12.021 2.623 -6.856 1.00 89.50 588 ALA A N 1
ATOM 4493 C CA . ALA A 1 588 ? 11.582 3.985 -6.572 1.00 89.50 588 ALA A CA 1
ATOM 4494 C C . ALA A 1 588 ? 10.064 4.075 -6.339 1.00 89.50 588 ALA A C 1
ATOM 4496 O O . ALA A 1 588 ? 9.636 4.798 -5.443 1.00 89.50 588 ALA A O 1
ATOM 4497 N N . ILE A 1 589 ? 9.249 3.314 -7.083 1.00 92.94 589 ILE A N 1
ATOM 4498 C CA . ILE A 1 589 ? 7.802 3.209 -6.843 1.00 92.94 589 ILE A CA 1
ATOM 4499 C C . ILE A 1 589 ? 7.552 2.629 -5.451 1.00 92.94 589 ILE A C 1
ATOM 4501 O O . ILE A 1 589 ? 6.800 3.220 -4.683 1.00 92.94 589 ILE A O 1
ATOM 4505 N N . VAL A 1 590 ? 8.189 1.507 -5.097 1.00 94.06 590 VAL A N 1
ATOM 4506 C CA . VAL A 1 590 ? 8.041 0.883 -3.768 1.00 94.06 590 VAL A CA 1
ATOM 4507 C C . VAL A 1 590 ? 8.387 1.876 -2.659 1.00 94.06 590 VAL A C 1
ATOM 4509 O O . VAL A 1 590 ? 7.610 2.040 -1.715 1.00 94.06 590 VAL A O 1
ATOM 4512 N N . HIS A 1 591 ? 9.511 2.578 -2.799 1.00 91.06 591 HIS A N 1
ATOM 4513 C CA . HIS A 1 591 ? 9.930 3.607 -1.857 1.00 91.06 591 HIS A CA 1
ATOM 4514 C C . HIS A 1 591 ? 8.890 4.735 -1.738 1.00 91.06 591 HIS A C 1
ATOM 4516 O O . HIS A 1 591 ? 8.457 5.055 -0.633 1.00 91.06 591 HIS A O 1
ATOM 4522 N N . ASP A 1 592 ? 8.425 5.306 -2.851 1.00 88.38 592 ASP A N 1
ATOM 4523 C CA . ASP A 1 592 ? 7.445 6.400 -2.852 1.00 88.38 592 ASP A CA 1
ATOM 4524 C C . ASP A 1 592 ? 6.087 5.997 -2.258 1.00 88.38 592 ASP A C 1
ATOM 4526 O O . ASP A 1 592 ? 5.451 6.790 -1.552 1.00 88.38 592 ASP A O 1
ATOM 4530 N N . GLN A 1 593 ? 5.635 4.768 -2.524 1.00 93.44 593 GLN A N 1
ATOM 4531 C CA . GLN A 1 593 ? 4.421 4.215 -1.923 1.00 93.44 593 GLN A CA 1
ATOM 4532 C C . GLN A 1 593 ? 4.587 4.048 -0.408 1.00 93.44 593 GLN A C 1
ATOM 4534 O O . GLN A 1 593 ? 3.689 4.398 0.356 1.00 93.44 593 GLN A O 1
ATOM 4539 N N . ARG A 1 594 ? 5.757 3.594 0.049 1.00 94.44 594 ARG A N 1
ATOM 4540 C CA . ARG A 1 594 ? 6.082 3.489 1.475 1.00 94.44 594 ARG A CA 1
ATOM 4541 C C . ARG A 1 594 ? 6.120 4.857 2.160 1.00 94.44 594 ARG A C 1
ATOM 4543 O O . ARG A 1 594 ? 5.552 5.021 3.235 1.00 94.44 594 ARG A O 1
ATOM 4550 N N . GLN A 1 595 ? 6.701 5.863 1.509 1.00 90.94 595 GLN A N 1
ATOM 4551 C CA . GLN A 1 595 ? 6.687 7.239 2.010 1.00 90.94 595 GLN A CA 1
ATOM 4552 C C . GLN A 1 595 ? 5.270 7.825 2.064 1.00 90.94 595 GLN A C 1
ATOM 4554 O O . GLN A 1 595 ? 4.963 8.581 2.982 1.00 90.94 595 GLN A O 1
ATOM 4559 N N . LEU A 1 596 ? 4.374 7.469 1.130 1.00 88.62 596 LEU A N 1
ATOM 4560 C CA . LEU A 1 596 ? 2.955 7.849 1.219 1.00 88.62 596 LEU A CA 1
ATOM 4561 C C . LEU A 1 596 ? 2.313 7.306 2.495 1.00 88.62 596 LEU A C 1
ATOM 4563 O O . LEU A 1 596 ? 1.649 8.051 3.212 1.00 88.62 596 LEU A O 1
ATOM 4567 N N . LEU A 1 597 ? 2.521 6.018 2.767 1.00 92.94 597 LEU A N 1
ATOM 4568 C CA . LEU A 1 597 ? 1.975 5.339 3.937 1.00 92.94 597 LEU A CA 1
ATOM 4569 C C . LEU A 1 597 ? 2.444 5.997 5.236 1.00 92.94 597 LEU A C 1
ATOM 4571 O O . LEU A 1 597 ? 1.620 6.399 6.059 1.00 92.94 597 LEU A O 1
ATOM 4575 N N . LEU A 1 598 ? 3.760 6.163 5.379 1.00 93.00 598 LEU A N 1
ATOM 4576 C CA . LEU A 1 598 ? 4.375 6.814 6.535 1.00 93.00 598 LEU A CA 1
ATOM 4577 C C . LEU A 1 598 ? 3.871 8.244 6.708 1.00 93.00 598 LEU A C 1
ATOM 4579 O O . LEU A 1 598 ? 3.540 8.654 7.820 1.00 93.00 598 LEU A O 1
ATOM 4583 N N . HIS A 1 599 ? 3.776 8.999 5.612 1.00 87.31 599 HIS A N 1
ATOM 4584 C CA . HIS A 1 599 ? 3.265 10.358 5.660 1.00 87.31 599 HIS A CA 1
ATOM 4585 C C . HIS A 1 599 ? 1.823 10.393 6.160 1.00 87.31 599 HIS A C 1
ATOM 4587 O O . HIS A 1 599 ? 1.548 11.133 7.090 1.00 87.31 599 HIS A O 1
ATOM 4593 N N . ILE A 1 600 ? 0.912 9.578 5.617 1.00 87.56 600 ILE A N 1
ATOM 4594 C CA . ILE A 1 600 ? -0.497 9.579 6.047 1.00 87.56 600 ILE A CA 1
ATOM 4595 C C . ILE A 1 600 ? -0.619 9.276 7.545 1.00 87.56 600 ILE A C 1
ATOM 4597 O O . ILE A 1 600 ? -1.339 9.985 8.246 1.00 87.56 600 ILE A O 1
ATOM 4601 N N . ALA A 1 601 ? 0.100 8.268 8.049 1.00 90.25 601 ALA A N 1
ATOM 4602 C CA . ALA A 1 601 ? 0.063 7.919 9.469 1.00 90.25 601 ALA A CA 1
ATOM 4603 C C . ALA A 1 601 ? 0.567 9.060 10.368 1.00 90.25 601 ALA A C 1
ATOM 4605 O O . ALA A 1 601 ? -0.106 9.424 11.331 1.00 90.25 601 ALA A O 1
ATOM 4606 N N . ASN A 1 602 ? 1.711 9.665 10.029 1.00 87.50 602 ASN A N 1
ATOM 4607 C CA . ASN A 1 602 ? 2.266 10.785 10.792 1.00 87.50 602 ASN A CA 1
ATOM 4608 C C . ASN A 1 602 ? 1.362 12.027 10.717 1.00 87.50 602 ASN A C 1
ATOM 4610 O O . ASN A 1 602 ? 1.112 12.688 11.720 1.00 87.50 602 ASN A O 1
ATOM 4614 N N . THR A 1 603 ? 0.829 12.322 9.536 1.00 81.94 603 THR A N 1
ATOM 4615 C CA . THR A 1 603 ? -0.006 13.492 9.250 1.00 81.94 603 THR A CA 1
ATOM 4616 C C . THR A 1 603 ? -1.342 13.446 10.001 1.00 81.94 603 THR A C 1
ATOM 4618 O O . THR A 1 603 ? -1.782 14.481 10.499 1.00 81.94 603 THR A O 1
ATOM 4621 N N . LEU A 1 604 ? -1.950 12.264 10.179 1.00 81.62 604 LEU A N 1
ATOM 4622 C CA . LEU A 1 604 ? -3.190 12.094 10.957 1.00 81.62 604 LEU A CA 1
ATOM 4623 C C . LEU A 1 604 ? -3.047 12.409 12.454 1.00 81.62 604 LEU A C 1
ATOM 4625 O O . LEU A 1 604 ? -4.049 12.732 13.096 1.00 81.62 604 LEU A O 1
ATOM 4629 N N . LEU A 1 605 ? -1.837 12.320 13.010 1.00 80.25 605 LEU A N 1
ATOM 4630 C CA . LEU A 1 605 ? -1.579 12.490 14.446 1.00 80.25 605 LEU A CA 1
ATOM 4631 C C . LEU A 1 605 ? -0.658 13.654 14.804 1.00 80.25 605 LEU A C 1
ATOM 4633 O O . LEU A 1 605 ? -0.565 13.994 15.977 1.00 80.25 605 LEU A O 1
ATOM 4637 N N . ALA A 1 606 ? 0.007 14.269 13.828 1.00 74.62 606 ALA A N 1
ATOM 4638 C CA . ALA A 1 606 ? 0.900 15.399 14.062 1.00 74.62 606 ALA A CA 1
ATOM 4639 C C . ALA A 1 606 ? 0.208 16.522 14.854 1.00 74.62 606 ALA A C 1
ATOM 4641 O O . ALA A 1 606 ? -0.975 16.768 14.662 1.00 74.62 606 ALA A O 1
ATOM 4642 N N . ASP A 1 607 ? 0.926 17.258 15.703 1.00 63.12 607 ASP A N 1
ATOM 4643 C CA . ASP A 1 607 ? 0.365 18.397 16.456 1.00 63.12 607 ASP A CA 1
ATOM 4644 C C . ASP A 1 607 ? 0.170 19.629 15.546 1.00 63.12 607 ASP A C 1
ATOM 4646 O O . ASP A 1 607 ? 0.778 20.686 15.693 1.00 63.12 607 ASP A O 1
ATOM 4650 N N . ASN A 1 608 ? -0.632 19.451 14.500 1.00 65.25 608 ASN A N 1
ATOM 4651 C CA . ASN A 1 608 ? -1.096 20.477 13.590 1.00 65.25 608 ASN A CA 1
ATOM 4652 C C . ASN A 1 608 ? -2.598 20.685 13.814 1.00 65.25 608 ASN A C 1
ATOM 4654 O O . ASN A 1 608 ? -3.269 19.887 14.465 1.00 65.25 608 ASN A O 1
ATOM 4658 N N . GLN A 1 609 ? -3.146 21.765 13.257 1.00 53.91 609 GLN A N 1
ATOM 4659 C CA . GLN A 1 609 ? -4.508 22.229 13.550 1.00 53.91 609 GLN A CA 1
ATOM 4660 C C . GLN A 1 609 ? -5.645 21.270 13.130 1.00 53.91 609 GLN A C 1
ATOM 4662 O O . GLN A 1 609 ? -6.809 21.651 13.193 1.00 53.91 609 GLN A O 1
ATOM 4667 N N . GLY A 1 610 ? -5.339 20.041 12.717 1.00 59.03 610 GLY A N 1
ATOM 4668 C CA . GLY A 1 610 ? -6.291 19.078 12.187 1.00 59.03 610 GLY A CA 1
ATOM 4669 C C . GLY A 1 610 ? -6.058 17.639 12.429 1.00 59.03 610 GLY A C 1
ATOM 4670 O O . GLY A 1 610 ? -6.843 16.846 11.937 1.00 59.03 610 GLY A O 1
ATOM 4671 N N . SER A 1 611 ? -5.019 17.277 13.145 1.00 75.62 611 SER A N 1
ATOM 4672 C CA . SER A 1 611 ? -4.890 15.902 13.556 1.00 75.62 611 SER A CA 1
ATOM 4673 C C . SER A 1 611 ? -6.047 15.465 14.442 1.00 75.62 611 SER A C 1
ATOM 4675 O O . SER A 1 611 ? -6.828 16.258 14.984 1.00 75.62 611 SER A O 1
ATOM 4677 N N . ILE A 1 612 ? -6.114 14.154 14.632 1.00 82.50 612 ILE A N 1
ATOM 4678 C CA . ILE A 1 612 ? -6.997 13.528 15.610 1.00 82.50 612 ILE A CA 1
ATOM 4679 C C . ILE A 1 612 ? -6.735 14.109 17.011 1.00 82.50 612 ILE A C 1
ATOM 4681 O O . ILE A 1 612 ? -7.691 14.327 17.751 1.00 82.50 612 ILE A O 1
ATOM 4685 N N . HIS A 1 613 ? -5.479 14.446 17.327 1.00 83.75 613 HIS A N 1
ATOM 4686 C CA . HIS A 1 613 ? -5.074 15.119 18.564 1.00 83.75 613 HIS A CA 1
ATOM 4687 C C . HIS A 1 613 ? -5.774 16.475 18.734 1.00 83.75 613 HIS A C 1
ATOM 4689 O O . HIS A 1 613 ? -6.477 16.723 19.715 1.00 83.75 613 HIS A O 1
ATOM 4695 N N . GLN A 1 614 ? -5.684 17.352 17.728 1.00 82.12 614 GLN A N 1
ATOM 4696 C CA . GLN A 1 614 ? -6.362 18.647 17.796 1.00 82.12 614 GLN A CA 1
ATOM 4697 C C . GLN A 1 614 ? -7.887 18.497 17.834 1.00 82.12 614 GLN A C 1
ATOM 4699 O O . GLN A 1 614 ? -8.582 19.289 18.474 1.00 82.12 614 GLN A O 1
ATOM 4704 N N . ALA A 1 615 ? -8.427 17.490 17.155 1.00 82.12 615 ALA A N 1
ATOM 4705 C CA . ALA A 1 615 ? -9.850 17.214 17.176 1.00 82.12 615 ALA A CA 1
ATOM 4706 C C . ALA A 1 615 ? -10.347 16.739 18.552 1.00 82.12 615 ALA A C 1
ATOM 4708 O O . ALA A 1 615 ? -11.408 17.193 18.983 1.00 82.12 615 ALA A O 1
ATOM 4709 N N . ALA A 1 616 ? -9.573 15.902 19.251 1.00 87.00 616 ALA A N 1
ATOM 4710 C CA . ALA A 1 616 ? -9.837 15.49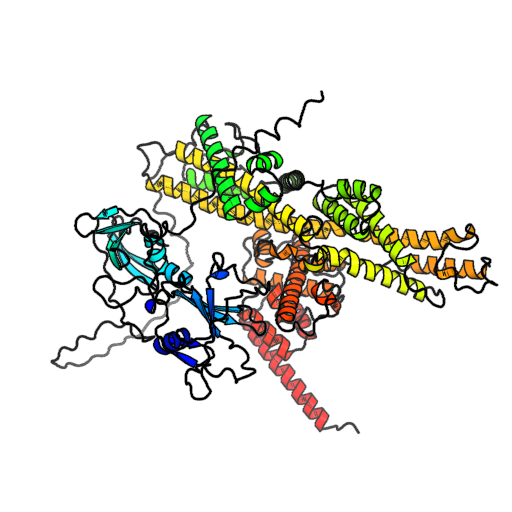1 20.630 1.00 87.00 616 ALA A CA 1
ATOM 4711 C C . ALA A 1 616 ? -9.802 16.704 21.571 1.00 87.00 616 ALA A C 1
ATOM 4713 O O . ALA A 1 616 ? -10.792 16.994 22.242 1.00 87.00 616 ALA A O 1
ATOM 4714 N N . LYS A 1 617 ? -8.726 17.501 21.507 1.00 88.19 617 LYS A N 1
ATOM 4715 C CA . LYS A 1 617 ? -8.585 18.757 22.266 1.00 88.19 617 LYS A CA 1
ATOM 4716 C C . LYS A 1 617 ? -9.744 19.724 22.028 1.00 88.19 617 LYS A C 1
ATOM 4718 O O . LYS A 1 617 ? -10.285 20.301 22.967 1.00 88.19 617 LYS A O 1
ATOM 4723 N N . ASN A 1 618 ? -10.136 19.932 20.772 1.00 84.75 618 ASN A N 1
ATOM 4724 C CA . ASN A 1 618 ? -11.240 20.829 20.439 1.00 84.75 618 ASN A CA 1
ATOM 4725 C C . ASN A 1 618 ? -12.592 20.270 20.898 1.00 84.75 618 ASN A C 1
ATOM 4727 O O . ASN A 1 618 ? -13.481 21.051 21.238 1.00 84.75 618 ASN A O 1
ATOM 4731 N N . PHE A 1 619 ? -12.761 18.946 20.894 1.00 85.44 619 PHE A N 1
ATOM 4732 C CA . PHE A 1 619 ? -13.952 18.299 21.427 1.00 85.44 619 PHE A CA 1
ATOM 4733 C C . PHE A 1 619 ? -14.055 18.512 22.940 1.00 85.44 619 PHE A C 1
ATOM 4735 O O . PHE A 1 619 ? -15.076 19.037 23.386 1.00 85.44 619 PHE A O 1
ATOM 4742 N N . ASP A 1 620 ? -12.989 18.225 23.692 1.00 89.19 620 ASP A N 1
ATOM 4743 C CA . ASP A 1 620 ? -12.914 18.495 25.133 1.00 89.19 620 ASP A CA 1
ATOM 4744 C C . ASP A 1 620 ? -13.160 19.983 25.421 1.00 89.19 620 ASP A C 1
ATOM 4746 O O . ASP A 1 620 ? -14.032 20.329 26.211 1.00 89.19 620 ASP A O 1
ATOM 4750 N N . LYS A 1 621 ? -12.494 20.891 24.697 1.00 89.50 621 LYS A N 1
ATOM 4751 C CA . LYS A 1 621 ? -12.684 22.342 24.858 1.00 89.50 621 LYS A CA 1
ATOM 4752 C C . LYS A 1 621 ? -14.125 22.785 24.606 1.00 89.50 621 LYS A C 1
ATOM 4754 O O . LYS A 1 621 ? -14.638 23.646 25.319 1.00 89.50 621 LYS A O 1
ATOM 4759 N N . LYS A 1 622 ? -14.782 22.247 23.574 1.00 84.81 622 LYS A N 1
ATOM 4760 C CA . LYS A 1 622 ? -16.184 22.569 23.270 1.00 84.81 622 LYS A CA 1
ATOM 4761 C C . LYS A 1 622 ? -17.114 22.024 24.352 1.00 84.81 622 LYS A C 1
ATOM 4763 O O . LYS A 1 622 ? -18.044 22.725 24.732 1.00 84.81 622 LYS A O 1
ATOM 4768 N N . LEU A 1 623 ? -16.843 20.822 24.859 1.00 84.19 623 LEU A N 1
ATOM 4769 C CA . LEU A 1 623 ? -17.583 20.230 25.968 1.00 84.19 623 LEU A CA 1
ATOM 4770 C C . LEU A 1 623 ? -17.447 21.074 27.244 1.00 84.19 623 LEU A C 1
ATOM 4772 O O . LEU A 1 623 ? -18.464 21.446 27.819 1.00 84.19 623 LEU A O 1
ATOM 4776 N N . LEU A 1 624 ? -16.222 21.447 27.627 1.00 86.19 624 LEU A N 1
ATOM 4777 C CA . LEU A 1 624 ? -15.938 22.292 28.794 1.00 86.19 624 LEU A CA 1
ATOM 4778 C C . LEU A 1 624 ? -16.612 23.663 28.685 1.00 86.19 624 LEU A C 1
ATOM 4780 O O . LEU A 1 624 ? -17.322 24.079 29.596 1.00 86.19 624 LEU A O 1
ATOM 4784 N N . LYS A 1 625 ? -16.506 24.325 27.526 1.00 84.31 625 LYS A N 1
ATOM 4785 C CA . LYS A 1 625 ? -17.168 25.616 27.292 1.00 84.31 625 LYS A CA 1
ATOM 4786 C C . LYS A 1 625 ? -18.690 25.531 27.444 1.00 84.31 625 LYS A C 1
ATOM 4788 O O . LYS A 1 625 ? -19.324 26.491 27.864 1.00 84.31 625 LYS A O 1
ATOM 4793 N N . GLU A 1 626 ? -19.293 24.407 27.080 1.00 75.06 626 GLU A N 1
ATOM 4794 C CA . GLU A 1 626 ? -20.741 24.200 27.203 1.00 75.06 626 GLU A CA 1
ATOM 4795 C C . GLU A 1 626 ? -21.161 23.856 28.642 1.00 75.06 626 GLU A C 1
ATOM 4797 O O . GLU A 1 626 ? -22.297 24.141 29.023 1.00 75.06 626 GLU A O 1
ATOM 4802 N N . LEU A 1 627 ? -20.245 23.325 29.460 1.00 76.00 627 LEU A N 1
ATOM 4803 C CA . LEU A 1 627 ? -20.425 23.214 30.911 1.00 76.00 627 LEU A CA 1
ATOM 4804 C C . LEU A 1 627 ? -20.345 24.597 31.590 1.00 76.00 627 LEU A C 1
ATOM 4806 O O . LEU A 1 627 ? -21.163 24.884 32.459 1.00 76.00 627 LEU A O 1
ATOM 4810 N N . GLU A 1 628 ? -19.449 25.482 31.135 1.00 74.56 628 GLU A N 1
ATOM 4811 C CA . GLU A 1 628 ? -19.290 26.859 31.646 1.00 74.56 628 GLU A CA 1
ATOM 4812 C C . GLU A 1 628 ? -20.418 27.823 31.209 1.00 74.56 628 GLU A C 1
ATOM 4814 O O . GLU A 1 628 ? -20.876 28.665 31.979 1.00 74.56 628 GLU A O 1
ATOM 4819 N N . PHE A 1 629 ? -20.880 27.743 29.953 1.00 58.03 629 PHE A N 1
ATOM 4820 C CA . PHE A 1 629 ? -21.721 28.776 29.317 1.00 58.03 629 PHE A CA 1
ATOM 4821 C C . PHE A 1 629 ? -23.230 28.690 29.650 1.00 58.03 629 PHE A C 1
ATOM 4823 O O . PHE A 1 629 ? -24.029 29.486 29.143 1.00 58.03 629 PHE A O 1
ATOM 4830 N N . ASN A 1 630 ? -23.661 27.765 30.516 1.00 56.44 630 ASN A N 1
ATOM 4831 C CA . ASN A 1 630 ? -25.085 27.566 30.833 1.00 56.44 630 ASN A CA 1
ATOM 4832 C C . ASN A 1 630 ? -25.691 28.580 31.830 1.00 56.44 630 ASN A C 1
ATOM 4834 O O . ASN A 1 630 ? -26.904 28.560 32.024 1.00 56.44 630 ASN A O 1
ATOM 4838 N N . GLU A 1 631 ? -24.931 29.535 32.384 1.00 47.62 631 GLU A N 1
ATOM 4839 C CA . GLU A 1 631 ? -25.502 30.585 33.256 1.00 47.62 631 GLU A CA 1
ATOM 4840 C C . GLU A 1 631 ? -26.475 31.539 32.533 1.00 47.62 631 GLU A C 1
ATOM 4842 O O . GLU A 1 631 ? -27.421 32.044 33.137 1.00 47.62 631 GLU A O 1
ATOM 4847 N N . LYS A 1 632 ? -26.269 31.813 31.234 1.00 50.16 632 LYS A N 1
ATOM 4848 C CA . LYS A 1 632 ? -27.043 32.838 30.495 1.00 50.16 632 LYS A CA 1
ATOM 4849 C C . LYS A 1 632 ? -28.210 32.294 29.672 1.00 50.16 632 LYS A C 1
ATOM 4851 O O . LYS A 1 632 ? -29.077 33.070 29.264 1.00 50.16 632 LYS A O 1
ATOM 4856 N N . ARG A 1 633 ? -28.273 30.986 29.414 1.00 53.62 633 ARG A N 1
ATOM 4857 C CA . ARG A 1 633 ? -29.379 30.374 28.664 1.00 53.62 633 ARG A CA 1
ATOM 4858 C C . ARG A 1 633 ? -30.433 29.844 29.625 1.00 53.62 633 ARG A C 1
ATOM 4860 O O . ARG A 1 633 ? -30.400 28.693 30.043 1.00 53.62 633 ARG A O 1
ATOM 4867 N N . LYS A 1 634 ? -31.431 30.684 29.908 1.00 45.84 634 LYS A N 1
ATOM 4868 C CA . LYS A 1 634 ? -32.704 30.236 30.481 1.00 45.84 634 LYS A CA 1
ATOM 4869 C C . LYS A 1 634 ? -33.315 29.162 29.566 1.00 45.84 634 LYS A C 1
ATOM 4871 O O . LYS A 1 634 ? -33.883 29.481 28.526 1.00 45.84 634 LYS A O 1
ATOM 4876 N N . GLY A 1 635 ? -33.191 27.892 29.944 1.00 47.50 635 GLY A N 1
ATOM 4877 C CA . GLY A 1 635 ? -34.244 26.909 29.703 1.00 47.50 635 GLY A CA 1
ATOM 4878 C C . GLY A 1 635 ? -33.977 25.706 28.799 1.00 47.50 635 GLY A C 1
ATOM 4879 O O . GLY A 1 635 ? -34.671 24.728 29.017 1.00 47.50 635 GLY A O 1
ATOM 4880 N N . ASN A 1 636 ? -33.050 25.685 27.826 1.00 47.22 636 ASN A N 1
ATOM 4881 C CA . ASN A 1 636 ? -33.137 24.629 26.785 1.00 47.22 636 ASN A CA 1
ATOM 4882 C C . ASN A 1 636 ? -31.842 24.073 26.153 1.00 47.22 636 ASN A C 1
ATOM 4884 O O . ASN A 1 636 ? -31.951 23.225 25.271 1.00 47.22 636 ASN A O 1
ATOM 4888 N N . SER A 1 637 ? -30.626 24.491 26.527 1.00 48.69 637 SER A N 1
ATOM 4889 C CA . SER A 1 637 ? -29.448 24.161 25.693 1.00 48.69 637 SER A CA 1
ATOM 4890 C C . SER A 1 637 ? -28.694 22.874 26.006 1.00 48.69 637 SER A C 1
ATOM 4892 O O . SER A 1 637 ? -27.987 22.402 25.118 1.00 48.69 637 SER A O 1
ATOM 4894 N N . TRP A 1 638 ? -28.818 22.288 27.199 1.00 50.16 638 TRP A N 1
ATOM 4895 C CA . TRP A 1 638 ? -28.117 21.036 27.497 1.00 50.16 638 TRP A CA 1
ATOM 4896 C C . TRP A 1 638 ? -29.091 19.852 27.491 1.00 50.16 638 TRP A C 1
ATOM 4898 O O . TRP A 1 638 ? -29.993 19.816 28.333 1.00 50.16 638 TRP A O 1
ATOM 4908 N N . PRO A 1 639 ? -28.915 18.853 26.598 1.00 53.22 639 PRO A N 1
ATOM 4909 C CA . PRO A 1 639 ? -29.711 17.626 26.618 1.00 53.22 639 PRO A CA 1
ATOM 4910 C C . PRO A 1 639 ? -29.719 16.964 28.003 1.00 53.22 639 PRO A C 1
ATOM 4912 O O . PRO A 1 639 ? -30.721 16.393 28.412 1.00 53.22 639 PRO A O 1
ATOM 4915 N N . ILE A 1 640 ? -28.635 17.098 28.764 1.00 49.66 640 ILE A N 1
ATOM 4916 C CA . ILE A 1 640 ? -28.466 16.463 30.074 1.00 49.66 640 ILE A CA 1
ATOM 4917 C C . ILE A 1 640 ? -29.143 17.260 31.221 1.00 49.66 640 ILE A C 1
ATOM 4919 O O . ILE A 1 640 ? -29.504 16.656 32.223 1.00 49.66 640 ILE A O 1
ATOM 4923 N N . ILE A 1 641 ? -29.439 18.566 31.073 1.00 46.38 641 ILE A N 1
ATOM 4924 C CA . ILE A 1 641 ? -30.178 19.362 32.095 1.00 46.38 641 ILE A CA 1
ATOM 4925 C C . ILE A 1 641 ? -31.702 19.145 32.007 1.00 46.38 641 ILE A C 1
ATOM 4927 O O . ILE A 1 641 ? -32.424 19.333 32.981 1.00 46.38 641 ILE A O 1
ATOM 4931 N N . GLN A 1 642 ? -32.227 18.681 30.871 1.00 50.47 642 GLN A N 1
ATOM 4932 C CA . GLN A 1 642 ? -33.674 18.485 30.676 1.00 50.47 642 GLN A CA 1
ATOM 4933 C C . GLN A 1 642 ? -34.299 17.341 31.506 1.00 50.47 642 GLN A C 1
ATOM 4935 O O . GLN A 1 642 ? -35.510 17.150 31.439 1.00 50.47 642 GLN A O 1
ATOM 4940 N N . GLN A 1 643 ? -33.508 16.578 32.267 1.00 48.59 643 GLN A N 1
ATOM 4941 C CA . GLN A 1 643 ? -34.003 15.565 33.216 1.00 48.59 643 GLN A CA 1
ATOM 4942 C C . GLN A 1 643 ? -34.010 16.044 34.670 1.00 48.59 643 GLN A C 1
ATOM 4944 O O . GLN A 1 643 ? -34.419 15.309 35.566 1.00 48.59 643 GLN A O 1
ATOM 4949 N N . VAL A 1 644 ? -33.586 17.282 34.913 1.00 49.72 644 VAL A N 1
ATOM 4950 C CA . VAL A 1 644 ? -33.747 17.913 36.212 1.00 49.72 644 VAL A CA 1
ATOM 4951 C C . VAL A 1 644 ? -35.242 18.238 36.389 1.00 49.72 644 VAL A C 1
ATOM 4953 O O . VAL A 1 644 ? -35.816 18.878 35.495 1.00 49.72 644 VAL A O 1
ATOM 4956 N N . PRO A 1 645 ? -35.898 17.786 37.482 1.00 51.38 645 PRO A N 1
ATOM 4957 C CA . PRO A 1 645 ? -37.283 18.140 37.786 1.00 51.38 645 PRO A CA 1
ATOM 4958 C C . PRO A 1 645 ? -37.516 19.645 37.603 1.00 51.38 645 PRO A C 1
ATOM 4960 O O . PRO A 1 645 ? -36.615 20.441 37.862 1.00 51.38 645 PRO A O 1
ATOM 4963 N N . GLU A 1 646 ? -38.700 20.053 37.133 1.00 53.28 646 GLU A N 1
ATOM 4964 C CA . GLU A 1 646 ? -39.048 21.463 36.840 1.00 53.28 646 GLU A CA 1
ATOM 4965 C C . GLU A 1 646 ? -38.625 22.418 37.980 1.00 53.28 646 GLU A C 1
ATOM 4967 O O . GLU A 1 646 ? -38.125 23.519 37.754 1.00 53.28 646 GLU A O 1
ATOM 4972 N N . GLU A 1 647 ? -38.738 21.917 39.208 1.00 48.66 647 GLU A N 1
ATOM 4973 C CA . GLU A 1 647 ? -38.375 22.513 40.492 1.00 48.66 647 GLU A CA 1
ATOM 4974 C C . GLU A 1 647 ? -36.871 22.764 40.724 1.00 48.66 647 GLU A C 1
ATOM 4976 O O . GLU A 1 647 ? -36.526 23.476 41.662 1.00 48.66 647 GLU A O 1
ATOM 4981 N N . HIS A 1 648 ? -35.957 22.237 39.902 1.00 49.00 648 HIS A N 1
ATOM 4982 C CA . HIS A 1 648 ? -34.527 22.598 39.922 1.00 49.00 648 HIS A CA 1
ATOM 4983 C C . HIS A 1 648 ? -34.018 23.077 38.544 1.00 49.00 648 HIS A C 1
ATOM 4985 O O . HIS A 1 648 ? -32.815 23.138 38.308 1.00 49.00 648 HIS A O 1
ATOM 4991 N N . ARG A 1 649 ? -34.915 23.464 37.617 1.00 53.19 649 ARG A N 1
ATOM 4992 C CA . ARG A 1 649 ? -34.522 24.112 36.344 1.00 53.19 649 ARG A CA 1
ATOM 4993 C C . ARG A 1 649 ? -34.031 25.547 36.511 1.00 53.19 649 ARG A C 1
ATOM 4995 O O . ARG A 1 649 ? -33.512 26.130 35.558 1.00 53.19 649 ARG A O 1
ATOM 5002 N N . GLN A 1 650 ? -34.194 26.133 37.695 1.00 55.81 650 GLN A N 1
ATOM 5003 C CA . GLN A 1 650 ? -33.404 27.303 38.039 1.00 55.81 650 GLN A CA 1
ATOM 5004 C C . GLN A 1 650 ? -31.998 26.815 38.384 1.00 55.81 650 GLN A C 1
ATOM 5006 O O . GLN A 1 650 ? -31.894 25.958 39.261 1.00 55.81 650 GLN A O 1
ATOM 5011 N N . PRO A 1 651 ? -30.942 27.314 37.717 1.00 57.72 651 PRO A N 1
ATOM 5012 C CA . PRO A 1 651 ? -29.573 26.973 38.070 1.00 57.72 651 PRO A CA 1
ATOM 5013 C C . PRO A 1 651 ? -29.331 27.449 39.504 1.00 57.72 651 PRO A C 1
ATOM 5015 O O . PRO A 1 651 ? -29.063 28.622 39.750 1.00 57.72 651 PRO A O 1
ATOM 5018 N N . ASN A 1 652 ? -29.533 26.551 40.464 1.00 67.69 652 ASN A N 1
ATOM 5019 C CA . ASN A 1 652 ? -29.203 26.789 41.853 1.00 67.69 652 ASN A CA 1
ATOM 5020 C C . ASN A 1 652 ? -27.708 26.519 42.052 1.00 67.69 652 ASN A C 1
ATOM 5022 O O . ASN A 1 652 ? -27.068 25.828 41.254 1.00 67.69 652 ASN A O 1
ATOM 5026 N N . GLU A 1 653 ? -27.156 27.068 43.128 1.00 76.06 653 GLU A N 1
ATOM 5027 C CA . GLU A 1 653 ? -25.735 26.957 43.468 1.00 76.06 653 GLU A CA 1
ATOM 5028 C C . GLU A 1 653 ? -25.235 25.497 43.456 1.00 76.06 653 GLU A C 1
ATOM 5030 O O . GLU A 1 653 ? -24.142 25.219 42.977 1.00 76.06 653 GLU A O 1
ATOM 5035 N N . ALA A 1 654 ? -26.073 24.538 43.867 1.00 75.94 654 ALA A N 1
ATOM 5036 C CA . ALA A 1 654 ? -25.740 23.112 43.841 1.00 75.94 654 ALA A CA 1
ATOM 5037 C C . ALA A 1 654 ? -25.522 22.562 42.417 1.00 75.94 654 ALA A C 1
ATOM 5039 O O . ALA A 1 654 ? -24.603 21.779 42.184 1.00 75.94 654 ALA A O 1
ATOM 5040 N N . THR A 1 655 ? -26.337 22.985 41.445 1.00 72.81 655 THR A N 1
ATOM 5041 C CA . THR A 1 655 ? -26.167 22.586 40.037 1.00 72.81 655 THR A CA 1
ATOM 5042 C C . THR A 1 655 ? -24.893 23.188 39.453 1.00 72.81 655 THR A C 1
ATOM 5044 O O . THR A 1 655 ? -24.181 22.521 38.704 1.00 72.81 655 THR A O 1
ATOM 5047 N N . ARG A 1 656 ? -24.582 24.437 39.817 1.00 75.50 656 ARG A N 1
ATOM 5048 C CA . ARG A 1 656 ? -23.349 25.111 39.405 1.00 75.50 656 ARG A CA 1
ATOM 5049 C C . ARG A 1 656 ? -22.116 24.378 39.932 1.00 75.50 656 ARG A C 1
ATOM 5051 O O . ARG A 1 656 ? -21.245 24.036 39.142 1.00 75.50 656 ARG A O 1
ATOM 5058 N N . GLN A 1 657 ? -22.093 24.071 41.227 1.00 84.06 657 GLN A N 1
ATOM 5059 C CA . GLN A 1 657 ? -20.996 23.337 41.862 1.00 84.06 657 GLN A CA 1
ATOM 5060 C C . GLN A 1 657 ? -20.780 21.963 41.222 1.00 84.06 657 GLN A C 1
ATOM 5062 O O . GLN A 1 657 ? -19.642 21.596 40.946 1.00 84.06 657 GLN A O 1
ATOM 5067 N N . LEU A 1 658 ? -21.857 21.237 40.902 1.00 82.31 658 LEU A N 1
ATOM 5068 C CA . LEU A 1 658 ? -21.762 19.949 40.213 1.00 82.31 658 LEU A CA 1
ATOM 5069 C C . LEU A 1 658 ? -21.176 20.082 38.796 1.00 82.31 658 LEU A C 1
ATOM 5071 O O . LEU A 1 658 ? -20.340 19.274 38.400 1.00 82.31 658 LEU A O 1
ATOM 5075 N N . LEU A 1 659 ? -21.597 21.082 38.012 1.00 82.62 659 LEU A N 1
ATOM 5076 C CA . LEU A 1 659 ? -21.050 21.299 36.665 1.00 82.62 659 LEU A CA 1
ATOM 5077 C C . LEU A 1 659 ? -19.583 21.746 36.705 1.00 82.62 659 LEU A C 1
ATOM 5079 O O . LEU A 1 659 ? -18.802 21.298 35.868 1.00 82.62 659 LEU A O 1
ATOM 5083 N N . GLU A 1 660 ? -19.201 22.578 37.677 1.00 86.94 660 GLU A N 1
ATOM 5084 C CA . GLU A 1 660 ? -17.807 22.969 37.920 1.00 86.94 660 GLU A CA 1
ATOM 5085 C C . GLU A 1 660 ? -16.953 21.762 38.346 1.00 86.94 660 GLU A C 1
ATOM 5087 O O . GLU A 1 660 ? -15.840 21.587 37.847 1.00 86.94 660 GLU A O 1
ATOM 5092 N N . GLU A 1 661 ? -17.482 20.882 39.203 1.00 90.06 661 GLU A N 1
ATOM 5093 C CA . GLU A 1 661 ? -16.831 19.626 39.593 1.00 90.06 661 GLU A CA 1
ATOM 5094 C C . GLU A 1 661 ? -16.616 18.707 38.383 1.00 90.06 661 GLU A C 1
ATOM 5096 O O . GLU A 1 661 ? -15.504 18.221 38.163 1.00 90.06 661 GLU A O 1
ATOM 5101 N N . ILE A 1 662 ? -17.648 18.520 37.552 1.00 88.38 662 ILE A N 1
ATOM 5102 C CA . ILE A 1 662 ? -17.561 17.732 36.317 1.00 88.38 662 ILE A CA 1
ATOM 5103 C C . ILE A 1 662 ? -16.540 18.347 35.356 1.00 88.38 662 ILE A C 1
ATOM 5105 O O . ILE A 1 662 ? -15.709 17.621 34.812 1.00 88.38 662 ILE A O 1
ATOM 5109 N N . ALA A 1 663 ? -16.573 19.665 35.140 1.00 89.25 663 ALA A N 1
ATOM 5110 C CA . ALA A 1 663 ? -15.639 20.348 34.248 1.00 89.25 663 ALA A CA 1
ATOM 5111 C C . ALA A 1 663 ? -14.189 20.149 34.711 1.00 89.25 663 ALA A C 1
ATOM 5113 O O . ALA A 1 663 ? -13.356 19.681 33.935 1.00 89.25 663 ALA A O 1
ATOM 5114 N N . LYS A 1 664 ? -13.913 20.384 36.000 1.00 93.44 664 LYS A N 1
ATOM 5115 C CA . LYS A 1 664 ? -12.590 20.176 36.601 1.00 93.44 664 LYS A CA 1
ATOM 5116 C C . LYS A 1 664 ? -12.127 18.720 36.499 1.00 93.44 664 LYS A C 1
ATOM 5118 O O . LYS A 1 664 ? -10.950 18.464 36.252 1.00 93.44 664 LYS A O 1
ATOM 5123 N N . TYR A 1 665 ? -13.037 17.763 36.670 1.00 93.25 665 TYR A N 1
ATOM 5124 C CA . TYR A 1 665 ? -12.734 16.341 36.511 1.00 93.25 665 TYR A CA 1
ATOM 5125 C C . TYR A 1 665 ? -12.381 15.982 35.059 1.00 93.25 665 TYR A C 1
ATOM 5127 O O . TYR A 1 665 ? -11.404 15.274 34.814 1.00 93.25 665 TYR A O 1
ATOM 5135 N N . LEU A 1 666 ? -13.131 16.499 34.080 1.00 91.00 666 LEU A N 1
ATOM 5136 C CA . LEU A 1 666 ? -12.866 16.264 32.658 1.00 91.00 666 LEU A CA 1
ATOM 5137 C C . LEU A 1 666 ? -11.564 16.923 32.182 1.00 91.00 666 LEU A C 1
ATOM 5139 O O . LEU A 1 666 ? -10.862 16.323 31.370 1.00 91.00 666 LEU A O 1
ATOM 5143 N N . GLU A 1 667 ? -11.209 18.101 32.705 1.00 92.81 667 GLU A N 1
ATOM 5144 C CA . GLU A 1 667 ? -9.916 18.754 32.440 1.00 92.81 667 GLU A CA 1
ATOM 5145 C C . GLU A 1 667 ? -8.725 17.891 32.873 1.00 92.81 667 GLU A C 1
ATOM 5147 O O . GLU A 1 667 ? -7.702 17.847 32.190 1.00 92.81 667 GLU A O 1
ATOM 5152 N N . GLN A 1 668 ? -8.861 17.174 33.991 1.00 94.81 668 GLN A N 1
ATOM 5153 C CA . GLN A 1 668 ? -7.822 16.283 34.517 1.00 94.81 668 GLN A CA 1
ATOM 5154 C C . GLN A 1 668 ? -7.758 14.936 33.787 1.00 94.81 668 GLN A C 1
ATOM 5156 O O . GLN A 1 668 ? -6.772 14.208 33.911 1.00 94.81 668 GLN A O 1
ATOM 5161 N N . ALA A 1 669 ? -8.795 14.596 33.026 1.00 92.94 669 ALA A N 1
ATOM 5162 C CA . ALA A 1 669 ? -8.920 13.327 32.333 1.00 92.94 669 ALA A CA 1
ATOM 5163 C C . ALA A 1 669 ? -9.345 13.561 30.875 1.00 92.94 669 ALA A C 1
ATOM 5165 O O . ALA A 1 669 ? -10.495 13.268 30.548 1.00 92.94 669 ALA A O 1
ATOM 5166 N N . PRO A 1 670 ? -8.466 14.070 29.989 1.00 91.38 670 PRO A N 1
ATOM 5167 C CA . PRO A 1 670 ? -8.804 14.343 28.588 1.00 91.38 670 PRO A CA 1
ATOM 5168 C C . PRO A 1 670 ? -9.238 13.080 27.831 1.00 91.38 670 PRO A C 1
ATOM 5170 O O . PRO A 1 670 ? -9.004 11.950 28.277 1.00 91.38 670 PRO A O 1
ATOM 5173 N N . ALA A 1 671 ? -9.902 13.262 26.688 1.00 89.31 671 ALA A N 1
ATOM 5174 C CA . ALA A 1 671 ? -10.324 12.151 25.842 1.00 89.31 671 ALA A CA 1
ATOM 5175 C C . ALA A 1 671 ? -9.112 11.305 25.408 1.00 89.31 671 ALA A C 1
ATOM 5177 O O . ALA A 1 671 ? -8.082 11.831 24.987 1.00 89.31 671 ALA A O 1
ATOM 5178 N N . LYS A 1 672 ? -9.227 9.973 25.504 1.00 88.94 672 LYS A N 1
ATOM 5179 C CA . LYS A 1 672 ? -8.131 9.069 25.132 1.00 88.94 672 LYS A CA 1
ATOM 5180 C C . LYS A 1 672 ? -7.904 9.104 23.622 1.00 88.94 672 LYS A C 1
ATOM 5182 O O . LYS A 1 672 ? -8.763 8.696 22.838 1.00 88.94 672 LYS A O 1
ATOM 5187 N N . GLU A 1 673 ? -6.721 9.534 23.227 1.00 89.06 673 GLU A N 1
ATOM 5188 C CA . GLU A 1 673 ? -6.319 9.575 21.828 1.00 89.06 673 GLU A CA 1
ATOM 5189 C C . GLU A 1 673 ? -5.774 8.224 21.356 1.00 89.06 673 GLU A C 1
ATOM 5191 O O . GLU A 1 673 ? -5.153 7.497 22.142 1.00 89.06 673 GLU A O 1
ATOM 5196 N N . PRO A 1 674 ? -6.001 7.867 20.081 1.00 89.25 674 PRO A N 1
ATOM 5197 C CA . PRO A 1 674 ? -5.314 6.737 19.480 1.00 89.25 674 PRO A CA 1
ATOM 5198 C C . PRO A 1 674 ? -3.829 7.061 19.309 1.00 89.25 674 PRO A C 1
ATOM 5200 O O . PRO A 1 674 ? -3.471 8.176 18.927 1.00 89.25 674 PRO A O 1
ATOM 5203 N N . ASN A 1 675 ? -2.970 6.075 19.556 1.00 90.06 675 ASN A N 1
ATOM 5204 C CA . ASN A 1 675 ? -1.543 6.219 19.277 1.00 90.06 675 ASN A CA 1
ATOM 5205 C C . ASN A 1 675 ? -1.253 6.024 17.773 1.00 90.06 675 ASN A C 1
ATOM 5207 O O . ASN A 1 675 ? -2.127 5.617 16.996 1.00 90.06 675 ASN A O 1
ATOM 5211 N N . ILE A 1 676 ? -0.016 6.291 17.341 1.00 92.38 676 ILE A N 1
ATOM 5212 C CA . ILE A 1 676 ? 0.360 6.174 15.920 1.00 92.38 676 ILE A CA 1
ATOM 5213 C C . ILE A 1 676 ? 0.272 4.766 15.360 1.00 92.38 676 ILE A C 1
ATOM 5215 O O . ILE A 1 676 ? -0.106 4.591 14.199 1.00 92.38 676 ILE A O 1
ATOM 5219 N N . TYR A 1 677 ? 0.536 3.762 16.184 1.00 94.50 677 TYR A N 1
ATOM 5220 C CA . TYR A 1 677 ? 0.425 2.371 15.785 1.00 94.50 677 TYR A CA 1
ATOM 5221 C C . TYR A 1 677 ? -1.036 1.945 15.645 1.00 94.50 677 TYR A C 1
ATOM 5223 O O . TYR A 1 677 ? -1.336 1.210 14.709 1.00 94.50 677 TYR A O 1
ATOM 5231 N N . ASP A 1 678 ? -1.956 2.461 16.468 1.00 93.00 678 ASP A N 1
ATOM 5232 C CA . ASP A 1 678 ? -3.397 2.219 16.310 1.00 93.00 678 ASP A CA 1
ATOM 5233 C C . ASP A 1 678 ? -3.868 2.732 14.942 1.00 93.00 678 ASP A C 1
ATOM 5235 O O . ASP A 1 678 ? -4.492 2.006 14.170 1.00 93.00 678 ASP A O 1
ATOM 5239 N N . ILE A 1 679 ? -3.509 3.970 14.588 1.00 92.38 679 ILE A N 1
ATOM 5240 C CA . ILE A 1 679 ? -3.871 4.561 13.291 1.00 92.38 679 ILE A CA 1
ATOM 5241 C C . ILE A 1 679 ? -3.226 3.805 12.131 1.00 92.38 679 ILE A C 1
ATOM 5243 O O . ILE A 1 679 ? -3.902 3.491 11.150 1.00 92.38 679 ILE A O 1
ATOM 5247 N N . ALA A 1 680 ? -1.942 3.469 12.246 1.00 95.50 680 ALA A N 1
ATOM 5248 C CA . ALA A 1 680 ? -1.230 2.674 11.256 1.00 95.50 680 ALA A CA 1
ATOM 5249 C C . ALA A 1 680 ? -1.882 1.293 11.061 1.00 95.50 680 ALA A C 1
ATOM 5251 O O . ALA A 1 680 ? -2.081 0.859 9.928 1.00 95.50 680 ALA A O 1
ATOM 5252 N N . TYR A 1 681 ? -2.305 0.636 12.138 1.00 96.12 681 TYR A N 1
ATOM 5253 C CA . TYR A 1 681 ? -3.034 -0.627 12.092 1.00 96.12 681 TYR A CA 1
ATOM 5254 C C . TYR A 1 681 ? -4.384 -0.505 11.369 1.00 96.12 681 TYR A C 1
ATOM 5256 O O . TYR A 1 681 ? -4.717 -1.351 10.537 1.00 96.12 681 TYR A O 1
ATOM 5264 N N . ILE A 1 682 ? -5.147 0.567 11.606 1.00 95.12 682 ILE A N 1
ATOM 5265 C CA . ILE A 1 682 ? -6.402 0.825 10.878 1.00 95.12 682 ILE A CA 1
ATOM 5266 C C . ILE A 1 682 ? -6.148 1.114 9.398 1.00 95.12 682 ILE A C 1
ATOM 5268 O O . ILE A 1 682 ? -6.848 0.575 8.540 1.00 95.12 682 ILE A O 1
ATOM 5272 N N . ILE A 1 683 ? -5.127 1.916 9.084 1.00 94.56 683 ILE A N 1
ATOM 5273 C CA . ILE A 1 683 ? -4.689 2.156 7.705 1.00 94.56 683 ILE A CA 1
ATOM 5274 C C . ILE A 1 683 ? -4.356 0.820 7.035 1.00 94.56 683 ILE A C 1
ATOM 5276 O O . ILE A 1 683 ? -4.846 0.556 5.943 1.00 94.56 683 ILE A O 1
ATOM 5280 N N . GLY A 1 684 ? -3.612 -0.060 7.708 1.00 95.94 684 GLY A N 1
ATOM 5281 C CA . GLY A 1 684 ? -3.263 -1.399 7.232 1.00 95.94 684 GLY A CA 1
ATOM 5282 C C . GLY A 1 684 ? -4.452 -2.286 6.855 1.00 95.94 684 GLY A C 1
ATOM 5283 O O . GLY A 1 684 ? -4.353 -3.090 5.931 1.00 95.94 684 GLY A O 1
ATOM 5284 N N . GLN A 1 685 ? -5.590 -2.118 7.529 1.00 95.75 685 GLN A N 1
ATOM 5285 C CA . GLN A 1 685 ? -6.830 -2.833 7.207 1.00 95.75 685 GLN A CA 1
ATOM 5286 C C . GLN A 1 685 ? -7.577 -2.239 6.009 1.00 95.75 685 GLN A C 1
ATOM 5288 O O . GLN A 1 685 ? -8.524 -2.839 5.512 1.00 95.75 685 GLN A O 1
ATOM 5293 N N . SER A 1 686 ? -7.199 -1.049 5.550 1.00 94.75 686 SER A N 1
ATOM 5294 C CA . SER A 1 686 ? -7.899 -0.351 4.481 1.00 94.75 686 SER A CA 1
ATOM 5295 C C . SER A 1 686 ? -7.968 -1.163 3.191 1.00 94.75 686 SER A C 1
ATOM 5297 O O . SER A 1 686 ? -6.978 -1.751 2.743 1.00 94.75 686 SER A O 1
ATOM 5299 N N . LYS A 1 687 ? -9.121 -1.117 2.512 1.00 93.12 687 LYS A N 1
ATOM 5300 C CA . LYS A 1 687 ? -9.286 -1.747 1.194 1.00 93.12 687 LYS A CA 1
ATOM 5301 C C . LYS A 1 687 ? -8.384 -1.132 0.121 1.00 93.12 687 LYS A C 1
ATOM 5303 O O . LYS A 1 687 ? -8.121 -1.780 -0.890 1.00 93.12 687 LYS A O 1
ATOM 5308 N N . SER A 1 688 ? -7.835 0.059 0.359 1.00 88.12 688 SER A N 1
ATOM 5309 C CA . SER A 1 688 ? -6.826 0.685 -0.506 1.00 88.12 688 SER A CA 1
ATOM 5310 C C . SER A 1 688 ? -5.508 -0.089 -0.550 1.00 88.12 688 SER A C 1
ATOM 5312 O O . SER A 1 688 ? -4.763 0.008 -1.522 1.00 88.12 688 SER A O 1
ATOM 5314 N N . MET A 1 689 ? -5.215 -0.899 0.473 1.00 92.44 689 MET A N 1
ATOM 5315 C CA . MET A 1 689 ? -3.970 -1.670 0.540 1.00 92.44 689 MET A CA 1
ATOM 5316 C C . MET A 1 689 ? -3.840 -2.696 -0.588 1.00 92.44 689 MET A C 1
ATOM 5318 O O . MET A 1 689 ? -2.731 -3.111 -0.905 1.00 92.44 689 MET A O 1
ATOM 5322 N N . ALA A 1 690 ? -4.948 -3.075 -1.235 1.00 89.50 690 ALA A N 1
ATOM 5323 C CA . ALA A 1 690 ? -4.935 -3.996 -2.368 1.00 89.50 690 ALA A CA 1
ATOM 5324 C C . ALA A 1 690 ? -4.215 -3.437 -3.613 1.00 89.50 690 ALA A C 1
ATOM 5326 O O . ALA A 1 690 ? -3.773 -4.219 -4.448 1.00 89.50 690 ALA A O 1
ATOM 5327 N N . ALA A 1 691 ? -4.096 -2.110 -3.750 1.00 90.12 691 ALA A N 1
ATOM 5328 C CA . ALA A 1 691 ? -3.429 -1.475 -4.891 1.00 90.12 691 ALA A CA 1
ATOM 5329 C C . ALA A 1 691 ? -1.924 -1.233 -4.676 1.00 90.12 691 ALA A C 1
ATOM 5331 O O . ALA A 1 691 ? -1.239 -0.768 -5.589 1.00 90.12 691 ALA A O 1
ATOM 5332 N N . LEU A 1 692 ? -1.404 -1.501 -3.475 1.00 93.12 692 LEU A N 1
ATOM 5333 C CA . LEU A 1 692 ? 0.015 -1.331 -3.184 1.00 93.12 692 LEU A CA 1
ATOM 5334 C C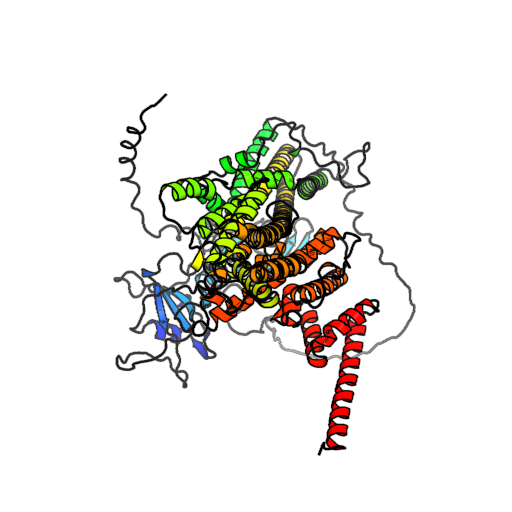 . LEU A 1 692 ? 0.861 -2.382 -3.893 1.00 93.12 692 LEU A C 1
ATOM 5336 O O . LEU A 1 692 ? 0.469 -3.540 -4.040 1.00 93.12 692 LEU A O 1
ATOM 5340 N N . ASN A 1 693 ? 2.089 -1.999 -4.233 1.00 93.06 693 ASN A N 1
ATOM 5341 C CA . ASN A 1 693 ? 3.121 -2.980 -4.502 1.00 93.06 693 ASN A CA 1
ATOM 5342 C C . ASN A 1 693 ? 3.344 -3.810 -3.220 1.00 93.06 693 ASN A C 1
ATOM 5344 O O . ASN A 1 693 ? 3.586 -3.216 -2.165 1.00 93.06 693 ASN A O 1
ATOM 5348 N N . PRO A 1 694 ? 3.313 -5.155 -3.274 1.00 90.44 694 PRO A N 1
ATOM 5349 C CA . PRO A 1 694 ? 3.500 -5.996 -2.091 1.00 90.44 694 PRO A CA 1
ATOM 5350 C C . PRO A 1 694 ? 4.788 -5.702 -1.306 1.00 90.44 694 PRO A C 1
ATOM 5352 O O . PRO A 1 694 ? 4.792 -5.824 -0.082 1.00 90.44 694 PRO A O 1
ATOM 5355 N N . ARG A 1 695 ? 5.852 -5.244 -1.989 1.00 94.00 695 ARG A N 1
ATOM 5356 C CA . ARG A 1 695 ? 7.128 -4.848 -1.365 1.00 94.00 695 ARG A CA 1
ATOM 5357 C C . ARG A 1 695 ? 7.022 -3.575 -0.518 1.00 94.00 695 ARG A C 1
ATOM 5359 O O . ARG A 1 695 ? 7.837 -3.367 0.373 1.00 94.00 695 ARG A O 1
ATOM 5366 N N . ALA A 1 696 ? 6.019 -2.719 -0.733 1.00 94.88 696 ALA A N 1
ATOM 5367 C CA . ALA A 1 696 ? 5.870 -1.470 0.025 1.00 94.88 696 ALA A CA 1
ATOM 5368 C C . ALA A 1 696 ? 5.679 -1.717 1.534 1.00 94.88 696 ALA A C 1
ATOM 5370 O O . ALA A 1 696 ? 6.204 -0.953 2.343 1.00 94.88 696 ALA A O 1
ATOM 5371 N N . LEU A 1 697 ? 5.001 -2.814 1.896 1.00 94.69 697 LEU A N 1
ATOM 5372 C CA . LEU A 1 697 ? 4.797 -3.282 3.275 1.00 94.69 697 LEU A CA 1
ATOM 5373 C C . LEU A 1 697 ? 5.711 -4.464 3.655 1.00 94.69 697 LEU A C 1
ATOM 5375 O O . LEU A 1 697 ? 5.463 -5.134 4.658 1.00 94.69 697 LEU A O 1
ATOM 5379 N N . ASP A 1 698 ? 6.726 -4.768 2.848 1.00 94.81 698 ASP A N 1
ATOM 5380 C CA . ASP A 1 698 ? 7.729 -5.773 3.188 1.00 94.81 698 ASP A CA 1
ATOM 5381 C C . ASP A 1 698 ? 8.774 -5.150 4.126 1.00 94.81 698 ASP A C 1
ATOM 5383 O O . ASP A 1 698 ? 9.460 -4.181 3.787 1.00 94.81 698 ASP A O 1
ATOM 5387 N N . LEU A 1 699 ? 8.838 -5.691 5.343 1.00 95.81 699 LEU A N 1
ATOM 5388 C CA . LEU A 1 699 ? 9.680 -5.184 6.421 1.00 95.81 699 LEU A CA 1
ATOM 5389 C C . LEU A 1 699 ? 11.164 -5.501 6.190 1.00 95.81 699 LEU A C 1
ATOM 5391 O O . LEU A 1 699 ? 12.024 -4.695 6.542 1.00 95.81 699 LEU A O 1
ATOM 5395 N N . ILE A 1 700 ? 11.471 -6.640 5.567 1.00 94.00 700 ILE A N 1
ATOM 5396 C CA . ILE A 1 700 ? 12.845 -7.040 5.253 1.00 94.00 700 ILE A CA 1
ATOM 5397 C C . ILE A 1 700 ? 13.361 -6.234 4.065 1.00 94.00 700 ILE A C 1
ATOM 5399 O O . ILE A 1 700 ? 14.488 -5.743 4.106 1.00 94.00 700 ILE A O 1
ATOM 5403 N N . ASP A 1 701 ? 12.531 -6.026 3.040 1.00 93.31 701 ASP A N 1
ATOM 5404 C CA . ASP A 1 701 ? 12.836 -5.117 1.932 1.00 93.31 701 ASP A CA 1
ATOM 5405 C C . ASP A 1 701 ? 13.130 -3.703 2.449 1.00 93.31 701 ASP A C 1
ATOM 5407 O O . ASP A 1 701 ? 14.138 -3.108 2.070 1.00 93.31 701 ASP A O 1
ATOM 5411 N N . TYR A 1 702 ? 12.322 -3.191 3.386 1.00 94.75 702 TYR A N 1
ATOM 5412 C CA . TYR A 1 702 ? 12.598 -1.905 4.024 1.00 94.75 702 TYR A CA 1
ATOM 5413 C C . TYR A 1 702 ? 13.969 -1.879 4.707 1.00 94.75 702 TYR A C 1
ATOM 5415 O O . TYR A 1 702 ? 14.769 -0.994 4.401 1.00 94.75 702 TYR A O 1
ATOM 5423 N N . LEU A 1 703 ? 14.285 -2.859 5.562 1.00 94.00 703 LEU A N 1
ATOM 5424 C CA . LEU A 1 703 ? 15.583 -2.892 6.242 1.00 94.00 703 LEU A CA 1
ATOM 5425 C C . LEU A 1 703 ? 16.758 -3.023 5.270 1.00 94.00 703 LEU A C 1
ATOM 5427 O O . LEU A 1 703 ? 17.776 -2.372 5.478 1.00 94.00 703 LEU A O 1
ATOM 5431 N N . ASN A 1 704 ? 16.619 -3.811 4.202 1.00 90.44 704 ASN A N 1
ATOM 5432 C CA . ASN A 1 704 ? 17.636 -3.913 3.154 1.00 90.44 704 ASN A CA 1
ATOM 5433 C C . ASN A 1 704 ? 17.899 -2.560 2.484 1.00 90.44 704 ASN A C 1
ATOM 5435 O O . ASN A 1 704 ? 19.043 -2.249 2.157 1.00 90.44 704 ASN A O 1
ATOM 5439 N N . THR A 1 705 ? 16.854 -1.747 2.298 1.00 87.44 705 THR A N 1
ATOM 5440 C CA . THR A 1 705 ? 16.994 -0.407 1.710 1.00 87.44 705 THR A CA 1
ATOM 5441 C C . THR A 1 705 ? 17.574 0.624 2.679 1.00 87.44 705 THR A C 1
ATOM 5443 O O . THR A 1 705 ? 18.353 1.471 2.251 1.00 87.44 705 THR A O 1
ATOM 5446 N N . THR A 1 706 ? 17.238 0.567 3.971 1.00 87.88 706 THR A N 1
ATOM 5447 C CA . THR A 1 706 ? 17.690 1.563 4.965 1.00 87.88 706 THR A CA 1
ATOM 5448 C C . THR A 1 706 ? 19.005 1.200 5.650 1.00 87.88 706 THR A C 1
ATOM 5450 O O . THR A 1 706 ? 19.699 2.071 6.164 1.00 87.88 706 THR A O 1
ATOM 5453 N N . ALA A 1 707 ? 19.349 -0.084 5.684 1.00 88.81 707 ALA A N 1
ATOM 5454 C CA . ALA A 1 707 ? 20.560 -0.614 6.294 1.00 88.81 707 ALA A CA 1
ATOM 5455 C C . ALA A 1 707 ? 21.194 -1.671 5.367 1.00 88.81 707 ALA A C 1
ATOM 5457 O O . ALA A 1 707 ? 21.188 -2.864 5.691 1.00 88.81 707 ALA A O 1
ATOM 5458 N N . PRO A 1 708 ? 21.729 -1.261 4.202 1.00 88.19 708 PRO A N 1
ATOM 5459 C CA . PRO A 1 708 ? 22.366 -2.187 3.274 1.00 88.19 708 PRO A CA 1
ATOM 5460 C C . PRO A 1 708 ? 23.591 -2.866 3.909 1.00 88.19 708 PRO A C 1
ATOM 5462 O O . PRO A 1 708 ? 24.267 -2.299 4.768 1.00 88.19 708 PRO A O 1
ATOM 5465 N N . GLY A 1 709 ? 23.886 -4.097 3.478 1.00 87.81 709 GLY A N 1
ATOM 5466 C CA . GLY A 1 709 ? 25.053 -4.868 3.935 1.00 87.81 709 GLY A CA 1
ATOM 5467 C C . GLY A 1 709 ? 24.853 -5.660 5.234 1.00 87.81 709 GLY A C 1
ATOM 5468 O O . GLY A 1 709 ? 25.785 -6.305 5.710 1.00 87.81 709 GLY A O 1
ATOM 5469 N N . GLN A 1 710 ? 23.651 -5.648 5.811 1.00 90.12 710 GLN A N 1
ATOM 5470 C CA . GLN A 1 710 ? 23.314 -6.490 6.959 1.00 90.12 710 GLN A CA 1
ATOM 5471 C C . GLN A 1 710 ? 23.136 -7.954 6.543 1.00 90.12 710 GLN A C 1
ATOM 5473 O O . GLN A 1 710 ? 22.617 -8.251 5.468 1.00 90.12 710 GLN A O 1
ATOM 5478 N N . SER A 1 711 ? 23.524 -8.886 7.417 1.00 89.88 711 SER A N 1
ATOM 5479 C CA . SER A 1 711 ? 23.254 -10.304 7.177 1.00 89.88 711 SER A CA 1
ATOM 5480 C C . SER A 1 711 ? 21.757 -10.599 7.293 1.00 89.88 711 SER A C 1
ATOM 5482 O O . SER A 1 711 ? 21.071 -10.068 8.169 1.00 89.88 711 SER A O 1
ATOM 5484 N N . GLU A 1 712 ? 21.256 -11.504 6.454 1.00 86.56 712 GLU A N 1
ATOM 5485 C CA . GLU A 1 712 ? 19.842 -11.903 6.430 1.00 86.56 712 GLU A CA 1
ATOM 5486 C C . GLU A 1 712 ? 19.343 -12.369 7.812 1.00 86.56 712 GLU A C 1
ATOM 5488 O O . GLU A 1 712 ? 18.257 -12.003 8.261 1.00 86.56 712 GLU A O 1
ATOM 5493 N N . SER A 1 713 ? 20.180 -13.111 8.543 1.00 83.06 713 SER A N 1
ATOM 5494 C CA . SER A 1 713 ? 19.891 -13.536 9.917 1.00 83.06 713 SER A CA 1
ATOM 5495 C C . SER A 1 713 ? 19.696 -12.347 10.867 1.00 83.06 713 SER A C 1
ATOM 5497 O O . SER A 1 713 ? 18.755 -12.338 11.663 1.00 83.06 713 SER A O 1
ATOM 5499 N N . ASN A 1 714 ? 20.534 -11.306 10.765 1.00 86.56 714 ASN A N 1
ATOM 5500 C CA . ASN A 1 714 ? 20.379 -10.105 11.585 1.00 86.56 714 ASN A CA 1
ATOM 5501 C C . ASN A 1 714 ? 19.093 -9.339 11.237 1.00 86.56 714 ASN A C 1
ATOM 5503 O O . ASN A 1 714 ? 18.398 -8.873 12.140 1.00 86.56 714 ASN A O 1
ATOM 5507 N N . LEU A 1 715 ? 18.745 -9.256 9.949 1.00 89.75 715 LEU A N 1
ATOM 5508 C CA . LEU A 1 715 ? 17.530 -8.587 9.482 1.00 89.75 715 LEU A CA 1
ATOM 5509 C C . LEU A 1 715 ? 16.254 -9.268 9.984 1.00 89.75 715 LEU A C 1
ATOM 5511 O O . LEU A 1 715 ? 15.389 -8.597 10.552 1.00 89.75 715 LEU A O 1
ATOM 5515 N N . HIS A 1 716 ? 16.152 -10.595 9.858 1.00 86.75 716 HIS A N 1
ATOM 5516 C CA . HIS A 1 716 ? 15.023 -11.362 10.400 1.00 86.75 716 HIS A CA 1
ATOM 5517 C C . HIS A 1 716 ? 14.894 -11.198 11.911 1.00 86.75 716 HIS A C 1
ATOM 5519 O O . HIS A 1 716 ? 13.799 -11.050 12.452 1.00 86.75 716 HIS A O 1
ATOM 5525 N N . ARG A 1 717 ? 16.032 -11.185 12.598 1.00 85.12 717 ARG A N 1
ATOM 5526 C CA . ARG A 1 717 ? 16.104 -11.054 14.045 1.00 85.12 717 ARG A CA 1
ATOM 5527 C C . ARG A 1 717 ? 15.621 -9.683 14.531 1.00 85.12 717 ARG A C 1
ATOM 5529 O O . ARG A 1 717 ? 14.834 -9.611 15.473 1.00 85.12 717 ARG A O 1
ATOM 5536 N N . ILE A 1 718 ? 16.061 -8.604 13.886 1.00 90.19 718 ILE A N 1
ATOM 5537 C CA . ILE A 1 718 ? 15.602 -7.239 14.186 1.00 90.19 718 ILE A CA 1
ATOM 5538 C C . ILE A 1 718 ? 14.121 -7.084 13.835 1.00 90.19 718 ILE A C 1
ATOM 5540 O O . ILE A 1 718 ? 13.366 -6.519 14.624 1.00 90.19 718 ILE A O 1
ATOM 5544 N N . THR A 1 719 ? 13.697 -7.654 12.706 1.00 93.19 719 THR A N 1
ATOM 5545 C CA . THR A 1 719 ? 12.295 -7.655 12.274 1.00 93.19 719 THR A CA 1
ATOM 5546 C C . THR A 1 719 ? 11.394 -8.308 13.310 1.00 93.19 719 THR A C 1
ATOM 5548 O O . THR A 1 719 ? 10.427 -7.689 13.744 1.00 93.19 719 THR A O 1
ATOM 5551 N N . LEU A 1 720 ? 11.722 -9.521 13.762 1.00 89.00 720 LEU A N 1
ATOM 5552 C CA . LEU A 1 720 ? 10.935 -10.229 14.770 1.00 89.00 720 LEU A CA 1
ATOM 5553 C C . LEU A 1 720 ? 10.868 -9.451 16.090 1.00 89.00 720 LEU A C 1
ATOM 5555 O O . LEU A 1 720 ? 9.788 -9.310 16.662 1.00 89.00 720 LEU A O 1
ATOM 5559 N N . HIS A 1 721 ? 12.004 -8.916 16.554 1.00 90.69 721 HIS A N 1
ATOM 5560 C CA . HIS A 1 721 ? 12.046 -8.088 17.763 1.00 90.69 721 HIS A CA 1
ATOM 5561 C C . HIS A 1 721 ? 11.082 -6.911 17.653 1.00 90.69 721 HIS A C 1
ATOM 5563 O O . HIS A 1 721 ? 10.203 -6.756 18.495 1.00 90.69 721 HIS A O 1
ATOM 5569 N N . GLN A 1 722 ? 11.199 -6.118 16.590 1.00 93.94 722 GLN A N 1
ATOM 5570 C CA . GLN A 1 722 ? 10.385 -4.921 16.408 1.00 93.94 722 GLN A CA 1
ATOM 5571 C C . GLN A 1 722 ? 8.900 -5.234 16.193 1.00 93.94 722 GLN A C 1
ATOM 5573 O O . GLN A 1 722 ? 8.044 -4.564 16.767 1.00 93.94 722 GLN A O 1
ATOM 5578 N N . VAL A 1 723 ? 8.575 -6.293 15.448 1.00 94.50 723 VAL A N 1
ATOM 5579 C CA . VAL A 1 723 ? 7.189 -6.751 15.261 1.00 94.50 723 VAL A CA 1
ATOM 5580 C C . VAL A 1 723 ? 6.541 -7.120 16.599 1.00 94.50 723 VAL A C 1
ATOM 5582 O O . VAL A 1 723 ? 5.400 -6.739 16.853 1.00 94.50 723 VAL A O 1
ATOM 5585 N N . VAL A 1 724 ? 7.270 -7.780 17.502 1.00 90.19 724 VAL A N 1
ATOM 5586 C CA . VAL A 1 724 ? 6.757 -8.113 18.842 1.00 90.19 724 VAL A CA 1
ATOM 5587 C C . VAL A 1 724 ? 6.563 -6.863 19.699 1.00 90.19 724 VAL A C 1
ATOM 5589 O O . VAL A 1 724 ? 5.575 -6.765 20.426 1.00 90.19 724 VAL A O 1
ATOM 5592 N N . GLN A 1 725 ? 7.467 -5.888 19.611 1.00 93.19 725 GLN A N 1
ATOM 5593 C CA . GLN A 1 725 ? 7.319 -4.615 20.325 1.00 93.19 725 GLN A CA 1
ATOM 5594 C C . GLN A 1 725 ? 6.063 -3.864 19.863 1.00 93.19 725 GLN A C 1
ATOM 5596 O O . GLN A 1 725 ? 5.271 -3.423 20.695 1.00 93.19 725 GLN A O 1
ATOM 5601 N N . VAL A 1 726 ? 5.822 -3.808 18.551 1.00 95.00 726 VAL A N 1
ATOM 5602 C CA . VAL A 1 726 ? 4.604 -3.215 17.982 1.00 95.00 726 VAL A CA 1
ATOM 5603 C C . VAL A 1 726 ? 3.353 -3.973 18.425 1.00 95.00 726 VAL A C 1
ATOM 5605 O O . VAL A 1 726 ? 2.386 -3.339 18.842 1.00 95.00 726 VAL A O 1
ATOM 5608 N N . ALA A 1 727 ? 3.370 -5.311 18.424 1.00 93.06 727 ALA A N 1
ATOM 5609 C CA . ALA A 1 727 ? 2.252 -6.112 18.929 1.00 93.06 727 ALA A CA 1
ATOM 5610 C C . ALA A 1 727 ? 1.912 -5.766 20.389 1.00 93.06 727 ALA A C 1
ATOM 5612 O O . ALA A 1 727 ? 0.741 -5.606 20.733 1.00 93.06 727 ALA A O 1
ATOM 5613 N N . ARG A 1 728 ? 2.925 -5.590 21.248 1.00 90.50 728 ARG A N 1
ATOM 5614 C CA . ARG A 1 728 ? 2.724 -5.195 22.650 1.00 90.50 728 ARG A CA 1
ATOM 5615 C C . ARG A 1 728 ? 2.138 -3.793 22.786 1.00 90.50 728 ARG A C 1
ATOM 5617 O O . ARG A 1 728 ? 1.278 -3.605 23.644 1.00 90.50 728 ARG A O 1
ATOM 5624 N N . VAL A 1 729 ? 2.563 -2.834 21.957 1.00 93.31 729 VAL A N 1
ATOM 5625 C CA . VAL A 1 729 ? 1.966 -1.487 21.951 1.00 93.31 729 VAL A CA 1
ATOM 5626 C C . VAL A 1 729 ? 0.504 -1.543 21.510 1.00 93.31 729 VAL A C 1
ATOM 5628 O O . VAL A 1 729 ? -0.356 -1.019 22.210 1.00 93.31 729 VAL A O 1
ATOM 5631 N N . LEU A 1 730 ? 0.199 -2.249 20.417 1.00 92.00 730 LEU A N 1
ATOM 5632 C CA . LEU A 1 730 ? -1.168 -2.414 19.903 1.00 92.00 730 LEU A CA 1
ATOM 5633 C C . LEU A 1 730 ? -2.110 -3.100 20.910 1.00 92.00 730 LEU A C 1
ATOM 5635 O O . LEU A 1 730 ? -3.316 -2.853 20.914 1.00 92.00 730 LEU A O 1
ATOM 5639 N N . ARG A 1 731 ? -1.567 -3.948 21.792 1.00 89.69 731 ARG A N 1
ATOM 5640 C CA . ARG A 1 731 ? -2.310 -4.573 22.898 1.00 89.69 731 ARG A CA 1
ATOM 5641 C C . ARG A 1 731 ? -2.427 -3.696 24.147 1.00 89.69 731 ARG A C 1
ATOM 5643 O O . ARG A 1 731 ? -3.162 -4.051 25.062 1.00 89.69 731 ARG A O 1
ATOM 5650 N N . GLY A 1 732 ? -1.712 -2.574 24.204 1.00 89.62 732 GLY A N 1
ATOM 5651 C CA . GLY A 1 732 ? -1.626 -1.717 25.387 1.00 89.62 732 GLY A CA 1
ATOM 5652 C C . GLY A 1 732 ? -0.753 -2.283 26.512 1.00 89.62 732 GLY A C 1
ATOM 5653 O O . GLY A 1 732 ? -0.806 -1.770 27.626 1.00 89.62 732 GLY A O 1
ATOM 5654 N N . ASN A 1 733 ? 0.054 -3.317 26.240 1.00 89.69 733 ASN A N 1
ATOM 5655 C CA . ASN A 1 733 ? 0.966 -3.918 27.220 1.00 89.69 733 ASN A CA 1
ATOM 5656 C C . ASN A 1 733 ? 2.156 -2.997 27.535 1.00 89.69 733 ASN A C 1
ATOM 5658 O O . ASN A 1 733 ? 2.701 -3.042 28.635 1.00 89.69 733 ASN A O 1
ATOM 5662 N N . ILE A 1 734 ? 2.574 -2.180 26.564 1.00 92.69 734 ILE A N 1
ATOM 5663 C CA . ILE A 1 734 ? 3.592 -1.135 26.721 1.00 92.69 734 ILE A CA 1
ATOM 5664 C C . ILE A 1 734 ? 3.104 0.153 26.046 1.00 92.69 734 ILE A C 1
ATOM 5666 O O . ILE A 1 734 ? 2.275 0.107 25.137 1.00 92.69 734 ILE A O 1
ATOM 5670 N N . SER A 1 735 ? 3.607 1.307 26.486 1.00 92.12 735 SER A N 1
ATOM 5671 C CA . SER A 1 735 ? 3.309 2.596 25.853 1.00 92.12 735 SER A CA 1
ATOM 5672 C C . SER A 1 735 ? 4.182 2.830 24.616 1.00 92.12 735 SER A C 1
ATOM 5674 O O . SER A 1 735 ? 5.263 2.256 24.492 1.00 92.12 735 SER A O 1
ATOM 5676 N N . GLU A 1 736 ? 3.751 3.737 23.733 1.00 90.38 736 GLU A N 1
ATOM 5677 C CA . GLU A 1 736 ? 4.545 4.192 22.579 1.00 90.38 736 GLU A CA 1
ATOM 5678 C C . GLU A 1 736 ? 5.937 4.705 22.988 1.00 90.38 736 GLU A C 1
ATOM 5680 O O . GLU A 1 736 ? 6.911 4.442 22.295 1.00 90.38 736 GLU A O 1
ATOM 5685 N N . GLN A 1 737 ? 6.055 5.368 24.143 1.00 90.81 737 GLN A N 1
ATOM 5686 C CA . GLN A 1 737 ? 7.330 5.905 24.644 1.00 90.81 737 GLN A CA 1
ATOM 5687 C C . GLN A 1 737 ? 8.299 4.818 25.131 1.00 90.81 737 GLN A C 1
ATOM 5689 O O . GLN A 1 737 ? 9.503 5.049 25.193 1.00 90.81 737 GLN A O 1
ATOM 5694 N N . ASN A 1 738 ? 7.777 3.637 25.469 1.00 93.12 738 ASN A N 1
ATOM 5695 C CA . ASN A 1 738 ? 8.551 2.520 26.007 1.00 93.12 738 ASN A CA 1
ATOM 5696 C C . ASN A 1 738 ? 8.875 1.462 24.940 1.00 93.12 738 ASN A C 1
ATOM 5698 O O . ASN A 1 738 ? 9.392 0.394 25.274 1.00 93.12 738 ASN A O 1
ATOM 5702 N N . ILE A 1 739 ? 8.553 1.721 23.668 1.00 93.25 739 ILE A N 1
ATOM 5703 C CA . ILE A 1 739 ? 8.859 0.800 22.575 1.00 93.25 739 ILE A CA 1
ATOM 5704 C C . ILE A 1 739 ? 10.376 0.745 22.334 1.00 93.25 739 ILE A C 1
ATOM 5706 O O . ILE A 1 739 ? 11.071 1.761 22.353 1.00 93.25 739 ILE A O 1
ATOM 5710 N N . SER A 1 740 ? 10.921 -0.452 22.106 1.00 91.62 740 SER A N 1
ATOM 5711 C CA . SER A 1 740 ? 12.358 -0.604 21.849 1.00 91.62 740 SER A CA 1
ATOM 5712 C C . SER A 1 740 ? 12.781 0.098 20.557 1.00 91.62 740 SER A C 1
ATOM 5714 O O . SER A 1 740 ? 12.231 -0.165 19.494 1.00 91.62 740 SER A O 1
ATOM 5716 N N . THR A 1 741 ? 13.843 0.898 20.609 1.00 89.31 741 THR A N 1
ATOM 5717 C CA . THR A 1 741 ? 14.423 1.585 19.440 1.00 89.31 741 THR A CA 1
ATOM 5718 C C . THR A 1 741 ? 15.535 0.785 18.750 1.00 89.31 741 THR A C 1
ATOM 5720 O O . THR A 1 741 ? 16.261 1.322 17.918 1.00 89.31 741 THR A O 1
ATOM 5723 N N . LYS A 1 742 ? 15.690 -0.507 19.082 1.00 88.81 742 LYS A N 1
ATOM 5724 C CA . LYS A 1 742 ? 16.748 -1.371 18.538 1.00 88.81 742 LYS A CA 1
ATOM 5725 C C . LYS A 1 742 ? 16.642 -1.503 17.016 1.00 88.81 742 LYS A C 1
ATOM 5727 O O . LYS A 1 742 ? 15.697 -2.103 16.509 1.00 88.81 742 LYS A O 1
ATOM 5732 N N . PHE A 1 743 ? 17.638 -1.015 16.292 1.00 91.69 743 PHE A N 1
ATOM 5733 C CA . PHE A 1 743 ? 17.645 -0.978 14.830 1.00 91.69 743 PHE A CA 1
ATOM 5734 C C . PHE A 1 743 ? 19.054 -1.321 14.305 1.00 91.69 743 PHE A C 1
ATOM 5736 O O . PHE A 1 743 ? 19.999 -1.282 15.097 1.00 91.69 743 PHE A O 1
ATOM 5743 N N . PRO A 1 744 ? 19.245 -1.728 13.028 1.00 88.69 744 PRO A N 1
ATOM 5744 C CA . PRO A 1 744 ? 20.573 -2.114 12.539 1.00 88.69 744 PRO A CA 1
ATOM 5745 C C . PRO A 1 744 ? 21.576 -0.950 12.541 1.00 88.69 744 PRO A C 1
ATOM 5747 O O . PRO A 1 744 ? 22.783 -1.172 12.563 1.00 88.69 744 PRO A O 1
ATOM 5750 N N . THR A 1 745 ? 21.070 0.279 12.508 1.00 88.12 745 THR A N 1
ATOM 5751 C CA . THR A 1 745 ? 21.819 1.535 12.559 1.00 88.12 745 THR A CA 1
ATOM 5752 C C . THR A 1 745 ? 21.325 2.374 13.742 1.00 88.12 745 THR A C 1
ATOM 5754 O O . THR A 1 745 ? 20.291 2.072 14.335 1.00 88.12 745 THR A O 1
ATOM 5757 N N . ASN A 1 746 ? 22.014 3.471 14.065 1.00 87.00 746 ASN A N 1
ATOM 5758 C CA . ASN A 1 746 ? 21.552 4.442 15.071 1.00 87.00 746 ASN A CA 1
ATOM 5759 C C . ASN A 1 746 ? 20.437 5.374 14.536 1.00 87.00 746 ASN A C 1
ATOM 5761 O O . ASN A 1 746 ? 20.256 6.480 15.039 1.00 87.00 746 ASN A O 1
ATOM 5765 N N . ASP A 1 747 ? 19.720 4.956 13.489 1.00 88.62 747 ASP A N 1
ATOM 5766 C CA . ASP A 1 747 ? 18.644 5.722 12.864 1.00 88.62 747 ASP A CA 1
ATOM 5767 C C . ASP A 1 747 ? 17.320 5.506 13.612 1.00 88.62 747 ASP A C 1
ATOM 5769 O O . ASP A 1 747 ? 16.570 4.558 13.358 1.00 88.62 747 ASP A O 1
ATOM 5773 N N . HIS A 1 748 ? 17.046 6.388 14.572 1.00 90.06 748 HIS A N 1
ATOM 5774 C CA . HIS A 1 748 ? 15.818 6.346 15.364 1.00 90.06 748 HIS A CA 1
ATOM 5775 C C . HIS A 1 748 ? 14.559 6.597 14.523 1.00 90.06 748 HIS A C 1
ATOM 5777 O O . HIS A 1 748 ? 13.530 5.960 14.768 1.00 90.06 748 HIS A O 1
ATOM 5783 N N . ASP A 1 749 ? 14.637 7.464 13.512 1.00 90.94 749 ASP A N 1
ATOM 5784 C CA . ASP A 1 749 ? 13.514 7.736 12.613 1.00 90.94 749 ASP A CA 1
ATOM 5785 C C . ASP A 1 749 ? 13.250 6.528 11.708 1.00 90.94 749 ASP A C 1
ATOM 5787 O O . ASP A 1 749 ? 12.100 6.123 11.519 1.00 90.94 749 ASP A O 1
ATOM 5791 N N . GLY A 1 750 ? 14.313 5.882 11.224 1.00 92.31 750 GLY A N 1
ATOM 5792 C CA . GLY A 1 750 ? 14.254 4.613 10.506 1.00 92.31 750 GLY A CA 1
ATOM 5793 C C . GLY A 1 750 ? 13.575 3.507 11.314 1.00 92.31 750 GLY A C 1
ATOM 5794 O O . GLY A 1 750 ? 12.718 2.799 10.772 1.00 92.31 750 GLY A O 1
ATOM 5795 N N . ALA A 1 751 ? 13.887 3.409 12.612 1.00 94.00 751 ALA A N 1
ATOM 5796 C CA . ALA A 1 751 ? 13.256 2.472 13.541 1.00 94.00 751 ALA A CA 1
ATOM 5797 C C . ALA A 1 751 ? 11.763 2.768 13.748 1.00 94.00 751 ALA A C 1
ATOM 5799 O O . ALA A 1 751 ? 10.935 1.861 13.658 1.00 94.00 751 ALA A O 1
ATOM 5800 N N . LYS A 1 752 ? 11.397 4.037 13.960 1.00 94.81 752 LYS A N 1
ATOM 5801 C CA . LYS A 1 752 ? 9.994 4.451 14.102 1.00 94.81 752 LYS A CA 1
ATOM 5802 C C . LYS A 1 752 ? 9.193 4.167 12.831 1.00 94.81 752 LYS A C 1
ATOM 5804 O O . LYS A 1 752 ? 8.104 3.598 12.888 1.00 94.81 752 LYS A O 1
ATOM 5809 N N . ASN A 1 753 ? 9.745 4.503 11.668 1.00 95.75 753 ASN A N 1
ATOM 5810 C CA . ASN A 1 753 ? 9.127 4.227 10.374 1.00 95.75 753 ASN A CA 1
ATOM 5811 C C . ASN A 1 753 ? 8.933 2.719 10.149 1.00 95.75 753 ASN A C 1
ATOM 5813 O O . ASN A 1 753 ? 7.864 2.301 9.704 1.00 95.75 753 ASN A O 1
ATOM 5817 N N . PHE A 1 754 ? 9.913 1.891 10.529 1.00 96.50 754 PHE A N 1
ATOM 5818 C CA . PHE A 1 754 ? 9.762 0.434 10.527 1.00 96.50 754 PHE A CA 1
ATOM 5819 C C . PHE A 1 754 ? 8.565 -0.010 11.378 1.00 96.50 754 PHE A C 1
ATOM 5821 O O . PHE A 1 754 ? 7.739 -0.800 10.926 1.00 96.50 754 PHE A O 1
ATOM 5828 N N . GLN A 1 755 ? 8.448 0.507 12.602 1.00 96.88 755 GLN A N 1
ATOM 5829 C CA . GLN A 1 755 ? 7.383 0.137 13.538 1.00 96.88 755 GLN A CA 1
ATOM 5830 C C . GLN A 1 755 ? 5.992 0.550 13.027 1.00 96.88 755 GLN A C 1
ATOM 5832 O O . GLN A 1 755 ? 5.038 -0.222 13.141 1.00 96.88 755 GLN A O 1
ATOM 5837 N N . ILE A 1 756 ? 5.872 1.724 12.397 1.00 97.06 756 ILE A N 1
ATOM 5838 C CA . ILE A 1 756 ? 4.634 2.177 11.739 1.00 97.06 756 ILE A CA 1
ATOM 5839 C C . ILE A 1 756 ? 4.243 1.216 10.604 1.00 97.06 756 ILE A C 1
ATOM 5841 O O . ILE A 1 756 ? 3.086 0.798 10.515 1.00 97.06 756 ILE A O 1
ATOM 5845 N N . LEU A 1 757 ? 5.198 0.818 9.757 1.00 97.50 757 LEU A N 1
ATOM 5846 C CA . LEU A 1 757 ? 4.948 -0.145 8.677 1.00 97.50 757 LEU A CA 1
ATOM 5847 C C . LEU A 1 757 ? 4.581 -1.527 9.219 1.00 97.50 757 LEU A C 1
ATOM 5849 O O . LEU A 1 757 ? 3.692 -2.179 8.674 1.00 97.50 757 LEU A O 1
ATOM 5853 N N . ALA A 1 758 ? 5.207 -1.960 10.314 1.00 96.94 758 ALA A N 1
ATOM 5854 C CA . ALA A 1 758 ? 4.858 -3.203 10.989 1.00 96.94 758 ALA A CA 1
ATOM 5855 C C . ALA A 1 758 ? 3.419 -3.163 11.527 1.00 96.94 758 ALA A C 1
ATOM 5857 O O . ALA A 1 758 ? 2.674 -4.122 11.333 1.00 96.94 758 ALA A O 1
ATOM 5858 N N . ALA A 1 759 ? 2.979 -2.045 12.114 1.00 96.88 759 ALA A N 1
ATOM 5859 C CA . ALA A 1 759 ? 1.593 -1.868 12.548 1.00 96.88 759 ALA A CA 1
ATOM 5860 C C . ALA A 1 759 ? 0.606 -1.925 11.365 1.00 96.88 759 ALA A C 1
ATOM 5862 O O . ALA A 1 759 ? -0.405 -2.624 11.441 1.00 96.88 759 ALA A O 1
ATOM 5863 N N . MET A 1 760 ? 0.928 -1.289 10.230 1.00 97.31 760 MET A N 1
ATOM 5864 C CA . MET A 1 760 ? 0.142 -1.437 8.993 1.00 97.31 760 MET A CA 1
ATOM 5865 C C . MET A 1 760 ? 0.115 -2.882 8.496 1.00 97.31 760 MET A C 1
ATOM 5867 O O . MET A 1 760 ? -0.927 -3.368 8.062 1.00 97.31 760 MET A O 1
ATOM 5871 N N . LYS A 1 761 ? 1.238 -3.600 8.577 1.00 96.50 761 LYS A N 1
ATOM 5872 C CA . LYS A 1 761 ? 1.308 -5.007 8.181 1.00 96.50 761 LYS A CA 1
ATOM 5873 C C . LYS A 1 761 ? 0.443 -5.894 9.081 1.00 96.50 761 LYS A C 1
ATOM 5875 O O . LYS A 1 761 ? -0.265 -6.744 8.547 1.00 96.50 761 LYS A O 1
ATOM 5880 N N . PHE A 1 762 ? 0.422 -5.660 10.397 1.00 95.44 762 PHE A N 1
ATOM 5881 C CA . PHE A 1 762 ? -0.535 -6.302 11.312 1.00 95.44 762 PHE A CA 1
ATOM 5882 C C . PHE A 1 762 ? -1.977 -6.047 10.878 1.00 95.44 762 PHE A C 1
ATOM 5884 O O . PHE A 1 762 ? -2.768 -6.985 10.791 1.00 95.44 762 PHE A O 1
ATOM 5891 N N . GLY A 1 763 ? -2.305 -4.793 10.558 1.00 95.19 763 GLY A N 1
ATOM 5892 C CA . GLY A 1 763 ? -3.621 -4.428 10.047 1.00 95.19 763 GLY A CA 1
ATOM 5893 C C . GLY A 1 763 ? -3.973 -5.197 8.777 1.00 95.19 763 GLY A C 1
ATOM 5894 O O . GLY A 1 763 ? -5.048 -5.782 8.675 1.00 95.19 763 GLY A O 1
ATOM 5895 N N . ARG A 1 764 ? -3.033 -5.276 7.831 1.00 95.25 764 ARG A N 1
ATOM 5896 C CA . ARG A 1 764 ? -3.243 -5.984 6.568 1.00 95.25 764 ARG A CA 1
ATOM 5897 C C . ARG A 1 764 ? -3.493 -7.474 6.774 1.00 95.25 764 ARG A C 1
ATOM 5899 O O . ARG A 1 764 ? -4.454 -8.004 6.229 1.00 95.25 764 ARG A O 1
ATOM 5906 N N . VAL A 1 765 ? -2.658 -8.127 7.583 1.00 92.81 765 VAL A N 1
ATOM 5907 C CA . VAL A 1 765 ? -2.816 -9.550 7.920 1.00 92.81 765 VAL A CA 1
ATOM 5908 C C . VAL A 1 765 ? -4.162 -9.791 8.601 1.00 92.81 765 VAL A C 1
ATOM 5910 O O . VAL A 1 765 ? -4.846 -10.757 8.269 1.00 92.81 765 VAL A O 1
ATOM 5913 N N . GLN A 1 766 ? -4.584 -8.898 9.501 1.00 91.50 766 GLN A N 1
ATOM 5914 C CA . GLN A 1 766 ? -5.888 -9.008 10.145 1.00 91.50 766 GLN A CA 1
ATOM 5915 C C . GLN A 1 766 ? -7.043 -8.900 9.139 1.00 91.50 766 GLN A C 1
ATOM 5917 O O . GLN A 1 766 ? -7.976 -9.698 9.224 1.00 91.50 766 GLN A O 1
ATOM 5922 N N . ASP A 1 767 ? -7.007 -7.950 8.198 1.00 92.81 767 ASP A N 1
ATOM 5923 C CA . ASP A 1 767 ? -8.057 -7.828 7.174 1.00 92.81 767 ASP A CA 1
ATOM 5924 C C . ASP A 1 767 ? -8.069 -9.029 6.216 1.00 92.81 767 ASP A C 1
ATOM 5926 O O . ASP A 1 767 ? -9.140 -9.503 5.848 1.00 92.81 767 ASP A O 1
ATOM 5930 N N . ASP A 1 768 ? -6.905 -9.587 5.873 1.00 91.44 768 ASP A N 1
ATOM 5931 C CA . ASP A 1 768 ? -6.820 -10.795 5.044 1.00 91.44 768 ASP A CA 1
ATOM 5932 C C . ASP A 1 768 ? -7.417 -12.022 5.766 1.00 91.44 768 ASP A C 1
ATOM 5934 O O . ASP A 1 768 ? -8.164 -12.802 5.168 1.00 91.44 768 ASP A O 1
ATOM 5938 N N . LEU A 1 769 ? -7.138 -12.190 7.066 1.00 88.44 769 LEU A N 1
ATOM 5939 C CA . LEU A 1 769 ? -7.731 -13.254 7.890 1.00 88.44 769 LEU A CA 1
ATOM 5940 C C . LEU A 1 769 ? -9.243 -13.079 8.037 1.00 88.44 769 LEU A C 1
ATOM 5942 O O . LEU A 1 769 ? -9.996 -14.041 7.908 1.00 88.44 769 LEU A O 1
ATOM 5946 N N . LYS A 1 770 ? -9.681 -11.843 8.270 1.00 89.06 770 LYS A N 1
ATOM 5947 C CA . LYS A 1 770 ? -11.092 -11.470 8.324 1.00 89.06 770 LYS A CA 1
ATOM 5948 C C . LYS A 1 770 ? -11.813 -11.803 7.023 1.00 89.06 770 LYS A C 1
ATOM 5950 O O . LYS A 1 770 ? -12.902 -12.361 7.058 1.00 89.06 770 LYS A O 1
ATOM 5955 N N . GLN A 1 771 ? -11.220 -11.451 5.884 1.00 88.44 771 GLN A N 1
ATOM 5956 C CA . GLN A 1 771 ? -11.813 -11.720 4.581 1.00 88.44 771 GLN A CA 1
ATOM 5957 C C . GLN A 1 771 ? -11.933 -13.224 4.340 1.00 88.44 771 GLN A C 1
ATOM 5959 O O . GLN A 1 771 ? -12.987 -13.686 3.925 1.00 88.44 771 GLN A O 1
ATOM 5964 N N . ARG A 1 772 ? -10.902 -13.996 4.699 1.00 87.62 772 ARG A N 1
ATOM 5965 C CA . ARG A 1 772 ? -10.954 -15.459 4.625 1.00 87.62 772 ARG A CA 1
ATOM 5966 C C . ARG A 1 772 ? -12.089 -16.035 5.472 1.00 87.62 772 ARG A C 1
ATOM 5968 O O . ARG A 1 772 ? -12.802 -16.910 4.997 1.00 87.62 772 ARG A O 1
ATOM 5975 N N . ASP A 1 773 ? -12.260 -15.547 6.699 1.00 85.06 773 ASP A N 1
ATOM 5976 C CA . ASP A 1 773 ? -13.355 -15.974 7.576 1.00 85.06 773 ASP A CA 1
ATOM 5977 C C . ASP A 1 773 ? -14.725 -15.672 6.944 1.00 85.06 773 ASP A C 1
ATOM 5979 O O . ASP A 1 773 ? -15.547 -16.578 6.806 1.00 85.06 773 ASP A O 1
ATOM 5983 N N . LEU A 1 774 ? -14.921 -14.448 6.433 1.00 84.94 774 LEU A N 1
ATOM 5984 C CA . LEU A 1 774 ? -16.128 -14.037 5.699 1.00 84.94 774 LEU A CA 1
ATOM 5985 C C . LEU A 1 774 ? -16.424 -14.930 4.486 1.00 84.94 774 LEU A C 1
ATOM 5987 O O . LEU A 1 774 ? -17.577 -15.293 4.258 1.00 84.94 774 LEU A O 1
ATOM 5991 N N . ASP A 1 775 ? -15.394 -15.310 3.731 1.00 83.62 775 ASP A N 1
ATOM 5992 C CA . ASP A 1 775 ? -15.539 -16.172 2.557 1.00 83.62 775 ASP A CA 1
ATOM 5993 C C . ASP A 1 775 ? -15.899 -17.615 2.951 1.00 83.62 775 ASP A C 1
ATOM 5995 O O . ASP A 1 775 ? -16.633 -18.296 2.231 1.00 83.62 775 ASP A O 1
ATOM 5999 N N . THR A 1 776 ? -15.402 -18.089 4.101 1.00 85.50 776 THR A N 1
ATOM 6000 C CA . THR A 1 776 ? -15.687 -19.441 4.613 1.00 85.50 776 THR A CA 1
ATOM 6001 C C . THR A 1 776 ? -17.007 -19.557 5.375 1.00 85.50 776 THR A C 1
ATOM 6003 O O . THR A 1 776 ? -17.609 -20.630 5.364 1.00 85.50 776 THR A O 1
ATOM 6006 N N . ASN A 1 777 ? -17.481 -18.481 6.011 1.00 83.19 777 ASN A N 1
ATOM 6007 C CA . ASN A 1 777 ? -18.692 -18.477 6.832 1.00 83.19 777 ASN A CA 1
ATOM 6008 C C . ASN A 1 777 ? -19.604 -17.257 6.557 1.00 83.19 777 ASN A C 1
ATOM 6010 O O . ASN A 1 777 ? -19.805 -16.400 7.428 1.00 83.19 777 ASN A O 1
ATOM 6014 N N . PRO A 1 778 ? -20.214 -17.176 5.360 1.00 73.81 778 PRO A N 1
ATOM 6015 C CA . PRO A 1 778 ? -21.037 -16.031 4.968 1.00 73.81 778 PRO A CA 1
ATOM 6016 C C . PRO A 1 778 ? -22.397 -15.961 5.689 1.00 73.81 778 PRO A C 1
ATOM 6018 O O . PRO A 1 778 ? -23.031 -14.911 5.696 1.00 73.81 778 PRO A O 1
ATOM 6021 N N . ALA A 1 779 ? -22.879 -17.061 6.283 1.00 59.03 779 ALA A N 1
ATOM 6022 C CA . ALA A 1 779 ? -24.216 -17.135 6.890 1.00 59.03 779 ALA A CA 1
ATOM 6023 C C . ALA A 1 779 ? -24.273 -16.639 8.349 1.00 59.03 779 ALA A C 1
ATOM 6025 O O . ALA A 1 779 ? -25.354 -16.330 8.844 1.00 59.03 779 ALA A O 1
ATOM 6026 N N . GLY A 1 780 ? -23.130 -16.576 9.042 1.00 59.84 780 GLY A N 1
ATOM 6027 C CA . GLY A 1 780 ? -23.043 -16.159 10.447 1.00 59.84 780 GLY A CA 1
ATOM 6028 C C . GLY A 1 780 ? -22.449 -14.767 10.665 1.00 59.84 780 GLY A C 1
ATOM 6029 O O . GLY A 1 780 ? -22.300 -14.337 11.808 1.00 59.84 780 GLY A O 1
ATOM 6030 N N . THR A 1 781 ? -22.057 -14.070 9.600 1.00 60.69 781 THR A N 1
ATOM 6031 C CA . THR A 1 781 ? -21.233 -12.870 9.715 1.00 60.69 781 THR A CA 1
ATOM 6032 C C . THR A 1 781 ? -22.074 -11.602 9.803 1.00 60.69 781 THR A C 1
ATOM 6034 O O . THR A 1 781 ? -22.896 -11.286 8.949 1.00 60.69 781 THR A O 1
ATOM 6037 N N . ASN A 1 782 ? -21.859 -10.863 10.892 1.00 76.12 782 ASN A N 1
ATOM 6038 C CA . ASN A 1 782 ? -22.450 -9.552 11.116 1.00 76.12 782 ASN A CA 1
ATOM 6039 C C . ASN A 1 782 ? -21.975 -8.587 10.011 1.00 76.12 782 ASN A C 1
ATOM 6041 O O . ASN A 1 782 ? -20.769 -8.389 9.855 1.00 76.12 782 ASN A O 1
ATOM 6045 N N . ASP A 1 783 ? -22.904 -7.967 9.278 1.00 81.12 783 ASP A N 1
ATOM 6046 C CA . ASP A 1 783 ? -22.616 -6.986 8.215 1.00 81.12 783 ASP A CA 1
ATOM 6047 C C . ASP A 1 783 ? -21.724 -5.834 8.718 1.00 81.12 783 ASP A C 1
ATOM 6049 O O . ASP A 1 783 ? -20.867 -5.310 8.000 1.00 81.12 783 ASP A O 1
ATOM 6053 N N . TYR A 1 784 ? -21.828 -5.509 10.013 1.00 84.25 784 TYR A N 1
ATOM 6054 C CA . TYR A 1 784 ? -20.922 -4.581 10.679 1.00 84.25 784 TYR A CA 1
ATOM 6055 C C . TYR A 1 784 ? -19.466 -5.048 10.603 1.00 84.25 784 TYR A C 1
ATOM 6057 O O . TYR A 1 784 ? -18.597 -4.278 10.197 1.00 84.25 784 TYR A O 1
ATOM 6065 N N . LEU A 1 785 ? -19.196 -6.316 10.937 1.00 83.94 785 LEU A N 1
ATOM 6066 C CA . LEU A 1 785 ? -17.849 -6.864 10.849 1.00 83.94 785 LEU A CA 1
ATOM 6067 C C . LEU A 1 785 ? -17.366 -6.802 9.413 1.00 83.94 785 LEU A C 1
ATOM 6069 O O . LEU A 1 785 ? -16.279 -6.298 9.218 1.00 83.94 785 LEU A O 1
ATOM 6073 N N . ALA A 1 786 ? -18.149 -7.194 8.407 1.00 85.88 786 ALA A N 1
ATOM 6074 C CA . ALA A 1 786 ? -17.716 -7.126 7.007 1.00 85.88 786 ALA A CA 1
ATOM 6075 C C . ALA A 1 786 ? -17.289 -5.708 6.581 1.00 85.88 786 ALA A C 1
ATOM 6077 O O . ALA A 1 786 ? -16.262 -5.522 5.926 1.00 85.88 786 ALA A O 1
ATOM 6078 N N . THR A 1 787 ? -18.032 -4.695 7.023 1.00 88.94 787 THR A N 1
ATOM 6079 C CA . THR A 1 787 ? -17.914 -3.323 6.519 1.00 88.94 787 THR A CA 1
ATOM 6080 C C . THR A 1 787 ? -17.064 -2.374 7.371 1.00 88.94 787 THR A C 1
ATOM 6082 O O . THR A 1 787 ? -16.782 -1.267 6.915 1.00 88.94 787 THR A O 1
ATOM 6085 N N . HIS A 1 788 ? -16.604 -2.786 8.558 1.00 91.38 788 HIS A N 1
ATOM 6086 C CA . HIS A 1 788 ? -15.806 -1.952 9.472 1.00 91.38 788 HIS A CA 1
ATOM 6087 C C . HIS A 1 788 ? -14.435 -2.574 9.760 1.00 91.38 788 HIS A C 1
ATOM 6089 O O . HIS A 1 788 ? -14.300 -3.800 9.753 1.00 91.38 788 HIS A O 1
ATOM 6095 N N . PRO A 1 789 ? -13.395 -1.772 10.035 1.00 93.00 789 PRO A N 1
ATOM 6096 C CA . PRO A 1 789 ? -12.126 -2.323 10.488 1.00 93.00 789 PRO A CA 1
ATOM 6097 C C . PRO A 1 789 ? -12.266 -2.854 11.920 1.00 93.00 789 PRO A C 1
ATOM 6099 O O . PRO A 1 789 ? -13.102 -2.394 12.701 1.00 93.00 789 PRO A O 1
ATOM 6102 N N . PHE A 1 790 ? -11.395 -3.781 12.300 1.00 88.81 790 PHE A N 1
ATOM 6103 C CA . PHE A 1 790 ? -11.195 -4.130 13.699 1.00 88.81 790 PHE A CA 1
ATOM 6104 C C . PHE A 1 790 ? -10.488 -2.975 14.402 1.00 88.81 790 PHE A C 1
ATOM 6106 O O . PHE A 1 790 ? -9.295 -2.755 14.209 1.00 88.81 790 PHE A O 1
ATOM 6113 N N . ALA A 1 791 ? -11.244 -2.215 15.193 1.00 81.06 791 ALA A N 1
ATOM 6114 C CA . ALA A 1 791 ? -10.752 -1.005 15.842 1.00 81.06 791 ALA A CA 1
ATOM 6115 C C . ALA A 1 791 ? -9.886 -1.260 17.085 1.00 81.06 791 ALA A C 1
ATOM 6117 O O . ALA A 1 791 ? -9.096 -0.400 17.460 1.00 81.06 791 ALA A O 1
ATOM 6118 N N . SER A 1 792 ? -10.042 -2.417 17.740 1.00 76.06 792 SER A N 1
ATOM 6119 C CA . SER A 1 792 ? -9.298 -2.759 18.954 1.00 76.06 792 SER A CA 1
ATOM 6120 C C . SER A 1 792 ? -8.402 -3.975 18.718 1.00 76.06 792 SER A C 1
ATOM 6122 O O . SER A 1 792 ? -8.879 -5.110 18.757 1.00 76.06 792 SER A O 1
ATOM 6124 N N . PRO A 1 793 ? -7.094 -3.767 18.503 1.00 66.56 793 PRO A N 1
ATOM 6125 C CA . PRO A 1 793 ? -6.142 -4.868 18.444 1.00 66.56 793 PRO A CA 1
ATOM 6126 C C . PRO A 1 793 ? -5.992 -5.584 19.801 1.00 66.56 793 PRO A C 1
ATOM 6128 O O . PRO A 1 793 ? -5.628 -6.757 19.839 1.00 66.56 793 PRO A O 1
ATOM 6131 N N . ALA A 1 794 ? -6.304 -4.902 20.911 1.00 63.78 794 ALA A N 1
ATOM 6132 C CA . ALA A 1 794 ? -6.168 -5.412 22.277 1.00 63.78 794 ALA A CA 1
ATOM 6133 C C . ALA A 1 794 ? -7.044 -6.637 22.587 1.00 63.78 794 ALA A C 1
ATOM 6135 O O . ALA A 1 794 ? -6.702 -7.432 23.459 1.00 63.78 794 ALA A O 1
ATOM 6136 N N . GLU A 1 795 ? -8.141 -6.821 21.851 1.00 67.00 795 GLU A N 1
ATOM 6137 C CA . GLU A 1 795 ? -9.033 -7.977 21.993 1.00 67.00 795 GLU A CA 1
ATOM 6138 C C . GLU A 1 795 ? -8.486 -9.240 21.296 1.00 67.00 795 GLU A C 1
ATOM 6140 O O . GLU A 1 795 ? -9.022 -10.335 21.478 1.00 67.00 795 GLU A O 1
ATOM 6145 N N . LYS A 1 796 ? -7.411 -9.119 20.502 1.00 71.44 796 LYS A N 1
ATOM 6146 C CA . LYS A 1 796 ? -6.775 -10.230 19.785 1.00 71.44 796 LYS A CA 1
ATOM 6147 C C . LYS A 1 796 ? -5.406 -10.564 20.368 1.00 71.44 796 LYS A C 1
ATOM 6149 O O . LYS A 1 796 ? -4.654 -9.707 20.831 1.00 71.44 796 LYS A O 1
ATOM 6154 N N . ASN A 1 797 ? -5.052 -11.845 20.300 1.00 76.94 797 ASN A N 1
ATOM 6155 C CA . ASN A 1 797 ? -3.720 -12.300 20.668 1.00 76.94 797 ASN A CA 1
ATOM 6156 C C . ASN A 1 797 ? -2.734 -12.061 19.513 1.00 76.94 797 ASN A C 1
ATOM 6158 O O . ASN A 1 797 ? -2.381 -12.986 18.791 1.00 76.94 797 ASN A O 1
ATOM 6162 N N . LEU A 1 798 ? -2.291 -10.812 19.343 1.00 78.81 798 LEU A N 1
ATOM 6163 C CA . LEU A 1 798 ? -1.343 -10.431 18.281 1.00 78.81 798 LEU A CA 1
ATOM 6164 C C . LEU A 1 798 ? 0.048 -11.072 18.413 1.00 78.81 798 LEU A C 1
ATOM 6166 O O . LEU A 1 798 ? 0.855 -11.010 17.490 1.00 78.81 798 LEU A O 1
ATOM 6170 N N . GLU A 1 799 ? 0.336 -11.672 19.568 1.00 77.50 799 GLU A N 1
ATOM 6171 C CA . GLU A 1 799 ? 1.577 -12.398 19.846 1.00 77.50 799 GLU A CA 1
ATOM 6172 C C . GLU A 1 799 ? 1.459 -13.897 19.525 1.00 77.50 799 GLU A C 1
ATOM 6174 O O . GLU A 1 799 ? 2.375 -14.671 19.802 1.00 77.50 799 GLU A O 1
ATOM 6179 N N . GLU A 1 800 ? 0.337 -14.330 18.942 1.00 81.75 800 GLU A N 1
ATOM 6180 C CA . GLU A 1 800 ? 0.214 -15.670 18.386 1.00 81.75 800 GLU A CA 1
ATOM 6181 C C . GLU A 1 800 ? 1.241 -15.867 17.265 1.00 81.75 800 GLU A C 1
ATOM 6183 O O . GLU A 1 800 ? 1.393 -15.023 16.378 1.00 81.75 800 GLU A O 1
ATOM 6188 N N . THR A 1 801 ? 1.951 -16.997 17.299 1.00 75.94 801 THR A N 1
ATOM 6189 C CA . THR A 1 801 ? 3.070 -17.268 16.389 1.00 75.94 801 THR A CA 1
ATOM 6190 C C . THR A 1 801 ? 2.679 -17.113 14.932 1.00 75.94 801 THR A C 1
ATOM 6192 O O . THR A 1 801 ? 3.461 -16.580 14.150 1.00 75.94 801 THR A O 1
ATOM 6195 N N . ASP A 1 802 ? 1.484 -17.561 14.559 1.00 79.00 802 ASP A N 1
ATOM 6196 C CA . ASP A 1 802 ? 1.037 -17.491 13.173 1.00 79.00 802 ASP A CA 1
ATOM 6197 C C . ASP A 1 802 ? 0.893 -16.040 12.705 1.00 79.00 802 ASP A C 1
ATOM 6199 O O . ASP A 1 802 ? 1.292 -15.717 11.587 1.00 79.00 802 ASP A O 1
ATOM 6203 N N . GLN A 1 803 ? 0.423 -15.139 13.573 1.00 82.38 803 GLN A N 1
ATOM 6204 C CA . GLN A 1 803 ? 0.362 -13.715 13.255 1.00 82.38 803 GLN A CA 1
ATOM 6205 C C . GLN A 1 803 ? 1.759 -13.098 13.180 1.00 82.38 803 GLN A C 1
ATOM 6207 O O . GLN A 1 803 ? 2.075 -12.431 12.194 1.00 82.38 803 GLN A O 1
ATOM 6212 N N . LEU A 1 804 ? 2.620 -13.371 14.166 1.00 84.56 804 LEU A N 1
ATOM 6213 C CA . LEU A 1 804 ? 4.001 -12.878 14.168 1.00 84.56 804 LEU A CA 1
ATOM 6214 C C . LEU A 1 804 ? 4.766 -13.347 12.922 1.00 84.56 804 LEU A C 1
ATOM 6216 O O . LEU A 1 804 ? 5.444 -12.553 12.279 1.00 84.56 804 LEU A O 1
ATOM 6220 N N . ALA A 1 805 ? 4.609 -14.610 12.530 1.00 81.31 805 ALA A N 1
ATOM 6221 C CA . ALA A 1 805 ? 5.251 -15.175 11.350 1.00 81.31 805 ALA A CA 1
ATOM 6222 C C . ALA A 1 805 ? 4.762 -14.533 10.045 1.00 81.31 805 ALA A C 1
ATOM 6224 O O . ALA A 1 805 ? 5.585 -14.207 9.187 1.00 81.31 805 ALA A O 1
ATOM 6225 N N . LEU A 1 806 ? 3.448 -14.322 9.903 1.00 84.31 806 LEU A N 1
ATOM 6226 C CA . LEU A 1 806 ? 2.860 -13.667 8.730 1.00 84.31 806 LEU A CA 1
ATOM 6227 C C . LEU A 1 806 ? 3.313 -12.208 8.601 1.00 84.31 806 LEU A C 1
ATOM 6229 O O . LEU A 1 806 ? 3.575 -11.733 7.495 1.00 84.31 806 LEU A O 1
ATOM 6233 N N . VAL A 1 807 ? 3.419 -11.496 9.723 1.00 86.69 807 VAL A N 1
ATOM 6234 C CA . VAL A 1 807 ? 3.809 -10.081 9.748 1.00 86.69 807 VAL A CA 1
ATOM 6235 C C . VAL A 1 807 ? 5.307 -9.910 9.520 1.00 86.69 807 VAL A C 1
ATOM 6237 O O . VAL A 1 807 ? 5.706 -9.070 8.718 1.00 86.69 807 VAL A O 1
ATOM 6240 N N . SER A 1 808 ? 6.135 -10.730 10.167 1.00 82.56 808 SER A N 1
ATOM 6241 C CA . SER A 1 808 ? 7.594 -10.709 10.022 1.00 82.56 808 SER A CA 1
ATOM 6242 C C . SER A 1 808 ? 8.100 -11.356 8.728 1.00 82.56 808 SER A C 1
ATOM 6244 O O . SER A 1 808 ? 9.314 -11.415 8.538 1.00 82.56 808 SER A O 1
ATOM 6246 N N . THR A 1 809 ? 7.202 -11.875 7.876 1.00 83.88 809 THR A N 1
ATOM 6247 C CA . THR A 1 809 ? 7.532 -12.587 6.626 1.00 83.88 809 THR A CA 1
ATOM 6248 C C . THR A 1 809 ? 8.610 -13.652 6.829 1.00 83.88 809 THR A C 1
ATOM 6250 O O . THR A 1 809 ? 9.522 -13.796 6.017 1.00 83.88 809 THR A O 1
ATOM 6253 N N . LEU A 1 810 ? 8.545 -14.370 7.954 1.00 76.44 810 LEU A N 1
ATOM 6254 C CA . LEU A 1 810 ? 9.601 -15.308 8.316 1.00 76.44 810 LEU A CA 1
ATOM 6255 C C . LEU A 1 810 ? 9.600 -16.515 7.370 1.00 76.44 810 LEU A C 1
ATOM 6257 O O . LEU A 1 810 ? 8.532 -17.042 7.045 1.00 76.44 810 LEU A O 1
ATOM 6261 N N . PRO A 1 811 ? 10.786 -17.012 6.980 1.00 71.69 811 PRO A N 1
ATOM 6262 C CA . PRO A 1 811 ? 10.918 -18.318 6.361 1.00 71.69 811 PRO A CA 1
ATOM 6263 C C . PRO A 1 811 ? 10.224 -19.406 7.185 1.00 71.69 811 PRO A C 1
ATOM 6265 O O . PRO A 1 811 ? 10.302 -19.417 8.416 1.00 71.69 811 PRO A O 1
ATOM 6268 N N . TYR A 1 812 ? 9.632 -20.379 6.490 1.00 67.50 812 TYR A N 1
ATOM 6269 C CA . TYR A 1 812 ? 8.852 -21.467 7.088 1.00 67.50 812 TYR A CA 1
ATOM 6270 C C . TYR A 1 812 ? 9.557 -22.169 8.264 1.00 67.50 812 TYR A C 1
ATOM 6272 O O . TYR A 1 812 ? 8.933 -22.462 9.281 1.00 67.50 812 TYR A O 1
ATOM 6280 N N . PHE A 1 813 ? 10.874 -22.386 8.171 1.00 64.31 813 PHE A N 1
ATOM 6281 C CA . PHE A 1 813 ? 11.632 -23.042 9.240 1.00 64.31 813 PHE A CA 1
ATOM 6282 C C . PHE A 1 813 ? 11.671 -22.225 10.546 1.00 64.31 813 PHE A C 1
ATOM 6284 O O . PHE A 1 813 ? 11.612 -22.799 11.632 1.00 64.31 813 PHE A O 1
ATOM 6291 N N . LEU A 1 814 ? 11.736 -20.888 10.471 1.00 68.88 814 LEU A N 1
ATOM 6292 C CA . LEU A 1 814 ? 11.670 -20.025 11.656 1.00 68.88 814 LEU A CA 1
ATOM 6293 C C . LEU A 1 814 ? 10.257 -20.007 12.238 1.00 68.88 814 LEU A C 1
ATOM 6295 O O . LEU A 1 814 ? 10.104 -20.013 13.458 1.00 68.88 814 LEU A O 1
ATOM 6299 N N . THR A 1 815 ? 9.234 -20.052 11.384 1.00 71.25 815 THR A N 1
ATOM 6300 C CA . THR A 1 815 ? 7.835 -20.177 11.808 1.00 71.25 815 THR A CA 1
ATOM 6301 C C . THR A 1 815 ? 7.593 -21.465 12.589 1.00 71.25 815 THR A C 1
ATOM 6303 O O . THR A 1 815 ? 7.013 -21.418 13.670 1.00 71.25 815 THR A O 1
ATOM 6306 N N . GLU A 1 816 ? 8.073 -22.612 12.100 1.00 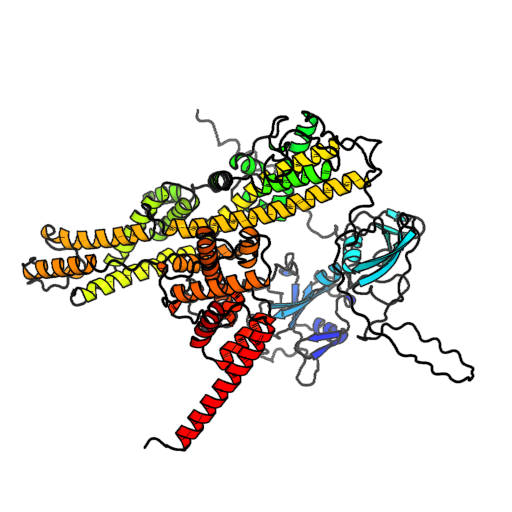70.00 816 GLU A N 1
ATOM 6307 C CA . GLU A 1 816 ? 7.922 -23.888 12.813 1.00 70.00 816 GLU A CA 1
ATOM 6308 C C . GLU A 1 816 ? 8.666 -23.900 14.153 1.00 70.00 816 GLU A C 1
ATOM 6310 O O . GLU A 1 816 ? 8.134 -24.397 15.148 1.00 70.00 816 GLU A O 1
ATOM 6315 N N . ASN A 1 817 ? 9.842 -23.271 14.228 1.00 69.56 817 ASN A N 1
ATOM 6316 C CA . ASN A 1 817 ? 10.558 -23.107 15.494 1.00 69.56 817 ASN A CA 1
ATOM 6317 C C . ASN A 1 817 ? 9.771 -22.246 16.494 1.00 69.56 817 ASN A C 1
ATOM 6319 O O . ASN A 1 817 ? 9.652 -22.619 17.663 1.00 69.56 817 ASN A O 1
ATOM 6323 N N . LEU A 1 818 ? 9.179 -21.135 16.044 1.00 69.44 818 LEU A N 1
ATOM 6324 C CA . LEU A 1 818 ? 8.306 -20.309 16.884 1.00 69.44 818 LEU A CA 1
ATOM 6325 C C . LEU A 1 818 ? 7.053 -21.081 17.332 1.00 69.44 818 LEU A C 1
ATOM 6327 O O . LEU A 1 818 ? 6.665 -20.996 18.496 1.00 69.44 818 LEU A O 1
ATOM 6331 N N . ARG A 1 819 ? 6.459 -21.908 16.459 1.00 73.50 819 ARG A N 1
ATOM 6332 C CA . ARG A 1 819 ? 5.290 -22.739 16.807 1.00 73.50 819 ARG A CA 1
ATOM 6333 C C . ARG A 1 819 ? 5.661 -23.802 17.826 1.00 73.50 819 ARG A C 1
ATOM 6335 O O . ARG A 1 819 ? 4.882 -24.107 18.727 1.00 73.50 819 ARG A O 1
ATOM 6342 N N . GLY A 1 820 ? 6.840 -24.400 17.667 1.00 67.50 820 GLY A N 1
ATOM 6343 C CA . GLY A 1 820 ? 7.418 -25.333 18.626 1.00 67.50 820 GLY A CA 1
ATOM 6344 C C . GLY A 1 820 ? 7.614 -24.688 19.997 1.00 67.50 820 GLY A C 1
ATOM 6345 O O . GLY A 1 820 ? 7.276 -25.305 20.999 1.00 67.50 820 GLY A O 1
ATOM 6346 N N . LEU A 1 821 ? 8.085 -23.439 20.039 1.00 64.06 821 LEU A N 1
ATOM 6347 C CA . LEU A 1 821 ? 8.211 -22.644 21.263 1.00 64.06 821 LEU A CA 1
ATOM 6348 C C . LEU A 1 821 ? 6.851 -22.350 21.909 1.00 64.06 821 LEU A C 1
ATOM 6350 O O . LEU A 1 821 ? 6.651 -22.673 23.077 1.00 64.06 821 LEU A O 1
ATOM 6354 N N . GLN A 1 822 ? 5.888 -21.807 21.157 1.00 67.88 822 GLN A N 1
ATOM 6355 C CA . GLN A 1 822 ? 4.570 -21.457 21.701 1.00 67.88 822 GLN A CA 1
ATOM 6356 C C . GLN A 1 822 ? 3.847 -22.666 22.311 1.00 67.88 822 GLN A C 1
ATOM 6358 O O . GLN A 1 822 ? 3.242 -22.540 23.378 1.00 67.88 822 GLN A O 1
ATOM 6363 N N . ARG A 1 823 ? 3.944 -23.839 21.663 1.00 68.94 823 ARG A N 1
ATOM 6364 C CA . ARG A 1 823 ? 3.361 -25.102 22.150 1.00 68.94 823 ARG A CA 1
ATOM 6365 C C . ARG A 1 823 ? 3.880 -25.519 23.527 1.00 68.94 823 ARG A C 1
ATOM 6367 O O . ARG A 1 823 ? 3.186 -26.231 24.237 1.00 68.94 823 ARG A O 1
ATOM 6374 N N . VAL A 1 824 ? 5.076 -25.079 23.897 1.00 56.03 824 VAL A N 1
ATOM 6375 C CA . VAL A 1 824 ? 5.786 -25.541 25.096 1.00 56.03 824 VAL A CA 1
ATOM 6376 C C . VAL A 1 824 ? 5.656 -24.565 26.254 1.00 56.03 824 VAL A C 1
ATOM 6378 O O . VAL A 1 824 ? 5.788 -24.958 27.410 1.00 56.03 824 VAL A O 1
ATOM 6381 N N . THR A 1 825 ? 5.462 -23.279 25.965 1.00 54.34 825 THR A N 1
ATOM 6382 C CA . THR A 1 825 ? 5.749 -22.251 26.964 1.00 54.34 825 THR A CA 1
ATOM 6383 C C . THR A 1 825 ? 4.584 -21.316 27.300 1.00 54.34 825 THR A C 1
ATOM 6385 O O . THR A 1 825 ? 4.734 -20.488 28.194 1.00 54.34 825 THR A O 1
ATOM 6388 N N . HIS A 1 826 ? 3.438 -21.425 26.611 1.00 57.66 826 HIS A N 1
ATOM 6389 C CA . HIS A 1 826 ? 2.343 -20.436 26.656 1.00 57.66 826 HIS A CA 1
ATOM 6390 C C . HIS A 1 826 ? 2.819 -19.004 26.277 1.00 57.66 826 HIS A C 1
ATOM 6392 O O . HIS A 1 826 ? 4.014 -18.733 26.127 1.00 57.66 826 HIS A O 1
ATOM 6398 N N . SER A 1 827 ? 1.895 -18.064 26.027 1.00 53.34 827 SER A N 1
ATOM 6399 C CA . SER A 1 827 ? 2.219 -16.769 25.381 1.00 53.34 827 SER A CA 1
ATOM 6400 C C . SER A 1 827 ? 3.230 -15.906 26.161 1.00 53.34 827 SER A C 1
ATOM 6402 O O . SER A 1 827 ? 4.044 -15.221 25.544 1.00 53.34 827 SER A O 1
ATOM 6404 N N . GLN A 1 828 ? 3.240 -15.974 27.499 1.00 54.19 828 GLN A N 1
ATOM 6405 C CA . GLN A 1 828 ? 4.151 -15.193 28.355 1.00 54.19 828 GLN A CA 1
ATOM 6406 C C . GLN A 1 828 ? 5.635 -15.531 28.156 1.00 54.19 828 GLN A C 1
ATOM 6408 O O . GLN A 1 828 ? 6.510 -14.745 28.516 1.00 54.19 828 GLN A O 1
ATOM 6413 N N . ALA A 1 829 ? 5.954 -16.670 27.555 1.00 57.31 829 ALA A N 1
ATOM 6414 C CA . ALA A 1 829 ? 7.333 -17.090 27.394 1.00 57.31 829 ALA A CA 1
ATOM 6415 C C . ALA A 1 829 ? 7.930 -16.781 26.021 1.00 57.31 829 ALA A C 1
ATOM 6417 O O . ALA A 1 829 ? 9.149 -16.799 25.916 1.00 57.31 829 ALA A O 1
ATOM 6418 N N . ILE A 1 830 ? 7.146 -16.389 25.007 1.00 59.38 830 ILE A N 1
ATOM 6419 C CA . ILE A 1 830 ? 7.718 -15.763 23.798 1.00 59.38 830 ILE A CA 1
ATOM 6420 C C . ILE A 1 830 ? 8.359 -14.427 24.190 1.00 59.38 830 ILE A C 1
ATOM 6422 O O . ILE A 1 830 ? 9.472 -14.120 23.764 1.00 59.38 830 ILE A O 1
ATOM 6426 N N . SER A 1 831 ? 7.716 -13.668 25.086 1.00 54.09 831 SER A N 1
ATOM 6427 C CA . SER A 1 831 ? 8.293 -12.447 25.644 1.00 54.09 831 SER A CA 1
ATOM 6428 C C . SER A 1 831 ? 9.568 -12.701 26.437 1.00 54.09 831 SER A C 1
ATOM 6430 O O . SER A 1 831 ? 10.571 -12.040 26.182 1.00 54.09 831 SER A O 1
ATOM 6432 N N . THR A 1 832 ? 9.559 -13.689 27.333 1.00 58.88 832 THR A N 1
ATOM 6433 C CA . THR A 1 832 ? 10.739 -14.072 28.119 1.00 58.88 832 THR A CA 1
ATOM 6434 C C . THR A 1 832 ? 11.831 -14.702 27.257 1.00 58.88 832 THR A C 1
ATOM 6436 O O . THR A 1 832 ? 13.008 -14.548 27.562 1.00 58.88 832 THR A O 1
ATOM 6439 N N . PHE A 1 833 ? 11.469 -15.399 26.178 1.00 61.22 833 PHE A N 1
ATOM 6440 C CA . PHE A 1 833 ? 12.401 -15.926 25.189 1.00 61.22 833 PHE A CA 1
ATOM 6441 C C . PHE A 1 833 ? 13.093 -14.773 24.481 1.00 61.22 833 PHE A C 1
ATOM 6443 O O . PHE A 1 833 ? 14.309 -14.704 24.539 1.00 61.22 833 PHE A O 1
ATOM 6450 N N . LEU A 1 834 ? 12.348 -13.829 23.904 1.00 61.34 834 LEU A N 1
ATOM 6451 C CA . LEU A 1 834 ? 12.919 -12.683 23.195 1.00 61.34 834 LEU A CA 1
ATOM 6452 C C . LEU A 1 834 ? 13.745 -11.783 24.113 1.00 61.34 834 LEU A C 1
ATOM 6454 O O . LEU A 1 834 ? 14.795 -11.326 23.693 1.00 61.34 834 LEU A O 1
ATOM 6458 N N . GLU A 1 835 ? 13.335 -11.595 25.367 1.00 61.56 835 GLU A N 1
ATOM 6459 C CA . GLU A 1 835 ? 14.080 -10.830 26.375 1.00 61.56 835 GLU A CA 1
ATOM 6460 C C . GLU A 1 835 ? 15.332 -11.585 26.874 1.00 61.56 835 GLU A C 1
ATOM 6462 O O . GLU A 1 835 ? 16.413 -11.009 27.003 1.00 61.56 835 GLU A O 1
ATOM 6467 N N . LYS A 1 836 ? 15.190 -12.905 27.081 1.00 61.03 836 LYS A N 1
ATOM 6468 C CA . LYS A 1 836 ? 16.237 -13.944 27.190 1.00 61.03 836 LYS A CA 1
ATOM 6469 C C . LYS A 1 836 ? 17.332 -13.753 26.155 1.00 61.03 836 LYS A C 1
ATOM 6471 O O . LYS A 1 836 ? 18.528 -13.660 26.426 1.00 61.03 836 LYS A O 1
ATOM 6476 N N . ALA A 1 837 ? 16.850 -13.716 24.932 1.00 57.31 837 ALA A N 1
ATOM 6477 C CA . ALA A 1 837 ? 17.641 -13.671 23.748 1.00 57.31 837 ALA A CA 1
ATOM 6478 C C . ALA A 1 837 ? 18.299 -12.275 23.652 1.00 57.31 837 ALA A C 1
ATOM 6480 O O . ALA A 1 837 ? 19.519 -12.208 23.539 1.00 57.31 837 ALA A O 1
ATOM 6481 N N . ASP A 1 838 ? 17.577 -11.177 23.885 1.00 52.53 838 ASP A N 1
ATOM 6482 C CA . ASP A 1 838 ? 18.134 -9.815 23.902 1.00 52.53 838 ASP A CA 1
ATOM 6483 C C . ASP A 1 838 ? 19.326 -9.664 24.872 1.00 52.53 838 ASP A C 1
ATOM 6485 O O . ASP A 1 838 ? 20.288 -8.957 24.576 1.00 52.53 838 ASP A O 1
ATOM 6489 N N . LYS A 1 839 ? 19.310 -10.408 25.989 1.00 55.75 839 LYS A N 1
ATOM 6490 C CA . LYS A 1 839 ? 20.386 -10.462 26.997 1.00 55.75 839 LYS A CA 1
ATOM 6491 C C . LYS A 1 839 ? 21.539 -11.434 26.664 1.00 55.75 839 LYS A C 1
ATOM 6493 O O . LYS A 1 839 ? 22.528 -11.448 27.390 1.00 55.75 839 LYS A O 1
ATOM 6498 N N . GLY A 1 840 ? 21.456 -12.233 25.591 1.00 51.66 840 GLY A N 1
ATOM 6499 C CA . GLY A 1 840 ? 22.379 -13.347 25.296 1.00 51.66 840 GLY A CA 1
ATOM 6500 C C . GLY A 1 840 ? 22.559 -13.710 23.810 1.00 51.66 840 GLY A C 1
ATOM 6501 O O . GLY A 1 840 ? 22.703 -14.883 23.466 1.00 51.66 840 GLY A O 1
ATOM 6502 N N . TRP A 1 841 ? 22.559 -12.731 22.901 1.00 52.62 841 TRP A N 1
ATOM 6503 C CA . TRP A 1 841 ? 22.508 -12.916 21.434 1.00 52.62 841 TRP A CA 1
ATOM 6504 C C . TRP A 1 841 ? 23.809 -13.289 20.697 1.00 52.62 841 TRP A C 1
ATOM 6506 O O . TRP A 1 841 ? 23.937 -13.015 19.502 1.00 52.62 841 TRP A O 1
ATOM 6516 N N . GLN A 1 842 ? 24.743 -13.975 21.364 1.00 51.81 842 GLN A N 1
ATOM 6517 C CA . GLN A 1 842 ? 25.927 -14.572 20.715 1.00 51.81 842 GLN A CA 1
ATOM 6518 C C . GLN A 1 842 ? 25.746 -16.041 20.295 1.00 51.81 842 GLN A C 1
ATOM 6520 O O . GLN A 1 842 ? 26.623 -16.604 19.644 1.00 51.81 842 GLN A O 1
ATOM 6525 N N . LYS A 1 843 ? 24.625 -16.680 20.649 1.00 56.22 843 LYS A N 1
ATOM 6526 C CA . LYS A 1 843 ? 24.401 -18.100 20.358 1.00 56.22 843 LYS A CA 1
ATOM 6527 C C . LYS A 1 843 ? 23.960 -18.342 18.910 1.00 56.22 843 LYS A C 1
ATOM 6529 O O . LYS A 1 843 ? 23.087 -17.642 18.396 1.00 56.22 843 LYS A O 1
ATOM 6534 N N . SER A 1 844 ? 24.538 -19.355 18.265 1.00 54.41 844 SER A N 1
ATOM 6535 C CA . SER A 1 844 ? 24.154 -19.795 16.917 1.00 54.41 844 SER A CA 1
ATOM 6536 C C . SER A 1 844 ? 22.727 -20.376 16.895 1.00 54.41 844 SER A C 1
ATOM 6538 O O . SER A 1 844 ? 22.232 -20.815 17.937 1.00 54.41 844 SER A O 1
ATOM 6540 N N . PRO A 1 845 ? 22.050 -20.447 15.729 1.00 49.28 845 PRO A N 1
ATOM 6541 C CA . PRO A 1 845 ? 20.726 -21.071 15.618 1.00 49.28 845 PRO A CA 1
ATOM 6542 C C . PRO A 1 845 ? 20.656 -22.488 16.212 1.00 49.28 845 PRO A C 1
ATOM 6544 O O . PRO A 1 845 ? 19.667 -22.842 16.846 1.00 49.28 845 PRO A O 1
ATOM 6547 N N . MET A 1 846 ? 21.731 -23.277 16.092 1.00 49.38 846 MET A N 1
ATOM 6548 C CA . MET A 1 846 ? 21.822 -24.610 16.704 1.00 49.38 846 MET A CA 1
ATOM 6549 C C . MET A 1 846 ? 21.906 -24.570 18.231 1.00 49.38 846 MET A C 1
ATOM 6551 O O . MET A 1 846 ? 21.266 -25.373 18.904 1.00 49.38 846 MET A O 1
ATOM 6555 N N . GLN A 1 847 ? 22.656 -23.624 18.798 1.00 61.69 847 GLN A N 1
ATOM 6556 C CA . GLN A 1 847 ? 22.712 -23.445 20.251 1.00 61.69 847 GLN A CA 1
ATOM 6557 C C . GLN A 1 847 ? 21.352 -23.020 20.818 1.00 61.69 847 GLN A C 1
ATOM 6559 O O . GLN A 1 847 ? 20.991 -23.438 21.915 1.00 61.69 847 GLN A O 1
ATOM 6564 N N . TRP A 1 848 ? 20.572 -22.267 20.041 1.00 57.31 848 TRP A N 1
ATOM 6565 C CA . TRP A 1 848 ? 19.190 -21.942 20.379 1.00 57.31 848 TRP A CA 1
ATOM 6566 C C . TRP A 1 848 ? 18.266 -23.154 20.338 1.00 57.31 848 TRP A C 1
ATOM 6568 O O . TRP A 1 848 ? 17.511 -23.351 21.283 1.00 57.31 848 TRP A O 1
ATOM 6578 N N . ILE A 1 849 ? 18.349 -23.997 19.305 1.00 55.34 849 ILE A N 1
ATOM 6579 C CA . ILE A 1 849 ? 17.575 -25.249 19.239 1.00 55.34 849 ILE A CA 1
ATOM 6580 C C . ILE A 1 849 ? 17.856 -26.119 20.473 1.00 55.34 849 ILE A C 1
ATOM 6582 O O . ILE A 1 849 ? 16.924 -26.612 21.103 1.00 55.34 849 ILE A O 1
ATOM 6586 N N . ILE A 1 850 ? 19.125 -26.240 20.874 1.00 68.25 850 ILE A N 1
ATOM 6587 C CA . ILE A 1 850 ? 19.527 -26.988 22.075 1.00 68.25 850 ILE A CA 1
ATOM 6588 C C . ILE A 1 850 ? 18.897 -26.397 23.344 1.00 68.25 850 ILE A C 1
ATOM 6590 O O . ILE A 1 850 ? 18.428 -27.133 24.209 1.00 68.25 850 ILE A O 1
ATOM 6594 N N . GLU A 1 851 ? 18.867 -25.073 23.469 1.00 65.31 851 GLU A N 1
ATOM 6595 C CA . GLU A 1 851 ? 18.314 -24.398 24.644 1.00 65.31 851 GLU A CA 1
ATOM 6596 C C . GLU A 1 851 ? 16.783 -24.490 24.703 1.00 65.31 851 GLU A C 1
ATOM 6598 O O . GLU A 1 851 ? 16.222 -24.692 25.778 1.00 65.31 851 GLU A O 1
ATOM 6603 N N . ILE A 1 852 ? 16.115 -24.453 23.547 1.00 57.91 852 ILE A N 1
ATOM 6604 C CA . ILE A 1 852 ? 14.674 -24.704 23.418 1.00 57.91 852 ILE A CA 1
ATOM 6605 C C . ILE A 1 852 ? 14.339 -26.134 23.848 1.00 57.91 852 ILE A C 1
ATOM 6607 O O . ILE A 1 852 ? 13.419 -26.333 24.640 1.00 57.91 852 ILE A O 1
ATOM 6611 N N . GLU A 1 853 ? 15.094 -27.126 23.372 1.00 67.38 853 GLU A N 1
ATOM 6612 C CA . GLU A 1 853 ? 14.925 -28.527 23.778 1.00 67.38 853 GLU A CA 1
ATOM 6613 C C . GLU A 1 853 ? 15.200 -28.731 25.274 1.00 67.38 853 GLU A C 1
ATOM 6615 O O . GLU A 1 853 ? 14.512 -29.506 25.940 1.00 67.38 853 GLU A O 1
ATOM 6620 N N . LYS A 1 854 ? 16.148 -27.982 25.845 1.00 76.00 854 LYS A N 1
ATOM 6621 C CA . LYS A 1 854 ? 16.390 -27.982 27.289 1.00 76.00 854 LYS A CA 1
ATOM 6622 C C . LYS A 1 854 ? 15.197 -27.414 28.065 1.00 76.00 854 LYS A C 1
ATOM 6624 O O . LYS A 1 854 ? 14.719 -28.062 28.989 1.00 76.00 854 LYS A O 1
ATOM 6629 N N . THR A 1 855 ? 14.671 -26.251 27.673 1.00 70.69 855 THR A N 1
ATOM 6630 C CA . THR A 1 855 ? 13.492 -25.648 28.321 1.00 70.69 855 THR A CA 1
ATOM 6631 C C . THR A 1 855 ? 12.239 -26.518 28.167 1.00 70.69 855 THR A C 1
ATOM 6633 O O . THR A 1 855 ? 11.455 -26.614 29.107 1.00 70.69 855 THR A O 1
ATOM 6636 N N . LYS A 1 856 ? 12.067 -27.208 27.029 1.00 67.12 856 LYS A N 1
ATOM 6637 C CA . LYS A 1 856 ? 11.016 -28.226 26.844 1.00 67.12 856 LYS A CA 1
ATOM 6638 C C . LYS A 1 856 ? 11.074 -29.308 27.915 1.00 67.12 856 LYS A C 1
ATOM 6640 O O . LYS A 1 856 ? 10.049 -29.610 28.519 1.00 67.12 856 LYS A O 1
ATOM 6645 N N . ARG A 1 857 ? 12.265 -29.869 28.153 1.00 73.75 857 ARG A N 1
ATOM 6646 C CA . ARG A 1 857 ? 12.475 -30.895 29.184 1.00 73.75 857 ARG A CA 1
ATOM 6647 C C . ARG A 1 857 ? 12.191 -30.351 30.581 1.00 73.75 857 ARG A C 1
ATOM 6649 O O . ARG A 1 857 ? 11.419 -30.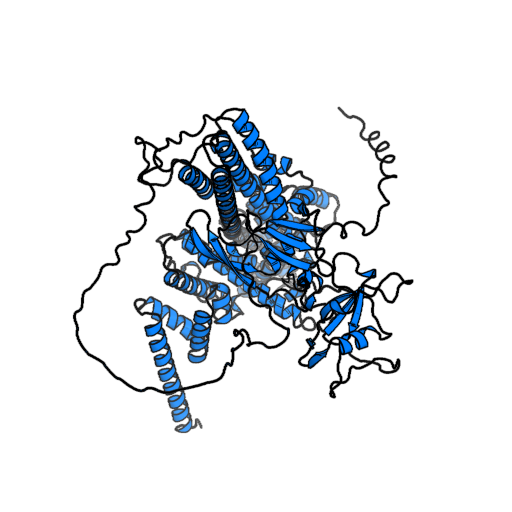964 31.303 1.00 73.75 857 ARG A O 1
ATOM 6656 N N . GLU A 1 858 ? 12.717 -29.174 30.914 1.00 79.75 858 GLU A N 1
ATOM 6657 C CA . GLU A 1 858 ? 12.500 -28.547 32.227 1.00 79.75 858 GLU A CA 1
ATOM 6658 C C . GLU A 1 858 ? 11.012 -28.259 32.504 1.00 79.75 858 GLU A C 1
ATOM 6660 O O . GLU A 1 858 ? 10.539 -28.462 33.621 1.00 79.75 858 GLU A O 1
ATOM 6665 N N . ASN A 1 859 ? 10.250 -27.802 31.504 1.00 68.94 859 ASN A N 1
ATOM 6666 C CA . ASN A 1 859 ? 8.811 -27.575 31.659 1.00 68.94 859 ASN A CA 1
ATOM 6667 C C . ASN A 1 859 ? 8.037 -28.889 31.803 1.00 68.94 859 ASN A C 1
ATOM 6669 O O . ASN A 1 859 ? 7.178 -28.980 32.674 1.00 68.94 859 ASN A O 1
ATOM 6673 N N . ALA A 1 860 ? 8.363 -29.908 31.000 1.00 73.31 860 ALA A N 1
ATOM 6674 C CA . ALA A 1 860 ? 7.747 -31.228 31.116 1.00 73.31 860 ALA A CA 1
ATOM 6675 C C . ALA A 1 860 ? 8.008 -31.862 32.495 1.00 73.31 860 ALA A C 1
ATOM 6677 O O . ALA A 1 860 ? 7.102 -32.442 33.086 1.00 73.31 860 ALA A O 1
ATOM 6678 N N . GLU A 1 861 ? 9.216 -31.693 33.039 1.00 86.69 861 GLU A N 1
ATOM 6679 C CA . GLU A 1 861 ? 9.565 -32.125 34.396 1.00 86.69 861 GLU A CA 1
ATOM 6680 C C . GLU A 1 861 ? 8.757 -31.374 35.466 1.00 86.69 861 GLU A C 1
ATOM 6682 O O . GLU A 1 861 ? 8.263 -31.995 36.403 1.00 86.69 861 GLU A O 1
ATOM 6687 N N . ARG A 1 862 ? 8.561 -30.054 35.325 1.00 82.06 862 ARG A N 1
ATOM 6688 C CA . ARG A 1 862 ? 7.725 -29.269 36.256 1.00 82.06 862 ARG A CA 1
ATOM 6689 C C . ARG A 1 862 ? 6.252 -29.657 36.202 1.00 82.06 862 ARG A C 1
ATOM 6691 O O . ARG A 1 862 ? 5.611 -29.698 37.247 1.00 82.06 862 ARG A O 1
ATOM 6698 N N . GLU A 1 863 ? 5.720 -29.912 35.011 1.00 79.56 863 GLU A N 1
ATOM 6699 C CA . GLU A 1 863 ? 4.339 -30.365 34.819 1.00 79.56 863 GLU A CA 1
ATOM 6700 C C . GLU A 1 863 ? 4.135 -31.736 35.478 1.00 79.56 863 GLU A C 1
ATOM 6702 O O . GLU A 1 863 ? 3.205 -31.912 36.262 1.00 79.56 863 GLU A O 1
ATOM 6707 N N . ALA A 1 864 ? 5.060 -32.674 35.240 1.00 87.75 864 ALA A N 1
ATOM 6708 C CA . ALA A 1 864 ? 5.051 -33.994 35.863 1.00 87.75 864 ALA A CA 1
ATOM 6709 C C . ALA A 1 864 ? 5.170 -33.908 37.394 1.00 87.75 864 ALA A C 1
ATOM 6711 O O . ALA A 1 864 ? 4.471 -34.623 38.107 1.00 87.75 864 ALA A O 1
ATOM 6712 N N . GLN A 1 865 ? 6.007 -33.002 37.911 1.00 92.19 865 GLN A N 1
ATOM 6713 C CA . GLN A 1 865 ? 6.124 -32.764 39.349 1.00 92.19 865 GLN A CA 1
ATOM 6714 C C . GLN A 1 865 ? 4.833 -32.182 39.936 1.00 92.19 865 GLN A C 1
ATOM 6716 O O . GLN A 1 865 ? 4.384 -32.647 40.977 1.00 92.19 865 GLN A O 1
ATOM 6721 N N . ARG A 1 866 ? 4.205 -31.210 39.260 1.00 88.31 866 ARG A N 1
ATOM 6722 C CA . ARG A 1 866 ? 2.926 -30.632 39.698 1.00 88.31 866 ARG A CA 1
ATOM 6723 C C . ARG A 1 866 ? 1.825 -31.695 39.740 1.00 88.31 866 ARG A C 1
ATOM 6725 O O . ARG A 1 866 ? 1.102 -31.753 40.726 1.00 88.31 866 ARG A O 1
ATOM 6732 N N . GLN A 1 867 ? 1.738 -32.555 38.724 1.00 90.75 867 GLN A N 1
ATOM 6733 C CA . GLN A 1 867 ? 0.796 -33.681 38.707 1.00 90.75 867 GLN A CA 1
ATOM 6734 C C . GLN A 1 867 ? 1.066 -34.662 39.857 1.00 90.75 867 GLN A C 1
ATOM 6736 O O . GLN A 1 867 ? 0.139 -35.061 40.557 1.00 90.75 867 GLN A O 1
ATOM 6741 N N . ALA A 1 868 ? 2.335 -34.995 40.112 1.00 91.62 868 ALA A N 1
ATOM 6742 C CA . ALA A 1 868 ? 2.714 -35.853 41.231 1.00 91.62 868 ALA A CA 1
ATOM 6743 C C . ALA A 1 868 ? 2.389 -35.227 42.603 1.00 91.62 868 ALA A C 1
ATOM 6745 O O . ALA A 1 868 ? 2.035 -35.945 43.539 1.00 91.62 868 ALA A O 1
ATOM 6746 N N . ASP A 1 869 ? 2.498 -33.904 42.736 1.00 88.81 869 ASP A N 1
ATOM 6747 C CA . ASP A 1 869 ? 2.155 -33.180 43.963 1.00 88.81 869 ASP A CA 1
ATOM 6748 C C . ASP A 1 869 ? 0.629 -33.085 44.163 1.00 88.81 869 ASP A C 1
ATOM 6750 O O . ASP A 1 869 ? 0.156 -33.250 45.289 1.00 88.81 869 ASP A O 1
ATOM 6754 N N . GLU A 1 870 ? -0.148 -32.899 43.089 1.00 89.56 870 GLU A N 1
ATOM 6755 C CA . GLU A 1 870 ? -1.621 -32.936 43.108 1.00 89.56 870 GLU A CA 1
ATOM 6756 C C . GLU A 1 870 ? -2.159 -34.326 43.493 1.00 89.56 870 GLU A C 1
ATOM 6758 O O . GLU A 1 870 ? -3.102 -34.427 44.277 1.00 89.56 870 GLU A O 1
ATOM 6763 N N . GLU A 1 871 ? -1.526 -35.405 43.021 1.00 90.56 871 GLU A N 1
ATOM 6764 C CA . GLU A 1 871 ? -1.855 -36.775 43.443 1.00 90.56 871 GLU A CA 1
ATOM 6765 C C . GLU A 1 871 ? -1.480 -37.051 44.908 1.00 90.56 871 GLU A C 1
ATOM 6767 O O . GLU A 1 871 ? -2.147 -37.829 45.595 1.00 90.56 871 GLU A O 1
ATOM 6772 N N . ARG A 1 872 ? -0.408 -36.423 45.405 1.00 90.25 872 ARG A N 1
ATOM 6773 C CA . ARG A 1 872 ? 0.103 -36.631 46.768 1.00 90.25 872 ARG A CA 1
ATOM 6774 C C . ARG A 1 872 ? -0.676 -35.843 47.825 1.00 90.25 872 ARG A C 1
ATOM 6776 O O . ARG A 1 872 ? -0.715 -36.268 48.980 1.00 90.25 872 ARG A O 1
ATOM 6783 N N . TYR A 1 873 ? -1.306 -34.736 47.438 1.00 82.06 873 TYR A N 1
ATOM 6784 C CA . TYR A 1 873 ? -2.105 -33.885 48.317 1.00 82.06 873 TYR A CA 1
ATOM 6785 C C . TYR A 1 873 ? -3.462 -33.568 47.678 1.00 82.06 873 TYR A C 1
ATOM 6787 O O . TYR A 1 873 ? -3.678 -32.435 47.237 1.00 82.06 873 TYR A O 1
ATOM 6795 N N . PRO A 1 874 ? -4.398 -34.536 47.637 1.00 70.12 874 PRO A N 1
ATOM 6796 C CA . PRO A 1 874 ? -5.751 -34.255 47.184 1.00 70.12 874 PRO A CA 1
ATOM 6797 C C . PRO A 1 874 ? -6.348 -33.174 48.090 1.00 70.12 874 PRO A C 1
ATOM 6799 O O . PRO A 1 874 ? -6.493 -33.365 49.298 1.00 70.12 874 PRO A O 1
ATOM 6802 N N . VAL A 1 875 ? -6.631 -32.012 47.504 1.00 64.19 875 VAL A N 1
ATOM 6803 C CA . VAL A 1 875 ? -7.241 -30.877 48.197 1.00 64.19 875 VAL A CA 1
ATOM 6804 C C . VAL A 1 875 ? -8.636 -31.309 48.656 1.00 64.19 875 VAL A C 1
ATOM 6806 O O . VAL A 1 875 ? -9.518 -31.519 47.824 1.00 64.19 875 VAL A O 1
ATOM 6809 N N . THR A 1 876 ? -8.807 -31.502 49.965 1.00 56.41 876 THR A N 1
ATOM 6810 C CA . THR A 1 876 ? -10.103 -31.756 50.621 1.00 56.41 876 THR A CA 1
ATOM 6811 C C . THR A 1 876 ? -10.885 -30.481 50.849 1.00 56.41 876 THR A C 1
ATOM 6813 O O . THR A 1 876 ? -10.248 -29.508 51.319 1.00 56.41 876 THR A O 1
#